Protein AF-A0A2W4VXG2-F1 (afdb_monomer)

Solvent-accessible surface area (backbone atoms only — not comparable to full-atom values): 48759 Å² total; per-residue (Å²): 139,83,85,88,84,85,87,83,86,83,87,83,91,79,90,80,83,90,81,88,81,88,81,87,82,88,82,89,78,89,79,85,82,85,83,81,85,79,87,78,92,73,88,78,89,84,82,93,70,100,81,78,76,88,74,81,88,76,89,81,80,85,81,76,74,92,76,72,94,66,62,72,68,63,55,51,52,53,52,51,55,50,55,54,52,54,52,57,54,52,51,66,73,67,74,70,90,80,87,90,79,88,79,92,59,96,84,71,78,91,73,88,88,81,92,78,92,81,80,98,80,87,80,69,103,74,79,86,60,80,89,77,64,88,80,92,78,87,83,88,84,87,87,78,89,84,90,88,83,89,81,89,77,85,90,84,77,95,78,55,74,53,84,78,67,70,52,48,40,58,44,26,44,40,58,65,48,56,29,76,59,56,20,39,46,7,42,40,57,31,43,70,57,41,52,53,52,40,52,52,49,52,52,48,34,69,72,66,78,43,69,86,54,51,63,60,43,52,52,39,52,51,53,42,50,54,24,60,68,40,43,60,59,40,47,51,52,50,50,52,54,43,52,48,44,52,49,52,62,78,42,51,57,72,52,55,82,38,57,93,45,45,36,41,76,64,56,46,91,52,85,86,71,55,62,48,43,31,66,42,53,21,23,50,50,93,87,74,54,57,93,83,62,37,62,45,68,40,48,43,21,61,41,20,41,38,59,86,79,35,96,47,74,69,58,45,33,67,22,36,43,72,59,55,49,17,42,51,38,14,48,45,50,48,25,40,52,51,49,50,30,51,48,19,60,72,72,74,43,82,54,73,48,65,64,56,50,75,42,71,74,62,28,63,75,41,76,78,52,58,74,76,42,50,42,53,88,84,21,55,83,40,73,57,42,51,61,60,52,49,48,55,48,48,43,64,56,58,49,68,96,55,101,76,54,74,63,58,53,56,48,59,65,48,28,49,70,52,47,43,17,35,70,44,3,56,54,49,18,50,54,28,38,52,52,12,43,55,30,7,44,52,12,22,52,27,46,51,50,29,51,56,37,56,78,67,72,50,62,63,72,60,33,53,53,34,42,51,51,18,35,51,28,22,21,50,14,50,51,34,32,26,39,16,42,31,23,50,52,29,49,49,18,31,25,23,56,43,41,51,68,40,46,33,24,53,51,46,50,50,40,63,74,68,68,61,78,52,22,84,45,50,68,20,40,36,49,50,27,33,24,43,40,59,38,63,56,86,61,63,74,72,53,55,64,44,56,61,40,61,50,50,56,32,44,75,70,62,76,40,93,42,58,54,55,51,12,40,48,39,56,35,50,57,45,72,45,47,27,50,43,48,52,44,32,51,46,21,62,82,32,74,66,51,33,54,31,35,34,58,56,42,4,69,68,39,82,44,79,85,27,40,77,27,35,68,50,31,38,54,33,50,52,50,32,34,75,43,59,48,25,42,84,44,76,46,65,97,87,61,71,46,69,30,37,30,57,37,67,34,60,43,50,48,78,75,70,85,45,81,70,53,64,61,62,51,49,69,77,60,64,58,85,71,87,59,94,77,75,62,81,85,70,71,77,85,44,67,64,56,27,35,54,52,20,7,49,48,38,44,51,19,46,49,44,38,61,54,30,47,50,47,47,19,34,36,45,42,52,24,56,48,25,10,72,71,34,37,38,31,23,20,61,72,65,50,73,44,45,34,19,18,5,71,92,28,37,71,31,57,76,11,29,55,25,42,24,53,42,19,46,49,45,44,44,60,51,48,19,39,41,25,22,43,71,66,38,54,87,78,23,64,47,71,65,65,56,57,28,62,39,62,42,24,38,54,42,86,100,72,43,76,31,43,43,70,55,39,50,74,69,67,62,75,44,76,65,54,50,50,55,15,49,52,43,4,48,54,34,37,56,62,42,53,82,65,81,43,90,64,50,40,48,48,45,48,55,73,60,55,49,71,78,39,78,84,78,116

Foldseek 3Di:
DDDDDDDDDDDDDDDDDDDDDDDDDDDDDDDDDDDDDDDDDDDDDDDDDPPDDDDDDDDDDDDDPVPDPDDPVVVVVVVVVVVVVVVVVVVVVVDDDDDDDDDDDPPDDDDPDDDDDDDPDDDDPDDPDPVPDDDDDDDDDDDDDDDDDDDDDDDDDPAADDLPQFLLQLLLCLLAPALQLLLLLLLLQCLVVLVVVLVVLVVVCVVVVDCPSVVVNVVSVVSNVVSVVSLVSNLVRLVLLLVVLQVCLPCLCVCVVVVVCALPLFQPPPPRGSFHKFWQFADEDVPDGDVPPGTGIDTLSLLLSCLLPDLASVLRNHFYPLLVLLQSLQSSVSNNLLSQQSSCSSVVHDRPQLVVCVPVVVVVCPPVRSPNRPHDVVDSVHSVVRCVCNLCVRLVRSDPPDPQCPVVSQLSNLLSVQCLAPPNLLVLLLVLLVQLLVLLLQLQVLLVVLVVCVVVVHDVVVSVVSNVSSSVSSSSSSSSNSNSLSSLLSLLAQLRLFNLQLLLLLLLVLCVVVPADWFPDLQLLLLSLLLNLLSPPDDASCQQVDRSSVLVVCVVVCVQVALQSSCVNRVNAQDPLLLLLLQLLVVCLVPVCSLKAQLQRSLCPPPAPQRNRPSVVSVVSLVVCVVSVQKDWDFDDPPDTRIIIGGRVSSNCCVVDDDPLVSVVVCVVPPPVPPPVPPDPPPPDDYSVVSSSSSSSSSVVSVSSNSSQLLSSLLSSLSSVVCLVVFFQFAFLLRDRQFTAHHGPCRSHNRNSSSSSLSSVLSVLSSVCSSCSSVVNNVPRDDSVNSRRSRTQWTQDPPPGIDGSSCCNNPPCNDPVSSVVSSLRSLSNLVVVCVPPDPSNSSNRPSVVVCVVCVVSD

Radius of gyration: 32.41 Å; Cα contacts (8 Å, |Δi|>4): 1069; chains: 1; bounding box: 90×103×91 Å

Sequence (858 aa):
MKPDLQLHQDEDEVQMKPDLQLHQDEDEVQMKPDLQLKESSGCTSGCQCTSCSPSGITVQRKINISQISGSPDLLNRKLIDMVQQDITQIQRFGDSSAHATGCSCSDCGVSPTQIQRKTETDHGSSCSCPMCSGSSEKIQAKFEGNGTSPVSISSSSNDSPVIQRHTAYEHYLLGQVDPSELSNIPMVREIPQLEKQFEEISKQIKKAQSTSNLAEALVLDTKLKDAKKKKEDVRHTLDQEMERLWAFKSNPEVLSNKEGEVGKVEKSDDDKWQVPIVKLPVKGDAKDAVAGDTSIIVSYSEINTFPDFFGNPETIANTPKAAVLKLLQGVRQQAYVEVSNLYKEIFGEDKNKLSDFSNRENLAITQGDFEGAVGPRGQAVNDSAYEKRTELGVQGATTRSKKEEKSQEYFAALERNACHFAPYSWQQWETYHTRARALAASSALGKQNAEDIRDMEGDEDAIDGIEQQALEESNQALLQNAFGEHYLQDSFAAGHLIDKTGVMQAFTKWINANGKKLGSTDEAKSQWAMASMIANKQGTASDLESNPQALDDRMMRGEIDSVGEAAGEVGLGATEDIIFMMWWRKAANDSKGDKHLTPDQAAEKCTLPSVKNNAVKAKQLMDGLVAKNFAKIKTSGVIKKTEFYSLDEAQVDVLKGKGAYKATLAMKIHSSEDDDPEYDDSEYDYTEEAYTEEAEEFNLAAYNEFMSNAYIQGATKYFHDKYCKEGLEVITGAGDSIGRIYGDAKMLSAGGQKGVEYSAKTSQMSREAIFNIVNGTPEDADSITAIRNRFPTQVKVPSVGNRTLENWNSQFLYTDESFKEAASTGAKIAYKAKGGGGISGGNAINVGEIVKHDSSVF

pLDDT: mean 71.48, std 24.89, range [22.59, 98.5]

Nearest PDB structures (foldseek):
  5zhv-assembly1_B  TM=6.850E-01  e=2.228E+00  Mycobacterium tuberculosis H37Rv
  3e6m-assembly2_D  TM=4.885E-01  e=5.632E-01  Ruegeria pomeroyi
  4gcv-assembly6_K  TM=5.421E-01  e=8.814E+00  Pseudomonas aeruginosa PAO1

Structure (mmCIF, N/CA/C/O backbone):
data_AF-A0A2W4VXG2-F1
#
_entry.id   AF-A0A2W4VXG2-F1
#
loop_
_atom_site.group_PDB
_atom_site.id
_atom_site.type_symbol
_atom_site.label_atom_id
_atom_site.label_alt_id
_atom_site.label_comp_id
_atom_site.label_asym_id
_atom_site.label_entity_id
_atom_site.label_seq_id
_atom_site.pdbx_PDB_ins_code
_atom_site.Cartn_x
_atom_site.Cartn_y
_atom_site.Cartn_z
_atom_site.occupancy
_atom_site.B_iso_or_equiv
_atom_site.auth_seq_id
_atom_site.auth_comp_id
_atom_site.auth_asym_id
_atom_site.auth_atom_id
_atom_site.pdbx_PDB_model_num
ATOM 1 N N . MET A 1 1 ? 16.687 -54.093 26.846 1.00 34.41 1 MET A N 1
ATOM 2 C CA . MET A 1 1 ? 16.399 -54.799 25.584 1.00 34.41 1 MET A CA 1
ATOM 3 C C . MET A 1 1 ? 16.290 -53.742 24.499 1.00 34.41 1 MET A C 1
ATOM 5 O O . MET A 1 1 ? 15.345 -52.968 24.521 1.00 34.41 1 MET A O 1
ATOM 9 N N . LYS A 1 2 ? 17.331 -53.622 23.672 1.00 30.14 2 LYS A N 1
ATOM 10 C CA . LYS A 1 2 ? 17.338 -52.849 22.421 1.00 30.14 2 LYS A CA 1
ATOM 11 C C . LYS A 1 2 ? 16.874 -53.784 21.295 1.00 30.14 2 LYS A C 1
ATOM 13 O O . LYS A 1 2 ? 17.178 -54.972 21.411 1.00 30.14 2 LYS A O 1
ATOM 18 N N . PRO A 1 3 ? 16.237 -53.295 20.223 1.00 50.06 3 PRO A N 1
ATOM 19 C CA . PRO A 1 3 ? 16.246 -53.994 18.953 1.00 50.06 3 PRO A CA 1
ATOM 20 C C . PRO A 1 3 ? 17.252 -53.347 17.994 1.00 50.06 3 PRO A C 1
ATOM 22 O O . PRO A 1 3 ? 17.236 -52.136 17.770 1.00 50.06 3 PRO A O 1
ATOM 25 N N . ASP A 1 4 ? 18.128 -54.201 17.477 1.00 35.38 4 ASP A N 1
ATOM 26 C CA . ASP A 1 4 ? 18.999 -53.983 16.329 1.00 35.38 4 ASP A CA 1
ATOM 27 C C . ASP A 1 4 ? 18.175 -53.845 15.042 1.00 35.38 4 ASP A C 1
ATOM 29 O O . ASP A 1 4 ? 17.183 -54.556 14.868 1.00 35.38 4 ASP A O 1
ATOM 33 N N . LEU A 1 5 ? 18.627 -53.010 14.103 1.00 33.09 5 LEU A N 1
ATOM 34 C CA . LEU A 1 5 ? 18.296 -53.191 12.692 1.00 33.09 5 LEU A CA 1
ATOM 35 C C . LEU A 1 5 ? 19.480 -52.796 11.804 1.00 33.09 5 LEU A C 1
ATOM 37 O O . LEU A 1 5 ? 20.167 -51.805 12.043 1.00 33.09 5 LEU A O 1
ATOM 41 N N . GLN A 1 6 ? 19.731 -53.680 10.845 1.00 31.73 6 GLN A N 1
ATOM 42 C CA . GLN A 1 6 ? 20.948 -53.861 10.065 1.00 31.73 6 GLN A CA 1
ATOM 43 C C . GLN A 1 6 ? 21.102 -52.825 8.944 1.00 31.73 6 GLN A C 1
ATOM 45 O O . GLN A 1 6 ? 20.137 -52.471 8.272 1.00 31.73 6 GLN A O 1
ATOM 50 N N . LEU A 1 7 ? 22.351 -52.407 8.725 1.00 29.80 7 LEU A N 1
ATOM 51 C CA . LEU A 1 7 ? 22.828 -51.723 7.525 1.00 29.80 7 LEU A CA 1
ATOM 52 C C . LEU A 1 7 ? 23.054 -52.753 6.410 1.00 29.80 7 LEU A C 1
ATOM 54 O O . LEU A 1 7 ? 23.821 -53.696 6.605 1.00 29.80 7 LEU A O 1
ATOM 58 N N . HIS A 1 8 ? 22.438 -52.533 5.250 1.00 34.41 8 HIS A N 1
ATOM 59 C CA . HIS A 1 8 ? 22.873 -53.106 3.979 1.00 34.41 8 HIS A CA 1
ATOM 60 C C . HIS A 1 8 ? 23.602 -52.012 3.191 1.00 34.41 8 HIS A C 1
ATOM 62 O O . HIS A 1 8 ? 23.040 -50.951 2.923 1.00 34.41 8 HIS A O 1
ATOM 68 N N . GLN A 1 9 ? 24.877 -52.269 2.908 1.00 32.53 9 GLN A N 1
ATOM 69 C CA . GLN A 1 9 ? 25.684 -51.577 1.911 1.00 32.53 9 GLN A CA 1
ATOM 70 C C . GLN A 1 9 ? 25.558 -52.378 0.619 1.00 32.53 9 GLN A C 1
ATOM 72 O O . GLN A 1 9 ? 25.808 -53.578 0.671 1.00 32.53 9 GLN A O 1
ATOM 77 N N . ASP A 1 10 ? 25.229 -51.724 -0.489 1.00 31.59 10 ASP A N 1
ATOM 78 C CA . ASP A 1 10 ? 25.543 -52.222 -1.825 1.00 31.59 10 ASP A CA 1
ATOM 79 C C . ASP A 1 10 ? 26.204 -51.066 -2.589 1.00 31.59 10 ASP A C 1
ATOM 81 O O . ASP A 1 10 ? 25.638 -49.982 -2.751 1.00 31.59 10 ASP A O 1
ATOM 85 N N . GLU A 1 11 ? 27.470 -51.294 -2.929 1.00 31.31 11 GLU A N 1
ATOM 86 C CA . GLU A 1 11 ? 28.304 -50.491 -3.812 1.00 31.31 11 GLU A CA 1
ATOM 87 C C . GLU A 1 11 ? 28.024 -50.939 -5.248 1.00 31.31 11 GLU A C 1
ATOM 89 O O . GLU A 1 11 ? 28.092 -52.133 -5.518 1.00 31.31 11 GLU A O 1
ATOM 94 N N . ASP A 1 12 ? 27.784 -50.005 -6.168 1.00 29.84 12 ASP A N 1
ATOM 95 C CA . ASP A 1 12 ? 27.978 -50.251 -7.599 1.00 29.84 12 ASP A CA 1
ATOM 96 C C . ASP A 1 12 ? 28.679 -49.037 -8.228 1.00 29.84 12 ASP A C 1
ATOM 98 O O . ASP A 1 12 ? 28.098 -47.982 -8.492 1.00 29.84 12 ASP A O 1
ATOM 102 N N . GLU A 1 13 ? 29.987 -49.211 -8.421 1.00 29.00 13 GLU A N 1
ATOM 103 C CA . GLU A 1 13 ? 30.864 -48.408 -9.267 1.00 29.00 13 GLU A CA 1
ATOM 104 C C . GLU A 1 13 ? 30.478 -48.588 -10.743 1.00 29.00 13 GLU A C 1
ATOM 106 O O . GLU A 1 13 ? 30.590 -49.683 -11.296 1.00 29.00 13 GLU A O 1
ATOM 111 N N . VAL A 1 14 ? 30.139 -47.496 -11.435 1.00 28.66 14 VAL A N 1
ATOM 112 C CA . VAL A 1 14 ? 30.198 -47.446 -12.903 1.00 28.66 14 VAL A CA 1
ATOM 113 C C . VAL A 1 14 ? 31.016 -46.230 -13.329 1.00 28.66 14 VAL A C 1
ATOM 115 O O . VAL A 1 14 ? 30.560 -45.090 -13.303 1.00 28.66 14 VAL A O 1
ATOM 118 N N . GLN A 1 15 ? 32.258 -46.499 -13.736 1.00 28.22 15 GLN A N 1
ATOM 119 C CA . GLN A 1 15 ? 33.098 -45.590 -14.512 1.00 28.22 15 GLN A CA 1
ATOM 120 C C . GLN A 1 15 ? 32.564 -45.477 -15.944 1.00 28.22 15 GLN A C 1
ATOM 122 O O . GLN A 1 15 ? 32.493 -46.492 -16.634 1.00 28.22 15 GLN A O 1
ATOM 127 N N . MET A 1 16 ? 32.339 -44.258 -16.448 1.00 26.14 16 MET A N 1
ATOM 128 C CA . MET A 1 16 ? 32.477 -43.959 -17.881 1.00 26.14 16 MET A CA 1
ATOM 129 C C . MET A 1 16 ? 33.114 -42.580 -18.106 1.00 26.14 16 MET A C 1
ATOM 131 O O . MET A 1 16 ? 32.876 -41.624 -17.375 1.00 26.14 16 MET A O 1
ATOM 135 N N . LYS A 1 17 ? 34.008 -42.557 -19.098 1.00 30.22 17 LYS A N 1
ATOM 136 C CA . LYS A 1 17 ? 34.942 -41.494 -19.497 1.00 30.22 17 LYS A CA 1
ATOM 137 C C . LYS A 1 17 ? 34.234 -40.308 -20.178 1.00 30.22 17 LYS A C 1
ATOM 139 O O . LYS A 1 17 ? 33.184 -40.528 -20.776 1.00 30.22 17 LYS A O 1
ATOM 144 N N . PRO A 1 18 ? 34.841 -39.107 -20.211 1.00 30.36 18 PRO A N 1
ATOM 145 C CA . PRO A 1 18 ? 34.420 -38.033 -21.102 1.00 30.36 18 PRO A CA 1
ATOM 146 C C . PRO A 1 18 ? 35.206 -38.090 -22.424 1.00 30.36 18 PRO A C 1
ATOM 148 O O . PRO A 1 18 ? 36.429 -37.954 -22.417 1.00 30.36 18 PRO A O 1
ATOM 151 N N . ASP A 1 19 ? 34.503 -38.257 -23.545 1.00 29.41 19 ASP A N 1
ATOM 152 C CA . ASP A 1 19 ? 35.033 -37.957 -24.880 1.00 29.41 19 ASP A CA 1
ATOM 153 C C . ASP A 1 19 ? 34.468 -36.609 -25.362 1.00 29.41 19 ASP A C 1
ATOM 155 O O . ASP A 1 19 ? 33.272 -36.334 -25.264 1.00 29.41 19 ASP A O 1
ATOM 159 N N . LEU A 1 20 ? 35.386 -35.763 -25.838 1.00 29.34 20 LEU A N 1
ATOM 160 C CA . LEU A 1 20 ? 35.188 -34.439 -26.429 1.00 29.34 20 LEU A CA 1
ATOM 161 C C . LEU A 1 20 ? 34.235 -34.452 -27.636 1.00 29.34 20 LEU A C 1
ATOM 163 O O . LEU A 1 20 ? 34.371 -35.312 -28.503 1.00 29.34 20 LEU A O 1
ATOM 167 N N . GLN A 1 21 ? 33.492 -33.355 -27.818 1.00 26.69 21 GLN A N 1
ATOM 168 C CA . GLN A 1 21 ? 33.396 -32.691 -29.125 1.00 26.69 21 GLN A CA 1
ATOM 169 C C . GLN A 1 21 ? 33.110 -31.188 -28.959 1.00 26.69 21 GLN A C 1
ATOM 171 O O . GLN A 1 21 ? 32.032 -30.774 -28.547 1.00 26.69 21 GLN A O 1
ATOM 176 N N . LEU A 1 22 ? 34.135 -30.386 -29.264 1.00 31.09 22 LEU A N 1
ATOM 177 C CA . LEU A 1 22 ? 34.050 -28.957 -29.555 1.00 31.09 22 LEU A CA 1
ATOM 178 C C . LEU A 1 22 ? 33.457 -28.796 -30.957 1.00 31.09 22 LEU A C 1
ATOM 180 O O . LEU A 1 22 ? 34.039 -29.303 -31.915 1.00 31.09 22 LEU A O 1
ATOM 184 N N . HIS A 1 23 ? 32.361 -28.053 -31.076 1.00 30.30 23 HIS A N 1
ATOM 185 C CA . HIS A 1 23 ? 31.980 -27.401 -32.324 1.00 30.30 23 HIS A CA 1
ATOM 186 C C . HIS A 1 23 ? 32.073 -25.891 -32.111 1.00 30.30 23 HIS A C 1
ATOM 188 O O . HIS A 1 23 ? 31.299 -25.302 -31.361 1.00 30.30 23 HIS A O 1
ATOM 194 N N . GLN A 1 24 ? 33.107 -25.314 -32.720 1.00 33.69 24 GLN A N 1
ATOM 195 C CA . GLN A 1 24 ? 33.175 -23.907 -33.088 1.00 33.69 24 GLN A CA 1
ATOM 196 C C . GLN A 1 24 ? 32.336 -23.747 -34.352 1.00 33.69 24 GLN A C 1
ATOM 198 O O . GLN A 1 24 ? 32.526 -24.550 -35.258 1.00 33.69 24 GLN A O 1
ATOM 203 N N . ASP A 1 25 ? 31.482 -22.731 -34.408 1.00 29.80 25 ASP A N 1
ATOM 204 C CA . ASP A 1 25 ? 31.132 -22.043 -35.650 1.00 29.80 25 ASP A CA 1
ATOM 205 C C . ASP A 1 25 ? 30.861 -20.574 -35.286 1.00 29.80 25 ASP A C 1
ATOM 207 O O . ASP A 1 25 ? 29.931 -20.239 -34.550 1.00 29.80 25 ASP A O 1
ATOM 211 N N . GLU A 1 26 ? 31.789 -19.728 -35.727 1.00 34.09 26 GLU A N 1
ATOM 212 C CA . GLU A 1 26 ? 31.680 -18.276 -35.799 1.00 34.09 26 GLU A CA 1
ATOM 213 C C . GLU A 1 26 ? 30.777 -17.924 -36.987 1.00 34.09 26 GLU A C 1
ATOM 215 O O . GLU A 1 26 ? 30.922 -18.536 -38.038 1.00 34.09 26 GLU A O 1
ATOM 220 N N . ASP A 1 27 ? 29.901 -16.927 -36.845 1.00 28.11 27 ASP A N 1
ATOM 221 C CA . ASP A 1 27 ? 29.458 -16.089 -37.966 1.00 28.11 27 ASP A CA 1
ATOM 222 C C . ASP A 1 27 ? 28.878 -14.771 -37.417 1.00 28.11 27 ASP A C 1
ATOM 224 O O . ASP A 1 27 ? 27.700 -14.647 -37.072 1.00 28.11 27 ASP A O 1
ATOM 228 N N . GLU A 1 28 ? 29.744 -13.759 -37.320 1.00 28.72 28 GLU A N 1
ATOM 229 C CA . GLU A 1 28 ? 29.351 -12.355 -37.212 1.00 28.72 28 GLU A CA 1
ATOM 230 C C . GLU A 1 28 ? 28.742 -11.894 -38.545 1.00 28.72 28 GLU A C 1
ATOM 232 O O . GLU A 1 28 ? 29.430 -11.798 -39.562 1.00 28.72 28 GLU A O 1
ATOM 237 N N . VAL A 1 29 ? 27.465 -11.506 -38.539 1.00 24.91 29 VAL A N 1
ATOM 238 C CA . VAL A 1 29 ? 26.878 -10.717 -39.630 1.00 24.91 29 VAL A CA 1
ATOM 239 C C . VAL A 1 29 ? 26.496 -9.342 -39.091 1.00 24.91 29 VAL A C 1
ATOM 241 O O . VAL A 1 29 ? 25.405 -9.126 -38.567 1.00 24.91 29 VAL A O 1
ATOM 244 N N . GLN A 1 30 ? 27.407 -8.379 -39.253 1.00 28.44 30 GLN A N 1
ATOM 245 C CA . GLN A 1 30 ? 27.077 -6.958 -39.172 1.00 28.44 30 GLN A CA 1
ATOM 246 C C . GLN A 1 30 ? 26.214 -6.566 -40.381 1.00 28.44 30 GLN A C 1
ATOM 248 O O . GLN A 1 30 ? 26.695 -6.540 -41.513 1.00 28.44 30 GLN A O 1
ATOM 253 N N . MET A 1 31 ? 24.960 -6.177 -40.147 1.00 23.38 31 MET A N 1
ATOM 254 C CA . MET A 1 31 ? 24.184 -5.391 -41.112 1.00 23.38 31 MET A CA 1
ATOM 255 C C . MET A 1 31 ? 23.899 -4.001 -40.542 1.00 23.38 31 MET A C 1
ATOM 257 O O . MET A 1 31 ? 23.070 -3.831 -39.652 1.00 23.38 31 MET A O 1
ATOM 261 N N . LYS A 1 32 ? 24.582 -2.991 -41.091 1.00 31.59 32 LYS A N 1
ATOM 262 C CA . LYS A 1 32 ? 24.178 -1.582 -40.994 1.00 31.59 32 LYS A CA 1
ATOM 263 C C . LYS A 1 32 ? 23.048 -1.317 -41.996 1.00 31.59 32 LYS A C 1
ATOM 265 O O . LYS A 1 32 ? 23.228 -1.659 -43.166 1.00 31.59 32 LYS A O 1
ATOM 270 N N . PRO A 1 33 ? 21.949 -0.645 -41.621 1.00 28.94 33 PRO A N 1
ATOM 271 C CA . PRO A 1 33 ? 21.050 -0.053 -42.601 1.00 28.94 33 PRO A CA 1
ATOM 272 C C . PRO A 1 33 ? 21.398 1.424 -42.830 1.00 28.94 33 PRO A C 1
ATOM 274 O O . PRO A 1 33 ? 21.266 2.254 -41.931 1.00 28.94 33 PRO A O 1
ATOM 277 N N . ASP A 1 34 ? 21.793 1.747 -44.063 1.00 28.34 34 ASP A N 1
ATOM 278 C CA . ASP A 1 34 ? 21.767 3.106 -44.604 1.00 28.34 34 ASP A CA 1
ATOM 279 C C . ASP A 1 34 ? 20.308 3.560 -44.783 1.00 28.34 34 ASP A C 1
ATOM 281 O O . ASP A 1 34 ? 19.551 2.999 -45.579 1.00 28.34 34 ASP A O 1
ATOM 285 N N . LEU A 1 35 ? 19.909 4.609 -44.063 1.00 23.44 35 LEU A N 1
ATOM 286 C CA . LEU A 1 35 ? 18.623 5.288 -44.234 1.00 23.44 35 LEU A CA 1
ATOM 287 C C . LEU A 1 35 ? 18.766 6.415 -45.267 1.00 23.44 35 LEU A C 1
ATOM 289 O O . LEU A 1 35 ? 19.248 7.505 -44.963 1.00 23.44 35 LEU A O 1
ATOM 293 N N . GLN A 1 36 ? 18.307 6.172 -46.498 1.00 28.00 36 GLN A N 1
ATOM 294 C CA . GLN A 1 36 ? 18.024 7.241 -47.460 1.00 28.00 36 GLN A CA 1
ATOM 295 C C . GLN A 1 36 ? 16.617 7.801 -47.215 1.00 28.00 36 GLN A C 1
ATOM 297 O O . GLN A 1 36 ? 15.612 7.171 -47.544 1.00 28.00 36 GLN A O 1
ATOM 302 N N . LEU A 1 37 ? 16.550 9.015 -46.665 1.00 24.34 37 LEU A N 1
ATOM 303 C CA . LEU A 1 37 ? 15.334 9.825 -46.606 1.00 24.34 37 LEU A CA 1
ATOM 304 C C . LEU A 1 37 ? 15.013 10.376 -48.000 1.00 24.34 37 LEU A C 1
ATOM 306 O O . LEU A 1 37 ? 15.789 11.129 -48.586 1.00 24.34 37 LEU A O 1
ATOM 310 N N . LYS A 1 38 ? 13.843 10.007 -48.524 1.00 25.45 38 LYS A N 1
ATOM 311 C CA . LYS A 1 38 ? 13.259 10.594 -49.730 1.00 25.45 38 LYS A CA 1
ATOM 312 C C . LYS A 1 38 ? 12.078 11.460 -49.300 1.00 25.45 38 LYS A C 1
ATOM 314 O O . LYS A 1 38 ? 11.014 10.944 -48.972 1.00 25.45 38 LYS A O 1
ATOM 319 N N . GLU A 1 39 ? 12.289 12.771 -49.261 1.00 28.52 39 GLU A N 1
ATOM 320 C CA . GLU A 1 39 ? 11.248 13.750 -48.948 1.00 28.52 39 GLU A CA 1
ATOM 321 C C . GLU A 1 39 ? 10.238 13.847 -50.101 1.00 28.52 39 GLU A C 1
ATOM 323 O O . GLU A 1 39 ? 10.601 14.120 -51.248 1.00 28.52 39 GLU A O 1
ATOM 328 N N . SER A 1 40 ? 8.954 13.644 -49.799 1.00 27.52 40 SER A N 1
ATOM 329 C CA . SER A 1 40 ? 7.848 14.041 -50.670 1.00 27.52 40 SER A CA 1
ATOM 330 C C . SER A 1 40 ? 7.211 15.319 -50.130 1.00 27.52 40 SER A C 1
ATOM 332 O O . SER A 1 40 ? 6.722 15.363 -49.004 1.00 27.52 40 SER A O 1
ATOM 334 N N . SER A 1 41 ? 7.227 16.345 -50.972 1.00 37.81 41 SER A N 1
ATOM 335 C CA . SER A 1 41 ? 6.721 17.702 -50.779 1.00 37.81 41 SER A CA 1
ATOM 336 C C . SER A 1 41 ? 5.265 17.783 -50.296 1.00 37.81 41 SER A C 1
ATOM 338 O O . SER A 1 41 ? 4.352 17.373 -51.015 1.00 37.81 41 SER A O 1
ATOM 340 N N . GLY A 1 42 ? 5.051 18.419 -49.140 1.00 30.72 42 GLY A N 1
ATOM 341 C CA . GLY A 1 42 ? 3.758 18.909 -48.653 1.00 30.72 42 GLY A CA 1
ATOM 342 C C . GLY A 1 42 ? 3.883 20.372 -48.212 1.00 30.72 42 GLY A C 1
ATOM 343 O O . GLY A 1 42 ? 4.886 20.751 -47.618 1.00 30.72 42 GLY A O 1
ATOM 344 N N . CYS A 1 43 ? 2.903 21.199 -48.583 1.00 31.64 43 CYS A N 1
ATOM 345 C CA . CYS A 1 43 ? 2.929 22.666 -48.562 1.00 31.64 43 CYS A CA 1
ATOM 346 C C . CYS A 1 43 ? 3.474 23.322 -47.281 1.00 31.64 43 CYS A C 1
ATOM 348 O O . CYS A 1 43 ? 2.979 23.092 -46.180 1.00 31.64 43 CYS A O 1
ATOM 350 N N . THR A 1 44 ? 4.410 24.252 -47.467 1.00 37.09 44 THR A N 1
ATOM 351 C CA . THR A 1 44 ? 4.833 25.233 -46.467 1.00 37.09 44 THR A CA 1
ATOM 352 C C . THR A 1 44 ? 3.822 26.378 -46.326 1.00 37.09 44 THR A C 1
ATOM 354 O O . THR A 1 44 ? 3.070 26.717 -47.240 1.00 37.09 44 THR A O 1
ATOM 357 N N . SER A 1 45 ? 3.806 26.925 -45.114 1.00 36.47 45 SER A N 1
ATOM 358 C CA . SER A 1 45 ? 3.012 28.026 -44.564 1.00 36.47 45 SER A CA 1
ATOM 359 C C . SER A 1 45 ? 2.588 29.146 -45.531 1.00 36.47 45 SER A C 1
ATOM 361 O O . SER A 1 45 ? 3.407 29.732 -46.234 1.00 36.47 45 SER A O 1
ATOM 363 N N . GLY A 1 46 ? 1.302 29.534 -45.464 1.00 43.66 46 GLY A N 1
ATOM 364 C CA . GLY A 1 46 ? 0.835 30.828 -45.991 1.00 43.66 46 GLY A CA 1
ATOM 365 C C . GLY A 1 46 ? -0.476 30.868 -46.786 1.00 43.66 46 GLY A C 1
ATOM 366 O O . GLY A 1 46 ? -0.685 31.842 -47.503 1.00 43.66 46 GLY A O 1
ATOM 367 N N . CYS A 1 47 ? -1.373 29.879 -46.696 1.00 30.22 47 CYS A N 1
ATOM 368 C CA . CYS A 1 47 ? -2.640 29.917 -47.442 1.00 30.22 47 CYS A CA 1
ATOM 369 C C . CYS A 1 47 ? -3.839 30.284 -46.547 1.00 30.22 47 CYS A C 1
ATOM 371 O O . CYS A 1 47 ? -4.242 29.508 -45.684 1.00 30.22 47 CYS A O 1
ATOM 373 N N . GLN A 1 48 ? -4.428 31.464 -46.770 1.00 42.91 48 GLN A N 1
ATOM 374 C CA . GLN A 1 48 ? -5.731 31.849 -46.221 1.00 42.91 48 GLN A CA 1
ATOM 375 C C . GLN A 1 48 ? -6.838 31.315 -47.139 1.00 42.91 48 GLN A C 1
ATOM 377 O O . GLN A 1 48 ? -7.164 31.939 -48.146 1.00 42.91 48 GLN A O 1
ATOM 382 N N . CYS A 1 49 ? -7.427 30.169 -46.803 1.00 34.31 49 CYS A N 1
ATOM 383 C CA . CYS A 1 49 ? -8.655 29.696 -47.443 1.00 34.31 49 CYS A CA 1
ATOM 384 C C . CYS A 1 49 ? -9.718 29.384 -46.380 1.00 34.31 49 CYS A C 1
ATOM 386 O O . CYS A 1 49 ? -9.456 28.728 -45.378 1.00 34.31 49 CYS A O 1
ATOM 388 N N . THR A 1 50 ? -10.927 29.907 -46.584 1.00 36.25 50 THR A N 1
ATOM 389 C CA . THR A 1 50 ? -12.058 29.920 -45.639 1.00 36.25 50 THR A CA 1
ATOM 390 C C . THR A 1 50 ? -12.898 28.635 -45.641 1.00 36.25 50 THR A C 1
ATOM 392 O O . THR A 1 50 ? -14.028 28.642 -45.163 1.00 36.25 50 THR A O 1
ATOM 395 N N . SER A 1 51 ? -12.376 27.525 -46.168 1.00 34.50 51 SER A N 1
ATOM 396 C CA . SER A 1 51 ? -13.169 26.319 -46.464 1.00 34.50 51 SER A CA 1
ATOM 397 C C . SER A 1 51 ? -12.653 25.011 -45.847 1.00 34.50 51 SER A C 1
ATOM 399 O O . SER A 1 51 ? -13.085 23.942 -46.266 1.00 34.50 51 SER A O 1
ATOM 401 N N . CYS A 1 52 ? -11.798 25.062 -44.822 1.00 31.52 52 CYS A N 1
ATOM 402 C CA . CYS A 1 52 ? -11.379 23.869 -44.073 1.00 31.52 52 CYS A CA 1
ATOM 403 C C . CYS A 1 52 ? -11.846 23.950 -42.609 1.00 31.52 52 CYS A C 1
ATOM 405 O O . CYS A 1 52 ? -11.208 24.601 -41.785 1.00 31.52 52 CYS A O 1
ATOM 407 N N . SER A 1 53 ? -12.960 23.289 -42.280 1.00 31.41 53 SER A N 1
ATOM 408 C CA . SER A 1 53 ? -13.322 22.949 -40.893 1.00 31.41 53 SER A CA 1
ATOM 409 C C . SER A 1 53 ? -12.597 21.665 -40.465 1.00 31.41 53 SER A C 1
ATOM 411 O O . SER A 1 53 ? -12.411 20.786 -41.308 1.00 31.41 53 SER A O 1
ATOM 413 N N . PRO A 1 54 ? -12.200 21.504 -39.189 1.00 34.53 54 PRO A N 1
ATOM 414 C CA . PRO A 1 54 ? -11.495 20.310 -38.748 1.00 34.53 54 PRO A CA 1
ATOM 415 C C . PRO A 1 54 ? -12.499 19.181 -38.488 1.00 34.53 54 PRO A C 1
ATOM 417 O O . PRO A 1 54 ? -13.184 19.158 -37.469 1.00 34.53 54 PRO A O 1
ATOM 420 N N . SER A 1 55 ? -12.596 18.234 -39.416 1.00 33.03 55 SER A N 1
ATOM 421 C CA . SER A 1 55 ? -13.067 16.882 -39.111 1.00 33.03 55 SER A CA 1
ATOM 422 C C . SER A 1 55 ? -11.939 16.117 -38.415 1.00 33.03 55 SER A C 1
ATOM 424 O O . SER A 1 55 ? -10.781 16.228 -38.821 1.00 33.03 55 SER A O 1
ATOM 426 N N . GLY A 1 56 ? -12.284 15.389 -37.349 1.00 29.11 56 GLY A N 1
ATOM 427 C CA . GLY A 1 56 ? -11.353 14.647 -36.502 1.00 29.11 56 GLY A CA 1
ATOM 428 C C . GLY A 1 56 ? -10.368 13.791 -37.296 1.00 29.11 56 GLY A C 1
ATOM 429 O O . GLY A 1 56 ? -10.719 13.166 -38.296 1.00 29.11 56 GLY A O 1
ATOM 430 N N . ILE A 1 57 ? -9.116 13.790 -36.847 1.00 26.55 57 ILE A N 1
ATOM 431 C CA . ILE A 1 57 ? -8.068 12.945 -37.405 1.00 26.55 57 ILE A CA 1
ATOM 432 C C . ILE A 1 57 ? -8.347 11.513 -36.940 1.00 26.55 57 ILE A C 1
ATOM 434 O O . ILE A 1 57 ? -8.093 11.171 -35.790 1.00 26.55 57 ILE A O 1
ATOM 438 N N . THR A 1 58 ? -8.861 10.670 -37.831 1.00 25.44 58 THR A N 1
ATOM 439 C CA . THR A 1 58 ? -8.781 9.215 -37.677 1.00 25.44 58 THR A CA 1
ATOM 440 C C . THR A 1 58 ? -7.505 8.753 -38.372 1.00 25.44 58 THR A C 1
ATOM 442 O O . THR A 1 58 ? -7.412 8.791 -39.599 1.00 25.44 58 THR A O 1
ATOM 445 N N . VAL A 1 59 ? -6.500 8.333 -37.602 1.00 27.03 59 VAL A N 1
ATOM 446 C CA . VAL A 1 59 ? -5.321 7.658 -38.157 1.00 27.03 59 VAL A CA 1
ATOM 447 C C . VAL A 1 59 ? -5.694 6.195 -38.395 1.00 27.03 59 VAL A C 1
ATOM 449 O O . VAL A 1 59 ? -5.613 5.374 -37.493 1.00 27.03 59 VAL A O 1
ATOM 452 N N . GLN A 1 60 ? -6.112 5.850 -39.614 1.00 27.36 60 GLN A N 1
ATOM 453 C CA . GLN A 1 60 ? -6.116 4.457 -40.065 1.00 27.36 60 GLN A CA 1
ATOM 454 C C . GLN A 1 60 ? -4.834 4.193 -40.853 1.00 27.36 60 GLN A C 1
ATOM 456 O O . GLN A 1 60 ? -4.673 4.671 -41.978 1.00 27.36 60 GLN A O 1
ATOM 461 N N . ARG A 1 61 ? -3.914 3.414 -40.276 1.00 32.75 61 ARG A N 1
ATOM 462 C CA . ARG A 1 61 ? -2.804 2.822 -41.032 1.00 32.75 61 ARG A CA 1
ATOM 463 C C . ARG A 1 61 ? -3.226 1.441 -41.521 1.00 32.75 61 ARG A C 1
ATOM 465 O O . ARG A 1 61 ? -3.541 0.563 -40.729 1.00 32.75 61 ARG A O 1
ATOM 472 N N . LYS A 1 62 ? -3.219 1.250 -42.840 1.00 27.81 62 LYS A N 1
ATOM 473 C CA . LYS A 1 62 ? -3.381 -0.066 -43.467 1.00 27.81 62 LYS A CA 1
ATOM 474 C C . LYS A 1 62 ? -2.056 -0.824 -43.346 1.00 27.81 62 LYS A C 1
ATOM 476 O O . LYS A 1 62 ? -1.056 -0.379 -43.906 1.00 27.81 62 LYS A O 1
ATOM 481 N N . ILE A 1 63 ? -2.049 -1.942 -42.623 1.00 36.78 63 ILE A N 1
ATOM 482 C CA . ILE A 1 63 ? -0.890 -2.836 -42.522 1.00 36.78 63 ILE A CA 1
ATOM 483 C C . ILE A 1 63 ? -0.893 -3.751 -43.748 1.00 36.78 63 ILE A C 1
ATOM 485 O O . ILE A 1 63 ? -1.894 -4.402 -44.040 1.00 36.78 63 ILE A O 1
ATOM 489 N N . ASN A 1 64 ? 0.212 -3.777 -44.495 1.00 31.77 64 ASN A N 1
ATOM 490 C CA . ASN A 1 64 ? 0.372 -4.674 -45.634 1.00 31.77 64 ASN A CA 1
ATOM 491 C C . ASN A 1 64 ? 1.123 -5.931 -45.172 1.00 31.77 64 ASN A C 1
ATOM 493 O O . ASN A 1 64 ? 2.339 -5.909 -45.000 1.00 31.77 64 ASN A O 1
ATOM 497 N N . ILE A 1 65 ? 0.371 -7.003 -44.919 1.00 37.72 65 ILE A N 1
ATOM 498 C CA . ILE A 1 65 ? 0.839 -8.238 -44.263 1.00 37.72 65 ILE A CA 1
ATOM 499 C C . ILE A 1 65 ? 1.785 -9.057 -45.168 1.00 37.72 65 ILE A C 1
ATOM 501 O O . ILE A 1 65 ? 2.544 -9.895 -44.695 1.00 37.72 65 ILE A O 1
ATOM 505 N N . SER A 1 66 ? 1.847 -8.767 -46.471 1.00 32.72 66 SER A N 1
ATOM 506 C CA . SER A 1 66 ? 2.580 -9.586 -47.446 1.00 32.72 66 SER A CA 1
ATOM 507 C C . SER A 1 66 ? 4.114 -9.441 -47.442 1.00 32.72 66 SER A C 1
ATOM 509 O O . SER A 1 66 ? 4.753 -9.907 -48.382 1.00 32.72 66 SER A O 1
ATOM 511 N N . GLN A 1 67 ? 4.726 -8.759 -46.465 1.00 37.84 67 GLN A N 1
ATOM 512 C CA . GLN A 1 67 ? 6.183 -8.518 -46.434 1.00 37.84 67 GLN A CA 1
ATOM 513 C C . GLN A 1 67 ? 6.887 -8.934 -45.133 1.00 37.84 67 GLN A C 1
ATOM 515 O O . GLN A 1 67 ? 8.080 -8.675 -44.985 1.00 37.84 67 GLN A O 1
ATOM 520 N N . ILE A 1 68 ? 6.198 -9.595 -44.200 1.00 42.19 68 ILE A N 1
ATOM 521 C CA . ILE A 1 68 ? 6.792 -10.011 -42.923 1.00 42.19 68 ILE A CA 1
ATOM 522 C C . ILE A 1 68 ? 7.055 -11.519 -42.969 1.00 42.19 68 ILE A C 1
ATOM 524 O O . ILE A 1 68 ? 6.175 -12.320 -42.691 1.00 42.19 68 ILE A O 1
ATOM 528 N N . SER A 1 69 ? 8.273 -11.912 -43.350 1.00 37.91 69 SER A N 1
ATOM 529 C CA . SER A 1 69 ? 8.739 -13.309 -43.349 1.00 37.91 69 SER A CA 1
ATOM 530 C C . SER A 1 69 ? 9.553 -13.649 -42.088 1.00 37.91 69 SER A C 1
ATOM 532 O O . SER A 1 69 ? 10.590 -14.302 -42.178 1.00 37.91 69 SER A O 1
ATOM 534 N N . GLY A 1 70 ? 9.140 -13.138 -40.926 1.00 49.72 70 GLY A N 1
ATOM 535 C CA . GLY A 1 70 ? 9.803 -13.367 -39.637 1.00 49.72 70 GLY A CA 1
ATOM 536 C C . GLY A 1 70 ? 8.902 -14.116 -38.654 1.00 49.72 70 GLY A C 1
ATOM 537 O O . GLY A 1 70 ? 7.684 -14.073 -38.799 1.00 49.72 70 GLY A O 1
ATOM 538 N N . SER A 1 71 ? 9.520 -14.785 -37.671 1.00 51.19 71 SER A N 1
ATOM 539 C CA . SER A 1 71 ? 8.839 -15.511 -36.583 1.00 51.19 71 SER A CA 1
ATOM 540 C C . SER A 1 71 ? 7.704 -14.675 -35.955 1.00 51.19 71 SER A C 1
ATOM 542 O O . SER A 1 71 ? 7.915 -13.473 -35.744 1.00 51.19 71 SER A O 1
ATOM 544 N N . PRO A 1 72 ? 6.548 -15.281 -35.613 1.00 45.47 72 PRO A N 1
ATOM 545 C CA . PRO A 1 72 ? 5.436 -14.629 -34.909 1.00 45.47 72 PRO A CA 1
ATOM 546 C C . PRO A 1 72 ? 5.865 -13.779 -33.698 1.00 45.47 72 PRO A C 1
ATOM 548 O O . PRO A 1 72 ? 5.311 -12.702 -33.474 1.00 45.47 72 PRO A O 1
ATOM 551 N N . ASP A 1 73 ? 6.930 -14.177 -32.997 1.00 43.06 73 ASP A N 1
ATOM 552 C CA . ASP A 1 73 ? 7.475 -13.458 -31.835 1.00 43.06 73 ASP A CA 1
ATOM 553 C C . ASP A 1 73 ? 7.961 -12.034 -32.156 1.00 43.06 73 ASP A C 1
ATOM 555 O O . ASP A 1 73 ? 7.823 -11.118 -31.345 1.00 43.06 73 ASP A O 1
ATOM 559 N N . LEU A 1 74 ? 8.514 -11.810 -33.354 1.00 43.53 74 LEU A N 1
ATOM 560 C CA . LEU A 1 74 ? 9.015 -10.498 -33.794 1.00 43.53 74 LEU A CA 1
ATOM 561 C C . LEU A 1 74 ? 7.882 -9.536 -34.165 1.00 43.53 74 LEU A C 1
ATOM 563 O O . LEU A 1 74 ? 8.029 -8.320 -34.016 1.00 43.53 74 LEU A O 1
ATOM 567 N N . LEU A 1 75 ? 6.761 -10.074 -34.651 1.00 49.03 75 LEU A N 1
ATOM 568 C CA . LEU A 1 75 ? 5.551 -9.302 -34.919 1.00 49.03 75 LEU A CA 1
ATOM 569 C C . LEU A 1 75 ? 4.896 -8.875 -33.600 1.00 49.03 75 LEU A C 1
ATOM 571 O O . LEU A 1 75 ? 4.511 -7.715 -33.459 1.00 49.03 75 LEU A O 1
ATOM 575 N N . ASN A 1 76 ? 4.859 -9.787 -32.627 1.00 45.59 76 ASN A N 1
ATOM 576 C CA . ASN A 1 76 ? 4.258 -9.551 -31.319 1.00 45.59 76 ASN A CA 1
ATOM 577 C C . ASN A 1 76 ? 5.036 -8.493 -30.517 1.00 45.59 76 ASN A C 1
ATOM 579 O O . ASN A 1 76 ? 4.453 -7.534 -30.014 1.00 45.59 76 ASN A O 1
ATOM 583 N N . ARG A 1 77 ? 6.376 -8.572 -30.509 1.00 44.62 77 ARG A N 1
ATOM 584 C CA . ARG A 1 77 ? 7.237 -7.565 -29.860 1.00 44.62 77 ARG A CA 1
ATOM 585 C C . ARG A 1 77 ? 7.042 -6.164 -30.448 1.00 44.62 77 ARG A C 1
ATOM 587 O O . ARG A 1 77 ? 6.882 -5.203 -29.709 1.00 44.62 77 ARG A O 1
ATOM 594 N N . LYS A 1 78 ? 6.957 -6.053 -31.781 1.00 46.91 78 LYS A N 1
ATOM 595 C CA . LYS A 1 78 ? 6.715 -4.766 -32.457 1.00 46.91 78 LYS A CA 1
ATOM 596 C C . LYS A 1 78 ? 5.328 -4.186 -32.191 1.00 46.91 78 LYS A C 1
ATOM 598 O O . LYS A 1 78 ? 5.200 -2.966 -32.143 1.00 46.91 78 LYS A O 1
ATOM 603 N N . LEU A 1 79 ? 4.299 -5.024 -32.057 1.00 44.09 79 LEU A N 1
ATOM 604 C CA . LEU A 1 79 ? 2.946 -4.568 -31.731 1.00 44.09 79 LEU A CA 1
ATOM 605 C C . LEU A 1 79 ? 2.865 -4.053 -30.290 1.00 44.09 79 LEU A C 1
ATOM 607 O O . LEU A 1 79 ? 2.296 -2.986 -30.071 1.00 44.09 79 LEU A O 1
ATOM 611 N N . ILE A 1 80 ? 3.497 -4.747 -29.341 1.00 43.59 80 ILE A N 1
ATOM 612 C CA . ILE A 1 80 ? 3.582 -4.320 -27.937 1.00 43.59 80 ILE A CA 1
ATOM 613 C C . ILE A 1 80 ? 4.353 -2.995 -27.814 1.00 43.59 80 ILE A C 1
ATOM 615 O O . ILE A 1 80 ? 3.828 -2.045 -27.230 1.00 43.59 80 ILE A O 1
ATOM 619 N N . ASP A 1 81 ? 5.528 -2.886 -28.446 1.00 43.53 81 ASP A N 1
ATOM 620 C CA . ASP A 1 81 ? 6.349 -1.666 -28.423 1.00 43.53 81 ASP A CA 1
ATOM 621 C C . ASP A 1 81 ? 5.610 -0.464 -29.049 1.00 43.53 81 ASP A C 1
ATOM 623 O O . ASP A 1 81 ? 5.698 0.663 -28.557 1.00 43.53 81 ASP A O 1
ATOM 627 N N . MET A 1 82 ? 4.843 -0.689 -30.126 1.00 42.28 82 MET A N 1
ATOM 628 C CA . MET A 1 82 ? 4.042 0.358 -30.773 1.00 42.28 82 MET A CA 1
ATOM 629 C C . MET A 1 82 ? 2.875 0.833 -29.900 1.00 42.28 82 MET A C 1
ATOM 631 O O . MET A 1 82 ? 2.638 2.036 -29.808 1.00 42.28 82 MET A O 1
ATOM 635 N N . VAL A 1 83 ? 2.163 -0.089 -29.245 1.00 41.72 83 VAL A N 1
ATOM 636 C CA . VAL A 1 83 ? 1.062 0.258 -28.332 1.00 41.72 83 VAL A CA 1
ATOM 637 C C . VAL A 1 83 ? 1.593 1.029 -27.121 1.00 41.72 83 VAL A C 1
ATOM 639 O O . VAL A 1 83 ? 0.986 2.019 -26.713 1.00 41.72 83 VAL A O 1
ATOM 642 N N . GLN A 1 84 ? 2.756 0.647 -26.586 1.00 39.22 84 GLN A N 1
ATOM 643 C CA . GLN A 1 84 ? 3.393 1.355 -25.474 1.00 39.22 84 GLN A CA 1
ATOM 644 C C . GLN A 1 84 ? 3.842 2.773 -25.862 1.00 39.22 84 GLN A C 1
ATOM 646 O O . GLN A 1 84 ? 3.566 3.708 -25.111 1.00 39.22 84 GLN A O 1
ATOM 651 N N . GLN A 1 85 ? 4.441 2.969 -27.045 1.00 38.66 85 GLN A N 1
ATOM 652 C CA . GLN A 1 85 ? 4.861 4.298 -27.519 1.00 38.66 85 GLN A CA 1
ATOM 653 C C . GLN A 1 85 ? 3.689 5.265 -27.760 1.00 38.66 85 GLN A C 1
ATOM 655 O O . GLN A 1 85 ? 3.798 6.452 -27.429 1.00 38.66 85 GLN A O 1
ATOM 660 N N . ASP A 1 86 ? 2.567 4.785 -28.304 1.00 38.88 86 ASP A N 1
ATOM 661 C CA . ASP A 1 86 ? 1.383 5.623 -28.540 1.00 38.88 86 ASP A CA 1
ATOM 662 C C . ASP A 1 86 ? 0.727 6.059 -27.215 1.00 38.88 86 ASP A C 1
ATOM 664 O O . ASP A 1 86 ? 0.290 7.205 -27.089 1.00 38.88 86 ASP A O 1
ATOM 668 N N . ILE A 1 87 ? 0.744 5.208 -26.181 1.00 40.81 87 ILE A N 1
ATOM 669 C CA . ILE A 1 87 ? 0.257 5.549 -24.833 1.00 40.81 87 ILE A CA 1
ATOM 670 C C . ILE A 1 87 ? 1.108 6.662 -24.198 1.00 40.81 87 ILE A C 1
ATOM 672 O O . ILE A 1 87 ? 0.555 7.627 -23.662 1.00 40.81 87 ILE A O 1
ATOM 676 N N . THR A 1 88 ? 2.441 6.593 -24.311 1.00 35.19 88 THR A N 1
ATOM 677 C CA . THR A 1 88 ? 3.336 7.624 -23.750 1.00 35.19 88 THR A CA 1
ATOM 678 C C . THR A 1 88 ? 3.187 8.968 -24.470 1.00 35.19 88 THR A C 1
ATOM 680 O O . THR A 1 88 ? 3.276 10.028 -23.845 1.00 35.19 88 THR A O 1
ATOM 683 N N . GLN A 1 89 ? 2.931 8.959 -25.784 1.00 33.03 89 GLN A N 1
ATOM 684 C CA . GLN A 1 89 ? 2.649 10.189 -26.530 1.00 33.03 89 GLN A CA 1
ATOM 685 C C . GLN A 1 89 ? 1.282 10.782 -26.174 1.00 33.03 89 GLN A C 1
ATOM 687 O O . GLN A 1 89 ? 1.180 12.000 -26.030 1.00 33.03 89 GLN A O 1
ATOM 692 N N . ILE A 1 90 ? 0.251 9.955 -25.971 1.00 35.28 90 ILE A N 1
ATOM 693 C CA . ILE A 1 90 ? -1.083 10.416 -25.557 1.00 35.28 90 ILE A CA 1
ATOM 694 C C . ILE A 1 90 ? -1.044 11.043 -24.151 1.00 35.28 90 ILE A C 1
ATOM 696 O O . ILE A 1 90 ? -1.650 12.096 -23.948 1.00 35.28 90 ILE A O 1
ATOM 700 N N . GLN A 1 91 ? -0.269 10.487 -23.210 1.00 34.19 91 GLN A N 1
ATOM 701 C CA . GLN A 1 91 ? -0.078 11.078 -21.875 1.00 34.19 91 GLN A CA 1
ATOM 702 C C . GLN A 1 91 ? 0.642 12.437 -21.918 1.00 34.19 91 GLN A C 1
ATOM 704 O O . GLN A 1 91 ? 0.208 13.376 -21.253 1.00 34.19 91 GLN A O 1
ATOM 709 N N . ARG A 1 92 ? 1.659 12.613 -22.776 1.00 32.25 92 ARG A N 1
ATOM 710 C CA . ARG A 1 92 ? 2.359 13.909 -22.924 1.00 32.25 92 ARG A CA 1
ATOM 711 C C . ARG A 1 92 ? 1.484 15.036 -23.486 1.00 32.25 92 ARG A C 1
ATOM 713 O O . ARG A 1 92 ? 1.811 16.203 -23.288 1.00 32.25 92 ARG A O 1
ATOM 720 N N . PHE A 1 93 ? 0.381 14.720 -24.170 1.00 31.06 93 PHE A N 1
ATOM 721 C CA . PHE A 1 93 ? -0.598 15.722 -24.612 1.00 31.06 93 PHE A CA 1
ATOM 722 C C . PHE A 1 93 ? -1.727 15.971 -23.595 1.00 31.06 93 PHE A C 1
ATOM 724 O O . PHE A 1 93 ? -2.428 16.977 -23.723 1.00 31.06 93 PHE A O 1
ATOM 731 N N . GLY A 1 94 ? -1.897 15.095 -22.596 1.00 29.67 94 GLY A N 1
ATOM 732 C CA . GLY A 1 94 ? -2.905 15.214 -21.536 1.00 29.67 94 GLY A CA 1
ATOM 733 C C . GLY A 1 94 ? -2.509 16.147 -20.387 1.00 29.67 94 GLY A C 1
ATOM 734 O O . GLY A 1 94 ? -3.377 16.816 -19.828 1.00 29.67 94 GLY A O 1
ATOM 735 N N . ASP A 1 95 ? -1.212 16.277 -20.097 1.00 28.61 95 ASP A N 1
ATOM 736 C CA . ASP A 1 95 ? -0.708 17.100 -18.993 1.00 28.61 95 ASP A CA 1
ATOM 737 C C . ASP A 1 95 ? -0.233 18.483 -19.459 1.00 28.61 95 ASP A C 1
ATOM 739 O O . ASP A 1 95 ? 0.950 18.780 -19.610 1.00 28.61 95 ASP A O 1
ATOM 743 N N . SER A 1 96 ? -1.198 19.384 -19.653 1.00 26.64 96 SER A N 1
ATOM 744 C CA . SER A 1 96 ? -0.959 20.822 -19.482 1.00 26.64 96 SER A CA 1
ATOM 745 C C . SER A 1 96 ? -2.127 21.457 -18.720 1.00 26.64 96 SER A C 1
ATOM 747 O O . SER A 1 96 ? -3.175 21.773 -19.276 1.00 26.64 96 SER A O 1
ATOM 749 N N . SER A 1 97 ? -1.937 21.541 -17.401 1.00 35.09 97 SER A N 1
ATOM 750 C CA . SER A 1 97 ? -2.565 22.443 -16.422 1.00 35.09 97 SER A CA 1
ATOM 751 C C . SER A 1 97 ? -3.870 23.164 -16.821 1.00 35.09 97 SER A C 1
ATOM 753 O O . SER A 1 97 ? -3.867 24.218 -17.459 1.00 35.09 97 SER A O 1
ATOM 755 N N . ALA A 1 98 ? -5.000 22.684 -16.286 1.00 25.95 98 ALA A N 1
ATOM 756 C CA . ALA A 1 98 ? -6.253 23.437 -16.213 1.00 25.95 98 ALA A CA 1
ATOM 757 C C . ALA A 1 98 ? -6.740 23.543 -14.755 1.00 25.95 98 ALA A C 1
ATOM 759 O O . ALA A 1 98 ? -7.136 22.557 -14.139 1.00 25.95 98 ALA A O 1
ATOM 760 N N . HIS A 1 99 ? -6.729 24.762 -14.205 1.00 29.02 99 HIS A N 1
ATOM 761 C CA . HIS A 1 99 ? -7.325 25.080 -12.906 1.00 29.02 99 HIS A CA 1
ATOM 762 C C . HIS A 1 99 ? -8.851 25.179 -13.022 1.00 29.02 99 HIS A C 1
ATOM 764 O O . HIS A 1 99 ? -9.373 25.936 -13.841 1.00 29.02 99 HIS A O 1
ATOM 770 N N . ALA A 1 100 ? -9.570 24.494 -12.133 1.00 30.09 100 ALA A N 1
ATOM 771 C CA . ALA A 1 100 ? -10.991 24.712 -11.900 1.00 30.09 100 ALA A CA 1
ATOM 772 C C . ALA A 1 100 ? -11.186 25.561 -10.635 1.00 30.09 100 ALA A C 1
ATOM 774 O O . ALA A 1 100 ? -11.156 25.042 -9.527 1.00 30.09 100 ALA A O 1
ATOM 775 N N . THR A 1 101 ? -11.411 26.867 -10.781 1.00 35.44 101 THR A N 1
ATOM 776 C CA . THR A 1 101 ? -12.175 27.665 -9.802 1.00 35.44 101 THR A CA 1
ATOM 777 C C . THR A 1 101 ? -12.825 28.854 -10.509 1.00 35.44 101 THR A C 1
ATOM 779 O O . THR A 1 101 ? -12.163 29.671 -11.143 1.00 35.44 101 THR A O 1
ATOM 782 N N . GLY A 1 102 ? -14.157 28.920 -10.444 1.00 34.84 102 GLY A N 1
ATOM 783 C CA . GLY A 1 102 ? -14.958 29.969 -11.070 1.00 34.84 102 GLY A CA 1
ATOM 784 C C . GLY A 1 102 ? -14.827 31.309 -10.347 1.00 34.84 102 GLY A C 1
ATOM 785 O O . GLY A 1 102 ? -14.996 31.389 -9.132 1.00 34.84 102 GLY A O 1
ATOM 786 N N . CYS A 1 103 ? -14.571 32.370 -11.111 1.00 30.86 103 CYS A N 1
ATOM 787 C CA . CYS A 1 103 ? -14.665 33.750 -10.647 1.00 30.86 103 CYS A CA 1
ATOM 788 C C . CYS A 1 103 ? -16.108 34.250 -10.822 1.00 30.86 103 CYS A C 1
ATOM 790 O O . CYS A 1 103 ? -16.668 34.176 -11.914 1.00 30.86 103 CYS A O 1
ATOM 792 N N . SER A 1 104 ? -16.717 34.762 -9.754 1.00 38.12 104 SER A N 1
ATOM 793 C CA . SER A 1 104 ? -18.075 35.315 -9.752 1.00 38.12 104 SER A CA 1
ATOM 794 C C . SER A 1 104 ? -18.054 36.847 -9.832 1.00 38.12 104 SER A C 1
ATOM 796 O O . SER A 1 104 ? -18.397 37.524 -8.863 1.00 38.12 104 SER A O 1
ATOM 798 N N . CYS A 1 105 ? -17.636 37.405 -10.973 1.00 37.12 105 CYS A N 1
ATOM 799 C CA . CYS A 1 105 ? -17.809 38.830 -11.279 1.00 37.12 105 CYS A CA 1
ATOM 800 C C . CYS A 1 105 ? -18.889 39.036 -12.355 1.00 37.12 105 CYS A C 1
ATOM 802 O O . CYS A 1 105 ? -19.064 38.218 -13.256 1.00 37.12 105 CYS A O 1
ATOM 804 N N . SER A 1 106 ? -19.634 40.137 -12.250 1.00 36.19 106 SER A N 1
ATOM 805 C CA . SER A 1 106 ? -20.786 40.459 -13.106 1.00 36.19 106 SER A CA 1
ATOM 806 C C . SER A 1 106 ? -20.429 40.870 -14.540 1.00 36.19 106 SER A C 1
ATOM 808 O O . SER A 1 106 ? -21.333 41.045 -15.352 1.00 36.19 106 SER A O 1
ATOM 810 N N . ASP A 1 107 ? -19.139 41.006 -14.858 1.00 39.41 107 ASP A N 1
ATOM 811 C CA . ASP A 1 107 ? -18.667 41.544 -16.141 1.00 39.41 107 ASP A CA 1
ATOM 812 C C . ASP A 1 107 ? -18.237 40.455 -17.145 1.00 39.41 107 ASP A C 1
ATOM 814 O O . ASP A 1 107 ? -17.910 40.758 -18.293 1.00 39.41 107 ASP A O 1
ATOM 818 N N . CYS A 1 108 ? -18.272 39.174 -16.760 1.00 37.22 108 CYS A N 1
ATOM 819 C CA . CYS A 1 108 ? -17.949 38.052 -17.646 1.00 37.22 108 CYS A CA 1
ATOM 820 C C . CYS A 1 108 ? -19.230 37.371 -18.154 1.00 37.22 108 CYS A C 1
ATOM 822 O O . CYS A 1 108 ? -19.761 36.448 -17.540 1.00 37.22 108 CYS A O 1
ATOM 824 N N . GLY A 1 109 ? -19.739 37.855 -19.288 1.00 32.56 109 GLY A N 1
ATOM 825 C CA . GLY A 1 109 ? -20.921 37.311 -19.957 1.00 32.56 109 GLY A CA 1
ATOM 826 C C . GLY A 1 109 ? -20.715 35.898 -20.517 1.00 32.56 109 GLY A C 1
ATOM 827 O O . GLY A 1 109 ? -19.686 35.578 -21.107 1.00 32.56 109 GLY A O 1
ATOM 828 N N . VAL A 1 110 ? -21.741 35.065 -20.353 1.00 37.69 110 VAL A N 1
ATOM 829 C CA . VAL A 1 110 ? -21.848 33.697 -20.875 1.00 37.69 110 VAL A CA 1
ATOM 830 C C . VAL A 1 110 ? -21.979 33.694 -22.402 1.00 37.69 110 VAL A C 1
ATOM 832 O O . VAL A 1 110 ? -22.983 34.152 -22.943 1.00 37.69 110 VAL A O 1
ATOM 835 N N . SER A 1 111 ? -21.003 33.101 -23.090 1.0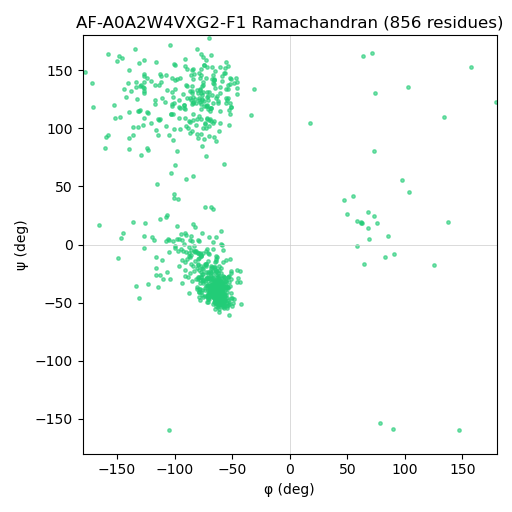0 28.36 111 SER A N 1
ATOM 836 C CA . SER A 1 111 ? -21.182 32.514 -24.422 1.00 28.36 111 SER A CA 1
ATOM 837 C C . SER A 1 111 ? -20.349 31.231 -24.506 1.00 28.36 111 SER A C 1
ATOM 839 O O . SER A 1 111 ? -19.155 31.275 -24.206 1.00 28.36 111 SER A O 1
ATOM 841 N N . PRO A 1 112 ? -20.930 30.079 -24.883 1.00 38.94 112 PRO A N 1
ATOM 842 C CA . PRO A 1 112 ? -20.171 28.847 -25.009 1.00 38.94 112 PRO A CA 1
ATOM 843 C C . PRO A 1 112 ? -19.375 28.875 -26.320 1.00 38.94 112 PRO A C 1
ATOM 845 O O . PRO A 1 112 ? -19.841 29.405 -27.326 1.00 38.94 112 PRO A O 1
ATOM 848 N N . THR A 1 113 ? -18.183 28.278 -26.303 1.00 35.66 113 THR A N 1
ATOM 849 C CA . THR A 1 113 ? -17.246 28.072 -27.429 1.00 35.66 113 THR A CA 1
ATOM 850 C C . THR A 1 113 ? -16.468 29.288 -27.955 1.00 35.66 113 THR A C 1
ATOM 852 O O . THR A 1 113 ? -16.754 29.814 -29.023 1.00 35.66 113 THR A O 1
ATOM 855 N N . GLN A 1 114 ? -15.385 29.651 -27.254 1.00 26.34 114 GLN A N 1
ATOM 856 C CA . GLN A 1 114 ? -14.077 29.983 -27.853 1.00 26.34 114 GLN A CA 1
ATOM 857 C C . GLN A 1 114 ? -13.012 30.122 -26.748 1.00 26.34 114 GLN A C 1
ATOM 859 O O . GLN A 1 114 ? -13.122 30.986 -25.885 1.00 26.34 114 GLN A O 1
ATOM 864 N N . ILE A 1 115 ? -11.973 29.280 -26.770 1.00 29.19 115 ILE A N 1
ATOM 865 C CA . ILE A 1 115 ? -10.796 29.412 -25.895 1.00 29.19 115 ILE A CA 1
ATOM 866 C C . ILE A 1 115 ? -9.760 30.268 -26.637 1.00 29.19 115 ILE A C 1
ATOM 868 O O . ILE A 1 115 ? -9.258 29.857 -27.682 1.00 29.19 115 ILE A O 1
ATOM 872 N N . GLN A 1 116 ? -9.426 31.447 -26.107 1.00 30.38 116 GLN A N 1
ATOM 873 C CA . GLN A 1 116 ? -8.237 32.210 -26.504 1.00 30.38 116 GLN A CA 1
ATOM 874 C C . GLN A 1 116 ? -7.180 32.124 -25.398 1.00 30.38 116 GLN A C 1
ATOM 876 O O . GLN A 1 116 ? -7.486 32.347 -24.229 1.00 30.38 116 GLN A O 1
ATOM 881 N N . ARG A 1 117 ? -5.926 31.833 -25.772 1.00 25.42 117 ARG A N 1
ATOM 882 C CA . ARG A 1 117 ? -4.768 31.896 -24.867 1.00 25.42 117 ARG A CA 1
ATOM 883 C C . ARG A 1 117 ? -4.375 33.358 -24.633 1.00 25.42 117 ARG A C 1
ATOM 885 O O . ARG A 1 117 ? -4.189 34.096 -25.599 1.00 25.42 117 ARG A O 1
ATOM 892 N N . LYS A 1 118 ? -4.182 33.751 -23.373 1.00 29.84 118 LYS A N 1
ATOM 893 C CA . LYS A 1 118 ? -3.413 34.947 -22.995 1.00 29.84 118 LYS A CA 1
ATOM 894 C C . LYS A 1 118 ? -2.197 34.515 -22.181 1.00 29.84 118 LYS A C 1
ATOM 896 O O . LYS A 1 118 ? -2.313 33.639 -21.333 1.00 29.84 118 LYS A O 1
ATOM 901 N N . THR A 1 119 ? -1.050 35.116 -22.471 1.00 30.58 119 THR A N 1
ATOM 902 C CA . THR A 1 119 ? 0.216 34.912 -21.759 1.00 30.58 119 THR A CA 1
ATOM 903 C C . THR A 1 119 ? 0.300 35.793 -20.513 1.00 30.58 119 THR A C 1
ATOM 905 O O . THR A 1 119 ? -0.280 36.878 -20.466 1.00 30.58 119 THR A O 1
ATOM 908 N N . GLU A 1 120 ? 1.036 35.315 -19.513 1.00 30.28 120 GLU A N 1
ATOM 909 C CA . GLU A 1 120 ? 1.281 35.938 -18.210 1.00 30.28 120 GLU A CA 1
ATOM 910 C C . GLU A 1 120 ? 2.000 37.292 -18.337 1.00 30.28 120 GLU A C 1
ATOM 912 O O . GLU A 1 120 ? 3.218 37.331 -18.485 1.00 30.28 120 GLU A O 1
ATOM 917 N N . THR A 1 121 ? 1.280 38.421 -18.308 1.00 37.47 121 THR A N 1
ATOM 918 C CA . THR A 1 121 ? 1.868 39.729 -17.917 1.00 37.47 121 THR A CA 1
ATOM 919 C C . THR A 1 121 ? 0.882 40.860 -17.590 1.00 37.47 121 THR A C 1
ATOM 921 O O . THR A 1 121 ? 1.314 42.002 -17.493 1.00 37.47 121 THR A O 1
ATOM 924 N N . ASP A 1 122 ? -0.407 40.605 -17.333 1.00 37.38 122 ASP A N 1
ATOM 925 C CA . ASP A 1 122 ? -1.370 41.699 -17.097 1.00 37.38 122 ASP A CA 1
ATOM 926 C C . ASP A 1 122 ? -2.117 41.593 -15.758 1.00 37.38 122 ASP A C 1
ATOM 928 O O . ASP A 1 122 ? -3.284 41.210 -15.703 1.00 37.38 122 ASP A O 1
ATOM 932 N N . HIS A 1 123 ? -1.483 42.060 -14.679 1.00 40.06 123 HIS A N 1
ATOM 933 C CA . HIS A 1 123 ? -2.206 42.691 -13.572 1.00 40.06 123 HIS A CA 1
ATOM 934 C C . HIS A 1 123 ? -1.520 44.007 -13.192 1.00 40.06 123 HIS A C 1
ATOM 936 O O . HIS A 1 123 ? -0.489 44.038 -12.523 1.00 40.06 123 HIS A O 1
ATOM 942 N N . GLY A 1 124 ? -2.106 45.115 -13.654 1.00 43.75 124 GLY A N 1
ATOM 943 C CA . GLY A 1 124 ? -1.723 46.466 -13.254 1.00 43.75 124 GLY A CA 1
ATOM 944 C C . GLY A 1 124 ? -2.060 46.764 -11.788 1.00 43.75 124 GLY A C 1
ATOM 945 O O . GLY A 1 124 ? -2.868 46.085 -11.154 1.00 43.75 124 GLY A O 1
ATOM 946 N N . SER A 1 125 ? -1.442 47.820 -11.262 1.00 36.16 125 SER A N 1
ATOM 947 C CA . SER A 1 125 ? -1.388 48.252 -9.855 1.00 36.16 125 SER A CA 1
ATOM 948 C C . SER A 1 125 ? -2.714 48.718 -9.217 1.00 36.16 125 SER A C 1
ATOM 950 O O . SER A 1 125 ? -2.707 49.593 -8.354 1.00 36.16 125 SER A O 1
ATOM 952 N N . SER A 1 126 ? -3.862 48.183 -9.630 1.00 40.25 126 SER A N 1
ATOM 953 C CA . SER A 1 126 ? -5.192 48.610 -9.166 1.00 40.25 126 SER A CA 1
ATOM 954 C C . SER A 1 126 ? -6.152 47.460 -8.833 1.00 40.25 126 SER A C 1
ATOM 956 O O . SER A 1 126 ? -7.364 47.671 -8.745 1.00 40.25 126 SER A O 1
ATOM 958 N N . CYS A 1 127 ? -5.647 46.245 -8.594 1.00 41.09 127 CYS A N 1
ATOM 959 C CA . CYS A 1 127 ? -6.495 45.140 -8.145 1.00 41.09 127 CYS A CA 1
ATOM 960 C C . CYS A 1 127 ? -6.963 45.360 -6.695 1.00 41.09 127 CYS A C 1
ATOM 962 O O . CYS A 1 127 ? -6.161 45.389 -5.765 1.00 41.09 127 CYS A O 1
ATOM 964 N N . SER A 1 128 ? -8.276 45.509 -6.511 1.00 41.00 128 SER A N 1
ATOM 965 C CA . SER A 1 128 ? -8.927 45.780 -5.219 1.00 41.00 128 SER A CA 1
ATOM 966 C C . SER A 1 128 ? -9.540 44.511 -4.605 1.00 41.00 128 SER A C 1
ATOM 968 O O . SER A 1 128 ? -10.662 44.548 -4.103 1.00 41.00 128 SER A O 1
ATOM 970 N N . CYS A 1 129 ? -8.861 43.359 -4.704 1.00 40.66 129 CYS A N 1
ATOM 971 C CA . CYS A 1 129 ? -9.403 42.101 -4.185 1.00 40.66 129 CYS A CA 1
ATOM 972 C C . CYS A 1 129 ? -9.093 41.926 -2.675 1.00 40.66 129 CYS A C 1
ATOM 974 O O . CYS A 1 129 ? -7.956 42.165 -2.257 1.00 40.66 129 CYS A O 1
ATOM 976 N N . PRO A 1 130 ? -10.058 41.474 -1.845 1.00 40.34 130 PRO A N 1
ATOM 977 C CA . PRO A 1 130 ? -9.871 41.320 -0.393 1.00 40.34 130 PRO A CA 1
ATOM 978 C C . PRO A 1 130 ? -8.839 40.258 0.019 1.00 40.34 130 PRO A C 1
ATOM 980 O O . PRO A 1 130 ? -8.413 40.233 1.169 1.00 40.34 130 PRO A O 1
ATOM 983 N N . MET A 1 131 ? -8.432 39.379 -0.902 1.00 40.06 131 MET A N 1
ATOM 984 C CA . MET A 1 131 ? -7.499 38.275 -0.634 1.00 40.06 131 MET A CA 1
ATOM 985 C C . MET A 1 131 ? -6.026 38.718 -0.599 1.00 40.06 131 MET A C 1
ATOM 987 O O . MET A 1 131 ? -5.163 37.929 -0.227 1.00 40.06 131 MET A O 1
ATOM 991 N N . CYS A 1 132 ? -5.719 39.970 -0.957 1.00 41.00 132 CYS A N 1
ATOM 992 C CA . CYS A 1 132 ? -4.344 40.484 -1.019 1.00 41.00 132 CYS A CA 1
ATOM 993 C C . CYS A 1 132 ? -3.961 41.430 0.136 1.00 41.00 132 CYS A C 1
ATOM 995 O O . CYS A 1 132 ? -2.854 41.965 0.134 1.00 41.00 132 CYS A O 1
ATOM 997 N N . SER A 1 133 ? -4.827 41.649 1.131 1.00 34.34 133 SER A N 1
ATOM 998 C CA . SER A 1 133 ? -4.512 42.489 2.297 1.00 34.34 133 SER A CA 1
ATOM 999 C C . SER A 1 133 ? -4.423 41.653 3.571 1.00 34.34 133 SER A C 1
ATOM 1001 O O . SER A 1 133 ? -5.435 41.180 4.082 1.00 34.34 133 SER A O 1
ATOM 1003 N N . GLY A 1 134 ? -3.201 41.474 4.077 1.00 34.75 134 GLY A N 1
ATOM 1004 C CA . GLY A 1 134 ? -2.921 40.718 5.293 1.00 34.75 134 GLY A CA 1
ATOM 1005 C C . GLY A 1 134 ? -3.510 41.334 6.564 1.00 34.75 134 GLY A C 1
ATOM 1006 O O . GLY A 1 134 ? -3.577 42.553 6.720 1.00 34.75 134 GLY A O 1
ATOM 1007 N N . SER A 1 135 ? -3.857 40.467 7.514 1.00 27.58 135 SER A N 1
ATOM 1008 C CA . SER A 1 135 ? -4.140 40.839 8.897 1.00 27.58 135 SER A CA 1
ATOM 1009 C C . SER A 1 135 ? -3.391 39.912 9.849 1.00 27.58 135 SER A C 1
ATOM 1011 O O . SER A 1 135 ? -3.640 38.710 9.919 1.00 27.58 135 SER A O 1
ATOM 1013 N N . SER A 1 136 ? -2.463 40.505 10.588 1.00 31.66 136 SER A N 1
ATOM 1014 C CA . SER A 1 136 ? -1.835 39.948 11.776 1.00 31.66 136 SER A CA 1
ATOM 1015 C C . SER A 1 136 ? -2.807 39.996 12.958 1.00 31.66 136 SER A C 1
ATOM 1017 O O . SER A 1 136 ? -3.141 41.093 13.403 1.00 31.66 136 SER A O 1
ATOM 1019 N N . GLU A 1 137 ? -3.171 38.852 13.539 1.00 26.47 137 GLU A N 1
ATOM 1020 C CA . GLU A 1 137 ? -3.733 38.808 14.894 1.00 26.47 137 GLU A CA 1
ATOM 1021 C C . GLU A 1 137 ? -3.065 37.720 15.741 1.00 26.47 137 GLU A C 1
ATOM 1023 O O . GLU A 1 137 ? -2.984 36.549 15.378 1.00 26.47 137 GLU A O 1
ATOM 1028 N N . LYS A 1 138 ? -2.543 38.158 16.892 1.00 26.64 138 LYS A N 1
ATOM 1029 C CA . LYS A 1 138 ? -1.995 37.326 17.962 1.00 26.64 138 LYS A CA 1
ATOM 1030 C C . LYS A 1 138 ? -3.150 36.863 18.845 1.00 26.64 138 LYS A C 1
ATOM 1032 O O . LYS A 1 138 ? -3.807 37.703 19.454 1.00 26.64 138 LYS A O 1
ATOM 1037 N N . ILE A 1 139 ? -3.327 35.554 19.003 1.00 24.55 139 ILE A N 1
ATOM 1038 C CA . ILE A 1 139 ? -4.207 34.988 20.030 1.00 24.55 139 ILE A CA 1
ATOM 1039 C C . ILE A 1 139 ? -3.341 34.507 21.199 1.00 24.55 139 ILE A C 1
ATOM 1041 O O . ILE A 1 139 ? -2.559 33.568 21.074 1.00 24.55 139 ILE A O 1
ATOM 1045 N N . GLN A 1 140 ? -3.471 35.181 22.344 1.00 23.94 140 GLN A N 1
ATOM 1046 C CA . GLN A 1 140 ? -3.036 34.679 23.647 1.00 23.94 140 GLN A CA 1
ATOM 1047 C C . GLN A 1 140 ? -4.140 33.783 24.214 1.00 23.94 140 GLN A C 1
ATOM 1049 O O . GLN A 1 140 ? -5.253 34.256 24.437 1.00 23.94 140 GLN A O 1
ATOM 1054 N N . ALA A 1 141 ? -3.826 32.520 24.502 1.00 23.95 141 ALA A N 1
ATOM 1055 C CA . ALA A 1 141 ? -4.689 31.644 25.287 1.00 23.95 141 ALA A CA 1
ATOM 1056 C C . ALA A 1 141 ? -4.066 31.404 26.669 1.00 23.95 141 ALA A C 1
ATOM 1058 O O . ALA A 1 141 ? -2.930 30.948 26.798 1.00 23.95 141 ALA A O 1
ATOM 1059 N N . LYS A 1 142 ? -4.834 31.757 27.701 1.00 22.59 142 LYS A N 1
ATOM 1060 C CA . LYS A 1 142 ? -4.550 31.584 29.126 1.00 22.59 142 LYS A CA 1
ATOM 1061 C C . LYS A 1 142 ? -5.237 30.290 29.580 1.00 22.59 142 LYS A C 1
ATOM 1063 O O . LYS A 1 142 ? -6.446 30.180 29.408 1.00 22.59 142 LYS A O 1
ATOM 1068 N N . PHE A 1 143 ? -4.501 29.344 30.163 1.00 23.59 143 PHE A N 1
ATOM 1069 C CA . PHE A 1 143 ? -5.072 28.148 30.796 1.00 23.59 143 PHE A CA 1
ATOM 1070 C C . PHE A 1 143 ? -4.762 28.143 32.297 1.00 23.59 143 PHE A C 1
ATOM 1072 O O . PHE A 1 143 ? -3.604 28.228 32.703 1.00 23.59 143 PHE A O 1
ATOM 1079 N N . GLU A 1 144 ? -5.815 28.053 33.111 1.00 24.83 144 GLU A N 1
ATOM 1080 C CA . GLU A 1 144 ? -5.772 27.870 34.563 1.00 24.83 144 GLU A CA 1
ATOM 1081 C C . GLU A 1 144 ? -6.435 26.530 34.927 1.00 24.83 144 GLU A C 1
ATOM 1083 O O . GLU A 1 144 ? -7.619 26.363 34.658 1.00 24.83 144 GLU A O 1
ATOM 1088 N N . GLY A 1 145 ? -5.659 25.644 35.577 1.00 26.36 145 GLY A N 1
ATOM 1089 C CA . GLY A 1 145 ? -6.062 24.620 36.567 1.00 26.36 145 GLY A CA 1
ATOM 1090 C C . GLY A 1 145 ? -7.003 23.483 36.124 1.00 26.36 145 GLY A C 1
ATOM 1091 O O . GLY A 1 145 ? -7.728 23.588 35.152 1.00 26.36 145 GLY A O 1
ATOM 1092 N N . ASN A 1 146 ? -7.142 22.355 36.821 1.00 25.88 146 ASN A N 1
ATOM 1093 C CA . ASN A 1 146 ? -6.466 21.705 37.950 1.00 25.88 146 ASN A CA 1
ATOM 1094 C C . ASN A 1 146 ? -7.223 20.361 38.138 1.00 25.88 146 ASN A C 1
ATOM 1096 O O . ASN A 1 146 ? -8.440 20.358 37.958 1.00 25.88 146 ASN A O 1
ATOM 1100 N N . GLY A 1 147 ? -6.590 19.266 38.583 1.00 27.61 147 GLY A N 1
ATOM 1101 C CA . GLY A 1 147 ? -7.335 18.170 39.240 1.00 27.61 147 GLY A CA 1
ATOM 1102 C C . GLY A 1 147 ? -7.021 16.736 38.807 1.00 27.61 147 GLY A C 1
ATOM 1103 O O . GLY A 1 147 ? -7.385 16.282 37.733 1.00 27.61 147 GLY A O 1
ATOM 1104 N N . THR A 1 148 ? -6.387 16.029 39.733 1.00 28.00 148 THR A N 1
ATOM 1105 C CA . THR A 1 148 ? -5.858 14.659 39.753 1.00 28.00 148 THR A CA 1
ATOM 1106 C C . THR A 1 148 ? -6.893 13.545 39.976 1.00 28.00 148 THR A C 1
ATOM 1108 O O . THR A 1 148 ? -7.777 13.716 40.813 1.00 28.00 148 THR A O 1
ATOM 1111 N N . SER A 1 149 ? -6.670 12.357 39.389 1.00 26.56 149 SER A N 1
ATOM 1112 C CA . SER A 1 149 ? -6.619 11.060 40.110 1.00 26.56 149 SER A CA 1
ATOM 1113 C C . SER A 1 149 ? -6.142 9.913 39.190 1.00 26.56 149 SER A C 1
ATOM 1115 O O . SER A 1 149 ? -6.567 9.868 38.038 1.00 26.56 149 SER A O 1
ATOM 1117 N N . PRO A 1 150 ? -5.282 8.981 39.656 1.00 26.61 150 PRO A N 1
ATOM 1118 C CA . PRO A 1 150 ? -4.731 7.909 38.827 1.00 26.61 150 PRO A CA 1
ATOM 1119 C C . PRO A 1 150 ? -5.668 6.692 38.757 1.00 26.61 150 PRO A C 1
ATOM 1121 O O . PRO A 1 150 ? -6.101 6.164 39.781 1.00 26.61 150 PRO A O 1
ATOM 1124 N N . VAL A 1 151 ? -5.937 6.219 37.540 1.00 24.72 151 VAL A N 1
ATOM 1125 C CA . VAL A 1 151 ? -6.562 4.916 37.276 1.00 24.72 151 VAL A CA 1
ATOM 1126 C C . VAL A 1 151 ? -5.442 3.894 37.094 1.00 24.72 151 VAL A C 1
ATOM 1128 O O . VAL A 1 151 ? -4.626 4.015 36.185 1.00 24.72 151 VAL A O 1
ATOM 1131 N N . SER A 1 152 ? -5.381 2.891 37.967 1.00 23.34 152 SER A N 1
ATOM 1132 C CA . SER A 1 152 ? -4.477 1.748 37.836 1.00 23.34 152 SER A CA 1
ATOM 1133 C C . SER A 1 152 ? -5.023 0.766 36.797 1.00 23.34 152 SER A C 1
ATOM 1135 O O . SER A 1 152 ? -6.011 0.080 37.063 1.00 23.34 152 SER A O 1
ATOM 1137 N N . ILE A 1 153 ? -4.384 0.693 35.630 1.00 23.88 153 ILE A N 1
ATOM 1138 C CA . ILE A 1 153 ? -4.670 -0.307 34.594 1.00 23.88 153 ILE A CA 1
ATOM 1139 C C . ILE A 1 153 ? -3.599 -1.396 34.691 1.00 23.88 153 ILE A C 1
ATOM 1141 O O . ILE A 1 153 ? -2.406 -1.115 34.614 1.00 23.88 153 ILE A O 1
ATOM 1145 N N . SER A 1 154 ? -4.028 -2.641 34.900 1.00 22.69 154 SER A N 1
ATOM 1146 C CA . SER A 1 154 ? -3.160 -3.817 34.905 1.00 22.69 154 SER A CA 1
ATOM 1147 C C . SER A 1 154 ? -2.687 -4.133 33.485 1.00 22.69 154 SER A C 1
ATOM 1149 O O . SER A 1 154 ? -3.506 -4.414 32.609 1.00 22.69 154 SER A O 1
ATOM 1151 N N . SER A 1 155 ? -1.375 -4.119 33.268 1.00 25.38 155 SER A N 1
ATOM 1152 C CA . SER A 1 155 ? -0.741 -4.524 32.017 1.00 25.38 155 SER A CA 1
ATOM 1153 C C . SER A 1 155 ? -0.655 -6.052 31.918 1.00 25.38 155 SER A C 1
ATOM 1155 O O . SER A 1 155 ? 0.106 -6.707 32.626 1.00 25.38 155 SER A O 1
ATOM 1157 N N . SER A 1 156 ? -1.439 -6.636 31.012 1.00 27.25 156 SER A N 1
ATOM 1158 C CA . SER A 1 156 ? -1.273 -8.027 30.584 1.00 27.25 156 SER A CA 1
ATOM 1159 C C . SER A 1 156 ? -1.493 -8.157 29.076 1.00 27.25 156 SER A C 1
ATOM 1161 O O . SER A 1 156 ? -2.625 -8.321 28.624 1.00 27.25 156 SER A O 1
ATOM 1163 N N . SER A 1 157 ? -0.411 -8.053 28.304 1.00 29.50 157 SER A N 1
ATOM 1164 C CA . SER A 1 157 ? -0.207 -8.703 26.993 1.00 29.50 157 SER A CA 1
ATOM 1165 C C . SER A 1 157 ? 1.166 -8.299 26.446 1.00 29.50 157 SER A C 1
ATOM 1167 O O . SER A 1 157 ? 1.493 -7.119 26.332 1.00 29.50 157 SER A O 1
ATOM 1169 N N . ASN A 1 158 ? 2.001 -9.299 26.165 1.00 29.72 158 ASN A N 1
ATOM 1170 C CA . ASN A 1 158 ? 3.318 -9.160 25.543 1.00 29.72 158 ASN A CA 1
ATOM 1171 C C . ASN A 1 158 ? 3.162 -9.098 24.015 1.00 29.72 158 ASN A C 1
ATOM 1173 O O . ASN A 1 158 ? 3.718 -9.932 23.304 1.00 29.72 158 ASN A O 1
ATOM 1177 N N . ASP A 1 159 ? 2.419 -8.117 23.509 1.00 32.16 159 ASP A N 1
ATOM 1178 C CA . ASP A 1 159 ? 2.201 -7.992 22.067 1.00 32.16 159 ASP A CA 1
ATOM 1179 C C . ASP A 1 159 ? 3.339 -7.175 21.441 1.00 32.16 159 ASP A C 1
ATOM 1181 O O . ASP A 1 159 ? 3.795 -6.143 21.958 1.00 32.16 159 ASP A O 1
ATOM 1185 N N . SER A 1 160 ? 3.892 -7.682 20.344 1.00 34.25 160 SER A N 1
ATOM 1186 C CA . SER A 1 160 ? 5.020 -7.075 19.643 1.00 34.25 160 SER A CA 1
ATOM 1187 C C . SER A 1 160 ? 4.521 -6.209 18.479 1.00 34.25 160 SER A C 1
ATOM 1189 O O . SER A 1 160 ? 3.912 -6.759 17.574 1.00 34.25 160 SER A O 1
ATOM 1191 N N . PRO A 1 161 ? 4.763 -4.881 18.456 1.00 33.94 161 PRO A N 1
ATOM 1192 C CA . PRO A 1 161 ? 4.469 -4.011 17.336 1.00 33.94 161 PRO A CA 1
ATOM 1193 C C . PRO A 1 161 ? 5.499 -4.274 16.244 1.00 33.94 161 PRO A C 1
ATOM 1195 O O . PRO A 1 161 ? 6.574 -3.675 16.213 1.00 33.94 161 PRO A O 1
ATOM 1198 N N . VAL A 1 162 ? 5.168 -5.203 15.367 1.00 37.03 162 VAL A N 1
ATOM 1199 C CA . VAL A 1 162 ? 5.646 -5.168 13.988 1.00 37.03 162 VAL A CA 1
ATOM 1200 C C . VAL A 1 162 ? 4.505 -4.586 13.147 1.00 37.03 162 VAL A C 1
ATOM 1202 O O . VAL A 1 162 ? 3.374 -4.514 13.649 1.00 37.03 162 VAL A O 1
ATOM 1205 N N . ILE A 1 163 ? 4.809 -3.977 11.995 1.00 37.78 163 ILE A N 1
ATOM 1206 C CA . ILE A 1 163 ? 3.788 -3.365 11.129 1.00 37.78 163 ILE A CA 1
ATOM 1207 C C . ILE A 1 163 ? 2.935 -4.515 10.627 1.00 37.78 163 ILE A C 1
ATOM 1209 O O . ILE A 1 163 ? 3.293 -5.134 9.637 1.00 37.78 163 ILE A O 1
ATOM 1213 N N . GLN A 1 164 ? 1.851 -4.792 11.359 1.00 39.19 164 GLN A N 1
ATOM 1214 C CA . GLN A 1 164 ? 0.940 -5.884 11.079 1.00 39.19 164 GLN A CA 1
ATOM 1215 C C . GLN A 1 164 ? 0.514 -5.755 9.624 1.00 39.19 164 GLN A C 1
ATOM 1217 O O . GLN A 1 164 ? -0.281 -4.880 9.292 1.00 39.19 164 GLN A O 1
ATOM 1222 N N . ARG A 1 165 ? 1.111 -6.593 8.771 1.00 48.72 165 ARG A N 1
ATOM 1223 C CA . ARG A 1 165 ? 0.692 -6.724 7.382 1.00 48.72 165 ARG A CA 1
ATOM 1224 C C . ARG A 1 165 ? -0.756 -7.189 7.381 1.00 48.72 165 ARG A C 1
ATOM 1226 O O . ARG A 1 165 ? -1.211 -7.829 8.341 1.00 48.72 165 ARG A O 1
ATOM 1233 N N . HIS A 1 166 ? -1.455 -6.839 6.317 1.00 51.66 166 HIS A N 1
ATOM 1234 C CA . HIS A 1 166 ? -2.888 -6.981 6.190 1.00 51.66 166 HIS A CA 1
ATOM 1235 C C . HIS A 1 166 ? -3.271 -8.412 6.530 1.00 51.66 166 HIS A C 1
ATOM 1237 O O . HIS A 1 166 ? -2.554 -9.382 6.247 1.00 51.66 166 HIS A O 1
ATOM 1243 N N . THR A 1 167 ? -4.409 -8.582 7.187 1.00 57.53 167 THR A N 1
ATOM 1244 C CA . THR A 1 167 ? -4.910 -9.934 7.356 1.00 57.53 167 THR A CA 1
ATOM 1245 C C . THR A 1 167 ? -5.447 -10.379 6.001 1.00 57.53 167 THR A C 1
ATOM 1247 O O . THR A 1 167 ? -6.535 -9.962 5.613 1.00 57.53 167 THR A O 1
ATOM 1250 N N . ALA A 1 168 ? -4.685 -11.226 5.301 1.00 67.50 168 ALA A N 1
ATOM 1251 C CA . ALA A 1 168 ? -4.958 -11.720 3.946 1.00 67.50 168 ALA A CA 1
ATOM 1252 C C . ALA A 1 168 ? -6.411 -12.190 3.710 1.00 67.50 168 ALA A C 1
ATOM 1254 O O . ALA A 1 168 ? -6.892 -12.212 2.581 1.00 67.50 168 ALA A O 1
ATOM 1255 N N . TYR A 1 169 ? -7.140 -12.540 4.775 1.00 88.81 169 TYR A N 1
ATOM 1256 C CA . TYR A 1 169 ? -8.531 -12.970 4.694 1.00 88.81 169 TYR A CA 1
ATOM 1257 C C . TYR A 1 169 ? -9.517 -11.867 4.276 1.00 88.81 169 TYR A C 1
ATOM 1259 O O . TYR A 1 169 ? -10.506 -12.191 3.633 1.00 88.81 169 TYR A O 1
ATOM 1267 N N . GLU A 1 170 ? -9.297 -10.588 4.604 1.00 90.81 170 GLU A N 1
ATOM 1268 C CA . GLU A 1 170 ? -10.240 -9.527 4.200 1.00 90.81 170 GLU A CA 1
ATOM 1269 C C . GLU A 1 170 ? -10.164 -9.293 2.688 1.00 90.81 170 GLU A C 1
ATOM 1271 O O . GLU A 1 170 ? -11.194 -9.314 2.018 1.00 90.81 170 GLU A O 1
ATOM 1276 N N . HIS A 1 171 ? -8.948 -9.190 2.142 1.00 92.00 171 HIS A N 1
ATOM 1277 C CA . HIS A 1 171 ? -8.693 -9.125 0.699 1.00 92.00 171 HIS A CA 1
ATOM 1278 C C . HIS A 1 171 ? -9.253 -10.338 -0.044 1.00 92.00 171 HIS A C 1
ATOM 1280 O O . HIS A 1 171 ? -9.918 -10.190 -1.074 1.00 92.00 171 HIS A O 1
ATOM 1286 N N . TYR A 1 172 ? -9.046 -11.528 0.531 1.00 91.88 172 TYR A N 1
ATOM 1287 C CA . TYR A 1 172 ? -9.625 -12.772 0.037 1.00 91.88 172 TYR A CA 1
ATOM 1288 C C . TYR A 1 172 ? -11.154 -12.691 -0.037 1.00 91.88 172 TYR A C 1
ATOM 1290 O O . TYR A 1 172 ? -11.726 -12.925 -1.097 1.00 91.88 172 TYR A O 1
ATOM 1298 N N . LEU A 1 173 ? -11.829 -12.311 1.053 1.00 93.69 173 LEU A N 1
ATOM 1299 C CA . LEU A 1 173 ? -13.290 -12.247 1.082 1.00 93.69 173 LEU A CA 1
ATOM 1300 C C . LEU A 1 173 ? -13.842 -11.152 0.151 1.00 93.69 173 LEU A C 1
ATOM 1302 O O . LEU A 1 173 ? -14.811 -11.400 -0.560 1.00 93.69 173 LEU A O 1
ATOM 1306 N N . LEU A 1 174 ? -13.223 -9.967 0.098 1.00 92.56 174 LEU A N 1
ATOM 1307 C CA . LEU A 1 174 ? -13.617 -8.872 -0.807 1.00 92.56 174 LEU A CA 1
ATOM 1308 C C . LEU A 1 174 ? -13.490 -9.253 -2.287 1.00 92.56 174 LEU A C 1
ATOM 1310 O O . LEU A 1 174 ? -14.258 -8.782 -3.125 1.00 92.56 174 LEU A O 1
ATOM 1314 N N . GLY A 1 175 ? -12.504 -10.087 -2.619 1.00 88.50 175 GLY A N 1
ATOM 1315 C CA . GLY A 1 175 ? -12.299 -10.579 -3.976 1.00 88.50 175 GLY A CA 1
ATOM 1316 C C . GLY A 1 175 ? -13.273 -11.689 -4.376 1.00 88.50 175 GLY A C 1
ATOM 1317 O O . GLY A 1 175 ? -13.273 -12.071 -5.545 1.00 88.50 175 GLY A O 1
ATOM 1318 N N . GLN A 1 176 ? -14.052 -12.237 -3.438 1.00 88.38 176 GLN A N 1
ATOM 1319 C CA . GLN A 1 176 ? -14.701 -13.540 -3.605 1.00 88.38 176 GLN A CA 1
ATOM 1320 C C . GLN A 1 176 ? -16.192 -13.566 -3.272 1.00 88.38 176 GLN A C 1
ATOM 1322 O O . GLN A 1 176 ? -16.972 -14.163 -4.015 1.00 88.38 176 GLN A O 1
ATOM 1327 N N . VAL A 1 177 ? -16.573 -12.974 -2.144 1.00 92.50 177 VAL A N 1
ATOM 1328 C CA . VAL A 1 177 ? -17.934 -13.005 -1.606 1.00 92.50 177 VAL A CA 1
ATOM 1329 C C . VAL A 1 177 ? -18.762 -11.911 -2.269 1.00 92.50 177 VAL A C 1
ATOM 1331 O O . VAL A 1 177 ? -18.265 -10.812 -2.523 1.00 92.50 177 VAL A O 1
ATOM 1334 N N . ASP A 1 178 ? -20.037 -12.198 -2.536 1.00 93.62 178 ASP A N 1
ATOM 1335 C CA . ASP A 1 178 ? -20.960 -11.191 -3.052 1.00 93.62 178 ASP A CA 1
ATOM 1336 C C . ASP A 1 178 ? -21.007 -9.966 -2.111 1.00 93.62 178 ASP A C 1
ATOM 1338 O O . ASP A 1 178 ? -21.130 -10.133 -0.890 1.00 93.62 178 ASP A O 1
ATOM 1342 N N . PRO A 1 179 ? -20.940 -8.722 -2.629 1.00 95.81 179 PRO A N 1
ATOM 1343 C CA . PRO A 1 179 ? -20.909 -7.528 -1.785 1.00 95.81 179 PRO A CA 1
ATOM 1344 C C . PRO A 1 179 ? -22.074 -7.423 -0.794 1.00 95.81 179 PRO A C 1
ATOM 1346 O O . PRO A 1 179 ? -21.894 -6.922 0.320 1.00 95.81 179 PRO A O 1
ATOM 1349 N N . SER A 1 180 ? -23.266 -7.891 -1.181 1.00 95.56 180 SER A N 1
ATOM 1350 C CA . SER A 1 180 ? -24.463 -7.838 -0.340 1.00 95.56 180 SER A CA 1
ATOM 1351 C C . SER A 1 180 ? -24.471 -8.914 0.746 1.00 95.56 180 SER A C 1
ATOM 1353 O O . SER A 1 180 ? -25.048 -8.711 1.815 1.00 95.56 180 SER A O 1
ATOM 1355 N N . GLU A 1 181 ? -23.813 -10.047 0.509 1.00 95.88 181 GLU A N 1
ATOM 1356 C CA . GLU A 1 181 ? -23.609 -11.085 1.518 1.00 95.88 181 GLU A CA 1
ATOM 1357 C C . GLU A 1 181 ? -22.536 -10.666 2.518 1.00 95.88 181 GLU A C 1
ATOM 1359 O O . GLU A 1 181 ? -22.748 -10.739 3.732 1.00 95.88 181 GLU A O 1
ATOM 1364 N N . LEU A 1 182 ? -21.423 -10.130 2.015 1.00 95.25 182 LEU A N 1
ATOM 1365 C CA . LEU A 1 182 ? -20.301 -9.682 2.829 1.00 95.25 182 LEU A CA 1
ATOM 1366 C C . LEU A 1 182 ? -20.694 -8.549 3.788 1.00 95.25 182 LEU A C 1
ATOM 1368 O O . LEU A 1 182 ? -20.287 -8.542 4.953 1.00 95.25 182 LEU A O 1
ATOM 1372 N N . SER A 1 183 ? -21.540 -7.615 3.346 1.00 96.25 183 SER A N 1
ATOM 1373 C CA . SER A 1 183 ? -22.014 -6.504 4.181 1.00 96.25 183 SER A CA 1
ATOM 1374 C C . SER A 1 183 ? -22.933 -6.943 5.332 1.00 96.25 183 SER A C 1
ATOM 1376 O O . SER A 1 183 ? -23.043 -6.232 6.341 1.00 96.25 183 SER A O 1
ATOM 1378 N N . ASN A 1 184 ? -23.521 -8.146 5.255 1.00 97.12 184 ASN A N 1
ATOM 1379 C CA . ASN A 1 184 ? -24.310 -8.714 6.349 1.00 97.12 184 ASN A CA 1
ATOM 1380 C C . ASN A 1 184 ? -23.432 -9.101 7.553 1.00 97.12 184 ASN A C 1
ATOM 1382 O O . ASN A 1 184 ? -23.928 -9.109 8.679 1.00 97.12 184 ASN A O 1
ATOM 1386 N N . ILE A 1 185 ? -22.133 -9.372 7.370 1.00 96.06 185 ILE A N 1
ATOM 1387 C CA . ILE A 1 185 ? -21.230 -9.753 8.470 1.00 96.06 185 ILE A CA 1
ATOM 1388 C C . ILE A 1 185 ? -21.132 -8.632 9.528 1.00 96.06 185 ILE A C 1
ATOM 1390 O O . ILE A 1 185 ? -21.511 -8.878 10.681 1.00 96.06 185 ILE A O 1
ATOM 1394 N N . PRO A 1 186 ? -20.710 -7.390 9.194 1.00 95.75 186 PRO A N 1
ATOM 1395 C CA . PRO A 1 186 ? -20.751 -6.266 10.133 1.00 95.75 186 PRO A CA 1
ATOM 1396 C C . PRO A 1 186 ? -22.130 -6.034 10.758 1.00 95.75 186 PRO A C 1
ATOM 1398 O O . PRO A 1 186 ? -22.235 -5.689 11.933 1.00 95.75 186 PRO A O 1
ATOM 1401 N N . MET A 1 187 ? -23.202 -6.222 9.981 1.00 95.56 187 MET A N 1
ATOM 1402 C CA . MET A 1 187 ? -24.587 -6.053 10.433 1.00 95.56 187 MET A CA 1
ATOM 1403 C C . MET A 1 187 ? -24.962 -7.052 11.528 1.00 95.56 187 MET A C 1
ATOM 1405 O O . MET A 1 187 ? -25.549 -6.672 12.538 1.00 95.56 187 MET A O 1
ATOM 1409 N N . VAL A 1 188 ? -24.585 -8.321 11.377 1.00 96.69 188 VAL A N 1
ATOM 1410 C CA . VAL A 1 188 ? -24.836 -9.349 12.393 1.00 96.69 188 VAL A CA 1
ATOM 1411 C C . VAL A 1 188 ? -23.954 -9.130 13.629 1.00 96.69 188 VAL A C 1
ATOM 1413 O O . VAL A 1 188 ? -24.423 -9.319 14.754 1.00 96.69 188 VAL A O 1
ATOM 1416 N N . ARG A 1 189 ? -22.712 -8.651 13.465 1.00 95.12 189 ARG A N 1
ATOM 1417 C CA . ARG A 1 189 ? -21.830 -8.295 14.597 1.00 95.12 189 ARG A CA 1
ATOM 1418 C C . ARG A 1 189 ? -22.365 -7.149 15.458 1.00 95.12 189 ARG A C 1
ATOM 1420 O O . ARG A 1 189 ? -21.999 -7.053 16.626 1.00 95.12 189 ARG A O 1
ATOM 1427 N N . GLU A 1 190 ? -23.246 -6.302 14.927 1.00 95.38 190 GLU A N 1
ATOM 1428 C CA . GLU A 1 190 ? -23.890 -5.228 15.693 1.00 95.38 190 GLU A CA 1
ATOM 1429 C C . GLU A 1 190 ? -24.965 -5.711 16.673 1.00 95.38 190 GLU A C 1
ATOM 1431 O O . GLU A 1 190 ? -25.322 -4.955 17.580 1.00 95.38 190 GLU A O 1
ATOM 1436 N N . ILE A 1 191 ? -25.477 -6.943 16.537 1.00 95.75 191 ILE A N 1
ATOM 1437 C CA . ILE A 1 191 ? -26.608 -7.442 17.339 1.00 95.75 191 ILE A CA 1
ATOM 1438 C C . ILE A 1 191 ? -26.421 -7.192 18.848 1.00 95.75 191 ILE A C 1
ATOM 1440 O O . ILE A 1 191 ? -27.323 -6.593 19.437 1.00 95.75 191 ILE A O 1
ATOM 1444 N N . PRO A 1 192 ? -25.284 -7.538 19.494 1.00 95.25 192 PRO A N 1
ATOM 1445 C CA . PRO A 1 192 ? -25.122 -7.319 20.934 1.00 95.25 192 PRO A CA 1
ATOM 1446 C C . PRO A 1 192 ? -25.188 -5.838 21.335 1.00 95.25 192 PRO A C 1
ATOM 1448 O O . PRO A 1 192 ? -25.740 -5.486 22.381 1.00 95.25 192 PRO A O 1
ATOM 1451 N N . GLN A 1 193 ? -24.640 -4.946 20.503 1.00 95.31 193 GLN A N 1
ATOM 1452 C CA . GLN A 1 193 ? -24.683 -3.505 20.744 1.00 95.31 193 GLN A CA 1
ATOM 1453 C C . GLN A 1 193 ? -26.099 -2.953 20.549 1.00 95.31 193 GLN A C 1
ATOM 1455 O O . GLN A 1 193 ? -26.565 -2.181 21.391 1.00 95.31 193 GLN A O 1
ATOM 1460 N N . LEU A 1 194 ? -26.789 -3.371 19.484 1.00 95.62 194 LEU A N 1
ATOM 1461 C CA . LEU A 1 194 ? -28.171 -2.986 19.200 1.00 95.62 194 LEU A CA 1
ATOM 1462 C C . LEU A 1 194 ? -29.117 -3.447 20.313 1.00 95.62 194 LEU A C 1
ATOM 1464 O O . LEU A 1 194 ? -29.967 -2.672 20.743 1.00 95.62 194 LEU A O 1
ATOM 1468 N N . GLU A 1 195 ? -28.945 -4.663 20.839 1.00 97.19 195 GLU A N 1
ATOM 1469 C CA . GLU A 1 195 ? -29.725 -5.172 21.974 1.00 97.19 195 GLU A CA 1
ATOM 1470 C C . GLU A 1 195 ? -29.517 -4.326 23.231 1.00 97.19 195 GLU A C 1
ATOM 1472 O O . GLU A 1 195 ? -30.491 -3.928 23.873 1.00 97.19 195 GLU A O 1
ATOM 1477 N N . LYS A 1 196 ? -28.263 -3.982 23.551 1.00 97.00 196 LYS A N 1
ATOM 1478 C CA . LYS A 1 196 ? -27.938 -3.129 24.701 1.00 97.00 196 LYS A CA 1
ATOM 1479 C C . LYS A 1 196 ? -28.540 -1.728 24.563 1.00 97.00 196 LYS A C 1
ATOM 1481 O O . LYS A 1 196 ? -29.143 -1.228 25.512 1.00 97.00 196 LYS A O 1
ATOM 1486 N N . GLN A 1 197 ? -28.398 -1.104 23.392 1.00 96.31 197 GLN A N 1
ATOM 1487 C CA . GLN A 1 197 ? -28.970 0.217 23.105 1.00 96.31 197 GLN A CA 1
ATOM 1488 C C . GLN A 1 197 ? -30.500 0.186 23.174 1.00 96.31 197 GLN A C 1
ATOM 1490 O O . GLN A 1 197 ? -31.114 1.051 23.801 1.00 96.31 197 GLN A O 1
ATOM 1495 N N . PHE A 1 198 ? -31.118 -0.845 22.592 1.00 96.75 198 PHE A N 1
ATOM 1496 C CA . PHE A 1 198 ? -32.562 -1.042 22.624 1.00 96.75 198 PHE A CA 1
ATOM 1497 C C . PHE A 1 198 ? -33.087 -1.261 24.053 1.00 96.75 198 PHE A C 1
ATOM 1499 O O . PHE A 1 198 ? -34.132 -0.722 24.430 1.00 96.75 198 PHE A O 1
ATOM 1506 N N . GLU A 1 199 ? -32.363 -2.006 24.890 1.00 97.31 199 GLU A N 1
ATOM 1507 C CA . GLU A 1 199 ? -32.720 -2.201 26.296 1.00 97.31 199 GLU A CA 1
ATOM 1508 C C . GLU A 1 199 ? -32.610 -0.891 27.093 1.00 97.31 199 GLU A C 1
ATOM 1510 O O . GLU A 1 199 ? -33.508 -0.556 27.875 1.00 97.31 199 GLU A O 1
ATOM 1515 N N . GLU A 1 200 ? -31.535 -0.127 26.888 1.00 96.50 200 GLU A N 1
ATOM 1516 C CA . GLU A 1 200 ? -31.309 1.153 27.558 1.00 96.50 200 GLU A CA 1
ATOM 1517 C C . GLU A 1 200 ? -32.393 2.175 27.205 1.00 96.50 200 GLU A C 1
ATOM 1519 O O . GLU A 1 200 ? -33.024 2.743 28.103 1.00 96.50 200 GLU A O 1
ATOM 1524 N N . ILE A 1 201 ? -32.691 2.353 25.917 1.00 95.88 201 ILE A N 1
ATOM 1525 C CA . ILE A 1 201 ? -33.734 3.286 25.488 1.00 95.88 201 ILE A CA 1
ATOM 1526 C C . ILE A 1 201 ? -35.122 2.839 25.956 1.00 95.88 201 ILE A C 1
ATOM 1528 O O . ILE A 1 201 ? -35.923 3.660 26.408 1.00 95.88 201 ILE A O 1
ATOM 1532 N N . SER A 1 202 ? -35.385 1.529 25.971 1.00 95.19 202 SER A N 1
ATOM 1533 C CA . SER A 1 202 ? -36.623 0.967 26.515 1.00 95.19 202 SER A CA 1
ATOM 1534 C C . SER A 1 202 ? -36.779 1.262 28.009 1.00 95.19 202 SER A C 1
ATOM 1536 O O . SER A 1 202 ? -37.884 1.561 28.473 1.00 95.19 202 SER A O 1
ATOM 1538 N N . LYS A 1 203 ? -35.687 1.222 28.786 1.00 96.00 203 LYS A N 1
ATOM 1539 C CA . LYS A 1 203 ? -35.683 1.635 30.202 1.00 96.00 203 LYS A CA 1
ATOM 1540 C C . LYS A 1 203 ? -35.953 3.134 30.347 1.00 96.00 203 LYS A C 1
ATOM 1542 O O . LYS A 1 203 ? -36.729 3.520 31.224 1.00 96.00 203 LYS A O 1
ATOM 1547 N N . GLN A 1 204 ? -35.366 3.970 29.489 1.00 94.56 204 GLN A N 1
ATOM 1548 C CA . GLN A 1 204 ? -35.595 5.418 29.502 1.00 94.56 204 GLN A CA 1
ATOM 1549 C C . GLN A 1 204 ? -37.056 5.773 29.187 1.00 94.56 204 GLN A C 1
ATOM 1551 O O . GLN A 1 204 ? -37.647 6.555 29.928 1.00 94.56 204 GLN A O 1
ATOM 1556 N N . ILE A 1 205 ? -37.673 5.141 28.180 1.00 94.88 205 ILE A N 1
ATOM 1557 C CA . ILE A 1 205 ? -39.097 5.331 27.837 1.00 94.88 205 ILE A CA 1
ATOM 1558 C C . ILE A 1 205 ? -39.991 4.980 29.033 1.00 94.88 205 ILE A C 1
ATOM 1560 O O . ILE A 1 205 ? -40.855 5.769 29.423 1.00 94.88 205 ILE A O 1
ATOM 1564 N N . LYS A 1 206 ? -39.746 3.824 29.669 1.00 95.44 206 LYS A N 1
ATOM 1565 C CA . LYS A 1 206 ? -40.503 3.380 30.853 1.00 95.44 206 LYS A CA 1
ATOM 1566 C C . LYS A 1 206 ? -40.371 4.351 32.029 1.00 95.44 206 LYS A C 1
ATOM 1568 O O . LYS A 1 206 ? -41.351 4.587 32.730 1.00 95.44 206 LYS A O 1
ATOM 1573 N N . LYS A 1 207 ? -39.175 4.909 32.251 1.00 95.25 207 LYS A N 1
ATOM 1574 C CA . LYS A 1 207 ? -38.897 5.833 33.360 1.00 95.25 207 LYS A CA 1
ATOM 1575 C C . LYS A 1 207 ? -39.451 7.237 33.114 1.00 95.25 207 LYS A C 1
ATOM 1577 O O . LYS A 1 207 ? -39.993 7.837 34.035 1.00 95.25 207 LYS A O 1
ATOM 1582 N N . ALA A 1 208 ? -39.282 7.768 31.906 1.00 91.12 208 ALA A N 1
ATOM 1583 C CA . ALA A 1 208 ? -39.633 9.146 31.578 1.00 91.12 208 ALA A CA 1
ATOM 1584 C C . ALA A 1 208 ? -41.133 9.344 31.324 1.00 91.12 208 ALA A C 1
ATOM 1586 O O . ALA A 1 208 ? -41.583 10.485 31.310 1.00 91.12 208 ALA A O 1
ATOM 1587 N N . GLN A 1 209 ? -41.889 8.263 31.074 1.00 85.31 209 GLN A N 1
ATOM 1588 C CA . GLN A 1 209 ? -43.268 8.336 30.565 1.00 85.31 209 GLN A CA 1
ATOM 1589 C C . GLN A 1 209 ? -43.391 9.261 29.332 1.00 85.31 209 GLN A C 1
ATOM 1591 O O . GLN A 1 209 ? -44.445 9.834 29.072 1.00 85.31 209 GLN A O 1
ATOM 1596 N N . SER A 1 210 ? -42.298 9.422 28.579 1.00 78.31 210 SER A N 1
ATOM 1597 C CA . SER A 1 210 ? -42.176 10.350 27.455 1.00 78.31 210 SER A CA 1
ATOM 1598 C C . SER A 1 210 ? -42.061 9.577 26.148 1.00 78.31 210 SER A C 1
ATOM 1600 O O . SER A 1 210 ? -41.352 8.573 26.062 1.00 78.31 210 SER A O 1
ATOM 1602 N N . THR A 1 211 ? -42.725 10.080 25.109 1.00 89.19 211 THR A N 1
ATOM 1603 C CA . THR A 1 211 ? -42.663 9.552 23.740 1.00 89.19 211 THR A CA 1
ATOM 1604 C C . THR A 1 211 ? -41.431 10.023 22.968 1.00 89.19 211 THR A C 1
ATOM 1606 O O . THR A 1 211 ? -41.206 9.542 21.860 1.00 89.19 211 THR A O 1
ATOM 1609 N N . SER A 1 212 ? -40.613 10.921 23.535 1.00 90.88 212 SER A N 1
ATOM 1610 C CA . SER A 1 212 ? -39.448 11.514 22.855 1.00 90.88 212 SER A CA 1
ATOM 1611 C C . SER A 1 212 ? -38.456 10.478 22.317 1.00 90.88 212 SER A C 1
ATOM 1613 O O . SER A 1 212 ? -37.850 10.706 21.278 1.00 90.88 212 SER A O 1
ATOM 1615 N N . ASN A 1 213 ? -38.342 9.321 22.976 1.00 93.25 213 ASN A N 1
ATOM 1616 C CA . ASN A 1 213 ? -37.391 8.264 22.616 1.00 93.25 213 ASN A CA 1
ATOM 1617 C C . ASN A 1 213 ? -38.036 7.116 21.812 1.00 93.25 213 ASN A C 1
ATOM 1619 O O . ASN A 1 213 ? -37.355 6.168 21.427 1.00 93.25 213 ASN A O 1
ATOM 1623 N N . LEU A 1 214 ? -39.352 7.170 21.556 1.00 95.06 214 LEU A N 1
ATOM 1624 C CA . LEU A 1 214 ? -40.074 6.088 20.877 1.00 95.06 214 LEU A CA 1
ATOM 1625 C C . LEU A 1 214 ? -39.604 5.911 19.427 1.00 95.06 214 LEU A C 1
ATOM 1627 O O . LEU A 1 214 ? -39.478 4.783 18.960 1.00 95.06 214 LEU A O 1
ATOM 1631 N N . ALA A 1 215 ? -39.320 7.014 18.730 1.00 94.50 215 ALA A N 1
ATOM 1632 C CA . ALA A 1 215 ? -38.847 6.978 17.348 1.00 94.50 215 ALA A CA 1
ATOM 1633 C C . ALA A 1 215 ? -37.481 6.282 17.229 1.00 94.50 215 ALA A C 1
ATOM 1635 O O . ALA A 1 215 ? -37.309 5.400 16.394 1.00 94.50 215 ALA A O 1
ATOM 1636 N N . GLU A 1 216 ? -36.533 6.622 18.104 1.00 95.06 216 GLU A N 1
ATOM 1637 C CA . GLU A 1 216 ? -35.210 5.992 18.137 1.00 95.06 216 GLU A CA 1
ATOM 1638 C C . GLU A 1 216 ? -35.301 4.504 18.520 1.00 95.06 216 GLU A C 1
ATOM 1640 O O . GLU A 1 216 ? -34.653 3.668 17.890 1.00 95.06 216 GLU A O 1
ATOM 1645 N N . ALA A 1 217 ? -36.178 4.139 19.463 1.00 95.81 217 ALA A N 1
ATOM 1646 C CA . ALA A 1 217 ? -36.410 2.739 19.820 1.00 95.81 217 ALA A CA 1
ATOM 1647 C C . ALA A 1 217 ? -36.978 1.918 18.648 1.00 95.81 217 ALA A C 1
ATOM 1649 O O . ALA A 1 217 ? -36.556 0.783 18.446 1.00 95.81 217 ALA A O 1
ATOM 1650 N N . LEU A 1 218 ? -37.893 2.485 17.851 1.00 96.25 218 LEU A N 1
ATOM 1651 C CA . LEU A 1 218 ? -38.433 1.830 16.650 1.00 96.25 218 LEU A CA 1
ATOM 1652 C C . LEU A 1 218 ? -37.363 1.628 15.566 1.00 96.25 218 LEU A C 1
ATOM 1654 O O . LEU A 1 218 ? -37.340 0.583 14.913 1.00 96.25 218 LEU A O 1
ATOM 1658 N N . VAL A 1 219 ? -36.457 2.596 15.392 1.00 96.12 219 VAL A N 1
ATOM 1659 C CA . VAL A 1 219 ? -35.315 2.465 14.471 1.00 96.12 219 VAL A CA 1
ATOM 1660 C C . VAL A 1 219 ? -34.380 1.343 14.931 1.00 96.12 219 VAL A C 1
ATOM 1662 O O . VAL A 1 219 ? -33.993 0.505 14.117 1.00 96.12 219 VAL A O 1
ATOM 1665 N N . LEU A 1 220 ? -34.051 1.287 16.226 1.00 96.25 220 LEU A N 1
ATOM 1666 C CA . LEU A 1 220 ? -33.212 0.228 16.797 1.00 96.25 220 LEU A CA 1
ATOM 1667 C C . LEU A 1 220 ? -33.866 -1.158 16.694 1.00 96.25 220 LEU A C 1
ATOM 1669 O O . LEU A 1 220 ? -33.190 -2.109 16.312 1.00 96.25 220 LEU A O 1
ATOM 1673 N N . ASP A 1 221 ? -35.169 -1.276 16.971 1.00 97.19 221 ASP A N 1
ATOM 1674 C CA . ASP A 1 221 ? -35.922 -2.532 16.826 1.00 97.19 221 ASP A CA 1
ATOM 1675 C C . ASP A 1 221 ? -35.915 -3.037 15.377 1.00 97.19 221 ASP A C 1
ATOM 1677 O O . ASP A 1 221 ? -35.700 -4.223 15.134 1.00 97.19 221 ASP A O 1
ATOM 1681 N N . THR A 1 222 ? -36.091 -2.130 14.410 1.00 97.44 222 THR A N 1
ATOM 1682 C CA . THR A 1 222 ? -36.044 -2.466 12.978 1.00 97.44 222 THR A CA 1
ATOM 1683 C C . THR A 1 222 ? -34.664 -2.999 12.594 1.00 97.44 222 THR A C 1
ATOM 1685 O O . THR A 1 222 ? -34.562 -4.120 12.100 1.00 97.44 222 THR A O 1
ATOM 1688 N N . LYS A 1 223 ? -33.591 -2.266 12.929 1.00 96.19 223 LYS A N 1
ATOM 1689 C CA . LYS A 1 223 ? -32.208 -2.704 12.670 1.00 96.19 223 LYS A CA 1
ATOM 1690 C C . LYS A 1 223 ? -31.890 -4.052 13.313 1.00 96.19 223 LYS A C 1
ATOM 1692 O O . LYS A 1 223 ? -31.285 -4.911 12.681 1.00 96.19 223 LYS A O 1
ATOM 1697 N N . LEU A 1 224 ? -32.312 -4.250 14.562 1.00 97.38 224 LEU A N 1
ATOM 1698 C CA . LEU A 1 224 ? -32.088 -5.493 15.294 1.00 97.38 224 LEU A CA 1
ATOM 1699 C C . LEU A 1 224 ? -32.812 -6.680 14.642 1.00 97.38 224 LEU A C 1
ATOM 1701 O O . LEU A 1 224 ? -32.241 -7.766 14.546 1.00 97.38 224 LEU A O 1
ATOM 1705 N N . LYS A 1 225 ? -34.060 -6.491 14.196 1.00 97.69 225 LYS A N 1
ATOM 1706 C CA . LYS A 1 225 ? -34.827 -7.522 13.479 1.00 97.69 225 LYS A CA 1
ATOM 1707 C C . LYS A 1 225 ? -34.186 -7.874 12.146 1.00 97.69 225 LYS A C 1
ATOM 1709 O O . LYS A 1 225 ? -34.043 -9.061 11.854 1.00 97.69 225 LYS A O 1
ATOM 1714 N N . ASP A 1 226 ? -33.767 -6.870 11.384 1.00 96.31 226 ASP A N 1
ATOM 1715 C CA . ASP A 1 226 ? -33.106 -7.084 10.101 1.00 96.31 226 ASP A CA 1
ATOM 1716 C C . ASP A 1 226 ? -31.784 -7.840 10.298 1.00 96.31 226 ASP A C 1
ATOM 1718 O O . ASP A 1 226 ? -31.552 -8.854 9.639 1.00 96.31 226 ASP A O 1
ATOM 1722 N N . ALA A 1 227 ? -30.955 -7.431 11.267 1.00 96.12 227 ALA A N 1
ATOM 1723 C CA . ALA A 1 227 ? -29.688 -8.102 11.568 1.00 96.12 227 ALA A CA 1
ATOM 1724 C C . ALA A 1 227 ? -29.903 -9.557 12.013 1.00 96.12 227 ALA A C 1
ATOM 1726 O O . ALA A 1 227 ? -29.213 -10.465 11.555 1.00 96.12 227 ALA A O 1
ATOM 1727 N N . LYS A 1 228 ? -30.913 -9.816 12.855 1.00 96.62 228 LYS A N 1
ATOM 1728 C CA . LYS A 1 228 ? -31.279 -11.180 13.270 1.00 96.62 228 LYS A CA 1
ATOM 1729 C C . LYS A 1 228 ? -31.745 -12.043 12.102 1.00 96.62 228 LYS A C 1
ATOM 1731 O O . LYS A 1 228 ? -31.408 -13.222 12.067 1.00 96.62 228 LYS A O 1
ATOM 1736 N N . LYS A 1 229 ? -32.484 -11.473 11.146 1.00 97.31 229 LYS A N 1
ATOM 1737 C CA . LYS A 1 229 ? -32.928 -12.184 9.939 1.00 97.31 229 LYS A CA 1
ATOM 1738 C C . LYS A 1 229 ? -31.746 -12.619 9.066 1.00 97.31 229 LYS A C 1
ATOM 1740 O O . LYS A 1 229 ? -31.808 -13.688 8.477 1.00 97.31 229 LYS A O 1
ATOM 1745 N N . LYS A 1 230 ? -30.679 -11.818 9.024 1.00 97.25 230 LYS A N 1
ATOM 1746 C CA . LYS A 1 230 ? -29.456 -12.075 8.247 1.00 97.25 230 LYS A CA 1
ATOM 1747 C C . LYS A 1 230 ? -28.450 -13.012 8.910 1.00 97.25 230 LYS A C 1
ATOM 1749 O O . LYS A 1 230 ? -27.460 -13.380 8.289 1.00 97.25 230 LYS A O 1
ATOM 1754 N N . LYS A 1 231 ? -28.694 -13.423 10.155 1.00 95.88 231 LYS A N 1
ATOM 1755 C CA . LYS A 1 231 ? -27.753 -14.245 10.922 1.00 95.88 231 LYS A CA 1
ATOM 1756 C C . LYS A 1 231 ? -27.478 -15.613 10.282 1.00 95.88 231 LYS A C 1
ATOM 1758 O O . LYS A 1 231 ? -26.333 -16.045 10.290 1.00 95.88 231 LYS A O 1
ATOM 1763 N N . GLU A 1 232 ? -28.495 -16.273 9.731 1.00 95.00 232 GLU A N 1
ATOM 1764 C CA . GLU A 1 232 ? -28.311 -17.573 9.065 1.00 95.00 232 GLU A CA 1
ATOM 1765 C C . GLU A 1 232 ? -27.714 -17.430 7.656 1.00 95.00 232 GLU A C 1
ATOM 1767 O O . GLU A 1 232 ? -26.883 -18.253 7.288 1.00 95.00 232 GLU A O 1
ATOM 1772 N N . ASP A 1 233 ? -28.028 -16.352 6.923 1.00 94.31 233 ASP A N 1
ATOM 1773 C CA . ASP A 1 233 ? -27.353 -16.023 5.654 1.00 94.31 233 ASP A CA 1
ATOM 1774 C C . ASP A 1 233 ? -25.834 -15.889 5.887 1.00 94.31 233 ASP A C 1
ATOM 1776 O O . ASP A 1 233 ? -25.036 -16.541 5.223 1.00 94.31 233 ASP A O 1
ATOM 1780 N N . VAL A 1 234 ? -25.428 -15.129 6.917 1.00 95.50 234 VAL A N 1
ATOM 1781 C CA . VAL A 1 234 ? -24.011 -14.982 7.299 1.00 95.50 234 VAL A CA 1
ATOM 1782 C C . VAL A 1 234 ? -23.384 -16.309 7.718 1.00 95.50 234 VAL A C 1
ATOM 1784 O O . VAL A 1 234 ? -22.217 -16.545 7.414 1.00 95.50 234 VAL A O 1
ATOM 1787 N N . ARG A 1 235 ? -24.130 -17.185 8.407 1.00 94.25 235 ARG A N 1
ATOM 1788 C CA . ARG A 1 235 ? -23.635 -18.525 8.756 1.00 94.25 235 ARG A CA 1
ATOM 1789 C C . ARG A 1 235 ? -23.268 -19.290 7.491 1.00 94.25 235 ARG A C 1
ATOM 1791 O O . ARG A 1 235 ? -22.152 -19.784 7.389 1.00 94.25 235 ARG A O 1
ATOM 1798 N N . HIS A 1 236 ? -24.200 -19.333 6.540 1.00 93.25 236 HIS A N 1
ATOM 1799 C CA . HIS A 1 236 ? -24.027 -20.049 5.287 1.00 93.25 236 HIS A CA 1
ATOM 1800 C C . HIS A 1 236 ? -22.829 -19.527 4.495 1.00 93.25 236 HIS A C 1
ATOM 1802 O O . HIS A 1 236 ? -21.993 -20.332 4.094 1.00 93.25 236 HIS A O 1
ATOM 1808 N N . THR A 1 237 ? -22.696 -18.203 4.353 1.00 93.56 237 THR A N 1
ATOM 1809 C CA . THR A 1 237 ? -21.537 -17.589 3.695 1.00 93.56 237 THR A CA 1
ATOM 1810 C C . THR A 1 237 ? -20.233 -18.017 4.375 1.00 93.56 237 THR A C 1
ATOM 1812 O O . THR A 1 237 ? -19.341 -18.531 3.715 1.00 93.56 237 THR A O 1
ATOM 1815 N N . LEU A 1 238 ? -20.107 -17.886 5.702 1.00 93.75 238 LEU A N 1
ATOM 1816 C CA . LEU A 1 238 ? -18.861 -18.247 6.397 1.00 93.75 238 LEU A CA 1
ATOM 1817 C C . LEU A 1 238 ? -18.542 -19.750 6.304 1.00 93.75 238 LEU A C 1
ATOM 1819 O O . LEU A 1 238 ? -17.380 -20.108 6.112 1.00 93.75 238 LEU A O 1
ATOM 1823 N N . ASP A 1 239 ? -19.549 -20.620 6.414 1.00 91.31 239 ASP A N 1
ATOM 1824 C CA . ASP A 1 239 ? -19.386 -22.069 6.250 1.00 91.31 239 ASP A CA 1
ATOM 1825 C C . ASP A 1 239 ? -18.917 -22.419 4.831 1.00 91.31 239 ASP A C 1
ATOM 1827 O O . ASP A 1 239 ? -17.974 -23.195 4.669 1.00 91.31 239 ASP A O 1
ATOM 1831 N N . GLN A 1 240 ? -19.510 -21.796 3.808 1.00 90.12 240 GLN A N 1
ATOM 1832 C CA . GLN A 1 240 ? -19.120 -21.975 2.410 1.00 90.12 240 GLN A CA 1
ATOM 1833 C C . GLN A 1 240 ? -17.650 -21.587 2.185 1.00 90.12 240 GLN A C 1
ATOM 1835 O O . GLN A 1 240 ? -16.887 -22.353 1.595 1.00 90.12 240 GLN A O 1
ATOM 1840 N N . GLU A 1 241 ? -17.220 -20.435 2.703 1.00 91.38 241 GLU A N 1
ATOM 1841 C CA . GLU A 1 241 ? -15.838 -19.962 2.570 1.00 91.38 241 GLU A CA 1
ATOM 1842 C C . GLU A 1 241 ? -14.841 -20.894 3.285 1.00 91.38 241 GLU A C 1
ATOM 1844 O O . GLU A 1 241 ? -13.784 -21.223 2.735 1.00 91.38 241 GLU A O 1
ATOM 1849 N N . MET A 1 242 ? -15.181 -21.373 4.490 1.00 90.31 242 MET A N 1
ATOM 1850 C CA . MET A 1 242 ? -14.362 -22.345 5.227 1.00 90.31 242 MET A CA 1
ATOM 1851 C C . MET A 1 242 ? -14.255 -23.682 4.490 1.00 90.31 242 MET A C 1
ATOM 1853 O O . MET A 1 242 ? -13.152 -24.220 4.360 1.00 90.31 242 MET A O 1
ATOM 1857 N N . GLU A 1 243 ? -15.370 -24.221 3.989 1.00 86.50 243 GLU A N 1
ATOM 1858 C CA . GLU A 1 243 ? -15.371 -25.458 3.206 1.00 86.50 243 GLU A CA 1
ATOM 1859 C C . GLU A 1 243 ? -14.548 -25.315 1.919 1.00 86.50 243 GLU A C 1
ATOM 1861 O O . GLU A 1 243 ? -13.813 -26.239 1.557 1.00 86.50 243 GLU A O 1
ATOM 1866 N N . ARG A 1 244 ? -14.618 -24.162 1.240 1.00 86.00 244 ARG A N 1
ATOM 1867 C CA . ARG A 1 244 ? -13.832 -23.915 0.027 1.00 86.00 244 ARG A CA 1
ATOM 1868 C C . ARG A 1 244 ? -12.339 -23.867 0.323 1.00 86.00 244 ARG A C 1
ATOM 1870 O O . ARG A 1 244 ? -11.567 -24.563 -0.336 1.00 86.00 244 ARG A O 1
ATOM 1877 N N . LEU A 1 245 ? -11.922 -23.100 1.332 1.00 86.56 245 LEU A N 1
ATOM 1878 C CA . LEU A 1 245 ? -10.521 -23.040 1.771 1.00 86.56 245 LEU A CA 1
ATOM 1879 C C . LEU A 1 245 ? -9.996 -24.433 2.153 1.00 86.56 245 LEU A C 1
ATOM 1881 O O . LEU A 1 245 ? -8.854 -24.785 1.849 1.00 86.56 245 LEU A O 1
ATOM 1885 N N . TRP A 1 246 ? -10.848 -25.257 2.767 1.00 82.56 246 TRP A N 1
ATOM 1886 C CA . TRP A 1 246 ? -10.530 -26.644 3.093 1.00 82.56 246 TRP A CA 1
ATOM 1887 C C . TRP A 1 246 ? -10.399 -27.549 1.855 1.00 82.56 246 TRP A C 1
ATOM 1889 O O . TRP A 1 246 ? -9.502 -28.396 1.790 1.00 82.56 246 TRP A O 1
ATOM 1899 N N . ALA A 1 247 ? -11.255 -27.368 0.848 1.00 79.00 247 ALA A N 1
ATOM 1900 C CA . ALA A 1 247 ? -11.161 -28.092 -0.417 1.00 79.00 247 ALA A CA 1
ATOM 1901 C C . ALA A 1 247 ? -9.870 -27.728 -1.177 1.00 79.00 247 ALA A C 1
ATOM 1903 O O . ALA A 1 247 ? -9.104 -28.611 -1.558 1.00 79.00 247 ALA A O 1
ATOM 1904 N N . PHE A 1 248 ? -9.565 -26.433 -1.298 1.00 76.75 248 PHE A N 1
ATOM 1905 C CA . PHE A 1 248 ? -8.390 -25.920 -2.019 1.00 76.75 248 PHE A CA 1
ATOM 1906 C C . PHE A 1 248 ? -7.066 -26.320 -1.357 1.00 76.75 248 PHE A C 1
ATOM 1908 O O . PHE A 1 248 ? -6.052 -26.522 -2.028 1.00 76.75 248 PHE A O 1
ATOM 1915 N N . LYS A 1 249 ? -7.072 -26.486 -0.032 1.00 74.94 249 LYS A N 1
ATOM 1916 C CA . LYS A 1 249 ? -5.954 -27.054 0.726 1.00 74.94 249 LYS A CA 1
ATOM 1917 C C . LYS A 1 249 ? -5.601 -28.469 0.276 1.00 74.94 249 LYS A C 1
ATOM 1919 O O . LYS A 1 249 ? -4.427 -28.770 0.086 1.00 74.94 249 LYS A O 1
ATOM 1924 N N . SER A 1 250 ? -6.604 -29.346 0.247 1.00 62.44 250 SER A N 1
ATOM 1925 C CA . SER A 1 250 ? -6.409 -30.800 0.218 1.00 62.44 250 SER A CA 1
ATOM 1926 C C . SER A 1 250 ? -6.097 -31.335 -1.172 1.00 62.44 250 SER A C 1
ATOM 1928 O O . SER A 1 250 ? -5.536 -32.422 -1.283 1.00 62.44 250 SER A O 1
ATOM 1930 N N . ASN A 1 251 ? -6.429 -30.579 -2.219 1.00 58.72 251 ASN A N 1
ATOM 1931 C CA . ASN A 1 251 ? -6.169 -30.984 -3.588 1.00 58.72 251 ASN A CA 1
ATOM 1932 C C . ASN A 1 251 ? -6.196 -29.765 -4.540 1.00 58.72 251 ASN A C 1
ATOM 1934 O O . ASN A 1 251 ? -7.220 -29.512 -5.178 1.00 58.72 251 ASN A O 1
ATOM 1938 N N . PRO A 1 252 ? -5.090 -28.996 -4.658 1.00 56.97 252 PRO A N 1
ATOM 1939 C CA . PRO A 1 252 ? -5.001 -27.909 -5.639 1.00 56.97 252 PRO A CA 1
ATOM 1940 C C . PRO A 1 252 ? -5.176 -28.411 -7.088 1.00 56.97 252 PRO A C 1
ATOM 1942 O O . PRO A 1 252 ? -5.569 -27.638 -7.956 1.00 56.97 252 PRO A O 1
ATOM 1945 N N . GLU A 1 253 ? -4.966 -29.711 -7.335 1.00 51.31 253 GLU A N 1
ATOM 1946 C CA . GLU A 1 253 ? -5.189 -30.393 -8.616 1.00 51.31 253 GLU A CA 1
ATOM 1947 C C . GLU A 1 253 ? -6.665 -30.757 -8.895 1.00 51.31 253 GLU A C 1
ATOM 1949 O O . GLU A 1 253 ? -6.999 -31.100 -10.024 1.00 51.31 253 GLU A O 1
ATOM 1954 N N . VAL A 1 254 ? -7.624 -30.588 -7.966 1.00 54.22 254 VAL A N 1
ATOM 1955 C CA . VAL A 1 254 ? -9.061 -30.621 -8.362 1.00 54.22 254 VAL A CA 1
ATOM 1956 C C . VAL A 1 254 ? -9.343 -29.563 -9.429 1.00 54.22 254 VAL A C 1
ATOM 1958 O O . VAL A 1 254 ? -10.218 -29.751 -10.271 1.00 54.22 254 VAL A O 1
ATOM 1961 N N . LEU A 1 255 ? -8.564 -28.480 -9.430 1.00 51.94 255 LEU A N 1
ATOM 1962 C CA . LEU A 1 255 ? -8.619 -27.442 -10.449 1.00 51.94 255 LEU A CA 1
ATOM 1963 C C . LEU A 1 255 ? -7.746 -27.751 -11.676 1.00 51.94 255 LEU A C 1
ATOM 1965 O O . LEU A 1 255 ? -7.964 -27.140 -12.713 1.00 51.94 255 LEU A O 1
ATOM 1969 N N . SER A 1 256 ? -6.790 -28.688 -11.617 1.00 52.53 256 SER A N 1
ATOM 1970 C CA . SER A 1 256 ? -6.000 -29.058 -12.807 1.00 52.53 256 SER A CA 1
ATOM 1971 C C . SER A 1 256 ? -6.831 -29.865 -13.808 1.00 52.53 256 SER A C 1
ATOM 1973 O O . SER A 1 256 ? -6.670 -29.699 -15.010 1.00 52.53 256 SER A O 1
ATOM 1975 N N . ASN A 1 257 ? -7.834 -30.620 -13.341 1.00 53.19 257 ASN A N 1
ATOM 1976 C CA . ASN A 1 257 ? -8.864 -31.203 -14.217 1.00 53.19 257 ASN A CA 1
ATOM 1977 C C . ASN A 1 257 ? -9.724 -30.140 -14.933 1.00 53.19 257 ASN A C 1
ATOM 1979 O O . ASN A 1 257 ? -10.479 -30.475 -15.843 1.00 53.19 257 ASN A O 1
ATOM 1983 N N . LYS A 1 258 ? -9.607 -28.871 -14.523 1.00 59.28 258 LYS A N 1
ATOM 1984 C CA . LYS A 1 258 ? -10.241 -27.697 -15.124 1.00 59.28 258 LYS A CA 1
ATOM 1985 C C . LYS A 1 258 ? -9.232 -26.836 -15.889 1.00 59.28 258 LYS A C 1
ATOM 1987 O O . LYS A 1 258 ? -9.455 -25.644 -16.054 1.00 59.28 258 LYS A O 1
ATOM 1992 N N . GLU A 1 259 ? -8.122 -27.399 -16.377 1.00 58.28 259 GLU A N 1
ATOM 1993 C CA . GLU A 1 259 ? -7.143 -26.629 -17.162 1.00 58.28 259 GLU A CA 1
ATOM 1994 C C . GLU A 1 259 ? -7.789 -25.964 -18.395 1.00 58.28 259 GLU A C 1
ATOM 1996 O O . GLU A 1 259 ? -7.449 -24.836 -18.738 1.00 58.28 259 GLU A O 1
ATOM 2001 N N . GLY A 1 260 ? -8.822 -26.588 -18.974 1.00 58.81 260 GLY A N 1
ATOM 2002 C CA . GLY A 1 260 ? -9.651 -25.990 -20.027 1.00 58.81 260 GLY A CA 1
ATOM 2003 C C . GLY A 1 260 ? -10.605 -24.872 -19.571 1.00 58.81 260 GLY A C 1
ATOM 2004 O O . GLY A 1 260 ? -11.301 -24.312 -20.413 1.00 58.81 260 GLY A O 1
ATOM 2005 N N . GLU A 1 261 ? -10.689 -24.559 -18.276 1.00 61.69 261 GLU A N 1
ATOM 2006 C CA . GLU A 1 261 ? -11.441 -23.431 -17.697 1.00 61.69 261 GLU A CA 1
ATOM 2007 C C . GLU A 1 261 ? -10.526 -22.275 -17.252 1.00 61.69 261 GLU A C 1
ATOM 2009 O O . GLU A 1 261 ? -11.011 -21.210 -16.876 1.00 61.69 261 GLU A O 1
ATOM 2014 N N . VAL A 1 262 ? -9.201 -22.444 -17.308 1.00 60.94 262 VAL A N 1
ATOM 2015 C CA . VAL A 1 262 ? -8.244 -21.375 -16.985 1.00 60.94 262 VAL A CA 1
ATOM 2016 C C . VAL A 1 262 ? -8.454 -20.198 -17.926 1.00 60.94 262 VAL A C 1
ATOM 2018 O O . VAL A 1 262 ? -8.517 -20.380 -19.134 1.00 60.94 262 VAL A O 1
ATOM 2021 N N . GLY A 1 263 ? -8.566 -18.982 -17.389 1.00 57.59 263 GLY A N 1
ATOM 2022 C CA . GLY A 1 263 ? -8.816 -17.798 -18.214 1.00 57.59 263 GLY A CA 1
ATOM 2023 C C . GLY A 1 263 ? -10.218 -17.763 -18.838 1.00 57.59 263 GLY A C 1
ATOM 2024 O O . GLY A 1 263 ? -10.516 -16.836 -19.596 1.00 57.59 263 GLY A O 1
ATOM 2025 N N . LYS A 1 264 ? -11.103 -18.720 -18.519 1.00 62.28 264 LYS A N 1
ATOM 2026 C CA . LYS A 1 264 ? -12.534 -18.575 -18.785 1.00 62.28 264 LYS A CA 1
ATOM 2027 C C . LYS A 1 264 ? -13.156 -17.718 -17.692 1.00 62.28 264 LYS A C 1
ATOM 2029 O O . LYS A 1 264 ? -12.907 -17.884 -16.503 1.00 62.28 264 LYS A O 1
ATOM 2034 N N . VAL A 1 265 ? -13.958 -16.764 -18.138 1.00 57.25 265 VAL A N 1
ATOM 2035 C CA . VAL A 1 265 ? -14.679 -15.813 -17.289 1.00 57.25 265 VAL A CA 1
ATOM 2036 C C . VAL A 1 265 ? -15.928 -16.443 -16.676 1.00 57.25 265 VAL A C 1
ATOM 2038 O O . VAL A 1 265 ? -16.448 -15.970 -15.664 1.00 57.25 265 VAL A O 1
ATOM 2041 N N . GLU A 1 266 ? -16.430 -17.508 -17.297 1.00 54.75 266 GLU A N 1
ATOM 2042 C CA . GLU A 1 266 ? -17.610 -18.209 -16.825 1.00 54.75 266 GLU A CA 1
ATOM 2043 C C . GLU A 1 266 ? -17.334 -18.805 -15.444 1.00 54.75 266 GLU A C 1
ATOM 2045 O O . GLU A 1 266 ? -16.343 -19.502 -15.221 1.00 54.75 266 GLU A O 1
ATOM 2050 N N . LYS A 1 267 ? -18.228 -18.506 -14.495 1.00 53.59 267 LYS A N 1
ATOM 2051 C CA . LYS A 1 267 ? -18.291 -19.217 -13.220 1.00 53.59 267 LYS A CA 1
ATOM 2052 C C . LYS A 1 267 ? -18.376 -20.696 -13.567 1.00 53.59 267 LYS A C 1
ATOM 2054 O O . LYS A 1 267 ? -19.346 -21.084 -14.206 1.00 53.59 267 LYS A O 1
ATOM 2059 N N . SER A 1 268 ? -17.368 -21.483 -13.191 1.00 50.44 268 SER A N 1
ATOM 2060 C CA . SER A 1 268 ? -17.335 -22.906 -13.533 1.00 50.44 268 SER A CA 1
ATOM 2061 C C . SER A 1 268 ? -18.683 -23.565 -13.240 1.00 50.44 268 SER A C 1
ATOM 2063 O O . SER A 1 268 ? -19.251 -23.273 -12.184 1.00 50.44 268 SER A O 1
ATOM 2065 N N . ASP A 1 269 ? -19.113 -24.515 -14.073 1.00 47.25 269 ASP A N 1
ATOM 2066 C CA . ASP A 1 269 ? -20.329 -25.331 -13.877 1.00 47.25 269 ASP A CA 1
ATOM 2067 C C . ASP A 1 269 ? -20.329 -26.141 -12.562 1.00 47.25 269 ASP A C 1
ATOM 2069 O O . ASP A 1 269 ? -21.275 -26.862 -12.247 1.00 47.25 269 ASP A O 1
ATOM 2073 N N . ASP A 1 270 ? -19.260 -26.041 -11.766 1.00 52.56 270 ASP A N 1
ATOM 2074 C CA . ASP A 1 270 ? -19.293 -26.395 -10.356 1.00 52.56 270 ASP A CA 1
ATOM 2075 C C . ASP A 1 270 ? -20.244 -25.449 -9.611 1.00 52.56 270 ASP A C 1
ATOM 2077 O O . ASP A 1 270 ? -19.846 -24.418 -9.050 1.00 52.56 270 ASP A O 1
ATOM 2081 N N . ASP A 1 271 ? -21.511 -25.870 -9.589 1.00 55.81 271 ASP A N 1
ATOM 2082 C CA . ASP A 1 271 ? -22.614 -25.322 -8.802 1.00 55.81 271 ASP A CA 1
ATOM 2083 C C . ASP A 1 271 ? -22.210 -25.007 -7.352 1.00 55.81 271 ASP A C 1
ATOM 2085 O O . ASP A 1 271 ? -22.863 -24.197 -6.692 1.00 55.81 271 ASP A O 1
ATOM 2089 N N . LYS A 1 272 ? -21.154 -25.649 -6.827 1.00 60.78 272 LYS A N 1
ATOM 2090 C CA . LYS A 1 272 ? -20.763 -25.521 -5.428 1.00 60.78 272 LYS A CA 1
ATOM 2091 C C . LYS A 1 272 ? -19.997 -24.232 -5.110 1.00 60.78 272 LYS A C 1
ATOM 2093 O O . LYS A 1 272 ? -20.233 -23.656 -4.046 1.00 60.78 272 LYS A O 1
ATOM 2098 N N . TRP A 1 273 ? -19.074 -23.784 -5.969 1.00 66.69 273 TRP A N 1
ATOM 2099 C CA . TRP A 1 273 ? -18.116 -22.727 -5.588 1.00 66.69 273 TRP A CA 1
ATOM 2100 C C . TRP A 1 273 ? -18.116 -21.484 -6.472 1.00 66.69 273 TRP A C 1
ATOM 2102 O O . TRP A 1 273 ? -17.887 -20.403 -5.938 1.00 66.69 273 TRP A O 1
ATOM 2112 N N . GLN A 1 274 ? -18.364 -21.612 -7.782 1.00 71.31 274 GLN A N 1
ATOM 2113 C CA . GLN A 1 274 ? -18.450 -20.481 -8.721 1.00 71.31 274 GLN A CA 1
ATOM 2114 C C . GLN A 1 274 ? -17.309 -19.440 -8.606 1.00 71.31 274 GLN A C 1
ATOM 2116 O O . GLN A 1 274 ? -17.545 -18.233 -8.718 1.00 71.31 274 GLN A O 1
ATOM 2121 N N . VAL A 1 275 ? -16.069 -19.887 -8.367 1.00 78.50 275 VAL A N 1
ATOM 2122 C CA . VAL A 1 275 ? -14.907 -18.996 -8.208 1.00 78.50 275 VAL A CA 1
ATOM 2123 C C . VAL A 1 275 ? -14.092 -18.917 -9.502 1.00 78.50 275 VAL A C 1
ATOM 2125 O O . VAL A 1 275 ? -13.798 -19.967 -10.076 1.00 78.50 275 VAL A O 1
ATOM 2128 N N . PRO A 1 276 ? -13.691 -17.720 -9.967 1.00 83.31 276 PRO A N 1
ATOM 2129 C CA . PRO A 1 276 ? -12.775 -17.610 -11.095 1.00 83.31 276 PRO A CA 1
ATOM 2130 C C . PRO A 1 276 ? -11.405 -18.183 -10.721 1.00 83.31 276 PRO A C 1
ATOM 2132 O O . PRO A 1 276 ? -10.902 -17.942 -9.616 1.00 83.31 276 PRO A O 1
ATOM 2135 N N . ILE A 1 277 ? -10.803 -18.930 -11.642 1.00 85.69 277 ILE A N 1
ATOM 2136 C CA . ILE A 1 277 ? -9.493 -19.562 -11.462 1.00 85.69 277 ILE A CA 1
ATOM 2137 C C . ILE A 1 277 ? -8.452 -18.925 -12.377 1.00 85.69 277 ILE A C 1
ATOM 2139 O O . ILE A 1 277 ? -8.744 -18.534 -13.506 1.00 85.69 277 ILE A O 1
ATOM 2143 N N . VAL A 1 278 ? -7.224 -18.834 -11.878 1.00 89.62 278 VAL A N 1
ATOM 2144 C CA . VAL A 1 278 ? -6.088 -18.241 -12.586 1.00 89.62 278 VAL A CA 1
ATOM 2145 C C . VAL A 1 278 ? -4.915 -19.217 -12.537 1.00 89.62 278 VAL A C 1
ATOM 2147 O O . VAL A 1 278 ? -4.637 -19.830 -11.502 1.00 89.62 278 VAL A O 1
ATOM 2150 N N . LYS A 1 279 ? -4.220 -19.365 -13.664 1.00 90.62 279 LYS A N 1
ATOM 2151 C CA . LYS A 1 279 ? -2.958 -20.094 -13.779 1.00 90.62 279 LYS A CA 1
ATOM 2152 C C . LYS A 1 279 ? -1.823 -19.139 -13.448 1.00 90.62 279 LYS A C 1
ATOM 2154 O O . LYS A 1 279 ? -1.477 -18.253 -14.223 1.00 90.62 279 LYS A O 1
ATOM 2159 N N . LEU A 1 280 ? -1.264 -19.310 -12.262 1.00 90.50 280 LEU A N 1
ATOM 2160 C CA . LEU A 1 280 ? -0.181 -18.496 -11.744 1.00 90.50 280 LEU A CA 1
ATOM 2161 C C . LEU A 1 280 ? 1.161 -19.036 -12.262 1.00 90.50 280 LEU A C 1
ATOM 2163 O O . LEU A 1 280 ? 1.535 -20.146 -11.868 1.00 90.50 280 LEU A O 1
ATOM 2167 N N . PRO A 1 281 ? 1.890 -18.307 -13.125 1.00 91.25 281 PRO A N 1
ATOM 2168 C CA . PRO A 1 281 ? 3.201 -18.745 -13.588 1.00 91.25 281 PRO A CA 1
ATOM 2169 C C . PRO A 1 281 ? 4.200 -18.759 -12.427 1.00 91.25 281 PRO A C 1
ATOM 2171 O O . PRO A 1 281 ? 4.185 -17.870 -11.575 1.00 91.25 281 PRO A O 1
ATOM 2174 N N . VAL A 1 282 ? 5.080 -19.760 -12.405 1.00 88.56 282 VAL A N 1
ATOM 2175 C CA . VAL A 1 282 ? 6.158 -19.913 -11.415 1.00 88.56 282 VAL A CA 1
ATOM 2176 C C . VAL A 1 282 ? 7.396 -20.536 -12.053 1.00 88.56 282 VAL A C 1
ATOM 2178 O O . VAL A 1 282 ? 7.322 -21.216 -13.079 1.00 88.56 282 VAL A O 1
ATOM 2181 N N . LYS A 1 283 ? 8.552 -20.369 -11.409 1.00 83.88 283 LYS A N 1
ATOM 2182 C CA . LYS A 1 283 ? 9.794 -20.995 -11.858 1.00 83.88 283 LYS A CA 1
ATOM 2183 C C . LYS A 1 283 ? 9.774 -22.479 -11.494 1.00 83.88 283 LYS A C 1
ATOM 2185 O O . LYS A 1 283 ? 9.607 -22.828 -10.324 1.00 83.88 283 LYS A O 1
ATOM 2190 N N . GLY A 1 284 ? 9.976 -23.343 -12.490 1.00 77.50 284 GLY A N 1
ATOM 2191 C CA . GLY A 1 284 ? 10.119 -24.784 -12.270 1.00 77.50 284 GLY A CA 1
ATOM 2192 C C . GLY A 1 284 ? 11.288 -25.101 -11.328 1.00 77.50 284 GLY A C 1
ATOM 2193 O O . GLY A 1 284 ? 12.321 -24.422 -11.345 1.00 77.50 284 GLY A O 1
ATOM 2194 N N . ASP A 1 285 ? 11.138 -26.133 -10.498 1.00 72.44 285 ASP A N 1
ATOM 2195 C CA . ASP A 1 285 ? 12.178 -26.537 -9.553 1.00 72.44 285 ASP A CA 1
ATOM 2196 C C . ASP A 1 285 ? 13.353 -27.192 -10.309 1.00 72.44 285 ASP A C 1
ATOM 2198 O O . ASP A 1 285 ? 13.259 -28.306 -10.818 1.00 72.44 285 ASP A O 1
ATOM 2202 N N . ALA A 1 286 ? 14.486 -26.484 -10.385 1.00 61.88 286 ALA A N 1
ATOM 2203 C CA . ALA A 1 286 ? 15.625 -26.763 -11.276 1.00 61.88 286 ALA A CA 1
ATOM 2204 C C . ALA A 1 286 ? 16.296 -28.150 -11.154 1.00 61.88 286 ALA A C 1
ATOM 2206 O O . ALA A 1 286 ? 17.224 -28.434 -11.908 1.00 61.88 286 ALA A O 1
ATOM 2207 N N . LYS A 1 287 ? 15.895 -28.991 -10.195 1.00 60.44 287 LYS A N 1
ATOM 2208 C CA . LYS A 1 287 ? 16.486 -30.321 -9.979 1.00 60.44 287 LYS A CA 1
ATOM 2209 C C . LYS A 1 287 ? 15.605 -31.484 -10.427 1.00 60.44 287 LYS A C 1
ATOM 2211 O O . LYS A 1 287 ? 16.169 -32.513 -10.766 1.00 60.44 287 LYS A O 1
ATOM 2216 N N . ASP A 1 288 ? 14.286 -31.300 -10.501 1.00 53.50 288 ASP A N 1
ATOM 2217 C CA . ASP A 1 288 ? 13.332 -32.385 -10.780 1.00 53.50 288 ASP A CA 1
ATOM 2218 C C . ASP A 1 288 ? 12.120 -31.930 -11.620 1.00 53.50 28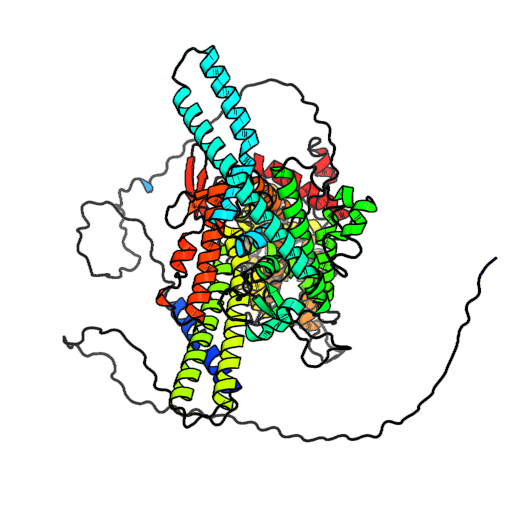8 ASP A C 1
ATOM 2220 O O . ASP A 1 288 ? 11.152 -32.677 -11.752 1.00 53.50 288 ASP A O 1
ATOM 2224 N N . ALA A 1 289 ? 12.134 -30.709 -12.178 1.00 54.53 289 ALA A N 1
ATOM 2225 C CA . ALA A 1 289 ? 11.023 -30.205 -12.980 1.00 54.53 289 ALA A CA 1
ATOM 2226 C C . ALA A 1 289 ? 10.791 -31.101 -14.203 1.00 54.53 289 ALA A C 1
ATOM 2228 O O . ALA A 1 289 ? 11.519 -31.047 -15.197 1.00 54.53 289 ALA A O 1
ATOM 2229 N N . VAL A 1 290 ? 9.734 -31.907 -14.136 1.00 56.47 290 VAL A N 1
ATOM 2230 C CA . VAL A 1 290 ? 9.105 -32.481 -15.321 1.00 56.47 290 VAL A CA 1
ATOM 2231 C C . VAL A 1 290 ? 8.752 -31.303 -16.229 1.00 56.47 290 VAL A C 1
ATOM 2233 O O . VAL A 1 290 ? 8.128 -30.339 -15.779 1.00 56.47 290 VAL A O 1
ATOM 2236 N N . ALA A 1 291 ? 9.196 -31.345 -17.487 1.00 54.62 291 ALA A N 1
ATOM 2237 C CA . ALA A 1 291 ? 8.853 -30.327 -18.473 1.00 54.62 291 ALA A CA 1
ATOM 2238 C C . ALA A 1 291 ? 7.322 -30.155 -18.502 1.00 54.62 291 ALA A C 1
ATOM 2240 O O . ALA A 1 291 ? 6.610 -31.090 -18.860 1.00 54.62 291 ALA A O 1
ATOM 2241 N N . GLY A 1 292 ? 6.830 -28.995 -18.054 1.00 61.31 292 GLY A N 1
ATOM 2242 C CA . GLY A 1 292 ? 5.398 -28.695 -17.931 1.00 61.31 292 GLY A CA 1
ATOM 2243 C C . GLY A 1 292 ? 4.938 -28.230 -16.545 1.00 61.31 292 GLY A C 1
ATOM 2244 O O . GLY A 1 292 ? 3.888 -27.600 -16.456 1.00 61.31 292 GLY A O 1
ATOM 2245 N N . ASP A 1 293 ? 5.713 -28.449 -15.473 1.00 70.50 293 ASP A N 1
ATOM 2246 C CA . ASP A 1 293 ? 5.283 -28.075 -14.114 1.00 70.50 293 ASP A CA 1
ATOM 2247 C C . ASP A 1 293 ? 5.680 -26.643 -13.688 1.00 70.50 293 ASP A C 1
ATOM 2249 O O . ASP A 1 293 ? 6.379 -26.421 -12.697 1.00 70.50 293 ASP A O 1
ATOM 2253 N N . THR A 1 294 ? 5.271 -25.647 -14.477 1.00 82.38 294 THR A N 1
ATOM 2254 C CA . THR A 1 294 ? 5.671 -24.230 -14.321 1.00 82.38 294 THR A CA 1
ATOM 2255 C C . THR A 1 294 ? 4.522 -23.312 -13.906 1.00 82.38 294 THR A C 1
ATOM 2257 O O . THR A 1 294 ? 4.563 -22.103 -14.136 1.00 82.38 294 THR A O 1
ATOM 2260 N N . SER A 1 295 ? 3.463 -23.865 -13.310 1.00 87.88 295 SER A N 1
ATOM 2261 C CA . SER A 1 295 ? 2.322 -23.066 -12.858 1.00 87.88 295 SER A CA 1
ATOM 2262 C C . SER A 1 295 ? 1.628 -23.637 -11.623 1.00 87.88 295 SER A C 1
ATOM 2264 O O . SER A 1 295 ? 1.812 -24.800 -11.256 1.00 87.88 295 SER A O 1
ATOM 2266 N N . ILE A 1 296 ? 0.836 -22.796 -10.961 1.00 86.56 296 ILE A N 1
ATOM 2267 C CA . ILE A 1 296 ? -0.045 -23.157 -9.849 1.00 86.56 296 ILE A CA 1
ATOM 2268 C C . ILE A 1 296 ? -1.445 -22.656 -10.195 1.00 86.56 296 ILE A C 1
ATOM 2270 O O . ILE A 1 296 ? -1.600 -21.496 -10.564 1.00 86.56 296 ILE A O 1
ATOM 2274 N N . ILE A 1 297 ? -2.472 -23.493 -10.052 1.00 85.38 297 ILE A N 1
ATOM 2275 C CA . ILE A 1 297 ? -3.854 -23.016 -10.158 1.00 85.38 297 ILE A CA 1
ATOM 2276 C C . ILE A 1 297 ? -4.291 -22.443 -8.811 1.00 85.38 297 ILE A C 1
ATOM 2278 O O . ILE A 1 297 ? -4.169 -23.094 -7.767 1.00 85.38 297 ILE A O 1
ATOM 2282 N N . VAL A 1 298 ? -4.788 -21.213 -8.844 1.00 87.50 298 VAL A N 1
ATOM 2283 C CA . VAL A 1 298 ? -5.240 -20.454 -7.675 1.00 87.50 298 VAL A CA 1
ATOM 2284 C C . VAL A 1 298 ? -6.618 -19.865 -7.944 1.00 87.50 298 VAL A C 1
ATOM 2286 O O . VAL A 1 298 ? -6.996 -19.677 -9.105 1.00 87.50 298 VAL A O 1
ATOM 2289 N N . SER A 1 299 ? -7.387 -19.567 -6.895 1.00 88.38 299 SER A N 1
ATOM 2290 C CA . SER A 1 299 ? -8.556 -18.707 -7.096 1.00 88.38 299 SER A CA 1
ATOM 2291 C C . SER A 1 299 ? -8.098 -17.275 -7.347 1.00 88.38 299 SER A C 1
ATOM 2293 O O . SER A 1 299 ? -7.052 -16.839 -6.864 1.00 88.38 299 SER A O 1
ATOM 2295 N N . TYR A 1 300 ? -8.913 -16.521 -8.074 1.00 91.19 300 TYR A N 1
ATOM 2296 C CA . TYR A 1 300 ? -8.679 -15.102 -8.310 1.00 91.19 300 TYR A CA 1
ATOM 2297 C C . TYR A 1 300 ? -8.395 -14.346 -7.001 1.00 91.19 300 TYR A C 1
ATOM 2299 O O . TYR A 1 300 ? -7.412 -13.624 -6.883 1.00 91.19 300 TYR A O 1
ATOM 2307 N N . SER A 1 301 ? -9.195 -14.593 -5.965 1.00 90.38 301 SER A N 1
ATOM 2308 C CA . SER A 1 301 ? -9.096 -13.892 -4.682 1.00 90.38 301 SER A CA 1
ATOM 2309 C C . SER A 1 301 ? -7.886 -14.301 -3.836 1.00 90.38 301 SER A C 1
ATOM 2311 O O . SER A 1 301 ? -7.521 -13.576 -2.916 1.00 90.38 301 SER A O 1
ATOM 2313 N N . GLU A 1 302 ? -7.242 -15.436 -4.130 1.00 91.56 302 GLU A N 1
ATOM 2314 C CA . GLU A 1 302 ? -5.941 -15.769 -3.535 1.00 91.56 302 GLU A CA 1
ATOM 2315 C C . GLU A 1 302 ? -4.849 -14.835 -4.060 1.00 91.56 302 GLU A C 1
ATOM 2317 O O . GLU A 1 302 ? -3.979 -14.439 -3.293 1.00 91.56 302 GLU A O 1
ATOM 2322 N N . ILE A 1 303 ? -4.920 -14.417 -5.327 1.00 92.88 303 ILE A N 1
ATOM 2323 C CA . ILE A 1 303 ? -3.958 -13.472 -5.911 1.00 92.88 303 ILE A CA 1
ATOM 2324 C C . ILE A 1 303 ? -4.112 -12.079 -5.293 1.00 92.88 303 ILE A C 1
ATOM 2326 O O . ILE A 1 303 ? -3.106 -11.401 -5.100 1.00 92.88 303 ILE A O 1
ATOM 2330 N N . ASN A 1 304 ? -5.322 -11.672 -4.890 1.00 92.00 304 ASN A N 1
ATOM 2331 C CA . ASN A 1 304 ? -5.547 -10.385 -4.214 1.00 92.00 304 ASN A CA 1
ATOM 2332 C C . ASN A 1 304 ? -4.731 -10.233 -2.914 1.00 92.00 304 ASN A C 1
ATOM 2334 O O . ASN A 1 304 ? -4.608 -9.128 -2.400 1.00 92.00 304 ASN A O 1
ATOM 2338 N N . THR A 1 305 ? -4.165 -11.308 -2.356 1.00 90.69 305 THR A N 1
ATOM 2339 C CA . THR A 1 305 ? -3.316 -11.242 -1.154 1.00 90.69 305 THR A CA 1
ATOM 2340 C C . THR A 1 305 ? -1.821 -11.212 -1.479 1.00 90.69 305 THR A C 1
ATOM 2342 O O . THR A 1 305 ? -0.997 -11.158 -0.574 1.00 90.69 305 THR A O 1
ATOM 2345 N N . PHE A 1 306 ? -1.433 -11.364 -2.745 1.00 89.19 306 PHE A N 1
ATOM 2346 C CA . PHE A 1 306 ? -0.036 -11.524 -3.154 1.00 89.19 306 PHE A CA 1
ATOM 2347 C C . PHE A 1 306 ? 0.776 -10.226 -3.193 1.00 89.19 306 PHE A C 1
ATOM 2349 O O . PHE A 1 306 ? 1.984 -10.321 -2.963 1.00 89.19 306 PHE A O 1
ATOM 2356 N N . PRO A 1 307 ? 0.186 -9.040 -3.416 1.00 89.25 307 PRO A N 1
ATOM 2357 C CA . PRO A 1 307 ? 0.933 -7.781 -3.371 1.00 89.25 307 PRO A CA 1
ATOM 2358 C C . PRO A 1 307 ? 1.575 -7.475 -2.012 1.00 89.25 307 PRO A C 1
ATOM 2360 O O . PRO A 1 307 ? 2.605 -6.812 -1.953 1.00 89.25 307 PRO A O 1
ATOM 2363 N N . ASP A 1 308 ? 1.066 -8.063 -0.924 1.00 82.94 308 ASP A N 1
ATOM 2364 C CA . ASP A 1 308 ? 1.732 -8.030 0.386 1.00 82.94 308 ASP A CA 1
ATOM 2365 C C . ASP A 1 308 ? 3.091 -8.758 0.393 1.00 82.94 308 ASP A C 1
ATOM 2367 O O . ASP A 1 308 ? 3.945 -8.517 1.255 1.00 82.94 308 ASP A O 1
ATOM 2371 N N . PHE A 1 309 ? 3.301 -9.695 -0.535 1.00 81.25 309 PHE A N 1
ATOM 2372 C CA . PHE A 1 309 ? 4.447 -10.609 -0.570 1.00 81.25 309 PHE A CA 1
ATOM 2373 C C . PHE A 1 309 ? 5.350 -10.411 -1.790 1.00 81.25 309 PHE A C 1
ATOM 2375 O O . PHE A 1 309 ? 6.551 -10.687 -1.710 1.00 81.25 309 PHE A O 1
ATOM 2382 N N . PHE A 1 310 ? 4.810 -9.896 -2.890 1.00 82.12 310 PHE A N 1
ATOM 2383 C CA . PHE A 1 310 ? 5.502 -9.672 -4.156 1.00 82.12 310 PHE A CA 1
ATOM 2384 C C . PHE A 1 310 ? 5.317 -8.221 -4.604 1.00 82.12 310 PHE A C 1
ATOM 2386 O O . PHE A 1 310 ? 4.275 -7.635 -4.353 1.00 82.12 310 PHE A O 1
ATOM 2393 N N . GLY A 1 311 ? 6.320 -7.642 -5.272 1.00 77.50 311 GLY A N 1
ATOM 2394 C CA . GLY A 1 311 ? 6.194 -6.286 -5.831 1.00 77.50 311 GLY A CA 1
ATOM 2395 C C . GLY A 1 311 ? 5.331 -6.245 -7.096 1.00 77.50 311 GLY A C 1
ATOM 2396 O O . GLY A 1 311 ? 4.623 -5.275 -7.339 1.00 77.50 311 GLY A O 1
ATOM 2397 N N . ASN A 1 312 ? 5.356 -7.328 -7.878 1.00 83.69 312 ASN A N 1
ATOM 2398 C CA . ASN A 1 312 ? 4.628 -7.466 -9.137 1.00 83.69 312 ASN A CA 1
ATOM 2399 C C . ASN A 1 312 ? 4.407 -8.954 -9.500 1.00 83.69 312 ASN A C 1
ATOM 2401 O O . ASN A 1 312 ? 5.093 -9.830 -8.950 1.00 83.69 312 ASN A O 1
ATOM 2405 N N . PRO A 1 313 ? 3.485 -9.264 -10.433 1.00 88.56 313 PRO A N 1
ATOM 2406 C CA . PRO A 1 313 ? 3.241 -10.632 -10.891 1.00 88.56 313 PRO A CA 1
ATOM 2407 C C . PRO A 1 313 ? 4.455 -11.327 -11.528 1.00 88.56 313 PRO A C 1
ATOM 2409 O O . PRO A 1 313 ? 4.634 -12.534 -11.368 1.00 88.56 313 PRO A O 1
ATOM 2412 N N . GLU A 1 314 ? 5.330 -10.589 -12.213 1.00 85.00 314 GLU A N 1
ATOM 2413 C CA . GLU A 1 314 ? 6.528 -11.127 -12.875 1.00 85.00 314 GLU A CA 1
ATOM 2414 C C . GLU A 1 314 ? 7.527 -11.718 -11.874 1.00 85.00 314 GLU A C 1
ATOM 2416 O O . GLU A 1 314 ? 8.214 -12.703 -12.161 1.00 85.00 314 GLU A O 1
ATOM 2421 N N . THR A 1 315 ? 7.591 -11.156 -10.668 1.00 81.81 315 THR A N 1
ATOM 2422 C CA . THR A 1 315 ? 8.412 -11.695 -9.579 1.00 81.81 315 THR A CA 1
ATOM 2423 C C . THR A 1 315 ? 7.933 -13.094 -9.184 1.00 81.81 315 THR A C 1
ATOM 2425 O O . THR A 1 315 ? 8.749 -13.982 -8.926 1.00 81.81 315 THR A O 1
ATOM 2428 N N . ILE A 1 316 ? 6.618 -13.335 -9.206 1.00 85.06 316 ILE A N 1
ATOM 2429 C CA . ILE A 1 316 ? 6.034 -14.648 -8.902 1.00 85.06 316 ILE A CA 1
ATOM 2430 C C . ILE A 1 316 ? 6.470 -15.679 -9.949 1.00 85.06 316 ILE A C 1
ATOM 2432 O O . ILE A 1 316 ? 6.939 -16.757 -9.581 1.00 85.06 316 ILE A O 1
ATOM 2436 N N . ALA A 1 317 ? 6.432 -15.310 -11.235 1.00 86.62 317 ALA A N 1
ATOM 2437 C CA . ALA A 1 317 ? 6.873 -16.158 -12.348 1.00 86.62 317 ALA A CA 1
ATOM 2438 C C . ALA A 1 317 ? 8.338 -16.609 -12.229 1.00 86.62 317 ALA A C 1
ATOM 2440 O O . ALA A 1 317 ? 8.708 -17.677 -12.710 1.00 86.62 317 ALA A O 1
ATOM 2441 N N . ASN A 1 318 ? 9.169 -15.821 -11.546 1.00 83.06 318 ASN A N 1
ATOM 2442 C CA . ASN A 1 318 ? 10.579 -16.122 -11.307 1.00 83.06 318 ASN A CA 1
ATOM 2443 C C . ASN A 1 318 ? 10.846 -16.821 -9.961 1.00 83.06 318 ASN A C 1
ATOM 2445 O O . ASN A 1 318 ? 11.983 -17.220 -9.690 1.00 83.06 318 ASN A O 1
ATOM 2449 N N . THR A 1 319 ? 9.819 -17.001 -9.130 1.00 80.25 319 THR A N 1
ATOM 2450 C CA . THR A 1 319 ? 9.926 -17.619 -7.805 1.00 80.25 319 THR A CA 1
ATOM 2451 C C . THR A 1 319 ? 9.746 -19.138 -7.906 1.00 80.25 319 THR A C 1
ATOM 2453 O O . THR A 1 319 ? 8.835 -19.585 -8.607 1.00 80.25 319 THR A O 1
ATOM 2456 N N . PRO A 1 320 ? 10.572 -19.960 -7.221 1.00 84.19 320 PRO A N 1
ATOM 2457 C CA . PRO A 1 320 ? 10.414 -21.414 -7.233 1.00 84.19 320 PRO A CA 1
ATOM 2458 C C . PRO A 1 320 ? 8.999 -21.848 -6.836 1.00 84.19 320 PRO A C 1
ATOM 2460 O O . PRO A 1 320 ? 8.475 -21.382 -5.815 1.00 84.19 320 PRO A O 1
ATOM 2463 N N . LYS A 1 321 ? 8.400 -22.776 -7.594 1.00 84.69 321 LYS A N 1
ATOM 2464 C CA . LYS A 1 321 ? 7.039 -23.295 -7.354 1.00 84.69 321 LYS A CA 1
ATOM 2465 C C . LYS A 1 321 ? 6.826 -23.700 -5.898 1.00 84.69 321 LYS A C 1
ATOM 2467 O O . LYS A 1 321 ? 5.835 -23.306 -5.280 1.00 84.69 321 LYS A O 1
ATOM 2472 N N . ALA A 1 322 ? 7.778 -24.437 -5.322 1.00 81.19 322 ALA A N 1
ATOM 2473 C CA . ALA A 1 322 ? 7.706 -24.860 -3.930 1.00 81.19 322 ALA A CA 1
ATOM 2474 C C . ALA A 1 322 ? 7.610 -23.676 -2.950 1.00 81.19 322 ALA A C 1
ATOM 2476 O O . ALA A 1 322 ? 6.908 -23.776 -1.949 1.00 81.19 322 ALA A O 1
ATOM 2477 N N . ALA A 1 323 ? 8.281 -22.550 -3.206 1.00 81.12 323 ALA A N 1
ATOM 2478 C CA . ALA A 1 323 ? 8.211 -21.371 -2.340 1.00 81.12 323 ALA A CA 1
ATOM 2479 C C . ALA A 1 323 ? 6.846 -20.670 -2.440 1.00 81.12 323 ALA A C 1
ATOM 2481 O O . ALA A 1 323 ? 6.248 -20.355 -1.410 1.00 81.12 323 ALA A O 1
ATOM 2482 N N . VAL A 1 324 ? 6.318 -20.508 -3.658 1.00 83.00 324 VAL A N 1
ATOM 2483 C CA . VAL A 1 324 ? 4.993 -19.905 -3.884 1.00 83.00 324 VAL A CA 1
ATOM 2484 C C . VAL A 1 324 ? 3.884 -20.764 -3.270 1.00 83.00 324 VAL A C 1
ATOM 2486 O O . VAL A 1 324 ? 3.023 -20.240 -2.568 1.00 83.00 324 VAL A O 1
ATOM 2489 N N . LEU A 1 325 ? 3.934 -22.093 -3.435 1.00 83.31 325 LEU A N 1
ATOM 2490 C CA . LEU A 1 325 ? 2.974 -23.007 -2.804 1.00 83.31 325 LEU A CA 1
ATOM 2491 C C . LEU A 1 325 ? 2.996 -22.906 -1.278 1.00 83.31 325 LEU A C 1
ATOM 2493 O O . LEU A 1 325 ? 1.943 -22.868 -0.646 1.00 83.31 325 LEU A O 1
ATOM 2497 N N . LYS A 1 326 ? 4.185 -22.847 -0.671 1.00 80.19 326 LYS A N 1
ATOM 2498 C CA . LYS A 1 326 ? 4.320 -22.715 0.785 1.00 80.19 326 LYS A CA 1
ATOM 2499 C C . LYS A 1 326 ? 3.662 -21.440 1.304 1.00 80.19 326 LYS A C 1
ATOM 2501 O O . LYS A 1 326 ? 2.976 -21.504 2.325 1.00 80.19 326 LYS A O 1
ATOM 2506 N N . LEU A 1 327 ? 3.856 -20.327 0.596 1.00 81.31 327 LEU A N 1
ATOM 2507 C CA . LEU A 1 327 ? 3.239 -19.042 0.907 1.00 81.31 327 LEU A CA 1
ATOM 2508 C C . LEU A 1 327 ? 1.714 -19.098 0.745 1.00 81.31 327 LEU A C 1
ATOM 2510 O O . LEU A 1 327 ? 0.984 -18.733 1.664 1.00 81.31 327 LEU A O 1
ATOM 2514 N N . LEU A 1 328 ? 1.234 -19.625 -0.382 1.00 84.31 328 LEU A N 1
ATOM 2515 C CA . LEU A 1 328 ? -0.191 -19.782 -0.673 1.00 84.31 328 LEU A CA 1
ATOM 2516 C C . LEU A 1 328 ? -0.904 -20.630 0.391 1.00 84.31 328 LEU A C 1
ATOM 2518 O O . LEU A 1 328 ? -1.982 -20.277 0.861 1.00 84.31 328 LEU A O 1
ATOM 2522 N N . GLN A 1 329 ? -0.290 -21.730 0.832 1.00 82.56 329 GLN A N 1
ATOM 2523 C CA . GLN A 1 329 ? -0.829 -22.543 1.926 1.00 82.56 329 GLN A CA 1
ATOM 2524 C C . GLN A 1 329 ? -0.856 -21.768 3.256 1.00 82.56 329 GLN A C 1
ATOM 2526 O O . GLN A 1 329 ? -1.762 -21.972 4.066 1.00 82.56 329 GLN A O 1
ATOM 2531 N N . GLY A 1 330 ? 0.089 -20.846 3.469 1.00 80.56 330 GLY A N 1
ATOM 2532 C CA . GLY A 1 330 ? 0.067 -19.894 4.579 1.00 80.56 330 GLY A CA 1
ATOM 2533 C C . GLY A 1 330 ? -1.130 -18.938 4.518 1.00 80.56 330 GLY A C 1
ATOM 2534 O O . GLY A 1 330 ? -1.838 -18.799 5.516 1.00 80.56 330 GLY A O 1
ATOM 2535 N N . VAL A 1 331 ? -1.401 -18.356 3.345 1.00 84.25 331 VAL A N 1
ATOM 2536 C CA . VAL A 1 331 ? -2.571 -17.494 3.088 1.00 84.25 331 VAL A CA 1
ATOM 2537 C C . VAL A 1 331 ? -3.874 -18.250 3.345 1.00 84.25 331 VAL A C 1
ATOM 2539 O O . VAL A 1 331 ? -4.702 -17.798 4.135 1.00 84.25 331 VAL A O 1
ATOM 2542 N N . ARG A 1 332 ? -4.036 -19.442 2.756 1.00 87.38 332 ARG A N 1
ATOM 2543 C CA . ARG A 1 332 ? -5.234 -20.285 2.929 1.00 87.38 332 ARG A CA 1
ATOM 2544 C C . ARG A 1 332 ? -5.490 -20.619 4.393 1.00 87.38 332 ARG A C 1
ATOM 2546 O O . ARG A 1 332 ? -6.618 -20.537 4.875 1.00 87.38 332 ARG A O 1
ATOM 2553 N N . GLN A 1 333 ? -4.431 -20.978 5.113 1.00 83.38 333 GLN A N 1
ATOM 2554 C CA . GLN A 1 333 ? -4.500 -21.250 6.541 1.00 83.38 333 GLN A CA 1
ATOM 2555 C C . GLN A 1 333 ? -4.927 -20.019 7.341 1.00 83.38 333 GLN A C 1
ATOM 2557 O O . GLN A 1 333 ? -5.791 -20.145 8.209 1.00 83.38 333 GLN A O 1
ATOM 2562 N N . GLN A 1 334 ? -4.320 -18.856 7.083 1.00 82.62 334 GLN A N 1
ATOM 2563 C CA . GLN A 1 334 ? -4.680 -17.618 7.770 1.00 82.62 334 GLN A CA 1
ATOM 2564 C C . GLN A 1 334 ? -6.149 -17.282 7.526 1.00 82.62 334 GLN A C 1
ATOM 2566 O O . GLN A 1 334 ? -6.889 -17.067 8.482 1.00 82.62 334 GLN A O 1
ATOM 2571 N N . ALA A 1 335 ? -6.578 -17.320 6.262 1.00 88.62 335 ALA A N 1
ATOM 2572 C CA . ALA A 1 335 ? -7.958 -17.071 5.881 1.00 88.62 335 ALA A CA 1
ATOM 2573 C C . ALA A 1 335 ? -8.924 -18.011 6.603 1.00 88.62 335 ALA A C 1
ATOM 2575 O O . ALA A 1 335 ? -9.881 -17.552 7.218 1.00 88.62 335 ALA A O 1
ATOM 2576 N N . TYR A 1 336 ? -8.623 -19.310 6.637 1.00 88.88 336 TYR A N 1
ATOM 2577 C CA . TYR A 1 336 ? -9.466 -20.288 7.319 1.00 88.88 336 TYR A CA 1
ATOM 2578 C C . TYR A 1 336 ? -9.585 -19.997 8.821 1.00 88.88 336 TYR A C 1
ATOM 2580 O O . TYR A 1 336 ? -10.678 -20.040 9.384 1.00 88.88 336 TYR A O 1
ATOM 2588 N N . VAL A 1 337 ? -8.466 -19.687 9.485 1.00 84.00 337 VAL A N 1
ATOM 2589 C CA . VAL A 1 337 ? -8.452 -19.386 10.924 1.00 84.00 337 VAL A CA 1
ATOM 2590 C C . VAL A 1 337 ? -9.259 -18.128 11.232 1.00 84.00 337 VAL A C 1
ATOM 2592 O O . VAL A 1 337 ? -10.051 -18.141 12.174 1.00 84.00 337 VAL A O 1
ATOM 2595 N N . GLU A 1 338 ? -9.092 -17.064 10.448 1.00 88.50 338 GLU A N 1
ATOM 2596 C CA . GLU A 1 338 ? -9.792 -15.798 10.680 1.00 88.50 338 GLU A CA 1
ATOM 2597 C C . GLU A 1 338 ? -11.291 -15.901 10.380 1.00 88.50 338 GLU A C 1
ATOM 2599 O O . GLU A 1 338 ? -12.107 -15.472 11.197 1.00 88.50 338 GLU A O 1
ATOM 2604 N N . VAL A 1 339 ? -11.677 -16.570 9.287 1.00 91.25 339 VAL A N 1
ATOM 2605 C CA . VAL A 1 339 ? -13.089 -16.854 8.977 1.00 91.25 339 VAL A CA 1
ATOM 2606 C C . VAL A 1 339 ? -13.715 -17.725 10.074 1.00 91.25 339 VAL A C 1
ATOM 2608 O O . VAL A 1 339 ? -14.812 -17.429 10.547 1.00 91.25 339 VAL A O 1
ATOM 2611 N N . SER A 1 340 ? -12.998 -18.738 10.573 1.00 88.75 340 SER A N 1
ATOM 2612 C CA . SER A 1 340 ? -13.462 -19.570 11.692 1.00 88.75 340 SER A CA 1
ATOM 2613 C C . SER A 1 340 ? -13.606 -18.776 12.997 1.00 88.75 340 SER A C 1
ATOM 2615 O O . SER A 1 340 ? -14.570 -18.958 13.743 1.00 88.75 340 SER A O 1
ATOM 2617 N N . ASN A 1 341 ? -12.682 -17.856 13.285 1.00 88.00 341 ASN A N 1
ATOM 2618 C CA . ASN A 1 341 ? -12.768 -16.973 14.450 1.00 88.00 341 ASN A CA 1
ATOM 2619 C C . ASN A 1 341 ? -13.942 -16.001 14.359 1.00 88.00 341 ASN A C 1
ATOM 2621 O O . ASN A 1 341 ? -14.604 -15.748 15.370 1.00 88.00 341 ASN A O 1
ATOM 2625 N N . LEU A 1 342 ? -14.202 -15.478 13.164 1.00 90.81 342 LEU A N 1
ATOM 2626 C CA . LEU A 1 342 ? -15.345 -14.627 12.871 1.00 90.81 342 LEU A CA 1
ATOM 2627 C C . LEU A 1 342 ? -16.666 -15.391 13.039 1.00 90.81 342 LEU A C 1
ATOM 2629 O O . LEU A 1 342 ? -17.574 -14.886 13.701 1.00 90.81 342 LEU A O 1
ATOM 2633 N N . TYR A 1 343 ? -16.746 -16.623 12.526 1.00 92.75 343 TYR A N 1
ATOM 2634 C CA . TYR A 1 343 ? -17.878 -17.525 12.749 1.00 92.75 343 TYR A CA 1
ATOM 2635 C C . TYR A 1 343 ? -18.133 -17.698 14.253 1.00 92.75 343 TYR A C 1
ATOM 2637 O O . TYR A 1 343 ? -19.208 -17.372 14.761 1.00 92.75 343 TYR A O 1
ATOM 2645 N N . LYS A 1 344 ? -17.108 -18.102 15.008 1.00 89.50 344 LYS A N 1
ATOM 2646 C CA . LYS A 1 344 ? -17.219 -18.331 16.455 1.00 89.50 344 LYS A CA 1
ATOM 2647 C C . LYS A 1 344 ? -17.671 -17.086 17.215 1.00 89.50 344 LYS A C 1
ATOM 2649 O O . LYS A 1 344 ? -18.575 -17.168 18.045 1.00 89.50 344 LYS A O 1
ATOM 2654 N N . GLU A 1 345 ? -17.108 -15.923 16.874 1.00 90.62 345 GLU A N 1
ATOM 2655 C CA . GLU A 1 345 ? -17.518 -14.632 17.436 1.00 90.62 345 GLU A CA 1
ATOM 2656 C C . GLU A 1 345 ? -19.021 -14.375 17.266 1.00 90.62 345 GLU A C 1
ATOM 2658 O O . GLU A 1 345 ? -19.705 -14.027 18.228 1.00 90.62 345 GLU A O 1
ATOM 2663 N N . ILE A 1 346 ? -19.537 -14.545 16.048 1.00 92.31 346 ILE A N 1
ATOM 2664 C CA . ILE A 1 346 ? -20.920 -14.216 15.685 1.00 92.31 346 ILE A CA 1
ATOM 2665 C C . ILE A 1 346 ? -21.929 -15.205 16.294 1.00 92.31 346 ILE A C 1
ATOM 2667 O O . ILE A 1 346 ? -23.052 -14.829 16.672 1.00 92.31 346 ILE A O 1
ATOM 2671 N N . PHE A 1 347 ? -21.548 -16.478 16.402 1.00 92.06 347 PHE A N 1
ATOM 2672 C CA . PHE A 1 347 ? -22.434 -17.551 16.859 1.00 92.06 347 PHE A CA 1
ATOM 2673 C C . PHE A 1 347 ? -22.277 -17.901 18.344 1.00 92.06 347 PHE A C 1
ATOM 2675 O O . PHE A 1 347 ? -23.001 -18.763 18.837 1.00 92.06 347 PHE A O 1
ATOM 2682 N N . GLY A 1 348 ? -21.454 -17.149 19.084 1.00 84.62 348 GLY A N 1
ATOM 2683 C CA . GLY A 1 348 ? -21.312 -17.288 20.536 1.00 84.62 348 GLY A CA 1
ATOM 2684 C C . GLY A 1 348 ? -20.539 -18.539 20.950 1.00 84.62 348 GLY A C 1
ATOM 2685 O O . GLY A 1 348 ? -20.733 -19.043 22.054 1.00 84.62 348 GLY A O 1
ATOM 2686 N N . GLU A 1 349 ? -19.688 -19.041 20.060 1.00 83.38 349 GLU A N 1
ATOM 2687 C CA . GLU A 1 349 ? -18.744 -20.113 20.346 1.00 83.38 349 GLU A CA 1
ATOM 2688 C C . GLU A 1 349 ? -17.411 -19.510 20.809 1.00 83.38 349 GLU A C 1
ATOM 2690 O O . GLU A 1 349 ? -17.050 -18.386 20.447 1.00 83.38 349 GLU A O 1
ATOM 2695 N N . ASP A 1 350 ? -16.643 -20.255 21.605 1.00 73.50 350 ASP A N 1
ATOM 2696 C CA . ASP A 1 350 ? -15.311 -19.804 21.998 1.00 73.50 350 ASP A CA 1
ATOM 2697 C C . ASP A 1 350 ? -14.426 -19.659 20.751 1.00 73.50 350 ASP A C 1
ATOM 2699 O O . ASP A 1 350 ? -14.240 -20.612 19.977 1.00 73.50 350 ASP A O 1
ATOM 2703 N N . LYS A 1 351 ? -13.872 -18.449 20.560 1.00 70.25 351 LYS A N 1
ATOM 2704 C CA . LYS A 1 351 ? -12.889 -18.162 19.506 1.00 70.25 351 LYS A CA 1
ATOM 2705 C C . LYS A 1 351 ? -11.774 -19.195 19.568 1.00 70.25 351 LYS A C 1
ATOM 2707 O O . LYS A 1 351 ? -11.328 -19.552 20.661 1.00 70.25 351 LYS A O 1
ATOM 2712 N N . ASN A 1 352 ? -11.269 -19.625 18.412 1.00 60.28 352 ASN A N 1
ATOM 2713 C CA . ASN A 1 352 ? -10.014 -20.356 18.425 1.00 60.28 352 ASN A CA 1
ATOM 2714 C C . ASN A 1 352 ? -8.954 -19.360 18.876 1.00 60.28 352 ASN A C 1
ATOM 2716 O O . ASN A 1 352 ? -8.556 -18.472 18.120 1.00 60.28 352 ASN A O 1
ATOM 2720 N N . LYS A 1 353 ? -8.496 -19.460 20.124 1.00 53.62 353 LYS A N 1
ATOM 2721 C CA . LYS A 1 353 ? -7.299 -18.715 20.480 1.00 53.62 353 LYS A CA 1
ATOM 2722 C C . LYS A 1 353 ? -6.188 -19.299 19.625 1.00 53.62 353 LYS A C 1
ATOM 2724 O O . LYS A 1 353 ? -5.956 -20.505 19.666 1.00 53.62 353 LYS A O 1
ATOM 2729 N N . LEU A 1 354 ? -5.479 -18.454 18.883 1.00 49.81 354 LEU A N 1
ATOM 2730 C CA . LEU A 1 354 ? -4.253 -18.861 18.194 1.00 49.81 354 LEU A CA 1
ATOM 2731 C C . LEU A 1 354 ? -3.284 -19.574 19.164 1.00 49.81 354 LEU A C 1
ATOM 2733 O O . LEU A 1 354 ? -2.613 -20.531 18.785 1.00 49.81 354 LEU A O 1
ATOM 2737 N N . SER A 1 355 ? -3.320 -19.213 20.455 1.00 43.56 355 SER A N 1
ATOM 2738 C CA . SER A 1 355 ? -2.605 -19.899 21.538 1.00 43.56 355 SER A CA 1
ATOM 2739 C C . SER A 1 355 ? -3.146 -21.291 21.912 1.00 43.56 355 SER A C 1
ATOM 2741 O O . SER A 1 355 ? -2.367 -22.131 22.359 1.00 43.56 355 SER A O 1
ATOM 2743 N N . ASP A 1 356 ? -4.443 -21.570 21.743 1.00 44.91 356 ASP A N 1
ATOM 2744 C CA . ASP A 1 356 ? -5.071 -22.861 22.090 1.00 44.91 356 ASP A CA 1
ATOM 2745 C C . ASP A 1 356 ? -4.780 -23.957 21.047 1.00 44.91 356 ASP A C 1
ATOM 2747 O O . ASP A 1 356 ? -4.996 -25.138 21.319 1.00 44.91 356 ASP A O 1
ATOM 2751 N N . PHE A 1 357 ? -4.195 -23.606 19.894 1.00 47.47 357 PHE A N 1
ATOM 2752 C CA . PHE A 1 357 ? -3.613 -24.578 18.958 1.00 47.47 357 PHE A CA 1
ATOM 2753 C C . PHE A 1 357 ? -2.333 -25.236 19.492 1.00 47.47 357 PHE A C 1
ATOM 2755 O O . PHE A 1 357 ? -1.856 -26.196 18.899 1.00 47.47 357 PHE A O 1
ATOM 2762 N N . SER A 1 358 ? -1.784 -24.779 20.624 1.00 44.06 358 SER A N 1
ATOM 2763 C CA . SER A 1 358 ? -0.707 -25.492 21.326 1.00 44.06 358 SER A CA 1
ATOM 2764 C C . SER A 1 358 ? -1.189 -26.762 22.047 1.00 44.06 358 SER A C 1
ATOM 2766 O O . SER A 1 358 ? -0.375 -27.633 22.364 1.00 44.06 358 SER A O 1
ATOM 2768 N N . ASN A 1 359 ? -2.503 -26.920 22.264 1.00 44.47 359 ASN A N 1
ATOM 2769 C CA . ASN A 1 359 ? -3.075 -28.165 22.769 1.00 44.47 359 ASN A CA 1
ATOM 2770 C C . ASN A 1 359 ? -3.176 -29.202 21.642 1.00 44.47 359 ASN A C 1
ATOM 2772 O O . ASN A 1 359 ? -3.843 -28.993 20.630 1.00 44.47 359 ASN A O 1
ATOM 2776 N N . ARG A 1 360 ? -2.537 -30.358 21.861 1.00 44.53 360 ARG A N 1
ATOM 2777 C CA . ARG A 1 360 ? -2.405 -31.486 20.917 1.00 44.53 360 ARG A CA 1
ATOM 2778 C C . ARG A 1 360 ? -3.712 -31.981 20.273 1.00 44.53 360 ARG A C 1
ATOM 2780 O O . ARG A 1 360 ? -3.642 -32.589 19.214 1.00 44.53 360 ARG A O 1
ATOM 2787 N N . GLU A 1 361 ? -4.875 -31.737 20.876 1.00 46.47 361 GLU A N 1
ATOM 2788 C CA . GLU A 1 361 ? -6.175 -32.155 20.321 1.00 46.47 361 GLU A CA 1
ATOM 2789 C C . GLU A 1 361 ? -6.696 -31.211 19.223 1.00 46.47 361 GLU A C 1
ATOM 2791 O O . GLU A 1 361 ? -7.143 -31.692 18.188 1.00 46.47 361 GLU A O 1
ATOM 2796 N N . ASN A 1 362 ? -6.522 -29.888 19.351 1.00 46.94 362 ASN A N 1
ATOM 2797 C CA . ASN A 1 362 ? -6.759 -28.944 18.240 1.00 46.94 362 ASN A CA 1
ATOM 2798 C C . ASN A 1 362 ? -5.616 -28.981 17.205 1.00 46.94 362 ASN A C 1
ATOM 2800 O O . ASN A 1 362 ? -5.784 -28.611 16.040 1.00 46.94 362 ASN A O 1
ATOM 2804 N N . LEU A 1 363 ? -4.450 -29.484 17.623 1.00 43.31 363 LEU A N 1
ATOM 2805 C CA . LEU A 1 363 ? -3.297 -29.763 16.770 1.00 43.31 363 LEU A CA 1
ATOM 2806 C C . LEU A 1 363 ? -3.568 -30.905 15.763 1.00 43.31 363 LEU A C 1
ATOM 2808 O O . LEU A 1 363 ? -2.927 -30.967 14.718 1.00 43.31 363 LEU A O 1
ATOM 2812 N N . ALA A 1 364 ? -4.527 -31.796 16.038 1.00 46.19 364 ALA A N 1
ATOM 2813 C CA . ALA A 1 364 ? -4.858 -32.918 15.155 1.00 46.19 364 ALA A CA 1
ATOM 2814 C C . ALA A 1 364 ? -5.590 -32.489 13.868 1.00 46.19 364 ALA A C 1
ATOM 2816 O O . ALA A 1 364 ? -5.370 -33.109 12.836 1.00 46.19 364 ALA A O 1
ATOM 2817 N N . ILE A 1 365 ? -6.356 -31.387 13.902 1.00 51.16 365 ILE A N 1
ATOM 2818 C CA . ILE A 1 365 ? -6.980 -30.740 12.718 1.00 51.16 365 ILE A CA 1
ATOM 2819 C C . ILE A 1 365 ? -5.944 -29.897 11.943 1.00 51.16 365 ILE A C 1
ATOM 2821 O O . ILE A 1 365 ? -6.255 -29.155 11.011 1.00 51.16 365 ILE A O 1
ATOM 2825 N N . THR A 1 366 ? -4.681 -29.907 12.383 1.00 47.91 366 THR A N 1
ATOM 2826 C CA . THR A 1 366 ? -3.687 -28.972 11.878 1.00 47.91 366 THR A CA 1
ATOM 2827 C C . THR A 1 366 ? -2.339 -29.601 11.505 1.00 47.91 366 THR A C 1
ATOM 2829 O O . THR A 1 366 ? -1.776 -29.235 10.484 1.00 47.91 366 THR A O 1
ATOM 2832 N N . GLN A 1 367 ? -1.810 -30.613 12.186 1.00 45.88 367 GLN A N 1
ATOM 2833 C CA . GLN A 1 367 ? -0.496 -31.169 11.821 1.00 45.88 367 GLN A CA 1
ATOM 2834 C C . GLN A 1 367 ? -0.459 -32.019 10.538 1.00 45.88 367 GLN A C 1
ATOM 2836 O O . GLN A 1 367 ? 0.622 -32.163 9.978 1.00 45.88 367 GLN A O 1
ATOM 2841 N N . GLY A 1 368 ? -1.598 -32.506 10.033 1.00 50.19 368 GLY A N 1
ATOM 2842 C CA . GLY A 1 368 ? -1.702 -33.151 8.709 1.00 50.19 368 GLY A CA 1
ATOM 2843 C C . GLY A 1 368 ? -2.358 -32.279 7.630 1.00 50.19 368 GLY A C 1
ATOM 2844 O O . GLY A 1 368 ? -2.617 -32.726 6.522 1.00 50.19 368 GLY A O 1
ATOM 2845 N N . ASP A 1 369 ? -2.683 -31.030 7.959 1.00 57.31 369 ASP A N 1
ATOM 2846 C CA . ASP A 1 369 ? -3.823 -30.337 7.375 1.00 57.31 369 ASP A CA 1
ATOM 2847 C C . ASP A 1 369 ? -3.389 -28.961 6.842 1.00 57.31 369 ASP A C 1
ATOM 2849 O O . ASP A 1 369 ? -3.658 -27.996 7.521 1.00 57.31 369 ASP A O 1
ATOM 2853 N N . PHE A 1 370 ? -2.725 -28.825 5.690 1.00 63.56 370 PHE A N 1
ATOM 2854 C CA . PHE A 1 370 ? -1.880 -27.689 5.198 1.00 63.56 370 PHE A CA 1
ATOM 2855 C C . PHE A 1 370 ? -0.381 -28.051 5.323 1.00 63.56 370 PHE A C 1
ATOM 2857 O O . PHE A 1 370 ? 0.420 -27.280 5.858 1.00 63.56 370 PHE A O 1
ATOM 2864 N N . GLU A 1 371 ? -0.006 -29.270 4.918 1.00 55.44 371 GLU A N 1
ATOM 2865 C CA . GLU A 1 371 ? 1.382 -29.742 4.956 1.00 55.44 371 GLU A CA 1
ATOM 2866 C C . GLU A 1 371 ? 2.282 -28.848 4.085 1.00 55.44 371 GLU A C 1
ATOM 2868 O O . GLU A 1 371 ? 1.905 -28.424 2.995 1.00 55.44 371 GLU A O 1
ATOM 2873 N N . GLY A 1 372 ? 3.457 -28.489 4.606 1.00 52.94 372 GLY A N 1
ATOM 2874 C CA . GLY A 1 372 ? 4.394 -27.597 3.925 1.00 52.94 372 GLY A CA 1
ATOM 2875 C C . GLY A 1 372 ? 4.120 -26.097 4.075 1.00 52.94 372 GLY A C 1
ATOM 2876 O O . GLY A 1 372 ? 5.024 -25.335 3.760 1.00 52.94 372 GLY A O 1
ATOM 2877 N N . ALA A 1 373 ? 2.970 -25.647 4.598 1.00 50.16 373 ALA A N 1
ATOM 2878 C CA . ALA A 1 373 ? 2.694 -24.215 4.781 1.00 50.16 373 ALA A CA 1
ATOM 2879 C C . ALA A 1 373 ? 3.842 -23.495 5.520 1.00 50.16 373 ALA A C 1
ATOM 2881 O O . ALA A 1 373 ? 4.143 -23.803 6.677 1.00 50.16 373 ALA A O 1
ATOM 2882 N N . VAL A 1 374 ? 4.476 -22.522 4.856 1.00 50.34 374 VAL A N 1
ATOM 2883 C CA . VAL A 1 374 ? 5.402 -21.576 5.493 1.00 50.34 374 VAL A CA 1
ATOM 2884 C C . VAL A 1 374 ? 4.631 -20.282 5.648 1.00 50.34 374 VAL A C 1
ATOM 2886 O O . VAL A 1 374 ? 4.210 -19.671 4.675 1.00 50.34 374 VAL A O 1
ATOM 2889 N N . GLY A 1 375 ? 4.359 -19.943 6.900 1.00 48.47 375 GLY A N 1
ATOM 2890 C CA . GLY A 1 375 ? 3.305 -19.011 7.259 1.00 48.47 375 GLY A CA 1
ATOM 2891 C C . GLY A 1 375 ? 2.698 -19.414 8.607 1.00 48.47 375 GLY A C 1
ATOM 2892 O O . GLY A 1 375 ? 3.349 -20.140 9.362 1.00 48.47 375 GLY A O 1
ATOM 2893 N N . PRO A 1 376 ? 1.482 -18.973 8.950 1.00 42.50 376 PRO A N 1
ATOM 2894 C CA . PRO A 1 376 ? 1.022 -18.701 10.320 1.00 42.50 376 PRO A CA 1
ATOM 2895 C C . PRO A 1 376 ? 1.231 -19.799 11.381 1.00 42.50 376 PRO A C 1
ATOM 2897 O O . PRO A 1 376 ? 1.366 -19.477 12.563 1.00 42.50 376 PRO A O 1
ATOM 2900 N N . ARG A 1 377 ? 1.342 -21.086 11.028 1.00 40.97 377 ARG A N 1
ATOM 2901 C CA . ARG A 1 377 ? 1.614 -22.163 12.001 1.00 40.97 377 ARG A CA 1
ATOM 2902 C C . ARG A 1 377 ? 2.949 -22.084 12.737 1.00 40.97 377 ARG A C 1
ATOM 2904 O O . ARG A 1 377 ? 3.030 -22.554 13.867 1.00 40.97 377 ARG A O 1
ATOM 2911 N N . GLY A 1 378 ? 3.994 -21.495 12.160 1.00 39.25 378 GLY A N 1
ATOM 2912 C CA . GLY A 1 378 ? 5.289 -21.402 12.848 1.00 39.25 378 GLY A CA 1
ATOM 2913 C C . GLY A 1 378 ? 5.373 -20.280 13.891 1.00 39.25 378 GLY A C 1
ATOM 2914 O O . GLY A 1 378 ? 6.386 -20.181 14.593 1.00 39.25 378 GLY A O 1
ATOM 2915 N N . GLN A 1 379 ? 4.397 -19.360 13.905 1.00 38.75 379 GLN A N 1
ATOM 2916 C CA . GLN A 1 379 ? 4.581 -18.007 14.449 1.00 38.75 379 GLN A CA 1
ATOM 2917 C C . GLN A 1 379 ? 3.351 -17.347 15.062 1.00 38.75 379 GLN A C 1
ATOM 2919 O O . GLN A 1 379 ? 3.540 -16.390 15.794 1.00 38.75 379 GLN A O 1
ATOM 2924 N N . ALA A 1 380 ? 2.132 -17.859 14.899 1.00 36.94 380 ALA A N 1
ATOM 2925 C CA . ALA A 1 380 ? 0.951 -17.265 15.539 1.00 36.94 380 ALA A CA 1
ATOM 2926 C C . ALA A 1 380 ? 0.884 -17.450 17.078 1.00 36.94 380 ALA A C 1
ATOM 2928 O O . ALA A 1 380 ? -0.090 -17.081 17.723 1.00 36.94 380 ALA A O 1
ATOM 2929 N N . VAL A 1 381 ? 1.940 -18.001 17.691 1.00 40.34 381 VAL A N 1
ATOM 2930 C CA . VAL A 1 381 ? 2.181 -17.945 19.148 1.00 40.34 381 VAL A CA 1
ATOM 2931 C C . VAL A 1 381 ? 3.015 -16.701 19.527 1.00 40.34 381 VAL A C 1
ATOM 2933 O O . VAL A 1 381 ? 3.252 -16.438 20.702 1.00 40.34 381 VAL A O 1
ATOM 2936 N N . ASN A 1 382 ? 3.501 -15.941 18.538 1.00 39.62 382 ASN A N 1
ATOM 2937 C CA . ASN A 1 382 ? 4.296 -14.730 18.702 1.00 39.62 382 ASN A CA 1
ATOM 2938 C C . ASN A 1 382 ? 4.208 -13.847 17.437 1.00 39.62 382 ASN A C 1
ATOM 2940 O O . ASN A 1 382 ? 5.015 -14.020 16.521 1.00 39.62 382 ASN A O 1
ATOM 2944 N N . ASP A 1 383 ? 3.282 -12.882 17.412 1.00 43.25 383 ASP A N 1
ATOM 2945 C CA . ASP A 1 383 ? 3.037 -11.933 16.304 1.00 43.25 383 ASP A CA 1
ATOM 2946 C C . ASP A 1 383 ? 4.321 -11.320 15.711 1.00 43.25 383 ASP A C 1
ATOM 2948 O O . ASP A 1 383 ? 4.402 -11.066 14.513 1.00 43.25 383 ASP A O 1
ATOM 2952 N N . SER A 1 384 ? 5.390 -11.175 16.510 1.00 42.09 384 SER A N 1
ATOM 2953 C CA . SER A 1 384 ? 6.682 -10.651 16.032 1.00 42.09 384 SER A CA 1
ATOM 2954 C C . SER A 1 384 ? 7.420 -11.508 15.018 1.00 42.09 384 SER A C 1
ATOM 2956 O O . SER A 1 384 ? 8.369 -11.060 14.369 1.00 42.09 384 SER A O 1
ATOM 2958 N N . ALA A 1 385 ? 7.065 -12.780 14.964 1.00 39.00 385 ALA A N 1
ATOM 2959 C CA . ALA A 1 385 ? 7.827 -13.757 14.246 1.00 39.00 385 ALA A CA 1
ATOM 2960 C C . ALA A 1 385 ? 7.350 -13.776 12.774 1.00 39.00 385 ALA A C 1
ATOM 2962 O O . ALA A 1 385 ? 8.214 -13.809 11.892 1.00 39.00 385 ALA A O 1
ATOM 2963 N N . TYR A 1 386 ? 6.030 -13.706 12.525 1.00 41.03 386 TYR A N 1
ATOM 2964 C CA . TYR A 1 386 ? 5.378 -13.799 11.200 1.00 41.03 386 TYR A CA 1
ATOM 2965 C C . TYR A 1 386 ? 6.119 -13.018 10.106 1.00 41.03 386 TYR A C 1
ATOM 2967 O O . TYR A 1 386 ? 6.506 -13.580 9.077 1.00 41.03 386 TYR A O 1
ATOM 2975 N N . GLU A 1 387 ? 6.401 -11.748 10.391 1.00 45.12 387 GLU A N 1
ATOM 2976 C CA . GLU A 1 387 ? 7.032 -10.829 9.446 1.00 45.12 387 GLU A CA 1
ATOM 2977 C C . GLU A 1 387 ? 8.498 -11.198 9.209 1.00 45.12 387 GLU A C 1
ATOM 2979 O O . GLU A 1 387 ? 8.917 -11.359 8.071 1.00 45.12 387 GLU A O 1
ATOM 2984 N N . LYS A 1 388 ? 9.269 -11.497 10.263 1.00 42.56 388 LYS A N 1
ATOM 2985 C CA . LYS A 1 388 ? 10.703 -11.789 10.118 1.00 42.56 388 LYS A CA 1
ATOM 2986 C C . LYS A 1 388 ? 11.022 -13.054 9.321 1.00 42.56 388 LYS A C 1
ATOM 2988 O O . LYS A 1 388 ? 12.046 -13.065 8.654 1.00 42.56 388 LYS A O 1
ATOM 2993 N N . ARG A 1 389 ? 10.246 -14.146 9.419 1.00 44.44 389 ARG A N 1
ATOM 2994 C CA . ARG A 1 389 ? 10.613 -15.423 8.748 1.00 44.44 389 ARG A CA 1
ATOM 2995 C C . ARG A 1 389 ? 9.998 -15.596 7.367 1.00 44.44 389 ARG A C 1
ATOM 2997 O O . ARG A 1 389 ? 10.644 -16.221 6.534 1.00 44.44 389 ARG A O 1
ATOM 3004 N N . THR A 1 390 ? 8.796 -15.083 7.124 1.00 44.47 390 THR A N 1
ATOM 3005 C CA . THR A 1 390 ? 8.172 -15.174 5.794 1.00 44.47 390 THR A CA 1
ATOM 3006 C C . THR A 1 390 ? 8.858 -14.214 4.836 1.00 44.47 390 THR A C 1
ATOM 3008 O O . THR A 1 390 ? 9.169 -14.595 3.719 1.00 44.47 390 THR A O 1
ATOM 3011 N N . GLU A 1 391 ? 9.212 -13.021 5.314 1.00 44.84 391 GLU A N 1
ATOM 3012 C CA . GLU A 1 391 ? 9.984 -12.049 4.551 1.00 44.84 391 GLU A CA 1
ATOM 3013 C C . GLU A 1 391 ? 11.394 -12.572 4.251 1.00 44.84 391 GLU A C 1
ATOM 3015 O O . GLU A 1 391 ? 11.706 -12.748 3.085 1.00 44.84 391 GLU A O 1
ATOM 3020 N N . LEU A 1 392 ? 12.186 -12.978 5.257 1.00 46.94 392 LEU A N 1
ATOM 3021 C CA . LEU A 1 392 ? 13.521 -13.565 5.027 1.00 46.94 392 LEU A CA 1
ATOM 3022 C C . LEU A 1 392 ? 13.481 -14.878 4.227 1.00 46.94 392 LEU A C 1
ATOM 3024 O O . LEU A 1 392 ? 14.443 -15.215 3.544 1.00 46.94 392 LEU A O 1
ATOM 3028 N N . GLY A 1 393 ? 12.405 -15.658 4.353 1.00 47.88 393 GLY A N 1
ATOM 3029 C CA . GLY A 1 393 ? 12.240 -16.940 3.672 1.00 47.88 393 GLY A CA 1
ATOM 3030 C C . GLY A 1 393 ? 11.819 -16.789 2.214 1.00 47.88 393 GLY A C 1
ATOM 3031 O O . GLY A 1 393 ? 12.346 -17.505 1.369 1.00 47.88 393 GLY A O 1
ATOM 3032 N N . VAL A 1 394 ? 10.903 -15.859 1.917 1.00 45.06 394 VAL A N 1
ATOM 3033 C CA . VAL A 1 394 ? 10.516 -15.497 0.548 1.00 45.06 394 VAL A CA 1
ATOM 3034 C C . VAL A 1 394 ? 11.647 -14.715 -0.102 1.00 45.06 394 VAL A C 1
ATOM 3036 O O . VAL A 1 394 ? 12.085 -15.149 -1.151 1.00 45.06 394 VAL A O 1
ATOM 3039 N N . GLN A 1 395 ? 12.208 -13.685 0.544 1.00 46.38 395 GLN A N 1
ATOM 3040 C CA . GLN A 1 395 ? 13.390 -12.953 0.060 1.00 46.38 395 GLN A CA 1
ATOM 3041 C C . GLN A 1 395 ? 14.546 -13.909 -0.224 1.00 46.38 395 GLN A C 1
ATOM 3043 O O . GLN A 1 395 ? 15.017 -13.976 -1.355 1.00 46.38 395 GLN A O 1
ATOM 3048 N N . GLY A 1 396 ? 14.897 -14.754 0.751 1.00 50.91 396 GLY A N 1
ATOM 3049 C CA . GLY A 1 396 ? 15.942 -15.761 0.603 1.00 50.91 396 GLY A CA 1
ATOM 3050 C C . GLY A 1 396 ? 15.645 -16.817 -0.467 1.00 50.91 396 GLY A C 1
ATOM 3051 O O . GLY A 1 396 ? 16.583 -17.384 -1.016 1.00 50.91 396 GLY A O 1
ATOM 3052 N N . ALA A 1 397 ? 14.376 -17.078 -0.804 1.00 41.28 397 ALA A N 1
ATOM 3053 C CA . ALA A 1 397 ? 13.977 -17.990 -1.883 1.00 41.28 397 ALA A CA 1
ATOM 3054 C C . ALA A 1 397 ? 13.800 -17.300 -3.250 1.00 41.28 397 ALA A C 1
ATOM 3056 O O . ALA A 1 397 ? 13.868 -17.976 -4.276 1.00 41.28 397 ALA A O 1
ATOM 3057 N N . THR A 1 398 ? 13.581 -15.983 -3.271 1.00 42.53 398 THR A N 1
ATOM 3058 C CA . THR A 1 398 ? 13.575 -15.135 -4.469 1.00 42.53 398 THR A CA 1
ATOM 3059 C C . THR A 1 398 ? 14.969 -14.637 -4.832 1.00 42.53 398 THR A C 1
ATOM 3061 O O . THR A 1 398 ? 15.137 -14.119 -5.932 1.00 42.53 398 THR A O 1
ATOM 3064 N N . THR A 1 399 ? 15.970 -14.809 -3.954 1.00 39.59 399 THR A N 1
ATOM 3065 C CA . THR A 1 399 ? 17.365 -14.502 -4.294 1.00 39.59 399 THR A CA 1
ATOM 3066 C C . THR A 1 399 ? 17.765 -15.230 -5.571 1.00 39.59 399 THR A C 1
ATOM 3068 O O . THR A 1 399 ? 17.688 -16.463 -5.666 1.00 39.59 399 THR A O 1
ATOM 3071 N N . ARG A 1 400 ? 18.270 -14.484 -6.561 1.00 40.81 400 ARG A N 1
ATOM 3072 C CA . ARG A 1 400 ? 19.197 -15.103 -7.501 1.00 40.81 400 ARG A CA 1
ATOM 3073 C C . ARG A 1 400 ? 20.411 -15.454 -6.653 1.00 40.81 400 ARG A C 1
ATOM 3075 O O . ARG A 1 400 ? 20.869 -14.681 -5.821 1.00 40.81 400 ARG A O 1
ATOM 3082 N N . SER A 1 401 ? 20.933 -16.659 -6.812 1.00 39.16 401 SER A N 1
ATOM 3083 C CA . SER A 1 401 ? 21.997 -17.224 -5.978 1.00 39.16 401 SER A CA 1
ATOM 3084 C C . SER A 1 401 ? 23.372 -16.541 -6.134 1.00 39.16 401 SER A C 1
ATOM 3086 O O . SER A 1 401 ? 24.400 -17.210 -6.020 1.00 39.16 401 SER A O 1
ATOM 3088 N N . LYS A 1 402 ? 23.438 -15.235 -6.415 1.00 44.00 402 LYS A N 1
ATOM 3089 C CA . LYS A 1 402 ? 24.673 -14.456 -6.461 1.00 44.00 402 LYS A CA 1
ATOM 3090 C C . LYS A 1 402 ? 24.860 -13.677 -5.163 1.00 44.00 402 LYS A C 1
ATOM 3092 O O . LYS A 1 402 ? 23.938 -13.140 -4.563 1.00 44.00 402 LYS A O 1
ATOM 3097 N N . LYS A 1 403 ? 26.119 -13.615 -4.738 1.00 45.03 403 LYS A N 1
ATOM 3098 C CA . LYS A 1 403 ? 26.634 -13.021 -3.494 1.00 45.03 403 LYS A CA 1
ATOM 3099 C C . LYS A 1 403 ? 26.417 -11.491 -3.393 1.00 45.03 403 LYS A C 1
ATOM 3101 O O . LYS A 1 403 ? 26.897 -10.886 -2.439 1.00 45.03 403 LYS A O 1
ATOM 3106 N N . GLU A 1 404 ? 25.695 -10.903 -4.346 1.00 44.78 404 GLU A N 1
ATOM 3107 C CA . GLU A 1 404 ? 25.559 -9.469 -4.629 1.00 44.78 404 GLU A CA 1
ATOM 3108 C C . GLU A 1 404 ? 24.157 -8.896 -4.313 1.00 44.78 404 GLU A C 1
ATOM 3110 O O . GLU A 1 404 ? 24.026 -7.689 -4.169 1.00 44.78 404 GLU A O 1
ATOM 3115 N N . GLU A 1 405 ? 23.116 -9.706 -4.081 1.00 49.16 405 GLU A N 1
ATOM 3116 C CA . GLU A 1 405 ? 21.713 -9.221 -4.023 1.00 49.16 405 GLU A CA 1
ATOM 3117 C C . GLU A 1 405 ? 21.137 -8.949 -2.614 1.00 49.16 405 GLU A C 1
ATOM 3119 O O . GLU A 1 405 ? 19.930 -8.796 -2.442 1.00 49.16 405 GLU A O 1
ATOM 3124 N N . LYS A 1 406 ? 21.964 -8.837 -1.567 1.00 41.88 406 LYS A N 1
ATOM 3125 C CA . LYS A 1 406 ? 21.448 -8.576 -0.201 1.00 41.88 406 LYS A CA 1
ATOM 3126 C C . LYS A 1 406 ? 20.838 -7.183 -0.007 1.00 41.88 406 LYS A C 1
ATOM 3128 O O . LYS A 1 406 ? 20.113 -6.972 0.961 1.00 41.88 406 LYS A O 1
ATOM 3133 N N . SER A 1 407 ? 21.143 -6.224 -0.879 1.00 40.19 407 SER A N 1
ATOM 3134 C CA . SER A 1 407 ? 20.528 -4.892 -0.847 1.00 40.19 407 SER A CA 1
ATOM 3135 C C . SER A 1 407 ? 19.093 -4.909 -1.392 1.00 40.19 407 SER A C 1
ATOM 3137 O O . SER A 1 407 ? 18.244 -4.206 -0.856 1.00 40.19 407 SER A O 1
ATOM 3139 N N . GLN A 1 408 ? 18.789 -5.772 -2.370 1.00 42.62 408 GLN A N 1
ATOM 3140 C CA . GLN A 1 408 ? 17.469 -5.873 -3.009 1.00 42.62 408 GLN A CA 1
ATOM 3141 C C . GLN A 1 408 ? 16.400 -6.481 -2.088 1.00 42.62 408 GLN A C 1
ATOM 3143 O O . GLN A 1 408 ? 15.238 -6.085 -2.137 1.00 42.62 408 GLN A O 1
ATOM 3148 N N . GLU A 1 409 ? 16.791 -7.386 -1.181 1.00 43.09 409 GLU A N 1
ATOM 3149 C CA . GLU A 1 409 ? 15.890 -7.932 -0.153 1.00 43.09 409 GLU A CA 1
ATOM 3150 C C . GLU A 1 409 ? 15.331 -6.815 0.753 1.00 43.09 409 GLU A C 1
ATOM 3152 O O . GLU A 1 409 ? 14.152 -6.813 1.100 1.00 43.09 409 GLU A O 1
ATOM 3157 N N . TYR A 1 410 ? 16.164 -5.828 1.095 1.00 39.44 410 TYR A N 1
ATOM 3158 C CA . TYR A 1 410 ? 15.843 -4.742 2.023 1.00 39.44 410 TYR A CA 1
ATOM 3159 C C . TYR A 1 410 ? 14.951 -3.651 1.416 1.00 39.44 410 TYR A C 1
ATOM 3161 O O . TYR A 1 410 ? 14.026 -3.182 2.086 1.00 39.44 410 TYR A O 1
ATOM 3169 N N . PHE A 1 411 ? 15.209 -3.272 0.161 1.00 41.31 411 PHE A N 1
ATOM 3170 C CA . PHE A 1 411 ? 14.416 -2.275 -0.564 1.00 41.31 411 PHE A CA 1
ATOM 3171 C C . PHE A 1 411 ? 12.991 -2.774 -0.774 1.00 41.31 411 PHE A C 1
ATOM 3173 O O . PHE A 1 411 ? 12.034 -2.144 -0.321 1.00 41.31 411 PHE A O 1
ATOM 3180 N N . ALA A 1 412 ? 12.859 -4.013 -1.243 1.00 44.72 412 ALA A N 1
ATOM 3181 C CA . ALA A 1 412 ? 11.568 -4.585 -1.559 1.00 44.72 412 ALA A CA 1
ATOM 3182 C C . ALA A 1 412 ? 10.597 -4.635 -0.362 1.00 44.72 412 ALA A C 1
ATOM 3184 O O . ALA A 1 412 ? 9.406 -4.460 -0.547 1.00 44.72 412 ALA A O 1
ATOM 3185 N N . ALA A 1 413 ? 11.026 -4.843 0.885 1.00 44.19 413 ALA A N 1
ATOM 3186 C CA . ALA A 1 413 ? 10.068 -4.920 1.999 1.00 44.19 413 ALA A CA 1
ATOM 3187 C C . ALA A 1 413 ? 9.658 -3.571 2.612 1.00 44.19 413 ALA A C 1
ATOM 3189 O O . ALA A 1 413 ? 8.535 -3.443 3.106 1.00 44.19 413 ALA A O 1
ATOM 3190 N N . LEU A 1 414 ? 10.542 -2.569 2.615 1.00 42.06 414 LEU A N 1
ATOM 3191 C CA . LEU A 1 414 ? 10.273 -1.268 3.246 1.00 42.06 414 LEU A CA 1
ATOM 3192 C C . LEU A 1 414 ? 9.647 -0.268 2.257 1.00 42.06 414 LEU A C 1
ATOM 3194 O O . LEU A 1 414 ? 8.869 0.596 2.681 1.00 42.06 414 LEU A O 1
ATOM 3198 N N . GLU A 1 415 ? 9.920 -0.436 0.960 1.00 47.84 415 GLU A N 1
ATOM 3199 C CA . GLU A 1 415 ? 9.387 0.368 -0.149 1.00 47.84 415 GLU A CA 1
ATOM 3200 C C . GLU A 1 415 ? 7.968 -0.057 -0.547 1.00 47.84 415 GLU A C 1
ATOM 3202 O O . GLU A 1 415 ? 7.113 0.815 -0.741 1.00 47.84 415 GLU A O 1
ATOM 3207 N N . ARG A 1 416 ? 7.656 -1.365 -0.496 1.00 55.16 416 ARG A N 1
ATOM 3208 C CA . ARG A 1 416 ? 6.294 -1.904 -0.694 1.00 55.16 416 ARG A CA 1
ATOM 3209 C C . ARG A 1 416 ? 5.262 -1.204 0.178 1.00 55.16 416 ARG A C 1
ATOM 3211 O O . ARG A 1 416 ? 4.227 -0.780 -0.308 1.00 55.16 416 ARG A O 1
ATOM 3218 N N . ASN A 1 417 ? 5.572 -0.921 1.441 1.00 64.06 417 ASN A N 1
ATOM 3219 C CA . ASN A 1 417 ? 4.594 -0.327 2.351 1.00 64.06 417 ASN A CA 1
ATOM 3220 C C . ASN A 1 417 ? 4.119 1.088 1.960 1.00 64.06 417 ASN A C 1
ATOM 3222 O O . ASN A 1 417 ? 3.284 1.606 2.677 1.00 64.06 417 ASN A O 1
ATOM 3226 N N . ALA A 1 418 ? 4.682 1.816 0.989 1.00 72.88 418 ALA A N 1
ATOM 3227 C CA . ALA A 1 418 ? 4.130 3.129 0.601 1.00 72.88 418 ALA A CA 1
ATOM 3228 C C . ALA A 1 418 ? 3.045 3.020 -0.478 1.00 72.88 418 ALA A C 1
ATOM 3230 O O . ALA A 1 418 ? 2.132 3.844 -0.514 1.00 72.88 418 ALA A O 1
ATOM 3231 N N . CYS A 1 419 ? 3.112 1.988 -1.321 1.00 81.25 419 CYS A N 1
ATOM 3232 C CA . CYS A 1 419 ? 2.216 1.830 -2.459 1.00 81.25 419 CYS A CA 1
ATOM 3233 C C . CYS A 1 419 ? 0.787 1.423 -2.060 1.00 81.25 419 CYS A C 1
ATOM 3235 O O . CYS A 1 419 ? -0.140 1.675 -2.817 1.00 81.25 419 CYS A O 1
ATOM 3237 N N . HIS A 1 420 ? 0.596 0.904 -0.845 1.00 89.00 420 HIS A N 1
ATOM 3238 C CA . HIS A 1 420 ? -0.716 0.591 -0.267 1.00 89.00 420 HIS A CA 1
ATOM 3239 C C . HIS A 1 420 ? -1.481 1.826 0.236 1.00 89.00 420 HIS A C 1
ATOM 3241 O O . HIS A 1 420 ? -2.646 1.723 0.606 1.00 89.00 420 HIS A O 1
ATOM 3247 N N . PHE A 1 421 ? -0.853 3.004 0.282 1.00 90.88 421 PHE A N 1
ATOM 3248 C CA . PHE A 1 421 ? -1.453 4.209 0.856 1.00 90.88 421 PHE A CA 1
ATOM 3249 C C . PHE A 1 421 ? -1.968 5.152 -0.230 1.00 90.88 421 PHE A C 1
ATOM 3251 O O . PHE A 1 421 ? -1.347 5.316 -1.282 1.00 90.88 421 PHE A O 1
ATOM 3258 N N . ALA A 1 422 ? -3.090 5.819 0.027 1.00 90.88 422 ALA A N 1
ATOM 3259 C CA . ALA A 1 422 ? -3.615 6.841 -0.865 1.00 90.88 422 ALA A CA 1
ATOM 3260 C C . ALA A 1 422 ? -2.658 8.055 -0.928 1.00 90.88 422 ALA A C 1
ATOM 3262 O O . ALA A 1 422 ? -2.110 8.458 0.100 1.00 90.88 422 ALA A O 1
ATOM 3263 N N . PRO A 1 423 ? -2.476 8.682 -2.107 1.00 88.31 423 PRO A N 1
ATOM 3264 C CA . PRO A 1 423 ? -3.123 8.375 -3.389 1.00 88.31 423 PRO A CA 1
ATOM 3265 C C . PRO A 1 423 ? -2.393 7.307 -4.227 1.00 88.31 423 PRO A C 1
ATOM 3267 O O . PRO A 1 423 ? -2.862 6.969 -5.314 1.00 88.31 423 PRO A O 1
ATOM 3270 N N . TYR A 1 424 ? -1.251 6.791 -3.770 1.00 88.31 424 TYR A N 1
ATOM 3271 C CA . TYR A 1 424 ? -0.414 5.876 -4.550 1.00 88.31 424 TYR A CA 1
ATOM 3272 C C . TYR A 1 424 ? -1.082 4.526 -4.811 1.00 88.31 424 TYR A C 1
ATOM 3274 O O . TYR A 1 424 ? -0.948 4.002 -5.914 1.00 88.31 424 TYR A O 1
ATOM 3282 N N . SER A 1 425 ? -1.874 4.007 -3.873 1.00 92.62 425 SER A N 1
ATOM 3283 C CA . SER A 1 425 ? -2.666 2.789 -4.097 1.00 92.62 425 SER A CA 1
ATOM 3284 C C . SER A 1 425 ? -3.646 2.931 -5.264 1.00 92.62 425 SER A C 1
ATOM 3286 O O . SER A 1 425 ? -3.853 1.986 -6.024 1.00 92.62 425 SER A O 1
ATOM 3288 N N . TRP A 1 426 ? -4.176 4.136 -5.497 1.00 94.50 426 TRP A N 1
ATOM 3289 C CA . TRP A 1 426 ? -5.056 4.409 -6.637 1.00 94.50 426 TRP A CA 1
ATOM 3290 C C . TRP A 1 426 ? -4.300 4.320 -7.955 1.00 94.50 426 TRP A C 1
ATOM 3292 O O . TRP A 1 426 ? -4.799 3.741 -8.915 1.00 94.50 426 TRP A O 1
ATOM 3302 N N . GLN A 1 427 ? -3.097 4.896 -7.992 1.00 92.12 427 GLN A N 1
ATOM 3303 C CA . GLN A 1 427 ? -2.233 4.867 -9.170 1.00 92.12 427 GLN A CA 1
ATOM 3304 C C . GLN A 1 427 ? -1.769 3.441 -9.478 1.00 92.12 427 GLN A C 1
ATOM 3306 O O . GLN A 1 427 ? -1.748 3.048 -10.644 1.00 92.12 427 GLN A O 1
ATOM 3311 N N . GLN A 1 428 ? -1.448 2.655 -8.446 1.00 90.62 428 GLN A N 1
ATOM 3312 C CA . GLN A 1 428 ? -1.059 1.259 -8.621 1.00 90.62 428 GLN A CA 1
ATOM 3313 C C . GLN A 1 428 ? -2.208 0.421 -9.168 1.00 90.62 428 GLN A C 1
ATOM 3315 O O . GLN A 1 428 ? -2.037 -0.241 -10.192 1.00 90.62 428 GLN A O 1
ATOM 3320 N N . TRP A 1 429 ? -3.400 0.505 -8.564 1.00 96.50 429 TRP A N 1
ATOM 3321 C CA . TRP A 1 429 ? -4.580 -0.161 -9.116 1.00 96.50 429 TRP A CA 1
ATOM 3322 C C . TRP A 1 429 ? -4.812 0.236 -10.578 1.00 96.50 429 TRP A C 1
ATOM 3324 O O . TRP A 1 429 ? -4.987 -0.638 -11.421 1.00 96.50 429 TRP A O 1
ATOM 3334 N N . GLU A 1 430 ? -4.771 1.530 -10.905 1.00 96.69 430 GLU A N 1
ATOM 3335 C CA . GLU A 1 430 ? -5.027 1.998 -12.270 1.00 96.69 430 GLU A CA 1
ATOM 3336 C C . GLU A 1 430 ? -3.990 1.479 -13.268 1.00 96.69 430 GLU A C 1
ATOM 3338 O O . GLU A 1 430 ? -4.352 1.099 -14.381 1.00 96.69 430 GLU A O 1
ATOM 3343 N N . THR A 1 431 ? -2.720 1.406 -12.865 1.00 93.75 431 THR A N 1
ATOM 3344 C CA . THR A 1 431 ? -1.633 0.859 -13.686 1.00 93.75 431 THR A CA 1
ATOM 3345 C C . THR A 1 431 ? -1.886 -0.614 -14.003 1.00 93.75 431 THR A C 1
ATOM 3347 O O . THR A 1 431 ? -1.945 -1.000 -15.176 1.00 93.75 431 THR A O 1
ATOM 3350 N N . TYR A 1 432 ? -2.117 -1.431 -12.972 1.00 95.62 432 TYR A N 1
ATOM 3351 C CA . TYR A 1 432 ? -2.399 -2.859 -13.127 1.00 95.62 432 TYR A CA 1
ATOM 3352 C C . TYR A 1 432 ? -3.697 -3.112 -13.903 1.00 95.62 432 TYR A C 1
ATOM 3354 O O . TYR A 1 432 ? -3.728 -3.940 -14.815 1.00 95.62 432 TYR A O 1
ATOM 3362 N N . HIS A 1 433 ? -4.757 -2.359 -13.610 1.00 97.81 433 HIS A N 1
ATOM 3363 C CA . HIS A 1 433 ? -6.046 -2.495 -14.279 1.00 97.81 433 HIS A CA 1
ATOM 3364 C C . HIS A 1 433 ? -5.970 -2.064 -15.752 1.00 97.81 433 HIS A C 1
ATOM 3366 O O . HIS A 1 433 ? -6.515 -2.743 -16.618 1.00 97.81 433 HIS A O 1
ATOM 3372 N N . THR A 1 434 ? -5.240 -0.996 -16.085 1.00 97.69 434 THR A N 1
ATOM 3373 C CA . THR A 1 434 ? -5.020 -0.577 -17.483 1.00 97.69 434 THR A CA 1
ATOM 3374 C C . THR A 1 434 ? -4.309 -1.666 -18.279 1.00 97.69 434 THR A C 1
ATOM 3376 O O . THR A 1 434 ? -4.735 -2.007 -19.385 1.00 97.69 434 THR A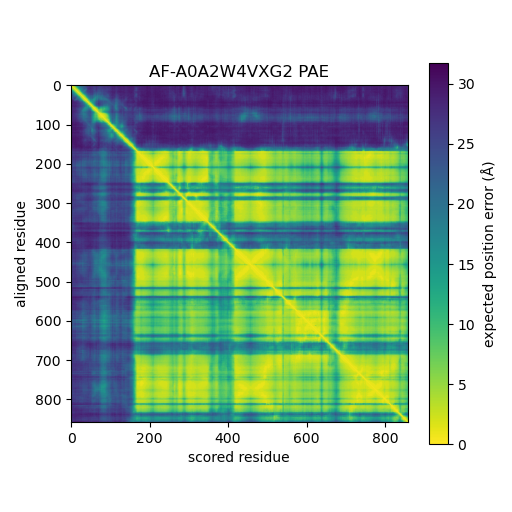 O 1
ATOM 3379 N N . ARG A 1 435 ? -3.266 -2.269 -17.696 1.00 95.75 435 ARG A N 1
ATOM 3380 C CA . ARG A 1 435 ? -2.560 -3.397 -18.309 1.00 95.75 435 ARG A CA 1
ATOM 3381 C C . ARG A 1 435 ? -3.476 -4.605 -18.495 1.00 95.75 435 ARG A C 1
ATOM 3383 O O . ARG A 1 435 ? -3.485 -5.198 -19.572 1.00 95.75 435 ARG A O 1
ATOM 3390 N N . ALA A 1 436 ? -4.281 -4.932 -17.486 1.00 97.44 436 ALA A N 1
ATOM 3391 C CA . ALA A 1 436 ? -5.262 -6.005 -17.571 1.00 97.44 436 ALA A CA 1
ATOM 3392 C C . ALA A 1 436 ? -6.279 -5.772 -18.698 1.00 97.44 436 ALA A C 1
ATOM 3394 O O . ALA A 1 436 ? -6.564 -6.690 -19.459 1.00 97.44 436 ALA A O 1
ATOM 3395 N N . ARG A 1 437 ? -6.780 -4.541 -18.872 1.00 98.25 437 ARG A N 1
ATOM 3396 C CA . ARG A 1 437 ? -7.703 -4.199 -19.969 1.00 98.25 437 ARG A CA 1
ATOM 3397 C C . ARG A 1 437 ? -7.068 -4.381 -21.346 1.00 98.25 437 ARG A C 1
ATOM 3399 O O . ARG A 1 437 ? -7.743 -4.859 -22.252 1.00 98.25 437 ARG A O 1
ATOM 3406 N N . ALA A 1 438 ? -5.796 -4.011 -21.509 1.00 97.75 438 ALA A N 1
ATOM 3407 C CA . ALA A 1 438 ? -5.080 -4.195 -22.771 1.00 97.75 438 ALA A CA 1
ATOM 3408 C C . ALA A 1 438 ? -4.930 -5.685 -23.125 1.00 97.75 438 ALA A C 1
ATOM 3410 O O . ALA A 1 438 ? -5.231 -6.083 -24.248 1.00 97.75 438 ALA A O 1
ATOM 3411 N N . LEU A 1 439 ? -4.550 -6.512 -22.145 1.00 97.19 439 LEU A N 1
ATOM 3412 C CA . LEU A 1 439 ? -4.464 -7.969 -22.295 1.00 97.19 439 LEU A CA 1
ATOM 3413 C C . LEU A 1 439 ? -5.837 -8.595 -22.583 1.00 97.19 439 LEU A C 1
ATOM 3415 O O . LEU A 1 439 ? -5.964 -9.423 -23.479 1.00 97.19 439 LEU A O 1
ATOM 3419 N N . ALA A 1 440 ? -6.884 -8.145 -21.890 1.00 97.38 440 ALA A N 1
ATOM 3420 C CA . ALA A 1 440 ? -8.251 -8.604 -22.115 1.00 97.38 440 ALA A CA 1
ATOM 3421 C C . ALA A 1 440 ? -8.753 -8.276 -23.529 1.00 97.38 440 ALA A C 1
ATOM 3423 O O . ALA A 1 440 ? -9.388 -9.111 -24.168 1.00 97.38 440 ALA A O 1
ATOM 3424 N N . ALA A 1 441 ? -8.456 -7.074 -24.031 1.00 97.62 441 ALA A N 1
ATOM 3425 C CA . ALA A 1 441 ? -8.834 -6.665 -25.381 1.00 97.62 441 ALA A CA 1
ATOM 3426 C C . ALA A 1 441 ? -8.081 -7.470 -26.450 1.00 97.62 441 ALA A C 1
ATOM 3428 O O . ALA A 1 441 ? -8.676 -7.853 -27.455 1.00 97.62 441 ALA A O 1
ATOM 3429 N N . SER A 1 442 ? -6.795 -7.756 -26.213 1.00 97.69 442 SER A N 1
ATOM 3430 C CA . SER A 1 442 ? -5.996 -8.631 -27.079 1.00 97.69 442 SER A CA 1
ATOM 3431 C C . SER A 1 442 ? -6.571 -10.051 -27.119 1.00 97.69 442 SER A C 1
ATOM 3433 O O . SER A 1 442 ? -6.819 -10.578 -28.202 1.00 97.69 442 SER A O 1
ATOM 3435 N N . SER A 1 443 ? -6.938 -10.602 -25.955 1.00 96.88 443 SER A N 1
ATOM 3436 C CA . SER A 1 443 ? -7.607 -11.902 -25.848 1.00 96.88 443 SER A CA 1
ATOM 3437 C C . SER A 1 443 ? -8.913 -11.950 -26.647 1.00 96.88 443 SER A C 1
ATOM 3439 O O . SER A 1 443 ? -9.127 -12.870 -27.436 1.00 96.88 443 SER A O 1
ATOM 3441 N N . ALA A 1 444 ? -9.779 -10.944 -26.494 1.00 96.44 444 ALA A N 1
ATOM 3442 C CA . ALA A 1 444 ? -11.050 -10.877 -27.213 1.00 96.44 444 ALA A CA 1
ATOM 3443 C C . ALA A 1 444 ? -10.861 -10.788 -28.735 1.00 96.44 444 ALA A C 1
ATOM 3445 O O . ALA A 1 444 ? -11.542 -11.488 -29.483 1.00 96.44 444 ALA A O 1
ATOM 3446 N N . LEU A 1 445 ? -9.897 -9.982 -29.192 1.00 97.56 445 LEU A N 1
ATOM 3447 C CA . LEU A 1 445 ? -9.542 -9.891 -30.607 1.00 97.56 445 LEU A CA 1
ATOM 3448 C C . LEU A 1 445 ? -8.985 -11.220 -31.136 1.00 97.56 445 LEU A C 1
ATOM 3450 O O . LEU A 1 445 ? -9.322 -11.620 -32.246 1.00 97.56 445 LEU A O 1
ATOM 3454 N N . GLY A 1 446 ? -8.159 -11.916 -30.351 1.00 97.00 446 GLY A N 1
ATOM 3455 C CA . GLY A 1 446 ? -7.662 -13.250 -30.685 1.00 97.00 446 GLY A CA 1
ATOM 3456 C C . GLY A 1 446 ? -8.803 -14.246 -30.900 1.00 97.00 446 GLY A C 1
ATOM 3457 O O . GLY A 1 446 ? -8.856 -14.889 -31.944 1.00 97.00 446 GLY A O 1
ATOM 3458 N N . LYS A 1 447 ? -9.770 -14.302 -29.975 1.00 96.25 447 LYS A N 1
ATOM 3459 C CA . LYS A 1 447 ? -10.966 -15.156 -30.110 1.00 96.25 447 LYS A CA 1
ATOM 3460 C C . LYS A 1 447 ? -11.771 -14.827 -31.366 1.00 96.25 447 LYS A C 1
ATOM 3462 O O . LYS A 1 447 ? -12.096 -15.729 -32.129 1.00 96.25 447 LYS A O 1
ATOM 3467 N N . GLN A 1 448 ? -12.029 -13.543 -31.617 1.00 97.25 448 GLN A N 1
ATOM 3468 C CA . GLN A 1 448 ? -12.747 -13.112 -32.816 1.00 97.25 448 GLN A CA 1
ATOM 3469 C C . GLN A 1 448 ? -12.000 -13.508 -34.100 1.00 97.25 448 GLN A C 1
ATOM 3471 O O . GLN A 1 448 ? -12.606 -14.020 -35.033 1.00 97.25 448 GLN A O 1
ATOM 3476 N N . ASN A 1 449 ? -10.679 -13.317 -34.147 1.00 97.38 449 ASN A N 1
ATOM 3477 C CA . ASN A 1 449 ? -9.876 -13.705 -35.307 1.00 97.38 449 ASN A CA 1
ATOM 3478 C C . ASN A 1 449 ? -9.912 -15.223 -35.546 1.00 97.38 449 ASN A C 1
ATOM 3480 O O . ASN A 1 449 ? -9.961 -15.654 -36.696 1.00 97.38 449 ASN A O 1
ATOM 3484 N N . ALA A 1 450 ? -9.878 -16.029 -34.482 1.00 97.31 450 ALA A N 1
ATOM 3485 C CA . ALA A 1 450 ? -10.009 -17.480 -34.579 1.00 97.31 450 ALA A CA 1
ATOM 3486 C C . ALA A 1 450 ? -11.376 -17.889 -35.159 1.00 97.31 450 ALA A C 1
ATOM 3488 O O . ALA A 1 450 ? -11.430 -18.728 -36.059 1.00 97.31 450 ALA A O 1
ATOM 3489 N N . GLU A 1 451 ? -12.464 -17.256 -34.709 1.00 97.44 451 GLU A N 1
ATOM 3490 C CA . GLU A 1 451 ? -13.811 -17.452 -35.264 1.00 97.44 451 GLU A CA 1
ATOM 3491 C C . GLU A 1 451 ? -13.897 -17.036 -36.741 1.00 97.44 451 GLU A C 1
ATOM 3493 O O . GLU A 1 451 ? -14.370 -17.815 -37.568 1.00 97.44 451 GLU A O 1
ATOM 3498 N N . ASP A 1 452 ? -13.364 -15.866 -37.102 1.00 97.00 452 ASP A N 1
ATOM 3499 C CA . ASP A 1 452 ? -13.350 -15.375 -38.485 1.00 97.00 452 ASP A CA 1
ATOM 3500 C C . ASP A 1 452 ? -12.574 -16.324 -39.421 1.00 97.00 452 ASP A C 1
ATOM 3502 O O . ASP A 1 452 ? -12.993 -16.574 -40.553 1.00 97.00 452 ASP A O 1
ATOM 3506 N N . ILE A 1 453 ? -11.438 -16.873 -38.970 1.00 96.56 453 ILE A N 1
ATOM 3507 C CA . ILE A 1 453 ? -10.648 -17.851 -39.738 1.00 96.56 453 ILE A CA 1
ATOM 3508 C C . ILE A 1 453 ? -11.415 -19.171 -39.883 1.00 96.56 453 ILE A C 1
ATOM 3510 O O . ILE A 1 453 ? -11.411 -19.756 -40.970 1.00 96.56 453 ILE A O 1
ATOM 3514 N N . ARG A 1 454 ? -12.105 -19.620 -38.827 1.00 97.38 454 ARG A N 1
ATOM 3515 C CA . ARG A 1 454 ? -12.956 -20.819 -38.847 1.00 97.38 454 ARG A CA 1
ATOM 3516 C C . ARG A 1 454 ? -14.089 -20.684 -39.868 1.00 97.38 454 ARG A C 1
ATOM 3518 O O . ARG A 1 454 ? -14.301 -21.595 -40.666 1.00 97.38 454 ARG A O 1
ATOM 3525 N N . ASP A 1 455 ? -14.751 -19.530 -39.912 1.00 97.31 455 ASP A N 1
ATOM 3526 C CA . ASP A 1 455 ? -15.813 -19.223 -40.881 1.00 97.31 455 ASP A CA 1
ATOM 3527 C C . ASP A 1 455 ? -15.312 -19.188 -42.336 1.00 97.31 455 ASP A C 1
ATOM 3529 O O . ASP A 1 455 ? -16.084 -19.393 -43.278 1.00 97.31 455 ASP A O 1
ATOM 3533 N N . MET A 1 456 ? -14.012 -18.957 -42.536 1.00 97.50 456 MET A N 1
ATOM 3534 C CA . MET A 1 456 ? -13.353 -18.988 -43.844 1.00 97.50 456 MET A CA 1
ATOM 3535 C C . MET A 1 456 ? -12.777 -20.365 -44.217 1.00 97.50 456 MET A C 1
ATOM 3537 O O . MET A 1 456 ? -12.061 -20.450 -45.217 1.00 97.50 456 MET A O 1
ATOM 3541 N N . GLU A 1 457 ? -13.081 -21.426 -43.458 1.00 96.50 457 GLU A N 1
ATOM 3542 C CA . GLU A 1 457 ? -12.495 -22.770 -43.619 1.00 96.50 457 GLU A CA 1
ATOM 3543 C C . GLU A 1 457 ? -10.950 -22.745 -43.560 1.00 96.50 457 GLU A C 1
ATOM 3545 O O . GLU A 1 457 ? -10.263 -23.373 -44.370 1.00 96.50 457 GLU A O 1
ATOM 3550 N N . GLY A 1 458 ? -10.396 -21.954 -42.632 1.00 93.75 458 GLY A N 1
ATOM 3551 C CA . GLY A 1 458 ? -8.956 -21.827 -42.410 1.00 93.75 458 GLY A CA 1
ATOM 3552 C C . GLY A 1 458 ? -8.287 -23.068 -41.803 1.00 93.75 458 GLY A C 1
ATOM 3553 O O . GLY A 1 458 ? -8.922 -24.078 -41.520 1.00 93.75 458 GLY A O 1
ATOM 3554 N N . ASP A 1 459 ? -6.967 -22.987 -41.629 1.00 96.25 459 ASP A N 1
ATOM 3555 C CA . ASP A 1 459 ? -6.148 -24.064 -41.062 1.00 96.25 459 ASP A CA 1
ATOM 3556 C C . ASP A 1 459 ? -6.396 -24.223 -39.552 1.00 96.25 459 ASP A C 1
ATOM 3558 O O . ASP A 1 459 ? -6.150 -23.284 -38.795 1.00 96.25 459 ASP A O 1
ATOM 3562 N N . GLU A 1 460 ? -6.865 -25.396 -39.114 1.00 96.00 460 GLU A N 1
ATOM 3563 C CA . GLU A 1 460 ? -7.226 -25.668 -37.708 1.00 96.00 460 GLU A CA 1
ATOM 3564 C C . GLU A 1 460 ? -6.036 -25.481 -36.754 1.00 96.00 460 GLU A C 1
ATOM 3566 O O . GLU A 1 460 ? -6.200 -24.900 -35.687 1.00 96.00 460 GLU A O 1
ATOM 3571 N N . ASP A 1 461 ? -4.816 -25.846 -37.165 1.00 95.00 461 ASP A N 1
ATOM 3572 C CA . ASP A 1 461 ? -3.614 -25.653 -36.338 1.00 95.00 461 ASP A CA 1
ATOM 3573 C C . ASP A 1 461 ? -3.344 -24.157 -36.063 1.00 95.00 461 ASP A C 1
ATOM 3575 O O . ASP A 1 461 ? -2.872 -23.772 -34.988 1.00 95.00 461 ASP A O 1
ATOM 3579 N N . ALA A 1 462 ? -3.652 -23.286 -37.031 1.00 94.38 462 ALA A N 1
ATOM 3580 C CA . ALA A 1 462 ? -3.521 -21.841 -36.870 1.00 94.38 462 ALA A CA 1
ATOM 3581 C C . ALA A 1 462 ? -4.616 -21.268 -35.957 1.00 94.38 462 ALA A C 1
ATOM 3583 O O . ALA A 1 462 ? -4.337 -20.363 -35.168 1.00 94.38 462 ALA A O 1
ATOM 3584 N N . ILE A 1 463 ? -5.840 -21.798 -36.053 1.00 95.88 463 ILE A N 1
ATOM 3585 C CA . ILE A 1 463 ? -6.966 -21.442 -35.179 1.00 95.88 463 ILE A CA 1
ATOM 3586 C C . ILE A 1 463 ? -6.625 -21.814 -33.732 1.00 95.88 463 ILE A C 1
ATOM 3588 O O . ILE A 1 463 ? -6.676 -20.944 -32.862 1.00 95.88 463 ILE A O 1
ATOM 3592 N N . ASP A 1 464 ? -6.171 -23.047 -33.497 1.00 94.75 464 ASP A N 1
ATOM 3593 C CA . ASP A 1 464 ? -5.765 -23.547 -32.179 1.00 94.75 464 ASP A CA 1
ATOM 3594 C C . ASP A 1 464 ? -4.655 -22.683 -31.560 1.00 94.75 464 ASP A C 1
ATOM 3596 O O . ASP A 1 464 ? -4.717 -22.321 -30.382 1.00 94.75 464 ASP A O 1
ATOM 3600 N N . GLY A 1 465 ? -3.654 -22.286 -32.356 1.00 95.38 465 GLY A N 1
ATOM 3601 C CA . GLY A 1 465 ? -2.580 -21.402 -31.899 1.00 95.38 465 GLY A CA 1
ATOM 3602 C C . GLY A 1 465 ? -3.074 -20.016 -31.462 1.00 95.38 465 GLY A C 1
ATOM 3603 O O . GLY A 1 465 ? -2.627 -19.492 -30.438 1.00 95.38 465 GLY A O 1
ATOM 3604 N N . ILE A 1 466 ? -4.020 -19.428 -32.204 1.00 96.25 466 ILE A N 1
ATOM 3605 C CA . ILE A 1 466 ? -4.623 -18.129 -31.868 1.00 96.25 466 ILE A CA 1
ATOM 3606 C C . ILE A 1 466 ? -5.505 -18.248 -30.620 1.00 96.25 466 ILE A C 1
ATOM 3608 O O . ILE A 1 466 ? -5.419 -17.400 -29.730 1.00 96.25 466 ILE A O 1
ATOM 3612 N N . GLU A 1 467 ? -6.324 -19.297 -30.519 1.00 95.25 467 GLU A N 1
ATOM 3613 C CA . GLU A 1 467 ? -7.170 -19.540 -29.347 1.00 95.25 467 GLU A CA 1
ATOM 3614 C C . GLU A 1 467 ? -6.329 -19.770 -28.086 1.00 95.25 467 GLU A C 1
ATOM 3616 O O . GLU A 1 467 ? -6.637 -19.219 -27.026 1.00 95.25 467 GLU A O 1
ATOM 3621 N N . GLN A 1 468 ? -5.222 -20.510 -28.195 1.00 92.94 468 GLN A N 1
ATOM 3622 C CA . GLN A 1 468 ? -4.293 -20.716 -27.087 1.00 92.94 468 GLN A CA 1
ATOM 3623 C C . GLN A 1 468 ? -3.638 -19.402 -26.637 1.00 92.94 468 GLN A C 1
ATOM 3625 O O . GLN A 1 468 ? -3.560 -19.140 -25.434 1.00 92.94 468 GLN A O 1
ATOM 3630 N N . GLN A 1 469 ? -3.194 -18.557 -27.575 1.00 94.50 469 GLN A N 1
ATOM 3631 C CA . GLN A 1 469 ? -2.654 -17.237 -27.241 1.00 94.50 469 GLN A CA 1
ATOM 3632 C C . GLN A 1 469 ? -3.715 -16.365 -26.557 1.00 94.50 469 GLN A C 1
ATOM 3634 O O . GLN A 1 469 ? -3.438 -15.751 -25.526 1.00 94.50 469 GLN A O 1
ATOM 3639 N N . ALA A 1 470 ? -4.940 -16.347 -27.086 1.00 95.00 470 ALA A N 1
ATOM 3640 C CA . ALA A 1 470 ? -6.044 -15.602 -26.496 1.00 95.00 470 ALA A CA 1
ATOM 3641 C C . ALA A 1 470 ? -6.362 -16.076 -25.067 1.00 95.00 470 ALA A C 1
ATOM 3643 O O . ALA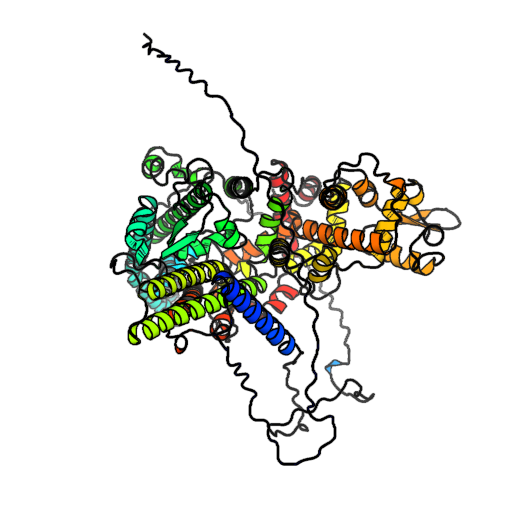 A 1 470 ? -6.693 -15.260 -24.202 1.00 95.00 470 ALA A O 1
ATOM 3644 N N . LEU A 1 471 ? -6.245 -17.378 -24.792 1.00 92.56 471 LEU A N 1
ATOM 3645 C CA . LEU A 1 471 ? -6.434 -17.942 -23.456 1.00 92.56 471 LEU A CA 1
ATOM 3646 C C . LEU A 1 471 ? -5.350 -17.481 -22.473 1.00 92.56 471 LEU A C 1
ATOM 3648 O O . LEU A 1 471 ? -5.670 -17.088 -21.349 1.00 92.56 471 LEU A O 1
ATOM 3652 N N . GLU A 1 472 ? -4.084 -17.482 -22.896 1.00 92.38 472 GLU A N 1
ATOM 3653 C CA . GLU A 1 472 ? -2.971 -16.998 -22.072 1.00 92.38 472 GLU A CA 1
ATOM 3654 C C . GLU A 1 472 ? -3.111 -15.500 -21.779 1.00 92.38 472 GLU A C 1
ATOM 3656 O O . GLU A 1 472 ? -2.974 -15.078 -20.633 1.00 92.38 472 GLU A O 1
ATOM 3661 N N . GLU A 1 473 ? -3.474 -14.691 -22.776 1.00 95.44 473 GLU A N 1
ATOM 3662 C CA . GLU A 1 473 ? -3.715 -13.256 -22.593 1.00 95.44 473 GLU A CA 1
ATOM 3663 C C . GLU A 1 473 ? -4.888 -12.984 -21.642 1.00 95.44 473 GLU A C 1
ATOM 3665 O O . GLU A 1 473 ? -4.794 -12.093 -20.796 1.00 95.44 473 GLU A O 1
ATOM 3670 N N . SER A 1 474 ? -5.955 -13.791 -21.707 1.00 95.88 474 SER A N 1
ATOM 3671 C CA . SER A 1 474 ? -7.047 -13.739 -20.727 1.00 95.88 474 SER A CA 1
ATOM 3672 C C . SER A 1 474 ? -6.533 -14.029 -19.318 1.00 95.88 474 SER A C 1
ATOM 3674 O O . SER A 1 474 ? -6.758 -13.249 -18.392 1.00 95.88 474 SER A O 1
ATOM 3676 N N . ASN A 1 475 ? -5.782 -15.118 -19.146 1.00 94.12 475 ASN A N 1
ATOM 3677 C CA . ASN A 1 475 ? -5.215 -15.497 -17.858 1.00 94.12 475 ASN A CA 1
ATOM 3678 C C . ASN A 1 475 ? -4.297 -14.401 -17.282 1.00 94.12 475 ASN A C 1
ATOM 3680 O O . ASN A 1 475 ? -4.411 -14.054 -16.105 1.00 94.12 475 ASN A O 1
ATOM 3684 N N . GLN A 1 476 ? -3.444 -13.801 -18.116 1.00 95.06 476 GLN A N 1
ATOM 3685 C CA . GLN A 1 476 ? -2.601 -12.671 -17.724 1.00 95.06 476 GLN A CA 1
ATOM 3686 C C . GLN A 1 476 ? -3.432 -11.433 -17.367 1.00 95.06 476 GLN A C 1
ATOM 3688 O O . GLN A 1 476 ? -3.108 -10.746 -16.399 1.00 95.06 476 GLN A O 1
ATOM 3693 N N . ALA A 1 477 ? -4.527 -11.155 -18.082 1.00 96.75 477 ALA A N 1
ATOM 3694 C CA . ALA A 1 477 ? -5.440 -10.071 -17.727 1.00 96.75 477 ALA A CA 1
ATOM 3695 C C . ALA A 1 477 ? -6.033 -10.271 -16.323 1.00 96.75 477 ALA A C 1
ATOM 3697 O O . ALA A 1 477 ? -6.039 -9.338 -15.516 1.00 96.75 477 ALA A O 1
ATOM 3698 N N . LEU A 1 478 ? -6.473 -11.493 -16.004 1.00 95.69 478 LEU A N 1
ATOM 3699 C CA . LEU A 1 478 ? -7.005 -11.828 -14.681 1.00 95.69 478 LEU A CA 1
ATOM 3700 C C . LEU A 1 478 ? -5.940 -11.712 -13.590 1.00 95.69 478 LEU A C 1
ATOM 3702 O O . LEU A 1 478 ? -6.208 -11.116 -12.551 1.00 95.69 478 LEU A O 1
ATOM 3706 N N . LEU A 1 479 ? -4.735 -12.230 -13.838 1.00 95.38 479 LEU A N 1
ATOM 3707 C CA . LEU A 1 479 ? -3.607 -12.148 -12.911 1.00 95.38 479 LEU A CA 1
ATOM 3708 C C . LEU A 1 479 ? -3.251 -10.693 -12.579 1.00 95.38 479 LEU A C 1
ATOM 3710 O O . LEU A 1 479 ? -3.143 -10.341 -11.405 1.00 95.38 479 LEU A O 1
ATOM 3714 N N . GLN A 1 480 ? -3.104 -9.841 -13.598 1.00 96.19 480 GLN A N 1
ATOM 3715 C CA . GLN A 1 480 ? -2.772 -8.425 -13.416 1.00 96.19 480 GLN A CA 1
ATOM 3716 C C . GLN A 1 480 ? -3.888 -7.685 -12.667 1.00 96.19 480 GLN A C 1
ATOM 3718 O O . GLN A 1 480 ? -3.603 -6.916 -11.752 1.00 96.19 480 GLN A O 1
ATOM 3723 N N . ASN A 1 481 ? -5.159 -7.939 -12.999 1.00 97.75 481 ASN A N 1
ATOM 3724 C CA . ASN A 1 481 ? -6.278 -7.284 -12.323 1.00 97.75 481 ASN A CA 1
ATOM 3725 C C . ASN A 1 481 ? -6.443 -7.739 -10.870 1.00 97.75 481 ASN A C 1
ATOM 3727 O O . ASN A 1 481 ? -6.663 -6.895 -10.010 1.00 97.75 481 ASN A O 1
ATOM 3731 N N . ALA A 1 482 ? -6.296 -9.036 -10.583 1.00 96.00 482 ALA A N 1
ATOM 3732 C CA . ALA A 1 482 ? -6.365 -9.567 -9.222 1.00 96.00 482 ALA A CA 1
ATOM 3733 C C . ALA A 1 482 ? -5.247 -8.989 -8.342 1.00 96.00 482 ALA A C 1
ATOM 3735 O O . ALA A 1 482 ? -5.478 -8.575 -7.207 1.00 96.00 482 ALA A O 1
ATOM 3736 N N . PHE A 1 483 ? -4.040 -8.877 -8.902 1.00 94.81 483 PHE A N 1
ATOM 3737 C CA . PHE A 1 483 ? -2.917 -8.220 -8.240 1.00 94.81 483 PHE A CA 1
ATOM 3738 C C . PHE A 1 483 ? -3.208 -6.727 -7.998 1.00 94.81 483 PHE A C 1
ATOM 3740 O O . PHE A 1 483 ? -3.025 -6.225 -6.894 1.00 94.81 483 PHE A O 1
ATOM 3747 N N . GLY A 1 484 ? -3.742 -6.016 -8.995 1.00 95.88 484 GLY A N 1
ATOM 3748 C CA . GLY A 1 484 ? -4.144 -4.611 -8.864 1.00 95.88 484 GLY A CA 1
ATOM 3749 C C . GLY A 1 484 ? -5.301 -4.370 -7.885 1.00 95.88 484 GLY A C 1
ATOM 3750 O O . GLY A 1 484 ? -5.359 -3.325 -7.234 1.00 95.88 484 GLY A O 1
ATOM 3751 N N . GLU A 1 485 ? -6.223 -5.326 -7.760 1.00 96.38 485 GLU A N 1
ATOM 3752 C CA . GLU A 1 485 ? -7.392 -5.241 -6.882 1.00 96.38 485 GLU A CA 1
ATOM 3753 C C . GLU A 1 485 ? -7.030 -5.156 -5.403 1.00 96.38 485 GLU A C 1
ATOM 3755 O O . GLU A 1 485 ? -7.790 -4.567 -4.637 1.00 96.38 485 GLU A O 1
ATOM 3760 N N . HIS A 1 486 ? -5.874 -5.679 -5.003 1.00 95.06 486 HIS A N 1
ATOM 3761 C CA . HIS A 1 486 ? -5.343 -5.482 -3.660 1.00 95.06 486 HIS A CA 1
ATOM 3762 C C . HIS A 1 486 ? -5.245 -3.991 -3.305 1.00 95.06 486 HIS A C 1
ATOM 3764 O O . HIS A 1 486 ? -5.844 -3.541 -2.333 1.00 95.06 486 HIS A O 1
ATOM 3770 N N . TYR A 1 487 ? -4.587 -3.195 -4.156 1.00 95.31 487 TYR A N 1
ATOM 3771 C CA . TYR A 1 487 ? -4.424 -1.755 -3.934 1.00 95.31 487 TYR A CA 1
ATOM 3772 C C . TYR A 1 487 ? -5.763 -1.012 -3.976 1.00 95.31 487 TYR A C 1
ATOM 3774 O O . TYR A 1 487 ? -5.976 -0.035 -3.255 1.00 95.31 487 TYR A O 1
ATOM 3782 N N . LEU A 1 488 ? -6.709 -1.491 -4.789 1.00 97.12 488 LEU A N 1
ATOM 3783 C CA . LEU A 1 488 ? -8.084 -0.997 -4.765 1.00 97.12 488 LEU A CA 1
ATOM 3784 C C . LEU A 1 488 ? -8.746 -1.269 -3.413 1.00 97.12 488 LEU A C 1
ATOM 3786 O O . LEU A 1 488 ? -9.414 -0.386 -2.886 1.00 97.12 488 LEU A O 1
ATOM 3790 N N . GLN A 1 489 ? -8.572 -2.458 -2.842 1.00 95.50 489 GLN A N 1
ATOM 3791 C CA . GLN A 1 489 ? -9.139 -2.820 -1.543 1.00 95.50 489 GLN A CA 1
ATOM 3792 C C . GLN A 1 489 ? -8.500 -1.999 -0.411 1.00 95.50 489 GLN A C 1
ATOM 3794 O O . GLN A 1 489 ? -9.231 -1.454 0.420 1.00 95.50 489 GLN A O 1
ATOM 3799 N N . ASP A 1 490 ? -7.181 -1.785 -0.449 1.00 95.06 490 ASP A N 1
ATOM 3800 C CA . ASP A 1 490 ? -6.466 -0.884 0.471 1.00 95.06 490 ASP A CA 1
ATOM 3801 C C . ASP A 1 490 ? -7.007 0.541 0.412 1.00 95.06 490 ASP A C 1
ATOM 3803 O O . ASP A 1 490 ? -7.103 1.241 1.416 1.00 95.06 490 ASP A O 1
ATOM 3807 N N . SER A 1 491 ? -7.452 0.977 -0.765 1.00 96.00 491 SER A N 1
ATOM 3808 C CA . SER A 1 491 ? -8.037 2.307 -0.953 1.00 96.00 491 SER A CA 1
ATOM 3809 C C . SER A 1 491 ? -9.335 2.520 -0.167 1.00 96.00 491 SER A C 1
ATOM 3811 O O . SER A 1 491 ? -9.786 3.659 -0.036 1.00 96.00 491 SER A O 1
ATOM 3813 N N . PHE A 1 492 ? -9.932 1.455 0.374 1.00 96.19 492 PHE A N 1
ATOM 3814 C CA . PHE A 1 492 ? -11.085 1.504 1.273 1.00 96.19 492 PHE A CA 1
ATOM 3815 C C . PHE A 1 492 ? -10.739 1.174 2.731 1.00 96.19 492 PHE A C 1
ATOM 3817 O O . PHE A 1 492 ? -11.638 1.182 3.574 1.00 96.19 492 PHE A O 1
ATOM 3824 N N . ALA A 1 493 ? -9.468 0.939 3.058 1.00 95.00 493 ALA A N 1
ATOM 3825 C CA . ALA A 1 493 ? -9.007 0.763 4.425 1.00 95.00 493 ALA A CA 1
ATOM 3826 C C . ALA A 1 493 ? -8.695 2.127 5.065 1.00 95.00 493 ALA A C 1
ATOM 3828 O O . ALA A 1 493 ? -7.906 2.927 4.568 1.00 95.00 493 ALA A O 1
ATOM 3829 N N . ALA A 1 494 ? -9.310 2.425 6.210 1.00 95.75 494 ALA A N 1
ATOM 3830 C CA . ALA A 1 494 ? -9.182 3.744 6.842 1.00 95.75 494 ALA A CA 1
ATOM 3831 C C . ALA A 1 494 ? -7.732 4.130 7.202 1.00 95.75 494 ALA A C 1
ATOM 3833 O O . ALA A 1 494 ? -7.356 5.293 7.060 1.00 95.75 494 ALA A O 1
ATOM 3834 N N . GLY A 1 495 ? -6.912 3.170 7.646 1.00 93.00 495 GLY A N 1
ATOM 3835 C CA . GLY A 1 495 ? -5.489 3.397 7.924 1.00 93.00 495 GLY A CA 1
ATOM 3836 C C . GLY A 1 495 ? -4.647 3.671 6.684 1.00 93.00 495 GLY A C 1
ATOM 3837 O O . GLY A 1 495 ? -3.603 4.298 6.814 1.00 93.00 495 GLY A O 1
ATOM 3838 N N . HIS A 1 496 ? -5.127 3.289 5.503 1.00 94.62 496 HIS A N 1
ATOM 3839 C CA . HIS A 1 496 ? -4.451 3.455 4.215 1.00 94.62 496 HIS A CA 1
ATOM 3840 C C . HIS A 1 496 ? -4.739 4.799 3.556 1.00 94.62 496 HIS A C 1
ATOM 3842 O O . HIS A 1 496 ? -4.080 5.176 2.593 1.00 94.62 496 HIS A O 1
ATOM 3848 N N . LEU A 1 497 ? -5.691 5.570 4.083 1.00 95.56 497 LEU A N 1
ATOM 3849 C CA . LEU A 1 497 ? -5.983 6.908 3.568 1.00 95.56 497 LEU A CA 1
ATOM 3850 C C . LEU A 1 497 ? -4.980 7.974 4.032 1.00 95.56 497 LEU A C 1
ATOM 3852 O O . LEU A 1 497 ? -5.057 9.123 3.581 1.00 95.56 497 LEU A O 1
ATOM 3856 N N . ILE A 1 498 ? -4.064 7.625 4.944 1.00 92.44 498 ILE A N 1
ATOM 3857 C CA . ILE A 1 498 ? -2.991 8.531 5.356 1.00 92.44 498 ILE A CA 1
ATOM 3858 C C . ILE A 1 498 ? -1.949 8.661 4.243 1.00 92.44 498 ILE A C 1
ATOM 3860 O O . ILE A 1 498 ? -1.577 7.683 3.604 1.00 92.44 498 ILE A O 1
ATOM 3864 N N . ASP A 1 499 ? -1.407 9.858 4.077 1.00 89.88 499 ASP A N 1
ATOM 3865 C CA . ASP A 1 499 ? -0.212 10.095 3.283 1.00 89.88 499 ASP A CA 1
ATOM 3866 C C . ASP A 1 499 ? 0.995 9.651 4.112 1.00 89.88 499 ASP A C 1
ATOM 3868 O O . ASP A 1 499 ? 1.499 10.384 4.970 1.00 89.88 499 ASP A O 1
ATOM 3872 N N . LYS A 1 500 ? 1.427 8.406 3.893 1.00 87.75 500 LYS A N 1
ATOM 3873 C CA . LYS A 1 500 ? 2.544 7.802 4.622 1.00 87.75 500 LYS A CA 1
ATOM 3874 C C . LYS A 1 500 ? 3.785 8.692 4.556 1.00 87.75 500 LYS A C 1
ATOM 3876 O O . LYS A 1 500 ? 4.375 8.992 5.593 1.00 87.75 500 LYS A O 1
ATOM 3881 N N . THR A 1 501 ? 4.164 9.137 3.362 1.00 85.62 501 THR A N 1
ATOM 3882 C CA . THR A 1 501 ? 5.354 9.965 3.148 1.00 85.62 501 THR A CA 1
ATOM 3883 C C . THR A 1 501 ? 5.205 11.315 3.846 1.00 85.62 501 THR A C 1
ATOM 3885 O O . THR A 1 501 ? 6.100 11.719 4.593 1.00 85.62 501 THR A O 1
ATOM 3888 N N . GLY A 1 502 ? 4.048 11.967 3.713 1.00 86.88 502 GLY A N 1
ATOM 3889 C CA . GLY A 1 502 ? 3.734 13.214 4.411 1.00 86.88 502 GLY A CA 1
ATOM 3890 C C . GLY A 1 502 ? 3.823 13.087 5.936 1.00 86.88 502 GLY A C 1
ATOM 3891 O O . GLY A 1 502 ? 4.448 13.926 6.593 1.00 86.88 502 GLY A O 1
ATOM 3892 N N . VAL A 1 503 ? 3.297 12.000 6.511 1.00 88.38 503 VAL A N 1
ATOM 3893 C CA . VAL A 1 503 ? 3.410 11.694 7.948 1.00 88.38 503 VAL A CA 1
ATOM 3894 C C . VAL A 1 503 ? 4.874 11.530 8.358 1.00 88.38 503 VAL A C 1
ATOM 3896 O O . VAL A 1 503 ? 5.286 12.093 9.374 1.00 88.38 503 VAL A O 1
ATOM 3899 N N . MET A 1 504 ? 5.680 10.806 7.576 1.00 89.44 504 MET A N 1
ATOM 3900 C CA . MET A 1 504 ? 7.110 10.614 7.851 1.00 89.44 504 MET A CA 1
ATOM 3901 C C . MET A 1 504 ? 7.873 11.947 7.836 1.00 89.44 504 MET A C 1
ATOM 3903 O O . MET A 1 504 ? 8.670 12.224 8.741 1.00 89.44 504 MET A O 1
ATOM 3907 N N . GLN A 1 505 ? 7.599 12.808 6.851 1.00 88.50 505 GLN A N 1
ATOM 3908 C CA . GLN A 1 505 ? 8.222 14.127 6.733 1.00 88.50 505 GLN A CA 1
ATOM 3909 C C . GLN A 1 505 ? 7.820 15.036 7.902 1.00 88.50 505 GLN A C 1
ATOM 3911 O O . GLN A 1 505 ? 8.678 15.646 8.548 1.00 88.50 505 GLN A O 1
ATOM 3916 N N . ALA A 1 506 ? 6.521 15.112 8.206 1.00 89.38 506 ALA A N 1
ATOM 3917 C CA . ALA A 1 506 ? 5.983 15.939 9.281 1.00 89.38 506 ALA A CA 1
ATOM 3918 C C . ALA A 1 506 ? 6.481 15.476 10.659 1.00 89.38 506 ALA A C 1
ATOM 3920 O O . ALA A 1 506 ? 6.888 16.303 11.480 1.00 89.38 506 ALA A O 1
ATOM 3921 N N . PHE A 1 507 ? 6.547 14.163 10.890 1.00 90.06 507 PHE A N 1
ATOM 3922 C CA . PHE A 1 507 ? 7.094 13.593 12.117 1.00 90.06 507 PHE A CA 1
ATOM 3923 C C . PHE A 1 507 ? 8.587 13.902 12.278 1.00 90.06 507 PHE A C 1
ATOM 3925 O O . PHE A 1 507 ? 9.022 14.332 13.346 1.00 90.06 507 PHE A O 1
ATOM 3932 N N . THR A 1 508 ? 9.376 13.768 11.210 1.00 89.62 508 THR A N 1
ATOM 3933 C CA . THR A 1 508 ? 10.813 14.092 11.223 1.00 89.62 508 THR A CA 1
ATOM 3934 C C . THR A 1 508 ? 11.051 15.576 11.518 1.00 89.62 508 THR A C 1
ATOM 3936 O O . THR A 1 508 ? 11.871 15.916 12.377 1.00 89.62 508 THR A O 1
ATOM 3939 N N . LYS A 1 509 ? 10.274 16.475 10.894 1.00 89.50 509 LYS A N 1
ATOM 3940 C CA . LYS A 1 509 ? 10.281 17.917 11.203 1.00 89.50 509 LYS A CA 1
ATOM 3941 C C . LYS A 1 509 ? 9.930 18.179 12.667 1.00 89.50 509 LYS A C 1
ATOM 3943 O O . LYS A 1 509 ? 10.619 18.952 13.333 1.00 89.50 509 LYS A O 1
ATOM 3948 N N . TRP A 1 510 ? 8.899 17.513 13.186 1.00 91.25 510 TRP A N 1
ATOM 3949 C CA . TRP A 1 510 ? 8.474 17.648 14.579 1.00 91.25 510 TRP A CA 1
ATOM 3950 C C . TRP A 1 510 ? 9.558 17.194 15.565 1.00 91.25 510 TRP A C 1
ATOM 3952 O O . TRP A 1 510 ? 9.829 17.896 16.541 1.00 91.25 510 TRP A O 1
ATOM 3962 N N . ILE A 1 511 ? 10.232 16.071 15.300 1.00 88.31 511 ILE A N 1
ATOM 3963 C CA . ILE A 1 511 ? 11.361 15.598 16.113 1.00 88.31 511 ILE A CA 1
ATOM 3964 C C . ILE A 1 511 ? 12.488 16.636 16.141 1.00 88.31 511 ILE A C 1
ATOM 3966 O O . ILE A 1 511 ? 12.977 16.977 17.224 1.00 88.31 511 ILE A O 1
ATOM 3970 N N . ASN A 1 512 ? 12.860 17.164 14.971 1.00 87.12 512 ASN A N 1
ATOM 3971 C CA . ASN A 1 512 ? 13.906 18.177 14.839 1.00 87.12 512 ASN A CA 1
ATOM 3972 C C . ASN A 1 512 ? 13.554 19.457 15.614 1.00 87.12 512 ASN A C 1
ATOM 3974 O O . ASN A 1 512 ? 14.391 19.985 16.348 1.00 87.12 512 ASN A O 1
ATOM 3978 N N . ALA A 1 513 ? 12.303 19.917 15.522 1.00 89.06 513 ALA A N 1
ATOM 3979 C CA . ALA A 1 513 ? 11.822 21.103 16.231 1.00 89.06 513 ALA A CA 1
ATOM 3980 C C . ALA A 1 513 ? 11.786 20.930 17.761 1.00 89.06 513 ALA A C 1
ATOM 3982 O O . ALA A 1 513 ? 11.995 21.893 18.497 1.00 89.06 513 ALA A O 1
ATOM 3983 N N . ASN A 1 514 ? 11.563 19.709 18.253 1.00 86.56 514 ASN A N 1
ATOM 3984 C CA . ASN A 1 514 ? 11.472 19.410 19.685 1.00 86.56 514 ASN A CA 1
ATOM 3985 C C . ASN A 1 514 ? 12.818 19.046 20.335 1.00 86.56 514 ASN A C 1
ATOM 3987 O O . ASN A 1 514 ? 12.852 18.617 21.489 1.00 86.56 514 ASN A O 1
ATOM 3991 N N . GLY A 1 515 ? 13.937 19.198 19.616 1.00 74.69 515 GLY A N 1
ATOM 3992 C CA . GLY A 1 515 ? 15.283 19.012 20.167 1.00 74.69 515 GLY A CA 1
ATOM 3993 C C . GLY A 1 515 ? 15.567 17.597 20.682 1.00 74.69 515 GLY A C 1
ATOM 3994 O O . GLY A 1 515 ? 16.504 17.403 21.464 1.00 74.69 515 GLY A O 1
ATOM 3995 N N . LYS A 1 516 ? 14.772 16.602 20.267 1.00 68.94 516 LYS A N 1
ATOM 3996 C CA . LYS A 1 516 ? 15.005 15.202 20.622 1.00 68.94 516 LYS A CA 1
ATOM 3997 C C . LYS A 1 516 ? 16.249 14.736 19.871 1.00 68.94 516 LYS A C 1
ATOM 3999 O O . LYS A 1 516 ? 16.228 14.565 18.657 1.00 68.94 516 LYS A O 1
ATOM 4004 N N . LYS A 1 517 ? 17.356 14.565 20.597 1.00 63.72 517 LYS A N 1
ATOM 4005 C CA . LYS A 1 517 ? 18.606 14.046 20.035 1.00 63.72 517 LYS A CA 1
ATOM 4006 C C . LYS A 1 517 ? 18.407 12.573 19.695 1.00 63.72 517 LYS A C 1
ATOM 4008 O O . LYS A 1 517 ? 18.301 11.740 20.592 1.00 63.72 517 LYS A O 1
ATOM 4013 N N . LEU A 1 518 ? 18.326 12.261 18.408 1.00 66.12 518 LEU A N 1
ATOM 4014 C CA . LEU A 1 518 ? 18.316 10.885 17.932 1.00 66.12 518 LEU A CA 1
ATOM 4015 C C . LEU A 1 518 ? 19.749 10.425 17.665 1.00 66.12 518 LEU A C 1
ATOM 4017 O O . LEU A 1 518 ? 20.569 11.180 17.150 1.00 66.12 518 LEU A O 1
ATOM 4021 N N . GLY A 1 519 ? 20.039 9.193 18.079 1.00 64.12 519 GLY A N 1
ATOM 4022 C CA . GLY A 1 519 ? 21.361 8.585 17.984 1.00 64.12 519 GLY A CA 1
ATOM 4023 C C . GLY A 1 519 ? 22.405 9.106 18.976 1.00 64.12 519 GLY A C 1
ATOM 4024 O O . GLY A 1 519 ? 22.657 10.303 19.104 1.00 64.12 519 GLY A O 1
ATOM 4025 N N . SER A 1 520 ? 23.081 8.186 19.668 1.00 67.56 520 SER A N 1
ATOM 4026 C CA . SER A 1 520 ? 24.309 8.503 20.418 1.00 67.56 520 SER A CA 1
ATOM 4027 C C . SER A 1 520 ? 25.583 8.195 19.627 1.00 67.56 520 SER A C 1
ATOM 4029 O O . SER A 1 520 ? 26.646 8.708 19.975 1.00 67.56 520 SER A O 1
ATOM 4031 N N . THR A 1 521 ? 25.488 7.370 18.579 1.00 76.44 521 THR A N 1
ATOM 4032 C CA . THR A 1 521 ? 26.607 7.022 17.692 1.00 76.44 521 THR A CA 1
ATOM 4033 C C . THR A 1 521 ? 26.683 7.985 16.511 1.00 76.44 521 THR A C 1
ATOM 4035 O O . THR A 1 521 ? 25.705 8.656 16.182 1.00 76.44 521 THR A O 1
ATOM 4038 N N . ASP A 1 522 ? 27.845 8.068 15.870 1.00 74.31 522 ASP A N 1
ATOM 4039 C CA . ASP A 1 522 ? 28.016 8.937 14.703 1.00 74.31 522 ASP A CA 1
ATOM 4040 C C . ASP A 1 522 ? 27.263 8.401 13.478 1.00 74.31 522 ASP A C 1
ATOM 4042 O O . ASP A 1 522 ? 26.624 9.173 12.774 1.00 74.31 522 ASP A O 1
ATOM 4046 N N . GLU A 1 523 ? 27.200 7.080 13.302 1.00 75.12 523 GLU A N 1
ATOM 4047 C CA . GLU A 1 523 ? 26.360 6.424 12.289 1.00 75.12 523 GLU A CA 1
ATOM 4048 C C . GLU A 1 523 ? 24.892 6.869 12.379 1.00 75.12 523 GLU A C 1
ATOM 4050 O O . GLU A 1 523 ? 24.329 7.356 11.402 1.00 75.12 523 GLU A O 1
ATOM 4055 N N . ALA A 1 524 ? 24.301 6.811 13.575 1.00 76.12 524 ALA A N 1
ATOM 4056 C CA . ALA A 1 524 ? 22.911 7.193 13.791 1.00 76.12 524 ALA A CA 1
ATOM 4057 C C . ALA A 1 524 ? 22.653 8.685 13.541 1.00 76.12 524 ALA A C 1
ATOM 4059 O O . ALA A 1 524 ? 21.592 9.057 13.043 1.00 76.12 524 ALA A O 1
ATOM 4060 N N . LYS A 1 525 ? 23.628 9.549 13.855 1.00 80.00 525 LYS A N 1
ATOM 4061 C CA . LYS A 1 525 ? 23.550 10.976 13.507 1.00 80.00 525 LYS A CA 1
ATOM 4062 C C . LYS A 1 525 ? 23.613 11.180 11.996 1.00 80.00 525 LYS A C 1
ATOM 4064 O O . LYS A 1 525 ? 22.891 12.034 11.495 1.00 80.00 525 LYS A O 1
ATOM 4069 N N . SER A 1 526 ? 24.441 10.408 11.282 1.00 80.88 526 SER A N 1
ATOM 4070 C CA . SER A 1 526 ? 24.509 10.451 9.814 1.00 80.88 526 SER A CA 1
ATOM 4071 C C . SER A 1 526 ? 23.172 10.070 9.197 1.00 80.88 526 SER A C 1
ATOM 4073 O O . SER A 1 526 ? 22.613 10.827 8.410 1.00 80.88 526 SER A O 1
ATOM 4075 N N . GLN A 1 527 ? 22.636 8.923 9.615 1.00 81.81 527 GLN A N 1
ATOM 4076 C CA . GLN A 1 527 ? 21.355 8.395 9.160 1.00 81.81 527 GLN A CA 1
ATOM 4077 C C . GLN A 1 527 ? 20.215 9.375 9.421 1.00 81.81 527 GLN A C 1
ATOM 4079 O O . GLN A 1 527 ? 19.420 9.671 8.532 1.00 81.81 527 GLN A O 1
ATOM 4084 N N . TRP A 1 528 ? 20.179 9.966 10.617 1.00 85.50 528 TRP A N 1
ATOM 4085 C CA . TRP A 1 528 ? 19.182 10.979 10.934 1.00 85.50 528 TRP A CA 1
ATOM 4086 C C . TRP A 1 528 ? 19.353 12.268 10.123 1.00 85.50 528 TRP A C 1
ATOM 4088 O O . TRP A 1 528 ? 18.353 12.875 9.744 1.00 85.50 528 TRP A O 1
ATOM 4098 N N . ALA A 1 529 ? 20.585 12.705 9.848 1.00 85.38 529 ALA A N 1
ATOM 4099 C CA . ALA A 1 529 ? 20.838 13.873 9.005 1.00 85.38 529 ALA A CA 1
ATOM 4100 C C . ALA A 1 529 ? 20.380 13.625 7.559 1.00 85.38 529 ALA A C 1
ATOM 4102 O O . ALA A 1 529 ? 19.705 14.478 6.988 1.00 85.38 529 ALA A O 1
ATOM 4103 N N . MET A 1 530 ? 20.656 12.434 7.014 1.00 86.62 530 MET A N 1
ATOM 4104 C CA . MET A 1 530 ? 20.139 11.980 5.720 1.00 86.62 530 MET A CA 1
ATOM 4105 C C . MET A 1 530 ? 18.607 12.005 5.700 1.00 86.62 530 MET A C 1
ATOM 4107 O O . MET A 1 530 ? 18.016 12.725 4.899 1.00 86.62 530 MET A O 1
ATOM 4111 N N . ALA A 1 531 ? 17.956 11.339 6.657 1.00 86.75 531 ALA A N 1
ATOM 4112 C CA . ALA A 1 531 ? 16.499 11.320 6.748 1.00 86.75 531 ALA A CA 1
ATOM 4113 C C . ALA A 1 531 ? 15.889 12.722 6.944 1.00 86.75 531 ALA A C 1
ATOM 4115 O O . ALA A 1 531 ? 14.865 13.064 6.352 1.00 86.75 531 ALA A O 1
ATOM 4116 N N . SER A 1 532 ? 16.540 13.572 7.742 1.00 87.50 532 SER A N 1
ATOM 4117 C CA . SER A 1 532 ? 16.124 14.958 7.968 1.00 87.50 532 SER A CA 1
ATOM 4118 C C . SER A 1 532 ? 16.258 15.820 6.723 1.00 87.50 532 SER A C 1
ATOM 4120 O O . SER A 1 532 ? 15.411 16.681 6.506 1.00 87.50 532 SER A O 1
ATOM 4122 N N . MET A 1 533 ? 17.298 15.616 5.913 1.00 88.31 533 MET A N 1
ATOM 4123 C CA . MET A 1 533 ? 17.458 16.313 4.639 1.00 88.31 533 M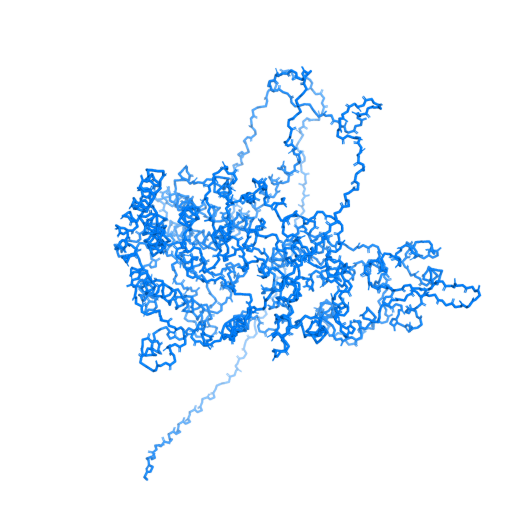ET A CA 1
ATOM 4124 C C . MET A 1 533 ? 16.267 16.023 3.725 1.00 88.31 533 MET A C 1
ATOM 4126 O O . MET A 1 533 ? 15.657 16.966 3.223 1.00 88.31 533 MET A O 1
ATOM 4130 N N . ILE A 1 534 ? 15.904 14.745 3.583 1.00 88.12 534 ILE A N 1
ATOM 4131 C CA . ILE A 1 534 ? 14.752 14.313 2.783 1.00 88.12 534 ILE A CA 1
ATOM 4132 C C . ILE A 1 534 ? 13.457 14.911 3.325 1.00 88.12 534 ILE A C 1
ATOM 4134 O O . ILE A 1 534 ? 12.684 15.502 2.576 1.00 88.12 534 ILE A O 1
ATOM 4138 N N . ALA A 1 535 ? 13.250 14.848 4.642 1.00 88.06 535 ALA A N 1
ATOM 4139 C CA . ALA A 1 535 ? 12.066 15.423 5.265 1.00 88.06 535 ALA A CA 1
ATOM 4140 C C . ALA A 1 535 ? 11.959 16.942 5.067 1.00 88.06 535 ALA A C 1
ATOM 4142 O O . ALA A 1 535 ? 10.862 17.462 4.876 1.00 88.06 535 ALA A O 1
ATOM 4143 N N . ASN A 1 536 ? 13.082 17.662 5.139 1.00 85.19 536 ASN A N 1
ATOM 4144 C CA . ASN A 1 536 ? 13.134 19.124 5.098 1.00 85.19 536 ASN A CA 1
ATOM 4145 C C . ASN A 1 536 ? 13.114 19.719 3.691 1.00 85.19 536 ASN A C 1
ATOM 4147 O O . ASN A 1 536 ? 13.056 20.947 3.584 1.00 85.19 536 ASN A O 1
ATOM 4151 N N . LYS A 1 537 ? 13.162 18.897 2.637 1.00 81.25 537 LYS A N 1
ATOM 4152 C CA . LYS A 1 537 ? 13.005 19.371 1.264 1.00 81.25 537 LYS A CA 1
ATOM 4153 C C . LYS A 1 537 ? 11.733 20.225 1.183 1.00 81.25 537 LYS A C 1
ATOM 4155 O O . LYS A 1 537 ? 10.649 19.793 1.578 1.00 81.25 537 LYS A O 1
ATOM 4160 N N . GLN A 1 538 ? 11.917 21.497 0.826 1.00 57.84 538 GLN A N 1
ATOM 4161 C CA . GLN A 1 538 ? 10.836 22.473 0.774 1.00 57.84 538 GLN A CA 1
ATOM 4162 C C . GLN A 1 538 ? 10.014 22.231 -0.478 1.00 57.84 538 GLN A C 1
ATOM 4164 O O . GLN A 1 538 ? 10.561 22.144 -1.571 1.00 57.84 538 GLN A O 1
ATOM 4169 N N . GLY A 1 539 ? 8.714 22.121 -0.257 1.00 55.94 539 GLY A N 1
ATOM 4170 C CA . GLY A 1 539 ? 7.776 21.612 -1.224 1.00 55.94 539 GLY A CA 1
ATOM 4171 C C . GLY A 1 539 ? 6.544 21.101 -0.499 1.00 55.94 539 GLY A C 1
ATOM 4172 O O . GLY A 1 539 ? 6.625 20.767 0.688 1.00 55.94 539 GLY A O 1
ATOM 4173 N N . THR A 1 540 ? 5.384 21.106 -1.135 1.00 47.22 540 THR A N 1
ATOM 4174 C CA . THR A 1 540 ? 4.204 20.423 -0.591 1.00 47.22 540 THR A CA 1
ATOM 4175 C C . THR A 1 540 ? 4.545 18.944 -0.330 1.00 47.22 540 THR A C 1
ATOM 4177 O O . THR A 1 540 ? 5.504 18.419 -0.884 1.00 47.22 540 THR A O 1
ATOM 4180 N N . ALA A 1 541 ? 3.829 18.245 0.560 1.00 48.38 541 ALA A N 1
ATOM 4181 C CA . ALA A 1 541 ? 4.110 16.824 0.855 1.00 48.38 541 ALA A CA 1
ATOM 4182 C C . ALA A 1 541 ? 4.101 15.918 -0.408 1.00 48.38 541 ALA A C 1
ATOM 4184 O O . ALA A 1 541 ? 4.628 14.811 -0.380 1.00 48.38 541 ALA A O 1
ATOM 4185 N N . SER A 1 542 ? 3.578 16.439 -1.524 1.00 51.97 542 SER A N 1
ATOM 4186 C CA . SER A 1 542 ? 3.623 15.918 -2.892 1.00 51.97 542 SER A CA 1
ATOM 4187 C C . SER A 1 542 ? 4.983 15.969 -3.611 1.00 51.97 542 SER A C 1
ATOM 4189 O O . SER A 1 542 ? 5.072 15.461 -4.720 1.00 51.97 542 SER A O 1
ATOM 4191 N N . ASP A 1 543 ? 6.025 16.593 -3.053 1.00 58.34 543 ASP A N 1
ATOM 4192 C CA . ASP A 1 543 ? 7.242 16.942 -3.817 1.00 58.34 543 ASP A CA 1
ATOM 4193 C C . ASP A 1 543 ? 8.360 15.876 -3.734 1.00 58.34 543 ASP A C 1
ATOM 4195 O O . ASP A 1 543 ? 9.476 16.069 -4.235 1.00 58.34 543 ASP A O 1
ATOM 4199 N N . LEU A 1 544 ? 8.087 14.745 -3.074 1.00 69.44 544 LEU A N 1
ATOM 4200 C CA . LEU A 1 544 ? 8.743 13.483 -3.417 1.00 69.44 544 LEU A CA 1
ATOM 4201 C C . LEU A 1 544 ? 7.893 12.876 -4.533 1.00 69.44 544 LEU A C 1
ATOM 4203 O O . LEU A 1 544 ? 6.841 12.305 -4.263 1.00 69.44 544 LEU A O 1
ATOM 4207 N N . GLU A 1 545 ? 8.320 13.114 -5.771 1.00 65.50 545 GLU A N 1
ATOM 4208 C CA . GLU A 1 545 ? 7.503 12.918 -6.976 1.00 65.50 545 GLU A CA 1
ATOM 4209 C C . GLU A 1 545 ? 7.218 11.440 -7.281 1.00 65.50 545 GLU A C 1
ATOM 4211 O O . GLU A 1 545 ? 6.212 11.124 -7.918 1.00 65.50 545 GLU A O 1
ATOM 4216 N N . SER A 1 546 ? 8.053 10.524 -6.779 1.00 62.47 546 SER A N 1
ATOM 4217 C CA . SER A 1 546 ? 7.906 9.090 -7.009 1.00 62.47 546 SER A CA 1
ATOM 4218 C C . SER A 1 546 ? 7.744 8.283 -5.718 1.00 62.47 546 SER A C 1
ATOM 4220 O O . SER A 1 546 ? 8.356 8.530 -4.672 1.00 62.47 546 SER A O 1
ATOM 4222 N N . ASN A 1 547 ? 6.866 7.285 -5.815 1.00 68.19 547 ASN A N 1
ATOM 4223 C CA . ASN A 1 547 ? 6.732 6.205 -4.850 1.00 68.19 547 ASN A CA 1
ATOM 4224 C C . ASN A 1 547 ? 8.003 5.336 -4.909 1.00 68.19 547 ASN A C 1
ATOM 4226 O O . ASN A 1 547 ? 8.336 4.888 -6.007 1.00 68.19 547 ASN A O 1
ATOM 4230 N N . PRO A 1 548 ? 8.671 5.039 -3.776 1.00 66.31 548 PRO A N 1
ATOM 4231 C CA . PRO A 1 548 ? 9.911 4.263 -3.782 1.00 66.31 548 PRO A CA 1
ATOM 4232 C C . PRO A 1 548 ? 9.760 2.923 -4.505 1.00 66.31 548 PRO A C 1
ATOM 4234 O O . PRO A 1 548 ? 10.614 2.564 -5.301 1.00 66.31 548 PRO A O 1
ATOM 4237 N N . GLN A 1 549 ? 8.632 2.227 -4.304 1.00 63.28 549 GLN A N 1
ATOM 4238 C CA . GLN A 1 549 ? 8.389 0.949 -4.972 1.00 63.28 549 GLN A CA 1
ATOM 4239 C C . GLN A 1 549 ? 8.217 1.123 -6.478 1.00 63.28 549 GLN A C 1
ATOM 4241 O O . GLN A 1 549 ? 8.691 0.301 -7.247 1.00 63.28 549 GLN A O 1
ATOM 4246 N N . ALA A 1 550 ? 7.547 2.197 -6.909 1.00 68.88 550 ALA A N 1
ATOM 4247 C CA . ALA A 1 550 ? 7.416 2.474 -8.332 1.00 68.88 550 ALA A CA 1
ATOM 4248 C C . ALA A 1 550 ? 8.789 2.772 -8.946 1.00 68.88 550 ALA A C 1
ATOM 4250 O O . ALA A 1 550 ? 9.062 2.312 -10.046 1.00 68.88 550 ALA A O 1
ATOM 4251 N N . LEU A 1 551 ? 9.658 3.491 -8.231 1.00 72.25 551 LEU A N 1
ATOM 4252 C CA . LEU A 1 551 ? 11.029 3.743 -8.659 1.00 72.25 551 LEU A CA 1
ATOM 4253 C C . LEU A 1 551 ? 11.838 2.442 -8.770 1.00 72.25 551 LEU A C 1
ATOM 4255 O O . LEU A 1 551 ? 12.417 2.184 -9.820 1.00 72.25 551 LEU A O 1
ATOM 4259 N N . ASP A 1 552 ? 11.832 1.607 -7.729 1.00 67.69 552 ASP A N 1
ATOM 4260 C CA . ASP A 1 552 ? 12.529 0.314 -7.709 1.00 67.69 552 ASP A CA 1
ATOM 4261 C C . ASP A 1 552 ? 12.008 -0.623 -8.803 1.00 67.69 552 ASP A C 1
ATOM 4263 O O . ASP A 1 552 ? 12.785 -1.159 -9.590 1.00 67.69 552 ASP A O 1
ATOM 4267 N N . ASP A 1 553 ? 10.686 -0.741 -8.952 1.00 65.56 553 ASP A N 1
ATOM 4268 C CA . ASP A 1 553 ? 10.070 -1.549 -10.001 1.00 65.56 553 ASP A CA 1
ATOM 4269 C C . ASP A 1 553 ? 10.504 -1.081 -11.401 1.00 65.56 553 ASP A C 1
ATOM 4271 O O . ASP A 1 553 ? 10.742 -1.903 -12.287 1.00 65.56 553 ASP A O 1
ATOM 4275 N N . ARG A 1 554 ? 10.622 0.235 -11.617 1.00 74.12 554 ARG A N 1
ATOM 4276 C CA . ARG A 1 554 ? 11.107 0.814 -12.878 1.00 74.12 554 ARG A CA 1
ATOM 4277 C C . ARG A 1 554 ? 12.592 0.547 -13.095 1.00 74.12 554 ARG A C 1
ATOM 4279 O O . ARG A 1 554 ? 12.967 0.125 -14.187 1.00 74.12 554 ARG A O 1
ATOM 4286 N N . MET A 1 555 ? 13.423 0.709 -12.066 1.00 67.19 555 MET A N 1
ATOM 4287 C CA . MET A 1 555 ? 14.846 0.356 -12.114 1.00 67.19 555 MET A CA 1
ATOM 4288 C C . MET A 1 555 ? 15.038 -1.132 -12.441 1.00 67.19 555 MET A C 1
ATOM 4290 O O . MET A 1 555 ? 15.828 -1.481 -13.314 1.00 67.19 555 MET A O 1
ATOM 4294 N N . MET A 1 556 ? 14.261 -2.017 -11.814 1.00 62.22 556 MET A N 1
ATOM 4295 C CA . MET A 1 556 ? 14.321 -3.467 -12.035 1.00 62.22 556 MET A CA 1
ATOM 4296 C C . MET A 1 556 ? 13.831 -3.884 -13.425 1.00 62.22 556 MET A C 1
ATOM 4298 O O . MET A 1 556 ? 14.277 -4.904 -13.954 1.00 62.22 556 MET A O 1
ATOM 4302 N N . ARG A 1 557 ? 12.944 -3.095 -14.042 1.00 67.75 557 ARG A N 1
ATOM 4303 C CA . ARG A 1 557 ? 12.540 -3.265 -15.445 1.00 67.75 557 ARG A CA 1
ATOM 4304 C C . ARG A 1 557 ? 13.516 -2.636 -16.444 1.00 67.75 557 ARG A C 1
ATOM 4306 O O . ARG A 1 557 ? 13.342 -2.850 -17.641 1.00 67.75 557 ARG A O 1
ATOM 4313 N N . GLY A 1 558 ? 14.532 -1.906 -15.979 1.00 73.62 558 GLY A N 1
ATOM 4314 C CA . GLY A 1 558 ? 15.434 -1.144 -16.843 1.00 73.62 558 GLY A CA 1
ATOM 4315 C C . GLY A 1 558 ? 14.745 0.042 -17.523 1.00 73.62 558 GLY A C 1
ATOM 4316 O O . GLY A 1 558 ? 15.114 0.408 -18.628 1.00 73.62 558 GLY A O 1
ATOM 4317 N N . GLU A 1 559 ? 13.705 0.608 -16.900 1.00 78.38 559 GLU A N 1
ATOM 4318 C CA . GLU A 1 559 ? 13.030 1.835 -17.360 1.00 78.38 559 GLU A CA 1
ATOM 4319 C C . GLU A 1 559 ? 13.707 3.112 -16.845 1.00 78.38 559 GLU A C 1
ATOM 4321 O O . GLU A 1 559 ? 13.256 4.212 -17.159 1.00 78.38 559 GLU A O 1
ATOM 4326 N N . ILE A 1 560 ? 14.722 2.957 -15.993 1.00 78.62 560 ILE A N 1
ATOM 4327 C CA . ILE A 1 560 ? 15.553 4.021 -15.440 1.00 78.62 560 ILE A CA 1
ATOM 4328 C C . ILE A 1 560 ? 16.997 3.573 -15.630 1.00 78.62 560 ILE A C 1
ATOM 4330 O O . ILE A 1 560 ? 17.420 2.571 -15.047 1.00 78.62 560 ILE A O 1
ATOM 4334 N N . ASP A 1 561 ? 17.740 4.308 -16.451 1.00 83.06 561 ASP A N 1
ATOM 4335 C CA . ASP A 1 561 ? 19.053 3.883 -16.948 1.00 83.06 561 ASP A CA 1
ATOM 4336 C C . ASP A 1 561 ? 20.201 4.318 -16.023 1.00 83.06 561 ASP A C 1
ATOM 4338 O O . ASP A 1 561 ? 21.343 3.876 -16.172 1.00 83.06 561 ASP A O 1
ATOM 4342 N N . SER A 1 562 ? 19.930 5.205 -15.059 1.00 82.19 562 SER A N 1
ATOM 4343 C CA . SER A 1 562 ? 20.958 5.762 -14.178 1.00 82.19 562 SER A CA 1
ATOM 4344 C C . SER A 1 562 ? 20.441 6.130 -12.789 1.00 82.19 562 SER A C 1
ATOM 4346 O O . SER A 1 562 ? 19.259 6.400 -12.579 1.00 82.19 562 SER A O 1
ATOM 4348 N N . VAL A 1 563 ? 21.363 6.209 -11.824 1.00 77.00 563 VAL A N 1
ATOM 4349 C CA . VAL A 1 563 ? 21.048 6.712 -10.478 1.00 77.00 563 VAL A CA 1
ATOM 4350 C C . VAL A 1 563 ? 20.648 8.188 -10.514 1.00 77.00 563 VAL A C 1
ATOM 4352 O O . VAL A 1 563 ? 19.790 8.591 -9.737 1.00 77.00 563 VAL A O 1
ATOM 4355 N N . GLY A 1 564 ? 21.208 8.976 -11.434 1.00 80.50 564 GLY A N 1
ATOM 4356 C CA . GLY A 1 564 ? 20.827 10.375 -11.620 1.00 80.50 564 GLY A CA 1
ATOM 4357 C C . GLY A 1 564 ? 19.387 10.544 -12.081 1.00 80.50 564 GLY A C 1
ATOM 4358 O O . GLY A 1 564 ? 18.656 11.367 -11.534 1.00 80.50 564 GLY A O 1
ATOM 4359 N N . GLU A 1 565 ? 18.938 9.705 -13.015 1.00 84.19 565 GLU A N 1
ATOM 4360 C CA . GLU A 1 565 ? 17.530 9.649 -13.408 1.00 84.19 565 GLU A CA 1
ATOM 4361 C C . GLU A 1 565 ? 16.656 9.215 -12.226 1.00 84.19 565 GLU A C 1
ATOM 4363 O O . GLU A 1 565 ? 15.703 9.916 -11.897 1.00 84.19 565 GLU A O 1
ATOM 4368 N N . ALA A 1 566 ? 17.039 8.155 -11.502 1.00 81.25 566 ALA A N 1
ATOM 4369 C CA . ALA A 1 566 ? 16.294 7.696 -10.329 1.00 81.25 566 ALA A CA 1
ATOM 4370 C C . ALA A 1 566 ? 16.164 8.785 -9.248 1.00 81.25 566 ALA A C 1
ATOM 4372 O O . ALA A 1 566 ? 15.080 9.030 -8.715 1.00 81.25 566 ALA A O 1
ATOM 4373 N N . ALA A 1 567 ? 17.270 9.470 -8.947 1.00 81.00 567 ALA A N 1
ATOM 4374 C CA . ALA A 1 567 ? 17.326 10.596 -8.028 1.00 81.00 567 ALA A CA 1
ATOM 4375 C C . ALA A 1 567 ? 16.477 11.767 -8.541 1.00 81.00 567 ALA A C 1
ATOM 4377 O O . ALA A 1 567 ? 15.765 12.394 -7.760 1.00 81.00 567 ALA A O 1
ATOM 4378 N N . GLY A 1 568 ? 16.498 12.035 -9.847 1.00 83.06 568 GLY A N 1
ATOM 4379 C CA . GLY A 1 568 ? 15.637 13.010 -10.508 1.00 83.06 568 GLY A CA 1
ATOM 4380 C C . GLY A 1 568 ? 14.152 12.721 -10.297 1.00 83.06 568 GLY A C 1
ATOM 4381 O O . GLY A 1 568 ? 13.411 13.633 -9.947 1.00 83.06 568 GLY A O 1
ATOM 4382 N N . GLU A 1 569 ? 13.730 11.461 -10.402 1.00 81.25 569 GLU A N 1
ATOM 4383 C CA . GLU A 1 569 ? 12.325 11.064 -10.251 1.00 81.25 569 GLU A CA 1
ATOM 4384 C C . GLU A 1 569 ? 11.785 11.136 -8.827 1.00 81.25 569 GLU A C 1
ATOM 4386 O O . GLU A 1 569 ? 10.600 11.373 -8.631 1.00 81.25 569 GLU A O 1
ATOM 4391 N N . VAL A 1 570 ? 12.626 10.957 -7.806 1.00 78.38 570 VAL A N 1
ATOM 4392 C CA . VAL A 1 570 ? 12.241 11.274 -6.412 1.00 78.38 570 VAL A CA 1
ATOM 4393 C C . VAL A 1 570 ? 12.338 12.786 -6.133 1.00 78.38 570 VAL A C 1
ATOM 4395 O O . VAL A 1 570 ? 12.151 13.257 -5.005 1.00 78.38 570 VAL A O 1
ATOM 4398 N N . GLY A 1 571 ? 12.658 13.580 -7.159 1.00 82.94 571 GLY A N 1
ATOM 4399 C CA . GLY A 1 571 ? 12.920 15.012 -7.105 1.00 82.94 571 GLY A CA 1
ATOM 4400 C C . GLY A 1 571 ? 14.208 15.371 -6.351 1.00 82.94 571 GLY A C 1
ATOM 4401 O O . GLY A 1 571 ? 14.375 16.514 -5.930 1.00 82.94 571 GLY A O 1
ATOM 4402 N N . LEU A 1 572 ? 15.089 14.412 -6.084 1.00 82.12 572 LEU A N 1
ATOM 4403 C CA . LEU A 1 572 ? 16.332 14.576 -5.332 1.00 82.12 572 LEU A CA 1
ATOM 4404 C C . LEU A 1 572 ? 17.554 14.682 -6.251 1.00 82.12 572 LEU A C 1
ATOM 4406 O O . LEU A 1 572 ? 18.600 14.101 -5.962 1.00 82.12 572 LEU A O 1
ATOM 4410 N N . GLY A 1 573 ? 17.451 15.456 -7.331 1.00 84.00 573 GLY A N 1
ATOM 4411 C CA . GLY A 1 573 ? 18.624 15.818 -8.128 1.00 84.00 573 GLY A CA 1
ATOM 4412 C C . GLY A 1 573 ? 19.732 16.437 -7.261 1.00 84.00 573 GLY A C 1
ATOM 4413 O O . GLY A 1 573 ? 19.470 17.002 -6.190 1.00 84.00 573 GLY A O 1
ATOM 4414 N N . ALA A 1 574 ? 20.984 16.319 -7.702 1.00 88.25 574 ALA A N 1
ATOM 4415 C CA . ALA A 1 574 ? 22.126 16.851 -6.969 1.00 88.25 574 ALA A CA 1
ATOM 4416 C C . ALA A 1 574 ? 22.023 18.374 -6.791 1.00 88.25 574 ALA A C 1
ATOM 4418 O O . ALA A 1 574 ? 22.085 19.153 -7.742 1.00 88.25 574 ALA A O 1
ATOM 4419 N N . THR A 1 575 ? 21.884 18.822 -5.542 1.00 91.38 575 THR A N 1
ATOM 4420 C CA . THR A 1 575 ? 21.924 20.249 -5.214 1.00 91.38 575 THR A CA 1
ATOM 4421 C C . THR A 1 575 ? 23.369 20.691 -5.004 1.00 91.38 575 THR A C 1
ATOM 4423 O O . THR A 1 575 ? 24.178 19.946 -4.452 1.00 91.38 575 THR A O 1
ATOM 4426 N N . GLU A 1 576 ? 23.703 21.928 -5.385 1.00 94.69 576 GLU A N 1
ATOM 4427 C CA . GLU A 1 576 ? 25.080 22.453 -5.305 1.00 94.69 576 GLU A CA 1
ATOM 4428 C C . GLU A 1 576 ? 25.724 22.305 -3.916 1.00 94.69 576 GLU A C 1
ATOM 4430 O O . GLU A 1 576 ? 26.936 22.135 -3.804 1.00 94.69 576 GLU A O 1
ATOM 4435 N N . ASP A 1 577 ? 24.939 22.372 -2.838 1.00 94.44 577 ASP A N 1
ATOM 4436 C CA . ASP A 1 577 ? 25.457 22.204 -1.482 1.00 94.44 577 ASP A CA 1
ATOM 4437 C C . ASP A 1 577 ? 25.803 20.746 -1.154 1.00 94.44 577 ASP A C 1
ATOM 4439 O O . ASP A 1 577 ? 26.766 20.511 -0.428 1.00 94.44 577 ASP A O 1
ATOM 4443 N N . ILE A 1 578 ? 25.091 19.771 -1.726 1.00 93.81 578 ILE A N 1
ATOM 4444 C CA . ILE A 1 578 ? 25.414 18.343 -1.601 1.00 93.81 578 ILE A CA 1
ATOM 4445 C C . ILE A 1 578 ? 26.606 17.978 -2.490 1.00 93.81 578 ILE A C 1
ATOM 4447 O O . ILE A 1 578 ? 27.502 17.290 -2.009 1.00 93.81 578 ILE A O 1
ATOM 4451 N N . ILE A 1 579 ? 26.700 18.529 -3.706 1.00 94.88 579 ILE A N 1
ATOM 4452 C CA . ILE A 1 579 ? 27.903 18.419 -4.558 1.00 94.88 579 ILE A CA 1
ATOM 4453 C C . ILE A 1 579 ? 29.124 18.966 -3.802 1.00 94.88 579 ILE A C 1
ATOM 4455 O O . ILE A 1 579 ? 30.156 18.305 -3.673 1.00 94.88 579 ILE A O 1
ATOM 4459 N N . PHE A 1 580 ? 28.989 20.151 -3.197 1.00 96.75 580 PHE A N 1
ATOM 4460 C CA . PHE A 1 580 ? 30.029 20.733 -2.350 1.00 96.75 580 PHE A CA 1
ATOM 4461 C C . PHE A 1 580 ? 30.345 19.873 -1.119 1.00 96.75 580 PHE A C 1
ATOM 4463 O O . PHE A 1 580 ? 31.506 19.784 -0.714 1.00 96.75 580 PHE A O 1
ATOM 4470 N N . MET A 1 581 ? 29.349 19.208 -0.527 1.00 95.44 581 MET A N 1
ATOM 4471 C CA . MET A 1 581 ? 29.574 18.263 0.564 1.00 95.44 581 MET A CA 1
ATOM 4472 C C . MET A 1 581 ? 30.393 17.051 0.120 1.00 95.44 581 MET A C 1
ATOM 4474 O O . MET A 1 581 ? 31.259 16.639 0.889 1.00 95.44 581 MET A O 1
ATOM 4478 N N . MET A 1 582 ? 30.158 16.493 -1.072 1.00 94.31 582 MET A N 1
ATOM 4479 C CA . MET A 1 582 ? 30.945 15.364 -1.593 1.00 94.31 582 MET A CA 1
ATOM 4480 C C . MET A 1 582 ? 32.419 15.752 -1.737 1.00 94.31 582 MET A C 1
ATOM 4482 O O . MET A 1 582 ? 33.299 15.091 -1.175 1.00 94.31 582 MET A O 1
ATOM 4486 N N . TRP A 1 583 ? 32.688 16.925 -2.322 1.00 95.44 583 TRP A N 1
ATOM 4487 C CA . TRP A 1 583 ? 34.037 17.496 -2.336 1.00 95.44 583 TRP A CA 1
ATOM 4488 C C . TRP A 1 583 ? 34.614 17.657 -0.918 1.00 95.44 583 TRP A C 1
ATOM 4490 O O . TRP A 1 583 ? 35.743 17.243 -0.640 1.00 95.44 583 TRP A O 1
ATOM 4500 N N . TRP A 1 584 ? 33.846 18.235 0.011 1.00 95.69 584 TRP A N 1
ATOM 4501 C CA . TRP A 1 584 ? 34.338 18.525 1.358 1.00 95.69 584 TRP A CA 1
ATOM 4502 C C . TRP A 1 584 ? 34.608 17.249 2.170 1.00 95.69 584 TRP A C 1
ATOM 4504 O O . TRP A 1 584 ? 35.588 17.184 2.915 1.00 95.69 584 TRP A O 1
ATOM 4514 N N . ARG A 1 585 ? 33.794 16.202 2.000 1.00 91.94 585 ARG A N 1
ATOM 4515 C CA . ARG A 1 585 ? 34.038 14.876 2.585 1.00 91.94 585 ARG A CA 1
ATOM 4516 C C . ARG A 1 585 ? 35.377 14.317 2.128 1.00 91.94 585 ARG A C 1
ATOM 4518 O O . ARG A 1 585 ? 36.159 13.884 2.975 1.00 91.94 585 ARG A O 1
ATOM 4525 N N . LYS A 1 586 ? 35.658 14.384 0.823 1.00 90.44 586 LYS A N 1
ATOM 4526 C CA . LYS A 1 586 ? 36.941 13.954 0.265 1.00 90.44 586 LYS A CA 1
ATOM 4527 C C . LYS A 1 586 ? 38.096 14.762 0.849 1.00 90.44 586 LYS A C 1
ATOM 4529 O O . LYS A 1 586 ? 39.011 14.174 1.416 1.00 90.44 586 LYS A O 1
ATOM 4534 N N . ALA A 1 587 ? 38.010 16.093 0.827 1.00 93.31 587 ALA A N 1
ATOM 4535 C CA . ALA A 1 587 ? 39.043 16.957 1.397 1.00 93.31 587 ALA A CA 1
ATOM 4536 C C . ALA A 1 587 ? 39.319 16.633 2.881 1.00 93.31 587 ALA A C 1
ATOM 4538 O O . ALA A 1 587 ? 40.472 16.526 3.298 1.00 93.31 587 ALA A O 1
ATOM 4539 N N . ALA A 1 588 ? 38.267 16.414 3.677 1.00 92.62 588 ALA A N 1
ATOM 4540 C CA . ALA A 1 588 ? 38.376 16.041 5.087 1.00 92.62 588 ALA A CA 1
ATOM 4541 C C . ALA A 1 588 ? 38.948 14.627 5.311 1.00 92.62 588 ALA A C 1
ATOM 4543 O O . ALA A 1 588 ? 39.563 14.371 6.352 1.00 92.62 588 ALA A O 1
ATOM 4544 N N . ASN A 1 589 ? 38.734 13.707 4.366 1.00 87.88 589 ASN A N 1
ATOM 4545 C CA . ASN A 1 589 ? 39.317 12.369 4.386 1.00 87.88 589 ASN A CA 1
ATOM 4546 C C . ASN A 1 589 ? 40.813 12.402 4.035 1.00 87.88 589 ASN A C 1
ATOM 4548 O O . ASN A 1 589 ? 41.614 11.798 4.751 1.00 87.88 589 ASN A O 1
ATOM 4552 N N . ASP A 1 590 ? 41.183 13.164 3.006 1.00 89.50 590 ASP A N 1
ATOM 4553 C CA . ASP A 1 590 ? 42.565 13.330 2.545 1.00 89.50 590 ASP A CA 1
ATOM 4554 C C . ASP A 1 590 ? 43.412 14.084 3.588 1.00 89.50 590 ASP A C 1
ATOM 4556 O O . ASP A 1 590 ? 44.580 13.771 3.825 1.00 89.50 590 ASP A O 1
ATOM 4560 N N . SER A 1 591 ? 42.805 15.051 4.284 1.00 93.81 591 SER A N 1
ATOM 4561 C CA . SER A 1 591 ? 43.431 15.818 5.357 1.00 93.81 591 SER A CA 1
ATOM 4562 C C . SER A 1 591 ? 42.461 16.039 6.514 1.00 93.81 591 SER A C 1
ATOM 4564 O O . SER A 1 591 ? 41.516 16.820 6.423 1.00 93.81 591 SER A O 1
ATOM 4566 N N . LYS A 1 592 ? 42.753 15.452 7.685 1.00 88.88 592 LYS A N 1
ATOM 4567 C CA . LYS A 1 592 ? 41.933 15.636 8.904 1.00 88.88 592 LYS A CA 1
ATOM 4568 C C . LYS A 1 592 ? 41.714 17.107 9.283 1.00 88.88 592 LYS A C 1
ATOM 4570 O O . LYS A 1 592 ? 40.717 17.423 9.929 1.00 88.88 592 LYS A O 1
ATOM 4575 N N . GLY A 1 593 ? 42.647 17.995 8.925 1.00 90.94 593 GLY A N 1
ATOM 4576 C CA . GLY A 1 593 ? 42.523 19.436 9.162 1.00 90.94 593 GLY A CA 1
ATOM 4577 C C . GLY A 1 593 ? 41.403 20.081 8.345 1.00 90.94 593 GLY A C 1
ATOM 4578 O O . GLY A 1 593 ? 40.766 21.018 8.818 1.00 90.94 593 GLY A O 1
ATOM 4579 N N . ASP A 1 594 ? 41.089 19.517 7.181 1.00 94.69 594 ASP A N 1
ATOM 4580 C CA . ASP A 1 594 ? 40.142 20.084 6.216 1.00 94.69 594 ASP A CA 1
ATOM 4581 C C . ASP A 1 594 ? 38.694 19.739 6.552 1.00 94.69 594 ASP A C 1
ATOM 4583 O O . ASP A 1 594 ? 37.756 20.266 5.964 1.00 94.69 594 ASP A O 1
ATOM 4587 N N . LYS A 1 595 ? 38.487 18.973 7.625 1.00 94.75 595 LYS A N 1
ATOM 4588 C CA . LYS A 1 595 ? 37.205 18.916 8.324 1.00 94.75 595 LYS A CA 1
ATOM 4589 C C . LYS A 1 595 ? 36.772 20.284 8.869 1.00 94.75 595 LYS A C 1
ATOM 4591 O O . LYS A 1 595 ? 35.586 20.501 9.128 1.00 94.75 595 LYS A O 1
ATOM 4596 N N . HIS A 1 596 ? 37.721 21.186 9.120 1.00 95.69 596 HIS A N 1
ATOM 4597 C CA . HIS A 1 596 ? 37.482 22.503 9.700 1.00 95.69 596 HIS A CA 1
ATOM 4598 C C . HIS A 1 596 ? 37.966 23.587 8.742 1.00 95.69 596 HIS A C 1
ATOM 4600 O O . HIS A 1 596 ? 39.165 23.831 8.644 1.00 95.69 596 HIS A O 1
ATOM 4606 N N . LEU A 1 597 ? 37.033 24.255 8.066 1.00 96.75 597 LEU A N 1
ATOM 4607 C CA . LEU A 1 597 ? 37.349 25.273 7.065 1.00 96.75 597 LEU A CA 1
ATOM 4608 C C . LEU A 1 597 ? 36.616 26.577 7.375 1.00 96.75 597 LEU A C 1
ATOM 4610 O O . LEU A 1 597 ? 35.443 26.580 7.755 1.00 96.75 597 LEU A O 1
ATOM 4614 N N . THR A 1 598 ? 37.297 27.703 7.193 1.00 96.75 598 THR A N 1
ATOM 4615 C CA . THR A 1 598 ? 36.617 28.980 6.957 1.00 96.75 598 THR A CA 1
ATOM 4616 C C . THR A 1 598 ? 36.083 29.017 5.518 1.00 96.75 598 THR A C 1
ATOM 4618 O O . THR A 1 598 ? 36.570 28.265 4.667 1.00 96.75 598 THR A O 1
ATOM 4621 N N . PRO A 1 599 ? 35.126 29.906 5.199 1.00 97.50 599 PRO A N 1
ATOM 4622 C CA . PRO A 1 599 ? 34.686 30.086 3.818 1.00 97.50 599 PRO A CA 1
ATOM 4623 C C . PRO A 1 599 ? 35.826 30.425 2.847 1.00 97.50 599 PRO A C 1
ATOM 4625 O O . PRO A 1 599 ? 35.848 29.907 1.735 1.00 97.50 599 PRO A O 1
ATOM 4628 N N . ASP A 1 600 ? 36.805 31.227 3.282 1.00 97.19 600 ASP A N 1
ATOM 4629 C CA . ASP A 1 600 ? 37.988 31.560 2.477 1.00 97.19 600 ASP A CA 1
ATOM 4630 C C . ASP A 1 600 ? 38.847 30.321 2.191 1.00 97.19 600 ASP A C 1
ATOM 4632 O O . ASP A 1 600 ? 39.228 30.084 1.048 1.00 97.19 600 ASP A O 1
ATOM 4636 N N . GLN A 1 601 ? 39.104 29.494 3.212 1.00 97.06 601 GLN A N 1
ATOM 4637 C CA . GLN A 1 601 ? 39.885 28.264 3.054 1.00 97.06 601 GLN A CA 1
ATOM 4638 C C . GLN A 1 601 ? 39.182 27.259 2.140 1.00 97.06 601 GLN A C 1
ATOM 4640 O O . GLN A 1 601 ? 39.836 26.594 1.342 1.00 97.06 601 GLN A O 1
ATOM 4645 N N . ALA A 1 602 ? 37.858 27.138 2.246 1.00 97.06 602 ALA A N 1
ATOM 4646 C CA . ALA A 1 602 ? 37.098 26.283 1.347 1.00 97.06 602 ALA A CA 1
ATOM 4647 C C . ALA A 1 602 ? 37.141 26.797 -0.092 1.00 97.06 602 ALA A C 1
ATOM 4649 O O . ALA A 1 602 ? 37.418 26.015 -0.989 1.00 97.06 602 ALA A O 1
ATOM 4650 N N . ALA A 1 603 ? 36.953 28.096 -0.321 1.00 97.44 603 ALA A N 1
ATOM 4651 C CA . ALA A 1 603 ? 37.068 28.681 -1.654 1.00 97.44 603 ALA A CA 1
ATOM 4652 C C . ALA A 1 603 ? 38.469 28.518 -2.266 1.00 97.44 603 ALA A C 1
ATOM 4654 O O . ALA A 1 603 ? 38.585 28.288 -3.466 1.00 97.44 603 ALA A O 1
ATOM 4655 N N . GLU A 1 604 ? 39.527 28.627 -1.464 1.00 97.19 604 GLU A N 1
ATOM 4656 C CA . GLU A 1 604 ? 40.909 28.428 -1.915 1.00 97.19 604 GLU A CA 1
ATOM 4657 C C . GLU A 1 604 ? 41.183 26.968 -2.311 1.00 97.19 604 GLU A C 1
ATOM 4659 O O . GLU A 1 604 ? 41.827 26.710 -3.327 1.00 97.19 604 GLU A O 1
ATOM 4664 N N . LYS A 1 605 ? 40.686 26.012 -1.516 1.00 96.38 605 LYS A N 1
ATOM 4665 C CA . LYS A 1 605 ? 40.953 24.578 -1.698 1.00 96.38 605 LYS A CA 1
ATOM 4666 C C . LYS A 1 605 ? 39.997 23.878 -2.663 1.00 96.38 605 LYS A C 1
ATOM 4668 O O . LYS A 1 605 ? 40.344 22.820 -3.183 1.00 96.38 605 LYS A O 1
ATOM 4673 N N . CYS A 1 606 ? 38.792 24.409 -2.857 1.00 95.81 606 CYS A N 1
ATOM 4674 C CA . CYS A 1 606 ? 37.751 23.735 -3.622 1.00 95.81 606 CYS A CA 1
ATOM 4675 C C . CYS A 1 606 ? 38.079 23.681 -5.113 1.00 95.81 606 CYS A C 1
ATOM 4677 O O . CYS A 1 606 ? 38.442 24.686 -5.728 1.00 95.81 606 CYS A O 1
ATOM 4679 N N . THR A 1 607 ? 37.949 22.487 -5.691 1.00 94.81 607 THR A N 1
ATOM 4680 C CA . THR A 1 607 ? 38.171 22.244 -7.120 1.00 94.81 607 THR A CA 1
ATOM 4681 C C . THR A 1 607 ? 36.937 22.563 -7.959 1.00 94.81 607 THR A C 1
ATOM 4683 O O . THR A 1 607 ? 37.086 22.818 -9.152 1.00 94.81 607 THR A O 1
ATOM 4686 N N . LEU A 1 608 ? 35.750 22.635 -7.342 1.00 94.81 608 LEU A N 1
ATOM 4687 C CA . LEU A 1 608 ? 34.500 22.973 -8.020 1.00 94.81 608 LEU A CA 1
ATOM 4688 C C . LEU A 1 608 ? 34.572 24.395 -8.609 1.00 94.81 608 LEU A C 1
ATOM 4690 O O . LEU A 1 608 ? 34.765 25.354 -7.849 1.00 94.81 608 LEU A O 1
ATOM 4694 N N . PRO A 1 609 ? 34.383 24.571 -9.931 1.00 95.75 609 PRO A N 1
ATOM 4695 C CA . PRO A 1 609 ? 34.459 25.874 -10.595 1.00 95.75 609 PRO A CA 1
ATOM 4696 C C . PRO A 1 609 ? 33.556 26.945 -9.975 1.00 95.75 609 PRO A C 1
ATOM 4698 O O . PRO A 1 609 ? 33.950 28.107 -9.879 1.00 95.75 609 PRO A O 1
ATOM 4701 N N . SER A 1 610 ? 32.367 26.553 -9.510 1.00 94.81 610 SER A N 1
ATOM 4702 C CA . SER A 1 610 ? 31.379 27.443 -8.888 1.00 94.81 610 SER A CA 1
ATOM 4703 C C . SER A 1 610 ? 31.815 27.998 -7.520 1.00 94.81 610 SER A C 1
ATOM 4705 O O . SER A 1 610 ? 31.348 29.065 -7.110 1.00 94.81 610 SER A O 1
ATOM 4707 N N . VAL A 1 611 ? 32.730 27.315 -6.821 1.00 96.44 611 VAL A N 1
ATOM 4708 C CA . VAL A 1 611 ? 33.173 27.647 -5.453 1.00 96.44 611 VAL A CA 1
ATOM 4709 C C . VAL A 1 611 ? 34.611 28.168 -5.414 1.00 96.44 611 VAL A C 1
ATOM 4711 O O . VAL A 1 611 ? 34.949 28.986 -4.552 1.00 96.44 611 VAL A O 1
ATOM 4714 N N . LYS A 1 612 ? 35.460 27.730 -6.348 1.00 96.88 612 LYS A N 1
ATOM 4715 C CA . LYS A 1 612 ? 36.878 28.087 -6.408 1.00 96.88 612 LYS A CA 1
ATOM 4716 C C . LYS A 1 612 ? 37.075 29.604 -6.427 1.00 96.88 612 LYS A C 1
ATOM 4718 O O . LYS A 1 612 ? 36.554 30.311 -7.286 1.00 96.88 612 LYS A O 1
ATOM 4723 N N . ASN A 1 613 ? 37.860 30.111 -5.479 1.00 97.12 613 ASN A N 1
ATOM 4724 C CA . ASN A 1 613 ? 38.110 31.537 -5.245 1.00 97.12 613 ASN A CA 1
ATOM 4725 C C . ASN A 1 613 ? 36.851 32.385 -4.949 1.00 97.12 613 ASN A C 1
ATOM 4727 O O . ASN A 1 613 ? 36.889 33.608 -5.082 1.00 97.12 613 ASN A O 1
ATOM 4731 N N . ASN A 1 614 ? 35.742 31.771 -4.521 1.00 97.25 614 ASN A N 1
ATOM 4732 C CA . ASN A 1 614 ? 34.495 32.453 -4.180 1.00 97.25 614 ASN A CA 1
ATOM 4733 C C . ASN A 1 614 ? 34.041 32.149 -2.739 1.00 97.25 614 ASN A C 1
ATOM 4735 O O . ASN A 1 614 ? 33.153 31.332 -2.490 1.00 97.25 614 ASN A O 1
ATOM 4739 N N . ALA A 1 615 ? 34.627 32.854 -1.766 1.00 97.00 615 ALA A N 1
ATOM 4740 C CA . ALA A 1 615 ? 34.328 32.672 -0.341 1.00 97.00 615 ALA A CA 1
ATOM 4741 C C . ALA A 1 615 ? 32.857 32.944 0.024 1.00 97.00 615 ALA A C 1
ATOM 4743 O O . ALA A 1 615 ? 32.322 32.320 0.940 1.00 97.00 615 ALA A O 1
ATOM 4744 N N . VAL A 1 616 ? 32.176 33.843 -0.700 1.00 96.81 616 VAL A N 1
ATOM 4745 C CA . VAL A 1 616 ? 30.745 34.123 -0.488 1.00 96.81 616 VAL A CA 1
ATOM 4746 C C . VAL A 1 616 ? 29.910 32.897 -0.846 1.00 96.81 616 VAL A C 1
ATOM 4748 O O . VAL A 1 616 ? 29.055 32.490 -0.058 1.00 96.81 616 VAL A O 1
ATOM 4751 N N . LYS A 1 617 ? 30.192 32.275 -1.998 1.00 97.25 617 LYS A N 1
ATOM 4752 C CA . LYS A 1 617 ? 29.517 31.045 -2.418 1.00 97.25 617 LYS A CA 1
ATOM 4753 C C . LYS A 1 617 ? 29.834 29.885 -1.478 1.00 97.25 617 LYS A C 1
ATOM 4755 O O . LYS A 1 617 ? 28.906 29.218 -1.033 1.00 97.25 617 LYS A O 1
ATOM 4760 N N . ALA A 1 618 ? 31.102 29.701 -1.101 1.00 97.38 618 ALA A N 1
ATOM 4761 C CA . ALA A 1 618 ? 31.494 28.690 -0.117 1.00 97.38 618 ALA A CA 1
ATOM 4762 C C . ALA A 1 618 ? 30.714 28.855 1.198 1.00 97.38 618 ALA A C 1
ATOM 4764 O O . ALA A 1 618 ? 30.149 27.889 1.704 1.00 97.38 618 ALA A O 1
ATOM 4765 N N . LYS A 1 619 ? 30.598 30.091 1.711 1.00 96.69 619 LYS A N 1
ATOM 4766 C CA . LYS A 1 619 ? 29.806 30.384 2.913 1.00 96.69 619 LYS A CA 1
ATOM 4767 C C . LYS A 1 619 ? 28.334 30.008 2.734 1.00 96.69 619 LYS A C 1
ATOM 4769 O O . LYS A 1 619 ? 27.773 29.371 3.616 1.00 96.69 619 LYS A O 1
ATOM 4774 N N . GLN A 1 620 ? 27.720 30.378 1.609 1.00 96.62 620 GLN A N 1
ATOM 4775 C CA . GLN A 1 620 ? 26.321 30.051 1.317 1.00 96.62 620 GLN A CA 1
ATOM 4776 C C . GLN A 1 620 ? 26.075 28.534 1.332 1.00 96.62 620 GLN A C 1
ATOM 4778 O O . GLN A 1 620 ? 25.119 28.081 1.958 1.00 96.62 620 GLN A O 1
ATOM 4783 N N . LEU A 1 621 ? 26.937 27.752 0.673 1.00 96.69 621 LEU A N 1
ATOM 4784 C CA . LEU A 1 621 ? 26.811 26.291 0.629 1.00 96.69 621 LEU A CA 1
ATOM 4785 C C . LEU A 1 621 ? 27.064 25.669 2.010 1.00 96.69 621 LEU A C 1
ATOM 4787 O O . LEU A 1 621 ? 26.304 24.810 2.450 1.00 96.69 621 LEU A O 1
ATOM 4791 N N . MET A 1 622 ? 28.065 26.160 2.747 1.00 97.00 622 MET A N 1
ATOM 4792 C CA . MET A 1 622 ? 28.319 25.746 4.130 1.00 97.00 622 MET A CA 1
ATOM 4793 C C . MET A 1 622 ? 27.144 26.055 5.068 1.00 97.00 622 MET A C 1
ATOM 4795 O O . MET A 1 622 ? 26.792 25.213 5.892 1.00 97.00 622 MET A O 1
ATOM 4799 N N . ASP A 1 623 ? 26.517 27.229 4.947 1.00 95.38 623 ASP A N 1
ATOM 4800 C CA . ASP A 1 623 ? 25.310 27.590 5.700 1.00 95.38 623 ASP A CA 1
ATOM 4801 C C . ASP A 1 623 ? 24.141 26.651 5.352 1.00 95.38 623 ASP A C 1
ATOM 4803 O O . ASP A 1 623 ? 23.417 26.217 6.251 1.00 95.38 623 ASP A O 1
ATOM 4807 N N . GLY A 1 624 ? 23.999 26.271 4.076 1.00 92.00 624 GLY A N 1
ATOM 4808 C CA . GLY A 1 624 ? 23.044 25.251 3.626 1.00 92.00 624 GLY A CA 1
ATOM 4809 C C . GLY A 1 624 ? 23.273 23.893 4.298 1.00 92.00 624 GLY A C 1
ATOM 4810 O O . GLY A 1 624 ? 22.345 23.305 4.858 1.00 92.00 624 GLY A O 1
ATOM 4811 N N . LEU A 1 625 ? 24.527 23.438 4.359 1.00 93.25 625 LEU A N 1
ATOM 4812 C CA . LEU A 1 625 ? 24.898 22.197 5.049 1.00 93.25 625 LEU A CA 1
ATOM 4813 C C . LEU A 1 625 ? 24.691 22.265 6.566 1.00 93.25 625 LEU A C 1
ATOM 4815 O O . LEU A 1 625 ? 24.323 21.263 7.180 1.00 93.25 625 LEU A O 1
ATOM 4819 N N . VAL A 1 626 ? 24.884 23.432 7.186 1.00 92.19 626 VAL A N 1
ATOM 4820 C CA . VAL A 1 626 ? 24.543 23.648 8.600 1.00 92.19 626 VAL A CA 1
ATOM 4821 C C . VAL A 1 626 ? 23.034 23.547 8.810 1.00 92.19 626 VAL A C 1
ATOM 4823 O O . VAL A 1 626 ? 22.599 22.865 9.735 1.00 92.19 626 VAL A O 1
ATOM 4826 N N . ALA A 1 627 ? 22.228 24.159 7.938 1.00 87.56 627 ALA A N 1
ATOM 4827 C CA . ALA A 1 627 ? 20.769 24.076 8.009 1.00 87.56 627 ALA A CA 1
ATOM 4828 C C . ALA A 1 627 ? 20.249 22.633 7.843 1.00 87.56 627 ALA A C 1
ATOM 4830 O O . ALA A 1 627 ? 19.256 22.261 8.467 1.00 87.56 627 ALA A O 1
ATOM 4831 N N . LYS A 1 628 ? 20.953 21.802 7.062 1.00 86.12 628 LYS A N 1
ATOM 4832 C CA . LYS A 1 628 ? 20.679 20.364 6.879 1.00 86.12 628 LYS A CA 1
ATOM 4833 C C . LYS A 1 628 ? 21.309 19.459 7.956 1.00 86.12 628 LYS A C 1
ATOM 4835 O O . LYS A 1 628 ? 21.161 18.245 7.889 1.00 86.12 628 LYS A O 1
ATOM 4840 N N . ASN A 1 629 ? 21.977 20.024 8.969 1.00 87.81 629 ASN A N 1
ATOM 4841 C CA . ASN A 1 629 ? 22.700 19.307 10.034 1.00 87.81 629 ASN A CA 1
ATOM 4842 C C . ASN A 1 629 ? 23.894 18.444 9.572 1.00 87.81 629 ASN A C 1
ATOM 4844 O O . ASN A 1 629 ? 24.365 17.596 10.331 1.00 87.81 629 ASN A O 1
ATOM 4848 N N . PHE A 1 630 ? 24.435 18.675 8.375 1.00 90.12 630 PHE A N 1
ATOM 4849 C CA . PHE A 1 630 ? 25.660 18.016 7.904 1.00 90.12 630 PHE A CA 1
ATOM 4850 C C . PHE A 1 630 ? 26.936 18.695 8.410 1.00 90.12 630 PHE A C 1
ATOM 4852 O O . PHE A 1 630 ? 27.989 18.062 8.507 1.00 90.12 630 PHE A O 1
ATOM 4859 N N . ALA A 1 631 ? 26.846 19.974 8.775 1.00 94.00 631 ALA A N 1
ATOM 4860 C CA . ALA A 1 631 ? 27.949 20.757 9.314 1.00 94.00 631 ALA A CA 1
ATOM 4861 C C . ALA A 1 631 ? 27.522 21.572 10.545 1.00 94.00 631 ALA A C 1
ATOM 4863 O O . ALA A 1 631 ? 26.343 21.704 10.869 1.00 94.00 631 ALA A O 1
ATOM 4864 N N . LYS A 1 632 ? 28.500 22.127 11.265 1.00 94.75 632 LYS A N 1
ATOM 4865 C 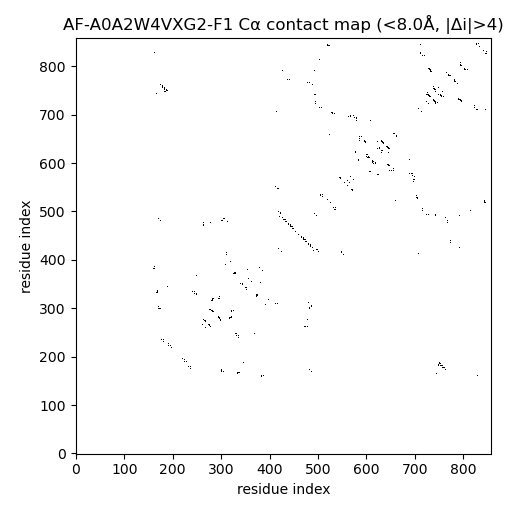CA . LYS A 1 632 ? 28.292 22.992 12.436 1.00 94.75 632 LYS A CA 1
ATOM 4866 C C . LYS A 1 632 ? 29.172 24.226 12.349 1.00 94.75 632 LYS A C 1
ATOM 4868 O O . LYS A 1 632 ? 30.352 24.117 12.022 1.00 94.75 632 LYS A O 1
ATOM 4873 N N . ILE A 1 633 ? 28.624 25.374 12.736 1.00 95.38 633 ILE A N 1
ATOM 4874 C CA . ILE A 1 633 ? 29.398 26.603 12.924 1.00 95.38 633 ILE A CA 1
ATOM 4875 C C . ILE A 1 633 ? 30.100 26.529 14.279 1.00 95.38 633 ILE A C 1
ATOM 4877 O O . ILE A 1 633 ? 29.486 26.231 15.306 1.00 95.38 633 ILE A O 1
ATOM 4881 N N . LYS A 1 634 ? 31.399 26.809 14.290 1.00 93.81 634 LYS A N 1
ATOM 4882 C CA . LYS A 1 634 ? 32.208 26.962 15.495 1.00 93.81 634 LYS A CA 1
ATOM 4883 C C . LYS A 1 634 ? 32.869 28.336 15.470 1.00 93.81 634 LYS A C 1
ATOM 4885 O O . LYS A 1 634 ? 33.286 28.831 14.428 1.00 93.81 634 LYS A O 1
ATOM 4890 N N . THR A 1 635 ? 32.990 28.955 16.637 1.00 89.62 635 THR A N 1
ATOM 4891 C CA . THR A 1 635 ? 33.701 30.229 16.796 1.00 89.62 635 THR A CA 1
ATOM 4892 C C . THR A 1 635 ? 34.975 29.996 17.591 1.00 89.62 635 THR A C 1
ATOM 4894 O O . THR A 1 635 ? 34.905 29.461 18.699 1.00 89.62 635 THR A O 1
ATOM 4897 N N . SER A 1 636 ? 36.125 30.410 17.058 1.00 85.25 636 SER A N 1
ATOM 4898 C CA . SER A 1 636 ? 37.402 30.402 17.786 1.00 85.25 636 SER A CA 1
ATOM 4899 C C . SER A 1 636 ? 37.887 31.831 18.031 1.00 85.25 636 SER A C 1
ATOM 4901 O O . SER A 1 636 ? 37.672 32.711 17.199 1.00 85.25 636 SER A O 1
ATOM 4903 N N . GLY A 1 637 ? 38.557 32.047 19.168 1.00 75.62 637 GLY A N 1
ATOM 4904 C CA . GLY A 1 637 ? 39.225 33.303 19.515 1.00 75.62 637 GLY A CA 1
ATOM 4905 C C . GLY A 1 637 ? 38.477 34.178 20.529 1.00 75.62 637 GLY A C 1
ATOM 4906 O O . GLY A 1 637 ? 37.273 34.399 20.433 1.00 75.62 637 GLY A O 1
ATOM 4907 N N . VAL A 1 638 ? 39.225 34.713 21.504 1.00 75.19 638 VAL A N 1
ATOM 4908 C CA . VAL A 1 638 ? 38.704 35.603 22.566 1.00 75.19 638 VAL A CA 1
ATOM 4909 C C . VAL A 1 638 ? 38.528 37.048 22.070 1.00 75.19 638 VAL A C 1
ATOM 4911 O O . VAL A 1 638 ? 37.673 37.769 22.572 1.00 75.19 638 VAL A O 1
ATOM 4914 N N . ILE A 1 639 ? 39.322 37.474 21.078 1.00 78.56 639 ILE A N 1
ATOM 4915 C CA . ILE A 1 639 ? 39.419 38.886 20.647 1.00 78.56 639 ILE A CA 1
ATOM 4916 C C . ILE A 1 639 ? 38.892 39.102 19.219 1.00 78.56 639 ILE A C 1
ATOM 4918 O O . ILE A 1 639 ? 38.260 40.117 18.943 1.00 78.56 639 ILE A O 1
ATOM 4922 N N . LYS A 1 640 ? 39.109 38.144 18.311 1.00 82.75 640 LYS A N 1
ATOM 4923 C CA . LYS A 1 640 ? 38.508 38.116 16.972 1.00 82.75 640 LYS A CA 1
ATOM 4924 C C . LYS A 1 640 ? 37.836 36.763 16.809 1.00 82.75 640 LYS A C 1
ATOM 4926 O O . LYS A 1 640 ? 38.533 35.756 16.753 1.00 82.75 640 LYS A O 1
ATOM 4931 N N . LYS A 1 641 ? 36.502 36.748 16.817 1.00 83.75 641 LYS A N 1
ATOM 4932 C CA . LYS A 1 641 ? 35.729 35.532 16.571 1.00 83.75 641 LYS A CA 1
ATOM 4933 C C . LYS A 1 641 ? 35.838 35.211 15.088 1.00 83.75 641 LYS A C 1
ATOM 4935 O O . LYS A 1 641 ? 35.168 35.846 14.281 1.00 83.75 641 LYS A O 1
ATOM 4940 N N . THR A 1 642 ? 36.704 34.270 14.742 1.00 89.19 642 THR A N 1
ATOM 4941 C CA . THR A 1 642 ? 36.700 33.690 13.401 1.00 89.19 642 THR A CA 1
ATOM 4942 C C . THR A 1 642 ? 35.671 32.570 13.399 1.00 89.19 642 THR A C 1
ATOM 4944 O O . THR A 1 642 ? 35.757 31.640 14.209 1.00 89.19 642 THR A O 1
ATOM 4947 N N . GLU A 1 643 ? 34.676 32.692 12.526 1.00 93.31 643 GLU A N 1
ATOM 4948 C CA . GLU A 1 643 ? 33.727 31.622 12.243 1.00 93.31 643 GLU A CA 1
ATOM 4949 C C . GLU A 1 643 ? 34.415 30.590 11.352 1.00 93.31 643 GLU A C 1
ATOM 4951 O O . GLU A 1 643 ? 34.959 30.920 10.298 1.00 93.31 643 GLU A O 1
ATOM 4956 N N . PHE A 1 644 ? 34.422 29.340 11.796 1.00 94.31 644 PHE A N 1
ATOM 4957 C CA . PHE A 1 644 ? 34.836 28.210 10.982 1.00 94.31 644 PHE A CA 1
ATOM 4958 C C . PHE A 1 644 ? 33.731 27.168 10.995 1.00 94.31 644 PHE A C 1
ATOM 4960 O O . PHE A 1 644 ? 33.038 26.967 11.996 1.00 94.31 644 PHE A O 1
ATOM 4967 N N . TYR A 1 645 ? 33.572 26.499 9.868 1.00 96.81 645 TYR A N 1
ATOM 4968 C CA . TYR A 1 645 ? 32.589 25.457 9.695 1.00 96.81 645 TYR A CA 1
ATOM 4969 C C . TYR A 1 645 ? 33.270 24.110 9.889 1.00 96.81 645 TYR A C 1
ATOM 4971 O O . TYR A 1 645 ? 34.432 23.903 9.541 1.00 96.81 645 TYR A O 1
ATOM 4979 N N . SER A 1 646 ? 32.547 23.194 10.513 1.00 95.56 646 SER A N 1
ATOM 4980 C CA . SER A 1 646 ? 33.012 21.851 10.807 1.00 95.56 646 SER A CA 1
ATOM 4981 C C . SER A 1 646 ? 32.038 20.871 10.196 1.00 95.56 646 SER A C 1
ATOM 4983 O O . SER A 1 646 ? 30.916 20.774 10.693 1.00 95.56 646 SER A O 1
ATOM 4985 N N . LEU A 1 647 ? 32.480 20.110 9.198 1.00 92.69 647 LEU A N 1
ATOM 4986 C CA . LEU A 1 647 ? 31.725 18.953 8.728 1.00 92.69 647 LEU A CA 1
ATOM 4987 C C . LEU A 1 647 ? 31.544 17.971 9.903 1.00 92.69 647 LEU A C 1
ATOM 4989 O O . LEU A 1 647 ? 32.435 17.855 10.761 1.00 92.69 647 LEU A O 1
ATOM 4993 N N . ASP A 1 648 ? 30.374 17.343 10.026 1.00 87.75 648 ASP A N 1
ATOM 4994 C CA . ASP A 1 648 ? 30.128 16.376 11.101 1.00 87.75 648 ASP A CA 1
ATOM 4995 C C . ASP A 1 648 ? 31.028 15.138 10.914 1.00 87.75 648 ASP A C 1
ATOM 4997 O O . ASP A 1 648 ? 31.292 14.723 9.788 1.00 87.75 648 ASP A O 1
ATOM 5001 N N . GLU A 1 649 ? 31.537 14.558 12.012 1.00 84.25 649 GLU A N 1
ATOM 5002 C CA . GLU A 1 649 ? 32.399 13.358 11.938 1.00 84.25 649 GLU A CA 1
ATOM 5003 C C . GLU A 1 649 ? 31.684 12.220 11.212 1.00 84.25 649 GLU A C 1
ATOM 5005 O O . GLU A 1 649 ? 32.278 11.532 10.391 1.00 84.25 649 GLU A O 1
ATOM 5010 N N . ALA A 1 650 ? 30.376 12.116 11.437 1.00 78.00 650 ALA A N 1
ATOM 5011 C CA . ALA A 1 650 ? 29.507 11.152 10.797 1.00 78.00 650 ALA A CA 1
ATOM 5012 C C . ALA A 1 650 ? 29.551 11.227 9.261 1.00 78.00 650 ALA A C 1
ATOM 5014 O O . ALA A 1 650 ? 29.451 10.203 8.598 1.00 78.00 650 ALA A O 1
ATOM 5015 N N . GLN A 1 651 ? 29.735 12.421 8.689 1.00 80.88 651 GLN A N 1
ATOM 5016 C CA . GLN A 1 651 ? 29.823 12.608 7.238 1.00 80.88 651 GLN A CA 1
ATOM 5017 C C . GLN A 1 651 ? 31.211 12.254 6.691 1.00 80.88 651 GLN A C 1
ATOM 5019 O O . GLN A 1 651 ? 31.319 11.816 5.552 1.00 80.88 651 GLN A O 1
ATOM 5024 N N . VAL A 1 652 ? 32.262 12.417 7.500 1.00 79.62 652 VAL A N 1
ATOM 5025 C CA . VAL A 1 652 ? 33.645 12.064 7.138 1.00 79.62 652 VAL A CA 1
ATOM 5026 C C . VAL A 1 652 ? 33.869 10.551 7.246 1.00 79.62 652 VAL A C 1
ATOM 5028 O O . VAL A 1 652 ? 34.554 9.957 6.417 1.00 79.62 652 VAL A O 1
ATOM 5031 N N . ASP A 1 653 ? 33.288 9.909 8.260 1.00 72.81 653 ASP A N 1
ATOM 5032 C CA . ASP A 1 653 ? 33.524 8.495 8.563 1.00 72.81 653 ASP A CA 1
ATOM 5033 C C . ASP A 1 653 ? 32.730 7.523 7.677 1.00 72.81 653 ASP A C 1
ATOM 5035 O O . ASP A 1 653 ? 33.129 6.363 7.559 1.00 72.81 653 ASP A O 1
ATOM 5039 N N . VAL A 1 654 ? 31.676 7.979 6.984 1.00 65.88 654 VAL A N 1
ATOM 5040 C CA . VAL A 1 654 ? 30.956 7.173 5.974 1.00 65.88 654 VAL A CA 1
ATOM 5041 C C . VAL A 1 654 ? 31.913 6.644 4.891 1.00 65.88 654 VAL A C 1
ATOM 5043 O O . VAL A 1 654 ? 31.798 5.482 4.502 1.00 65.88 654 VAL A O 1
ATOM 5046 N N . LEU A 1 655 ? 32.927 7.426 4.494 1.00 55.00 655 LEU A N 1
ATOM 5047 C CA . LEU A 1 655 ? 33.949 7.014 3.517 1.00 55.00 655 LEU A CA 1
ATOM 5048 C C . LEU A 1 655 ? 34.924 5.948 4.059 1.00 55.00 655 LEU A C 1
ATOM 5050 O O . LEU A 1 655 ? 35.486 5.163 3.294 1.00 55.00 655 LEU A O 1
ATOM 5054 N N . LYS A 1 656 ? 35.102 5.857 5.385 1.00 55.91 656 LYS A N 1
ATOM 5055 C CA . LYS A 1 656 ? 36.101 4.980 6.031 1.00 55.91 656 LYS A CA 1
ATOM 5056 C C . LYS A 1 656 ? 35.624 3.541 6.273 1.00 55.91 656 LYS A C 1
ATOM 5058 O O . LYS A 1 656 ? 36.354 2.747 6.863 1.00 55.91 656 LYS A O 1
ATOM 5063 N N . GLY A 1 657 ? 34.446 3.172 5.764 1.00 50.47 657 GLY A N 1
ATOM 5064 C CA . GLY A 1 657 ? 34.141 1.776 5.442 1.00 50.47 657 GLY A CA 1
ATOM 5065 C C . GLY A 1 657 ? 33.350 0.961 6.464 1.00 50.47 657 GLY A C 1
ATOM 5066 O O . GLY A 1 657 ? 33.793 -0.133 6.804 1.00 50.47 657 GLY A O 1
ATOM 5067 N N . LYS A 1 658 ? 32.158 1.416 6.884 1.00 48.72 658 LYS A N 1
ATOM 5068 C CA . LYS A 1 658 ? 31.134 0.547 7.525 1.00 48.72 658 LYS A CA 1
ATOM 5069 C C . LYS A 1 658 ? 29.661 0.911 7.238 1.00 48.72 658 LYS A C 1
ATOM 5071 O O . LYS A 1 658 ? 28.786 0.298 7.833 1.00 48.72 658 LYS A O 1
ATOM 5076 N N . GLY A 1 659 ? 29.372 1.884 6.369 1.00 48.75 659 GLY A N 1
ATOM 5077 C CA . GLY A 1 659 ? 27.999 2.342 6.097 1.00 48.75 659 GLY A CA 1
ATOM 5078 C C . GLY A 1 659 ? 27.397 1.770 4.809 1.00 48.75 659 GLY A C 1
ATOM 5079 O O . GLY A 1 659 ? 28.135 1.454 3.875 1.00 48.75 659 GLY A O 1
ATOM 5080 N N . ALA A 1 660 ? 26.061 1.700 4.745 1.00 49.00 660 ALA A N 1
ATOM 5081 C CA . ALA A 1 660 ? 25.280 1.197 3.603 1.00 49.00 660 ALA A CA 1
ATOM 5082 C C . ALA A 1 660 ? 25.638 1.853 2.250 1.00 49.00 660 ALA A C 1
ATOM 5084 O O . ALA A 1 660 ? 25.547 1.211 1.212 1.00 49.00 660 ALA A O 1
ATOM 5085 N N . TYR A 1 661 ? 26.135 3.094 2.275 1.00 53.84 661 TYR A N 1
ATOM 5086 C CA . TYR A 1 661 ? 26.517 3.878 1.098 1.00 53.84 661 TYR A CA 1
ATOM 5087 C C . TYR A 1 661 ? 27.646 3.260 0.244 1.00 53.84 661 TYR A C 1
ATOM 5089 O O . TYR A 1 661 ? 27.644 3.407 -0.972 1.00 53.84 661 TYR A O 1
ATOM 5097 N N . LYS A 1 662 ? 28.604 2.526 0.839 1.00 54.22 662 LYS A N 1
ATOM 5098 C CA . LYS A 1 662 ? 29.758 1.999 0.078 1.00 54.22 662 LYS A CA 1
ATOM 5099 C C . LYS A 1 662 ? 29.403 0.796 -0.811 1.00 54.22 662 LYS A C 1
ATOM 5101 O O . LYS A 1 662 ? 30.141 0.511 -1.746 1.00 54.22 662 LYS A O 1
ATOM 5106 N N . ALA A 1 663 ? 28.308 0.083 -0.530 1.00 48.50 663 ALA A N 1
ATOM 5107 C CA . ALA A 1 663 ? 27.926 -1.103 -1.300 1.00 48.50 663 ALA A CA 1
ATOM 5108 C C . ALA A 1 663 ? 27.531 -0.756 -2.746 1.00 48.50 663 ALA A C 1
ATOM 5110 O O . ALA A 1 663 ? 27.865 -1.505 -3.656 1.00 48.50 663 ALA A O 1
ATOM 5111 N N . THR A 1 664 ? 26.894 0.398 -2.957 1.00 48.59 664 THR A N 1
ATOM 5112 C CA . THR A 1 664 ? 26.439 0.849 -4.279 1.00 48.59 664 THR A CA 1
ATOM 5113 C C . THR A 1 664 ? 27.589 1.426 -5.110 1.00 48.59 664 THR A C 1
ATOM 5115 O O . THR A 1 664 ? 27.783 1.014 -6.250 1.00 48.59 664 THR A O 1
ATOM 5118 N N . LEU A 1 665 ? 28.431 2.275 -4.504 1.00 46.62 665 LEU A N 1
ATOM 5119 C CA . LEU A 1 665 ? 29.595 2.876 -5.169 1.00 46.62 665 LEU A CA 1
ATOM 5120 C C . LEU A 1 665 ? 30.643 1.815 -5.575 1.00 46.62 665 LEU A C 1
ATOM 5122 O O . LEU A 1 665 ? 31.233 1.883 -6.648 1.00 46.62 665 LEU A O 1
ATOM 5126 N N . ALA A 1 666 ? 30.849 0.786 -4.742 1.00 45.78 666 ALA A N 1
ATOM 5127 C CA . ALA A 1 666 ? 31.796 -0.294 -5.036 1.00 45.78 666 ALA A CA 1
ATOM 5128 C C . ALA A 1 666 ? 31.315 -1.257 -6.141 1.00 45.78 666 ALA A C 1
ATOM 5130 O O . ALA A 1 666 ? 32.145 -1.892 -6.783 1.00 45.78 666 ALA A O 1
ATOM 5131 N N . MET A 1 667 ? 30.003 -1.372 -6.386 1.00 47.91 667 MET A N 1
ATOM 5132 C CA . MET A 1 667 ? 29.456 -2.256 -7.427 1.00 47.91 667 MET A CA 1
ATOM 5133 C C . MET A 1 667 ? 29.694 -1.730 -8.850 1.00 47.91 667 MET A C 1
ATOM 5135 O O . MET A 1 667 ? 29.969 -2.522 -9.751 1.00 47.91 667 MET A O 1
ATOM 5139 N N . LYS A 1 668 ? 29.653 -0.410 -9.069 1.00 49.78 668 LYS A N 1
ATOM 5140 C CA . LYS A 1 668 ? 30.022 0.184 -10.369 1.00 49.78 668 LYS A CA 1
ATOM 5141 C C . LYS A 1 668 ? 31.519 0.065 -10.656 1.00 49.78 668 LYS A C 1
ATOM 5143 O O . LYS A 1 668 ? 31.895 -0.218 -11.784 1.00 49.78 668 LYS A O 1
ATOM 5148 N N . ILE A 1 669 ? 32.362 0.226 -9.635 1.00 48.47 669 ILE A N 1
ATOM 5149 C CA . ILE A 1 669 ? 33.826 0.225 -9.793 1.00 48.47 669 ILE A CA 1
ATOM 5150 C C . ILE A 1 669 ? 34.390 -1.201 -9.976 1.00 48.47 669 ILE A C 1
ATOM 5152 O O . ILE A 1 669 ? 35.508 -1.357 -10.451 1.00 48.47 669 ILE A O 1
ATOM 5156 N N . HIS A 1 670 ? 33.653 -2.259 -9.613 1.00 45.22 670 HIS A N 1
ATOM 5157 C CA . HIS A 1 670 ? 34.141 -3.652 -9.683 1.00 45.22 670 HIS A CA 1
ATOM 5158 C C . HIS A 1 670 ? 33.351 -4.573 -10.628 1.00 45.22 670 HIS A C 1
ATOM 5160 O O . HIS A 1 670 ? 33.638 -5.765 -10.675 1.00 45.22 670 HIS A O 1
ATOM 5166 N N . SER A 1 671 ? 32.363 -4.063 -11.372 1.00 47.34 671 SER A N 1
ATOM 5167 C CA . SER A 1 671 ? 31.624 -4.865 -12.368 1.00 47.34 671 SER A CA 1
ATOM 5168 C C . SER A 1 671 ? 32.213 -4.811 -13.779 1.00 47.34 671 SER A C 1
ATOM 5170 O O . SER A 1 671 ? 31.708 -5.496 -14.668 1.00 47.34 671 SER A O 1
ATOM 5172 N N . SER A 1 672 ? 33.309 -4.078 -14.003 1.00 50.28 672 SER A N 1
ATOM 5173 C CA . SER A 1 672 ? 34.179 -4.395 -15.133 1.00 50.28 672 SER A CA 1
ATOM 5174 C C . SER A 1 672 ? 34.871 -5.719 -14.808 1.00 50.28 672 SER A C 1
ATOM 5176 O O . SER A 1 672 ? 35.795 -5.748 -14.003 1.00 50.28 672 SER A O 1
ATOM 5178 N N . GLU A 1 673 ? 34.392 -6.816 -15.395 1.00 53.41 673 GLU A N 1
ATOM 5179 C CA . GLU A 1 673 ? 34.900 -8.191 -15.215 1.00 53.41 673 GLU A CA 1
ATOM 5180 C C . GLU A 1 673 ? 36.381 -8.381 -15.607 1.00 53.41 673 GLU A C 1
ATOM 5182 O O . GLU A 1 673 ? 36.925 -9.479 -15.480 1.00 53.41 673 GLU A O 1
ATOM 5187 N N . ASP A 1 674 ? 37.055 -7.319 -16.042 1.00 53.41 674 ASP A N 1
ATOM 5188 C CA . ASP A 1 674 ? 38.500 -7.277 -16.158 1.00 53.41 674 ASP A CA 1
ATOM 5189 C C . ASP A 1 674 ? 39.090 -7.017 -14.765 1.00 53.41 674 ASP A C 1
ATOM 5191 O O . ASP A 1 674 ? 39.245 -5.874 -14.334 1.00 53.41 674 ASP A O 1
ATOM 5195 N N . ASP A 1 675 ? 39.397 -8.108 -14.053 1.00 52.44 675 ASP A N 1
ATOM 5196 C CA . ASP A 1 675 ? 40.301 -8.156 -12.896 1.00 52.44 675 ASP A CA 1
ATOM 5197 C C . ASP A 1 675 ? 41.689 -7.617 -13.310 1.00 52.44 675 ASP A C 1
ATOM 5199 O O . ASP A 1 675 ? 42.655 -8.375 -13.420 1.00 52.44 675 ASP A O 1
ATOM 5203 N N . ASP A 1 676 ? 41.805 -6.318 -13.588 1.00 62.91 676 ASP A N 1
ATOM 5204 C CA . ASP A 1 676 ? 43.084 -5.645 -13.755 1.00 62.91 676 ASP A CA 1
ATOM 5205 C C . ASP A 1 676 ? 43.544 -5.164 -12.367 1.00 62.91 676 ASP A C 1
ATOM 5207 O O . ASP A 1 676 ? 43.045 -4.160 -11.846 1.00 62.91 676 ASP A O 1
ATOM 5211 N N . PRO A 1 677 ? 44.460 -5.889 -11.695 1.00 60.28 677 PRO A N 1
ATOM 5212 C CA . PRO A 1 677 ? 44.927 -5.554 -10.351 1.00 60.28 677 PRO A CA 1
ATOM 5213 C C . PRO A 1 677 ? 45.739 -4.248 -10.296 1.00 60.28 677 PRO A C 1
ATOM 5215 O O . PRO A 1 677 ? 46.239 -3.900 -9.225 1.00 60.28 677 PRO A O 1
ATOM 5218 N N . GLU A 1 678 ? 45.894 -3.544 -11.420 1.00 66.25 678 GLU A N 1
ATOM 5219 C CA . GLU A 1 678 ? 46.617 -2.280 -11.545 1.00 66.25 678 GLU A CA 1
ATOM 5220 C C . GLU A 1 678 ? 45.687 -1.064 -11.737 1.00 66.25 678 GLU A C 1
ATOM 5222 O O . GLU A 1 678 ? 46.117 -0.026 -12.236 1.00 66.25 678 GLU A O 1
ATOM 5227 N N . TYR A 1 679 ? 44.419 -1.141 -11.310 1.00 59.25 679 TYR A N 1
ATOM 5228 C CA . TYR A 1 679 ? 43.574 0.054 -11.203 1.00 59.25 679 TYR A CA 1
ATOM 5229 C C . TYR A 1 679 ? 44.060 0.952 -10.048 1.00 59.25 679 TYR A C 1
ATOM 5231 O O . TYR A 1 679 ? 43.722 0.753 -8.877 1.00 59.25 679 TYR A O 1
ATOM 5239 N N . ASP A 1 680 ? 44.924 1.915 -10.372 1.00 63.47 680 ASP A N 1
ATOM 5240 C CA . ASP A 1 680 ? 45.436 2.919 -9.439 1.00 63.47 680 ASP A CA 1
ATOM 5241 C C . ASP A 1 680 ? 44.362 3.984 -9.152 1.00 63.47 680 ASP A C 1
ATOM 5243 O O . ASP A 1 680 ? 44.166 4.931 -9.915 1.00 63.47 680 ASP A O 1
ATOM 5247 N N . ASP A 1 681 ? 43.696 3.853 -8.000 1.00 63.19 681 ASP A N 1
ATOM 5248 C CA . ASP A 1 681 ? 42.724 4.813 -7.443 1.00 63.19 681 ASP A CA 1
ATOM 5249 C C . ASP A 1 681 ? 43.253 6.267 -7.361 1.00 63.19 681 ASP A C 1
ATOM 5251 O O . ASP A 1 681 ? 42.483 7.199 -7.103 1.00 63.19 681 ASP A O 1
ATOM 5255 N N . SER A 1 682 ? 44.563 6.498 -7.531 1.00 66.25 682 SER A N 1
ATOM 5256 C CA . SER A 1 682 ? 45.162 7.832 -7.466 1.00 66.25 682 SER A CA 1
ATOM 5257 C C . SER A 1 682 ? 44.990 8.689 -8.729 1.00 66.25 682 SER A C 1
ATOM 5259 O O . SER A 1 682 ? 45.209 9.900 -8.636 1.00 66.25 682 SER A O 1
ATOM 5261 N N . GLU A 1 683 ? 44.540 8.125 -9.861 1.00 64.94 683 GLU A N 1
ATOM 5262 C CA . GLU A 1 683 ? 44.337 8.862 -11.128 1.00 64.94 683 GLU A CA 1
ATOM 5263 C C . GLU A 1 683 ? 42.868 9.229 -11.425 1.00 64.94 683 GLU A C 1
ATOM 5265 O O . GLU A 1 683 ? 42.575 9.838 -12.452 1.00 64.94 683 GLU A O 1
ATOM 5270 N N . TYR A 1 684 ? 41.918 8.938 -10.529 1.00 70.00 684 TYR A N 1
ATOM 5271 C CA . TYR A 1 684 ? 40.537 9.386 -10.738 1.00 70.00 684 TYR A CA 1
ATOM 5272 C C . TYR A 1 684 ? 40.472 10.924 -10.668 1.00 70.00 684 TYR A C 1
ATOM 5274 O O . TYR A 1 684 ? 40.606 11.512 -9.591 1.00 70.00 684 TYR A O 1
ATOM 5282 N N . ASP A 1 685 ? 40.312 11.592 -11.815 1.00 71.75 685 ASP A N 1
ATOM 5283 C CA . ASP A 1 685 ? 40.172 13.048 -11.876 1.00 71.75 685 ASP A CA 1
ATOM 5284 C C . ASP A 1 685 ? 38.793 13.425 -11.323 1.00 71.75 685 ASP A C 1
ATOM 5286 O O . ASP A 1 685 ? 37.753 13.140 -11.918 1.00 71.75 685 ASP A O 1
ATOM 5290 N N . TYR A 1 686 ? 38.775 14.019 -10.130 1.00 79.44 686 TYR A N 1
ATOM 5291 C CA . TYR A 1 686 ? 37.542 14.406 -9.452 1.00 79.44 686 TYR A CA 1
ATOM 5292 C C . TYR A 1 686 ? 36.974 15.670 -10.098 1.00 79.44 686 TYR A C 1
ATOM 5294 O O . TYR A 1 686 ? 37.217 16.799 -9.650 1.00 79.44 686 TYR A O 1
ATOM 5302 N N . THR A 1 687 ? 36.217 15.458 -11.169 1.00 89.31 687 THR A N 1
ATOM 5303 C CA . THR A 1 687 ? 35.469 16.489 -11.882 1.00 89.31 687 THR A CA 1
ATOM 5304 C C . THR A 1 687 ? 34.195 16.879 -11.122 1.00 89.31 687 THR A C 1
ATOM 5306 O O . THR A 1 687 ? 33.726 16.182 -10.222 1.00 89.31 687 THR A O 1
ATOM 5309 N N . GLU A 1 688 ? 33.605 18.023 -11.480 1.00 91.12 688 GLU A N 1
ATOM 5310 C CA . GLU A 1 688 ? 32.283 18.427 -10.973 1.00 91.12 688 GLU A CA 1
ATOM 5311 C C . GLU A 1 688 ? 31.194 17.396 -11.319 1.00 91.12 688 GLU A C 1
ATOM 5313 O O . GLU A 1 688 ? 30.294 17.170 -10.515 1.00 91.12 688 GLU A O 1
ATOM 5318 N N . GLU A 1 689 ? 31.320 16.719 -12.463 1.00 91.06 689 GLU A N 1
ATOM 5319 C CA . GLU A 1 689 ? 30.439 15.626 -12.886 1.00 91.06 689 GLU A CA 1
ATOM 5320 C C . GLU A 1 689 ? 30.538 14.423 -11.939 1.00 91.06 689 GLU A C 1
ATOM 5322 O O . GLU A 1 689 ? 29.512 13.955 -11.456 1.00 91.06 689 GLU A O 1
ATOM 5327 N N . ALA A 1 690 ? 31.752 14.012 -11.553 1.00 89.38 690 ALA A N 1
ATOM 5328 C CA . ALA A 1 690 ? 31.946 12.928 -10.587 1.00 89.38 690 ALA A CA 1
ATOM 5329 C C . ALA A 1 690 ? 31.306 13.242 -9.219 1.00 89.38 690 ALA A C 1
ATOM 5331 O O . ALA A 1 690 ? 30.657 12.390 -8.617 1.00 89.38 690 ALA A O 1
ATOM 5332 N N . TYR A 1 691 ? 31.430 14.483 -8.735 1.00 92.12 691 TYR A N 1
ATOM 5333 C CA . TYR A 1 691 ? 30.756 14.901 -7.498 1.00 92.12 691 TYR A CA 1
ATOM 5334 C C . TYR A 1 691 ? 29.238 15.040 -7.646 1.00 92.12 691 TYR A C 1
ATOM 5336 O O . TYR A 1 691 ? 28.525 14.952 -6.647 1.00 92.12 691 TYR A O 1
ATOM 5344 N N . THR A 1 692 ? 28.749 15.292 -8.860 1.00 91.19 692 THR A N 1
ATOM 5345 C CA . THR A 1 692 ? 27.316 15.347 -9.165 1.00 91.19 692 THR A CA 1
ATOM 5346 C C . THR A 1 692 ? 26.718 13.948 -9.105 1.00 91.19 692 THR A C 1
ATOM 5348 O O . THR A 1 692 ? 25.759 13.749 -8.366 1.00 91.19 692 THR A O 1
ATOM 5351 N N . GLU A 1 693 ? 27.342 12.972 -9.764 1.00 88.56 693 GLU A N 1
ATOM 5352 C CA . GLU A 1 693 ? 26.937 11.564 -9.695 1.00 88.56 693 GLU A CA 1
ATOM 5353 C C . GLU A 1 693 ? 26.994 11.042 -8.248 1.00 88.56 693 GLU A C 1
ATOM 5355 O O . GLU A 1 693 ? 26.022 10.473 -7.750 1.00 88.56 693 GLU A O 1
ATOM 5360 N N . GLU A 1 694 ? 28.076 11.329 -7.510 1.00 87.75 694 GLU A N 1
ATOM 5361 C CA . GLU A 1 694 ? 28.178 10.965 -6.088 1.00 87.75 694 GLU A CA 1
ATOM 5362 C C . GLU A 1 694 ? 27.073 11.638 -5.245 1.00 87.75 694 GLU A C 1
ATOM 5364 O O . GLU A 1 694 ? 26.521 11.039 -4.322 1.00 87.75 694 GLU A O 1
ATOM 5369 N N . ALA A 1 695 ? 26.703 12.884 -5.552 1.00 90.12 695 ALA A N 1
ATOM 5370 C CA . ALA A 1 695 ? 25.617 13.575 -4.863 1.00 90.12 695 ALA A CA 1
ATOM 5371 C C . ALA A 1 695 ? 24.235 12.964 -5.164 1.00 90.12 695 ALA A C 1
ATOM 5373 O O . ALA A 1 695 ? 23.402 12.895 -4.257 1.00 90.12 695 ALA A O 1
ATOM 5374 N N . GLU A 1 696 ? 23.986 12.510 -6.393 1.00 86.19 696 GLU A N 1
ATOM 5375 C CA . GLU A 1 696 ? 22.756 11.805 -6.785 1.00 86.19 696 GLU A CA 1
ATOM 5376 C C . GLU A 1 696 ? 22.642 10.457 -6.071 1.00 86.19 696 GLU A C 1
ATOM 5378 O O . GLU A 1 696 ? 21.609 10.155 -5.465 1.00 86.19 696 GLU A O 1
ATOM 5383 N N . GLU A 1 697 ? 23.732 9.689 -6.038 1.00 84.19 697 GLU A N 1
ATOM 5384 C CA . GLU A 1 697 ? 23.808 8.439 -5.282 1.00 84.19 697 GLU A CA 1
ATOM 5385 C C . GLU A 1 697 ? 23.590 8.674 -3.782 1.00 84.19 697 GLU A C 1
ATOM 5387 O O . GLU A 1 697 ? 22.843 7.939 -3.127 1.00 84.19 697 GLU A O 1
ATOM 5392 N N . PHE A 1 698 ? 24.192 9.728 -3.220 1.00 86.81 698 PHE A N 1
ATOM 5393 C CA . PHE A 1 698 ? 23.979 10.111 -1.826 1.00 86.81 698 PHE A CA 1
ATOM 5394 C C . PHE A 1 698 ? 22.521 10.466 -1.542 1.00 86.81 698 PHE A C 1
ATOM 5396 O O . PHE A 1 698 ? 21.979 10.068 -0.509 1.00 86.81 698 PHE A O 1
ATOM 5403 N N . ASN A 1 699 ? 21.877 11.200 -2.443 1.00 86.50 699 ASN A N 1
ATOM 5404 C CA . ASN A 1 699 ? 20.482 11.587 -2.309 1.00 86.50 699 ASN A CA 1
ATOM 5405 C C . ASN A 1 699 ? 19.542 10.376 -2.347 1.00 86.50 699 ASN A C 1
ATOM 5407 O O . ASN A 1 699 ? 18.655 10.281 -1.495 1.00 86.50 699 ASN A O 1
ATOM 5411 N N . LEU A 1 700 ? 19.771 9.424 -3.256 1.00 81.31 700 LEU A N 1
ATOM 5412 C CA . LEU A 1 700 ? 19.013 8.173 -3.305 1.00 81.31 700 LEU A CA 1
ATOM 5413 C C . LEU A 1 700 ? 19.239 7.331 -2.038 1.00 81.31 700 LEU A C 1
ATOM 5415 O O . LEU A 1 700 ? 18.290 6.846 -1.426 1.00 81.31 700 LEU A O 1
ATOM 5419 N N . ALA A 1 701 ? 20.481 7.231 -1.557 1.00 81.12 701 ALA A N 1
ATOM 5420 C CA . ALA A 1 701 ? 20.775 6.553 -0.296 1.00 81.12 701 ALA A CA 1
ATOM 5421 C C . ALA A 1 701 ? 20.094 7.233 0.906 1.00 81.12 701 ALA A C 1
ATOM 5423 O O . ALA A 1 701 ? 19.591 6.557 1.805 1.00 81.12 701 ALA A O 1
ATOM 5424 N N . ALA A 1 702 ? 20.046 8.567 0.925 1.00 84.25 702 ALA A N 1
ATOM 5425 C CA . ALA A 1 702 ? 19.375 9.326 1.972 1.00 84.25 702 ALA A CA 1
ATOM 5426 C C . ALA A 1 702 ? 17.852 9.141 1.939 1.00 84.25 702 ALA A C 1
ATOM 5428 O O . ALA A 1 702 ? 17.228 9.039 2.997 1.00 84.25 702 ALA A O 1
ATOM 5429 N N . TYR A 1 703 ? 17.265 9.067 0.744 1.00 83.69 703 TYR A N 1
ATOM 5430 C CA . TYR A 1 703 ? 15.864 8.709 0.540 1.00 83.69 703 TYR A CA 1
ATOM 5431 C C . TYR A 1 703 ? 15.556 7.318 1.073 1.00 83.69 703 TYR A C 1
ATOM 5433 O O . TYR A 1 703 ? 14.628 7.148 1.861 1.00 83.69 703 TYR A O 1
ATOM 5441 N N . ASN A 1 704 ? 16.395 6.343 0.749 1.00 78.94 704 ASN A N 1
ATOM 5442 C CA . ASN A 1 704 ? 16.207 4.984 1.225 1.00 78.94 704 ASN A CA 1
ATOM 5443 C C . ASN A 1 704 ? 16.372 4.888 2.742 1.00 78.94 704 ASN A C 1
ATOM 5445 O O . ASN A 1 704 ? 15.587 4.213 3.406 1.00 78.94 704 ASN A O 1
ATOM 5449 N N . GLU A 1 705 ? 17.333 5.603 3.333 1.00 80.69 705 GLU A N 1
ATOM 5450 C CA . GLU A 1 705 ? 17.455 5.716 4.790 1.00 80.69 705 GLU A CA 1
ATOM 5451 C C . GLU A 1 705 ? 16.197 6.346 5.403 1.00 80.69 705 GLU A C 1
ATOM 5453 O O . GLU A 1 705 ? 15.675 5.829 6.386 1.00 80.69 705 GLU A O 1
ATOM 5458 N N . PHE A 1 706 ? 15.661 7.418 4.813 1.00 84.44 706 PHE A N 1
ATOM 5459 C CA . PHE A 1 706 ? 14.401 8.021 5.252 1.00 84.44 706 PHE A CA 1
ATOM 5460 C C . PHE A 1 706 ? 13.250 7.009 5.222 1.00 84.44 706 PHE A C 1
ATOM 5462 O O . PHE A 1 706 ? 12.563 6.833 6.232 1.00 84.44 706 PHE A O 1
ATOM 5469 N N . MET A 1 707 ? 13.080 6.313 4.095 1.00 81.12 707 MET A N 1
ATOM 5470 C CA . MET A 1 707 ? 12.006 5.345 3.891 1.00 81.12 707 MET A CA 1
ATOM 5471 C C . MET A 1 707 ? 12.137 4.132 4.800 1.00 81.12 707 MET A C 1
ATOM 5473 O O . MET A 1 707 ? 11.126 3.632 5.280 1.00 81.12 707 MET A O 1
ATOM 5477 N N . SER A 1 708 ? 13.359 3.696 5.098 1.00 75.62 708 SER A N 1
ATOM 5478 C CA . SER A 1 708 ? 13.654 2.500 5.888 1.00 75.62 708 SER A CA 1
ATOM 5479 C C . SER A 1 708 ? 13.836 2.748 7.391 1.00 75.62 708 SER A C 1
ATOM 5481 O O . SER A 1 708 ? 13.944 1.803 8.181 1.00 75.62 708 SER A O 1
ATOM 5483 N N . ASN A 1 709 ? 13.823 4.009 7.830 1.00 80.50 709 ASN A N 1
ATOM 5484 C CA . ASN A 1 709 ? 14.039 4.340 9.229 1.00 80.50 709 ASN A CA 1
ATOM 5485 C C . ASN A 1 709 ? 12.872 3.864 10.113 1.00 80.50 709 ASN A C 1
ATOM 5487 O O . ASN A 1 709 ? 11.805 4.481 10.162 1.00 80.50 709 ASN A O 1
ATOM 5491 N N . ALA A 1 710 ? 13.098 2.802 10.891 1.00 79.50 710 ALA A N 1
ATOM 5492 C CA . ALA A 1 710 ? 12.078 2.184 11.744 1.00 79.50 710 ALA A CA 1
ATOM 5493 C C . ALA A 1 710 ? 11.429 3.145 12.761 1.00 79.50 710 ALA A C 1
ATOM 5495 O O . ALA A 1 710 ? 10.278 2.946 13.149 1.00 79.50 710 ALA A O 1
ATOM 5496 N N . TYR A 1 711 ? 12.138 4.190 13.209 1.00 81.12 711 TYR A N 1
ATOM 5497 C CA . TYR A 1 711 ? 11.549 5.183 14.109 1.00 81.12 711 TYR A CA 1
ATOM 5498 C C . TYR A 1 711 ? 10.543 6.074 13.388 1.00 81.12 711 TYR A C 1
ATOM 5500 O O . TYR A 1 711 ? 9.456 6.318 13.910 1.00 81.12 711 TYR A O 1
ATOM 5508 N N . ILE A 1 712 ? 10.907 6.532 12.187 1.00 85.56 712 ILE A N 1
ATOM 5509 C CA . ILE A 1 712 ? 10.055 7.367 11.340 1.00 85.56 712 ILE A CA 1
ATOM 5510 C C . ILE A 1 712 ? 8.845 6.550 10.863 1.00 85.56 712 ILE A C 1
ATOM 5512 O O . ILE A 1 712 ? 7.711 7.004 11.007 1.00 85.56 712 ILE A O 1
ATOM 5516 N N . GLN A 1 713 ? 9.055 5.308 10.413 1.00 82.81 713 GLN A N 1
ATOM 5517 C CA . GLN A 1 713 ? 7.967 4.377 10.081 1.00 82.81 713 GLN A CA 1
ATOM 5518 C C . GLN A 1 713 ? 7.073 4.041 11.282 1.00 82.81 713 GLN A C 1
ATOM 5520 O O . GLN A 1 713 ? 5.891 3.744 11.138 1.00 82.81 713 GLN A O 1
ATOM 5525 N N . GLY A 1 714 ? 7.605 4.106 12.502 1.00 84.19 714 GLY A N 1
ATOM 5526 C CA . GLY A 1 714 ? 6.802 3.906 13.699 1.00 84.19 714 GLY A CA 1
ATOM 5527 C C . GLY A 1 714 ? 5.681 4.933 13.854 1.00 84.19 714 GLY A C 1
ATOM 5528 O O . GLY A 1 714 ? 4.628 4.609 14.407 1.00 84.19 714 GLY A O 1
ATOM 5529 N N . ALA A 1 715 ? 5.872 6.145 13.324 1.00 88.31 715 ALA A N 1
ATOM 5530 C CA . ALA A 1 715 ? 4.827 7.155 13.302 1.00 88.31 715 ALA A CA 1
ATOM 5531 C C . ALA A 1 715 ? 3.717 6.815 12.304 1.00 88.31 715 ALA A C 1
ATOM 5533 O O . ALA A 1 715 ? 2.543 6.901 12.659 1.00 88.31 715 ALA A O 1
ATOM 5534 N N . THR A 1 716 ? 4.060 6.375 11.091 1.00 88.75 716 THR A N 1
ATOM 5535 C CA . THR A 1 716 ? 3.051 5.962 10.103 1.00 88.75 716 THR A CA 1
ATOM 5536 C C . THR A 1 716 ? 2.269 4.759 10.588 1.00 88.75 716 THR A C 1
ATOM 5538 O O . THR A 1 716 ? 1.046 4.786 10.528 1.00 88.75 716 THR A O 1
ATOM 5541 N N . LYS A 1 717 ? 2.944 3.771 11.187 1.00 86.19 717 LYS A N 1
ATOM 5542 C CA . LYS A 1 717 ? 2.282 2.631 11.826 1.00 86.19 717 LYS A CA 1
ATOM 5543 C C . LYS A 1 717 ? 1.283 3.070 12.901 1.00 86.19 717 LYS A C 1
ATOM 5545 O O . LYS A 1 717 ? 0.178 2.547 12.955 1.00 86.19 717 LYS A O 1
ATOM 5550 N N . TYR A 1 718 ? 1.647 4.033 13.752 1.00 89.19 718 TYR A N 1
ATOM 5551 C CA . TYR A 1 718 ? 0.727 4.548 14.770 1.00 89.19 718 TYR A CA 1
ATOM 5552 C C . TYR A 1 718 ? -0.561 5.107 14.145 1.00 89.19 718 TYR A C 1
ATOM 5554 O O . TYR A 1 718 ? -1.654 4.740 14.575 1.00 89.19 718 TYR A O 1
ATOM 5562 N N . PHE A 1 719 ? -0.448 5.970 13.129 1.00 91.00 719 PHE A N 1
ATOM 5563 C CA . PHE A 1 719 ? -1.627 6.549 12.478 1.00 91.00 719 PHE A CA 1
ATOM 5564 C C . PHE A 1 719 ? -2.424 5.504 11.699 1.00 91.00 719 PHE A C 1
ATOM 5566 O O . PHE A 1 719 ? -3.650 5.498 11.787 1.00 91.00 719 PHE A O 1
ATOM 5573 N N . HIS A 1 720 ? -1.733 4.602 11.004 1.00 92.06 720 HIS A N 1
ATOM 5574 C CA . HIS A 1 720 ? -2.325 3.454 10.333 1.00 92.06 720 HIS A CA 1
ATOM 5575 C C . HIS A 1 720 ? -3.193 2.646 11.308 1.00 92.06 720 HIS A C 1
ATOM 5577 O O . HIS A 1 720 ? -4.410 2.596 11.150 1.00 92.06 720 HIS A O 1
ATOM 5583 N N . ASP A 1 721 ? -2.606 2.117 12.386 1.00 88.44 721 ASP A N 1
ATOM 5584 C CA . ASP A 1 721 ? -3.310 1.278 13.362 1.00 88.44 721 ASP A CA 1
ATOM 5585 C C . ASP A 1 721 ? -4.477 2.028 14.019 1.00 88.44 721 ASP A C 1
ATOM 5587 O O . ASP A 1 721 ? -5.555 1.465 14.246 1.00 88.44 721 ASP A O 1
ATOM 5591 N N . LYS A 1 722 ? -4.265 3.316 14.327 1.00 91.81 722 LYS A N 1
ATOM 5592 C CA . LYS A 1 722 ? -5.289 4.185 14.905 1.00 91.81 722 LYS A CA 1
ATOM 5593 C C . LYS A 1 722 ? -6.511 4.250 14.001 1.00 91.81 722 LYS A C 1
ATOM 5595 O O . LYS A 1 722 ? -7.613 3.971 14.468 1.00 91.81 722 LYS A O 1
ATOM 5600 N N . TYR A 1 723 ? -6.335 4.590 12.727 1.00 93.81 723 TYR A N 1
ATOM 5601 C CA . TYR A 1 723 ? -7.463 4.738 11.810 1.00 93.81 723 TYR A CA 1
ATOM 5602 C C . TYR A 1 723 ? -8.019 3.400 11.333 1.00 93.81 723 TYR A C 1
ATOM 5604 O O . TYR A 1 723 ? -9.230 3.315 11.145 1.00 93.81 723 TYR A O 1
ATOM 5612 N N . CYS A 1 724 ? -7.219 2.332 11.263 1.00 91.94 724 CYS A N 1
ATOM 5613 C CA . CYS A 1 724 ? -7.743 0.983 11.052 1.00 91.94 724 CYS A CA 1
ATOM 5614 C C . CYS A 1 724 ? -8.746 0.602 12.148 1.00 91.94 724 CYS A C 1
ATOM 5616 O O . CYS A 1 724 ? -9.828 0.089 11.861 1.00 91.94 724 CYS A O 1
ATOM 5618 N N . LYS A 1 725 ? -8.426 0.933 13.404 1.00 91.25 725 LYS A N 1
ATOM 5619 C CA . LYS A 1 725 ? -9.271 0.648 14.567 1.00 91.25 725 LYS A CA 1
ATOM 5620 C C . LYS A 1 725 ? -10.453 1.604 14.726 1.00 91.25 725 LYS A C 1
ATOM 5622 O O . LYS A 1 725 ? -11.560 1.157 15.019 1.00 91.25 725 LYS A O 1
ATOM 5627 N N . GLU A 1 726 ? -10.218 2.908 14.625 1.00 93.81 726 GLU A N 1
ATOM 5628 C CA . GLU A 1 726 ? -11.243 3.934 14.855 1.00 93.81 726 GLU A CA 1
ATOM 5629 C C . GLU A 1 726 ? -12.192 4.073 13.658 1.00 93.81 726 GLU A C 1
ATOM 5631 O O . GLU A 1 726 ? -13.377 4.371 13.835 1.00 93.81 726 GLU A O 1
ATOM 5636 N N . GLY A 1 727 ? -11.692 3.821 12.450 1.00 95.44 727 GLY A N 1
ATOM 5637 C CA . GLY A 1 727 ? -12.385 4.060 11.195 1.00 95.44 727 GLY A CA 1
ATOM 5638 C C . GLY A 1 727 ? -12.519 5.544 10.843 1.00 95.44 727 GLY A C 1
ATOM 5639 O O . GLY A 1 727 ? -12.368 6.435 11.684 1.00 95.44 727 GLY A O 1
ATOM 5640 N N . LEU A 1 728 ? -12.851 5.813 9.584 1.00 96.25 728 LEU A N 1
ATOM 5641 C CA . LEU A 1 728 ? -13.053 7.153 9.037 1.00 96.25 728 LEU A CA 1
ATOM 5642 C C . LEU A 1 728 ? -14.413 7.239 8.351 1.00 96.25 728 LEU A C 1
ATOM 5644 O O . LEU A 1 728 ? -14.779 6.356 7.582 1.00 96.25 728 LEU A O 1
ATOM 5648 N N . GLU A 1 729 ? -15.166 8.311 8.609 1.00 97.12 729 GLU A N 1
ATOM 5649 C CA . GLU A 1 729 ? -16.322 8.647 7.772 1.00 97.12 729 GLU A CA 1
ATOM 5650 C C . GLU A 1 729 ? -15.821 9.290 6.482 1.00 97.12 729 GLU A C 1
ATOM 5652 O O . GLU A 1 729 ? -15.159 10.327 6.543 1.00 97.12 729 GLU A O 1
ATOM 5657 N N . VAL A 1 730 ? -16.135 8.699 5.329 1.00 97.69 730 VAL A N 1
ATOM 5658 C CA . VAL A 1 730 ? -15.553 9.130 4.050 1.00 97.69 730 VAL A CA 1
ATOM 5659 C C . VAL A 1 730 ? -16.587 9.452 2.976 1.00 97.69 730 VAL A C 1
ATOM 5661 O O . VAL A 1 730 ? -17.754 9.043 3.039 1.00 97.69 730 VAL A O 1
ATOM 5664 N N . ILE A 1 731 ? -16.139 10.236 1.996 1.00 97.88 731 ILE A N 1
ATOM 5665 C CA . ILE A 1 731 ? -16.886 10.613 0.797 1.00 97.88 731 ILE A CA 1
ATOM 5666 C C . ILE A 1 731 ? -16.031 10.288 -0.424 1.00 97.88 731 ILE A C 1
ATOM 5668 O O . ILE A 1 731 ? -14.828 10.563 -0.432 1.00 97.88 731 ILE A O 1
ATOM 5672 N N . THR A 1 732 ? -16.647 9.697 -1.441 1.00 97.94 732 THR A N 1
ATOM 5673 C CA . THR A 1 732 ? -15.960 9.257 -2.660 1.00 97.94 732 THR A CA 1
ATOM 5674 C C . THR A 1 732 ? -15.720 10.405 -3.637 1.00 97.94 732 THR A C 1
ATOM 5676 O O . THR A 1 732 ? -16.271 11.495 -3.480 1.00 97.94 732 THR A O 1
ATOM 5679 N N . GLY A 1 733 ? -14.903 10.180 -4.669 1.00 95.62 733 GLY A N 1
ATOM 5680 C CA . GLY A 1 733 ? -14.732 11.117 -5.789 1.00 95.62 733 GLY A CA 1
ATOM 5681 C C . GLY A 1 733 ? -16.048 11.492 -6.486 1.00 95.62 733 GLY A C 1
ATOM 5682 O O . GLY A 1 733 ? -16.212 12.630 -6.915 1.00 95.62 733 GLY A O 1
ATOM 5683 N N . ALA A 1 734 ? -17.020 10.577 -6.510 1.00 96.62 734 ALA A N 1
ATOM 5684 C CA . ALA A 1 734 ? -18.373 10.805 -7.016 1.00 96.62 734 ALA A CA 1
ATOM 5685 C C . ALA A 1 734 ? -19.268 11.624 -6.061 1.00 96.62 734 ALA A C 1
ATOM 5687 O O . ALA A 1 734 ? -20.385 11.988 -6.422 1.00 96.62 734 ALA A O 1
ATOM 5688 N N . GLY A 1 735 ? -18.802 11.918 -4.843 1.00 97.12 735 GLY A N 1
ATOM 5689 C CA . GLY A 1 735 ? -19.578 12.615 -3.818 1.00 97.12 735 GLY A CA 1
ATOM 5690 C C . GLY A 1 735 ? -20.467 11.706 -2.963 1.00 97.12 735 GLY A C 1
ATOM 5691 O O . GLY A 1 735 ? -21.227 12.215 -2.135 1.00 97.12 735 GLY A O 1
ATOM 5692 N N . ASP A 1 736 ? -20.368 10.379 -3.101 1.00 96.88 736 ASP A N 1
ATOM 5693 C CA . ASP A 1 736 ? -21.138 9.445 -2.278 1.00 96.88 736 ASP A CA 1
ATOM 5694 C C . ASP A 1 736 ? -20.593 9.425 -0.851 1.00 96.88 736 ASP A C 1
ATOM 5696 O O . ASP A 1 736 ? -19.418 9.146 -0.625 1.00 96.88 736 ASP A O 1
ATOM 5700 N N . SER A 1 737 ? -21.452 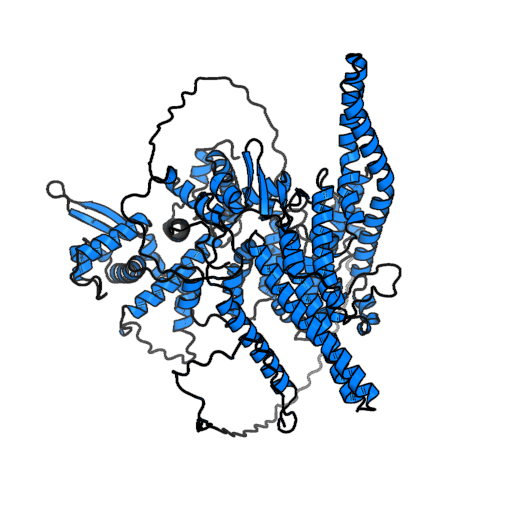9.638 0.146 1.00 96.62 737 SER A N 1
ATOM 5701 C CA . SER A 1 737 ? -21.088 9.343 1.534 1.00 96.62 737 SER A CA 1
ATOM 5702 C C . SER A 1 737 ? -21.260 7.851 1.791 1.00 96.62 737 SER A C 1
ATOM 5704 O O . SER A 1 737 ? -22.391 7.365 1.885 1.00 96.62 737 SER A O 1
ATOM 5706 N N . ILE A 1 738 ? -20.158 7.116 1.928 1.00 95.44 738 ILE A N 1
ATOM 5707 C CA . ILE A 1 738 ? -20.178 5.654 2.123 1.00 95.44 738 ILE A CA 1
ATOM 5708 C C . ILE A 1 738 ? -20.121 5.245 3.599 1.00 95.44 738 ILE A C 1
ATOM 5710 O O . ILE A 1 738 ? -20.071 4.065 3.926 1.00 95.44 738 ILE A O 1
ATOM 5714 N N . GLY A 1 739 ? -20.250 6.220 4.501 1.00 93.81 739 GLY A N 1
ATOM 5715 C CA . GLY A 1 739 ? -20.266 5.990 5.941 1.00 93.81 739 GLY A CA 1
ATOM 5716 C C . GLY A 1 739 ? -18.866 5.762 6.495 1.00 93.81 739 GLY A C 1
ATOM 5717 O O . GLY A 1 739 ? -17.887 6.286 5.961 1.00 93.81 739 GLY A O 1
ATOM 5718 N N . ARG A 1 740 ? -18.794 5.033 7.611 1.00 95.31 740 ARG A N 1
ATOM 5719 C CA . ARG A 1 740 ? -17.532 4.692 8.257 1.00 95.31 740 ARG A CA 1
ATOM 5720 C C . ARG A 1 740 ? -16.906 3.494 7.553 1.00 95.31 740 ARG A C 1
ATOM 5722 O O . ARG A 1 740 ? -17.512 2.428 7.506 1.00 95.31 740 ARG A O 1
ATOM 5729 N N . ILE A 1 741 ? -15.697 3.679 7.047 1.00 96.06 741 ILE A N 1
ATOM 5730 C CA . ILE A 1 741 ? -14.803 2.586 6.674 1.00 96.06 741 ILE A CA 1
ATOM 5731 C C . ILE A 1 741 ? -13.862 2.314 7.846 1.00 96.06 741 ILE A C 1
ATOM 5733 O O . ILE A 1 741 ? -13.464 3.242 8.552 1.00 96.06 741 ILE A O 1
ATOM 5737 N N . TYR A 1 742 ? -13.531 1.053 8.072 1.00 95.25 742 TYR A N 1
ATOM 5738 C CA . TYR A 1 742 ? -12.456 0.643 8.974 1.00 95.25 742 TYR A CA 1
ATOM 5739 C C . TYR A 1 742 ? -11.258 0.215 8.130 1.00 95.25 742 TYR A C 1
ATOM 5741 O O . TYR A 1 742 ? -11.353 0.179 6.907 1.00 95.25 742 TYR A O 1
ATOM 5749 N N . GLY A 1 743 ? -10.118 -0.038 8.756 1.00 89.75 743 GLY A N 1
ATOM 5750 C CA . GLY A 1 743 ? -8.982 -0.636 8.053 1.00 89.75 743 GLY A CA 1
ATOM 5751 C C . GLY A 1 743 ? -8.812 -2.099 8.415 1.00 89.75 743 GLY A C 1
ATOM 5752 O O . GLY A 1 743 ? -9.751 -2.725 8.913 1.00 89.75 743 GLY A O 1
ATOM 5753 N N . ASP A 1 744 ? -7.613 -2.609 8.191 1.00 79.75 744 ASP A N 1
ATOM 5754 C CA . ASP A 1 744 ? -7.326 -4.037 8.241 1.00 79.75 744 ASP A CA 1
ATOM 5755 C C . ASP A 1 744 ? -7.683 -4.689 9.573 1.00 79.75 744 ASP A C 1
ATOM 5757 O O . ASP A 1 744 ? -7.616 -4.082 10.652 1.00 79.75 744 ASP A O 1
ATOM 5761 N N . ALA A 1 745 ? -8.089 -5.955 9.490 1.00 81.81 745 ALA A N 1
ATOM 5762 C CA . ALA A 1 745 ? -8.618 -6.783 10.575 1.00 81.81 745 ALA A CA 1
ATOM 5763 C C . ALA A 1 745 ? -9.873 -6.211 11.264 1.00 81.81 745 ALA A C 1
ATOM 5765 O O . ALA A 1 745 ? -10.407 -6.798 12.221 1.00 81.81 745 ALA A O 1
ATOM 5766 N N . LYS A 1 746 ? -10.327 -5.034 10.833 1.00 90.38 746 LYS A N 1
ATOM 5767 C CA . LYS A 1 746 ? -11.478 -4.313 11.355 1.00 90.38 746 LYS A CA 1
ATOM 5768 C C . LYS A 1 746 ? -12.457 -3.946 10.263 1.00 90.38 746 LYS A C 1
ATOM 5770 O O . LYS A 1 746 ? -13.521 -3.452 10.632 1.00 90.38 746 LYS A O 1
ATOM 5775 N N . MET A 1 747 ? -12.182 -4.236 8.995 1.00 89.12 747 MET A N 1
ATOM 5776 C CA . MET A 1 747 ? -13.056 -3.863 7.892 1.00 89.12 747 MET A CA 1
ATOM 5777 C C . MET A 1 747 ? -14.439 -4.484 8.087 1.00 89.12 747 MET A C 1
ATOM 5779 O O . MET A 1 747 ? -15.453 -3.798 7.987 1.00 89.12 747 MET A O 1
ATOM 5783 N N . LEU A 1 748 ? -14.479 -5.742 8.537 1.00 91.75 748 LEU A N 1
ATOM 5784 C CA . LEU A 1 748 ? -15.715 -6.455 8.861 1.00 91.75 748 LEU A CA 1
ATOM 5785 C C . LEU A 1 748 ? -16.282 -6.147 10.264 1.00 91.75 748 LEU A C 1
ATOM 5787 O O . LEU A 1 748 ? -17.094 -6.918 10.780 1.00 91.75 748 LEU A O 1
ATOM 5791 N N . SER A 1 749 ? -15.838 -5.084 10.944 1.00 90.25 749 SER A N 1
ATOM 5792 C CA . SER A 1 749 ? -16.329 -4.704 12.283 1.00 90.25 749 SER A CA 1
ATOM 5793 C C . SER A 1 749 ? -17.721 -4.089 12.238 1.00 90.25 749 SER A C 1
ATOM 5795 O O . SER A 1 749 ? -18.116 -3.471 11.254 1.00 90.25 749 SER A O 1
ATOM 5797 N N . ALA A 1 750 ? -18.444 -4.207 13.355 1.00 85.31 750 ALA A N 1
ATOM 5798 C CA . ALA A 1 750 ? -19.698 -3.496 13.590 1.00 85.31 750 ALA A CA 1
ATOM 5799 C C . ALA A 1 750 ? -19.578 -2.004 13.211 1.00 85.31 750 ALA A C 1
ATOM 5801 O O . ALA A 1 750 ? -18.595 -1.352 13.561 1.00 85.31 750 ALA A O 1
ATOM 5802 N N . GLY A 1 751 ? -20.571 -1.475 12.495 1.00 88.19 751 GLY A N 1
ATOM 5803 C CA . GLY A 1 751 ? -20.598 -0.111 11.957 1.00 88.19 751 GLY A CA 1
ATOM 5804 C C . GLY A 1 751 ? -20.021 0.049 10.546 1.00 88.19 751 GLY A C 1
ATOM 5805 O O . GLY A 1 751 ? -20.130 1.137 9.980 1.00 88.19 751 GLY A O 1
ATOM 5806 N N . GLY A 1 752 ? -19.397 -0.996 9.988 1.00 90.75 752 GLY A N 1
ATOM 5807 C CA . GLY A 1 752 ? -18.688 -0.961 8.703 1.00 90.75 752 GLY A CA 1
ATOM 5808 C C . GLY A 1 752 ? -19.482 -1.442 7.483 1.00 90.75 752 GLY A C 1
ATOM 5809 O O . GLY A 1 752 ? -18.910 -1.508 6.401 1.00 90.75 752 GLY A O 1
ATOM 5810 N N . GLN A 1 753 ? -20.776 -1.773 7.616 1.00 94.44 753 GLN A N 1
ATOM 5811 C CA . GLN A 1 753 ? -21.582 -2.453 6.577 1.00 94.44 753 GLN A CA 1
ATOM 5812 C C . GLN A 1 753 ? -21.464 -1.766 5.217 1.00 94.44 753 GLN A C 1
ATOM 5814 O O . GLN A 1 753 ? -21.129 -2.397 4.220 1.00 94.44 753 GLN A O 1
ATOM 5819 N N . LYS A 1 754 ? -21.726 -0.453 5.195 1.00 95.06 754 LYS A N 1
ATOM 5820 C CA . LYS A 1 754 ? -21.762 0.332 3.961 1.00 95.06 754 LYS A CA 1
ATOM 5821 C C . LYS A 1 754 ? -20.372 0.481 3.346 1.00 95.06 754 LYS A C 1
ATOM 5823 O O . LYS A 1 754 ? -20.252 0.454 2.128 1.00 95.06 754 LYS A O 1
ATOM 5828 N N . GLY A 1 755 ? -19.339 0.609 4.179 1.00 94.75 755 GLY A N 1
ATOM 5829 C CA . GLY A 1 755 ? -17.950 0.657 3.731 1.00 94.75 755 GLY A CA 1
ATOM 5830 C C . GLY A 1 755 ? -17.521 -0.649 3.063 1.00 94.75 755 GLY A C 1
ATOM 5831 O O . GLY A 1 755 ? -17.008 -0.622 1.949 1.00 94.75 755 GLY A O 1
ATOM 5832 N N . VAL A 1 756 ? -17.816 -1.783 3.708 1.00 95.31 756 VAL A N 1
ATOM 5833 C CA . VAL A 1 756 ? -17.546 -3.138 3.197 1.00 95.31 756 VAL A CA 1
ATOM 5834 C C . VAL A 1 756 ? -18.282 -3.397 1.888 1.00 95.31 756 VAL A C 1
ATOM 5836 O O . VAL A 1 756 ? -17.655 -3.788 0.910 1.00 95.31 756 VAL A O 1
ATOM 5839 N N . GLU A 1 757 ? -19.592 -3.136 1.845 1.00 96.62 757 GLU A N 1
ATOM 5840 C CA . GLU A 1 757 ? -20.405 -3.315 0.636 1.00 96.62 757 GLU A CA 1
ATOM 5841 C C . GLU A 1 757 ? -19.853 -2.486 -0.525 1.00 96.62 757 GLU A C 1
ATOM 5843 O O . GLU A 1 757 ? -19.708 -2.969 -1.646 1.00 96.62 757 GLU A O 1
ATOM 5848 N N . TYR A 1 758 ? -19.527 -1.220 -0.255 1.00 97.44 758 TYR A N 1
ATOM 5849 C CA . TYR A 1 758 ? -19.061 -0.308 -1.286 1.00 97.44 758 TYR A CA 1
ATOM 5850 C C . TYR A 1 758 ? -17.663 -0.684 -1.787 1.00 97.44 758 TYR A C 1
ATOM 5852 O O . TYR A 1 758 ? -17.436 -0.602 -2.995 1.00 97.44 758 TYR A O 1
ATOM 5860 N N . SER A 1 759 ? -16.768 -1.126 -0.897 1.00 95.94 759 SER A N 1
ATOM 5861 C CA . SER A 1 759 ? -15.446 -1.664 -1.243 1.00 95.94 759 SER A CA 1
ATOM 5862 C C . SER A 1 759 ? -15.577 -2.911 -2.123 1.00 95.94 759 SER A C 1
ATOM 5864 O O . SER A 1 759 ? -15.133 -2.894 -3.271 1.00 95.94 759 SER A O 1
ATOM 5866 N N . ALA A 1 760 ? -16.315 -3.927 -1.658 1.00 96.19 760 ALA A N 1
ATOM 5867 C CA . ALA A 1 760 ? -16.532 -5.181 -2.382 1.00 96.19 760 ALA A CA 1
ATOM 5868 C C . ALA A 1 760 ? -17.175 -4.958 -3.756 1.00 96.19 760 ALA A C 1
ATOM 5870 O O . ALA A 1 760 ? -16.743 -5.536 -4.751 1.00 96.19 760 ALA A O 1
ATOM 5871 N N . LYS A 1 761 ? -18.162 -4.058 -3.846 1.00 97.75 761 LYS A N 1
ATOM 5872 C CA . LYS A 1 761 ? -18.778 -3.686 -5.123 1.00 97.75 761 LYS A CA 1
ATOM 5873 C C . LYS A 1 761 ? -17.789 -3.000 -6.064 1.00 97.75 761 LYS A C 1
ATOM 5875 O O . LYS A 1 761 ? -17.847 -3.213 -7.265 1.00 97.75 761 LYS A O 1
ATOM 5880 N N . THR A 1 762 ? -16.878 -2.184 -5.538 1.00 98.12 762 THR A N 1
ATOM 5881 C CA . THR A 1 762 ? -15.844 -1.534 -6.358 1.00 98.12 762 THR A CA 1
ATOM 5882 C C . THR A 1 762 ? -14.831 -2.558 -6.877 1.00 98.12 762 THR A C 1
ATOM 5884 O O . THR A 1 762 ? -14.479 -2.502 -8.053 1.00 98.12 762 THR A O 1
ATOM 5887 N N . SER A 1 763 ? -14.426 -3.535 -6.054 1.00 96.44 763 SER A N 1
ATOM 5888 C CA . SER A 1 763 ? -13.612 -4.675 -6.508 1.00 96.44 763 SER A CA 1
ATOM 5889 C C . SER A 1 763 ? -14.345 -5.483 -7.581 1.00 96.44 763 SER A C 1
ATOM 5891 O O . SER A 1 763 ? -13.773 -5.780 -8.624 1.00 96.44 763 SER A O 1
ATOM 5893 N N . GLN A 1 764 ? -15.632 -5.778 -7.370 1.00 96.06 764 GLN A N 1
ATOM 5894 C CA . GLN A 1 764 ? -16.466 -6.480 -8.345 1.00 96.06 764 GLN A CA 1
ATOM 5895 C C . GLN A 1 764 ? -16.536 -5.739 -9.684 1.00 96.06 764 GLN A C 1
ATOM 5897 O O . GLN A 1 764 ? -16.325 -6.374 -10.708 1.00 96.06 764 GLN A O 1
ATOM 5902 N N . MET A 1 765 ? -16.741 -4.416 -9.691 1.00 97.75 765 MET A N 1
ATOM 5903 C CA . MET A 1 765 ? -16.722 -3.611 -10.922 1.00 97.75 765 MET A CA 1
ATOM 5904 C C . MET A 1 765 ? -15.379 -3.718 -11.661 1.00 97.75 765 MET A C 1
ATOM 5906 O O . MET A 1 765 ? -15.355 -3.874 -12.879 1.00 97.75 765 MET A O 1
ATOM 5910 N N . SER A 1 766 ? -14.252 -3.679 -10.935 1.00 97.94 766 SER A N 1
ATOM 5911 C CA . SER A 1 766 ? -12.913 -3.862 -11.523 1.00 97.94 766 SER A CA 1
ATOM 5912 C C . SER A 1 766 ? -12.780 -5.226 -12.200 1.00 97.94 766 SER A C 1
ATOM 5914 O O . SER A 1 766 ? -12.295 -5.316 -13.325 1.00 97.94 766 SER A O 1
ATOM 5916 N N . ARG A 1 767 ? -13.239 -6.291 -11.539 1.00 95.69 767 ARG A N 1
ATOM 5917 C CA . ARG A 1 767 ? -13.224 -7.660 -12.067 1.00 95.69 767 ARG A CA 1
ATOM 5918 C C . ARG A 1 767 ? -14.148 -7.848 -13.264 1.00 95.69 767 ARG A C 1
ATOM 5920 O O . ARG A 1 767 ? -13.715 -8.343 -14.301 1.00 95.69 767 ARG A O 1
ATOM 5927 N N . GLU A 1 768 ? -15.402 -7.429 -13.128 1.00 95.56 768 GLU A N 1
ATOM 5928 C CA . GLU A 1 768 ? -16.431 -7.555 -14.161 1.00 95.56 768 GLU A CA 1
ATOM 5929 C C . GLU A 1 768 ? -16.067 -6.760 -15.416 1.00 95.56 768 GLU A C 1
ATOM 5931 O O . GLU A 1 768 ? -16.312 -7.224 -16.524 1.00 95.56 768 GLU A O 1
ATOM 5936 N N . ALA A 1 769 ? -15.380 -5.623 -15.275 1.00 97.69 769 ALA A N 1
ATOM 5937 C CA . ALA A 1 769 ? -14.857 -4.897 -16.424 1.00 97.69 769 ALA A CA 1
ATOM 5938 C C . ALA A 1 769 ? -13.868 -5.737 -17.252 1.00 97.69 769 ALA A C 1
ATOM 5940 O O . ALA A 1 769 ? -13.962 -5.752 -18.477 1.00 97.69 769 ALA A O 1
ATOM 5941 N N . ILE A 1 770 ? -12.943 -6.462 -16.613 1.00 97.81 770 ILE A N 1
ATOM 5942 C CA . ILE A 1 770 ? -12.002 -7.345 -17.323 1.00 97.81 770 ILE A CA 1
ATOM 5943 C C . ILE A 1 770 ? -12.733 -8.533 -17.944 1.00 97.81 770 ILE A C 1
ATOM 5945 O O . ILE A 1 770 ? -12.490 -8.871 -19.099 1.00 97.81 770 ILE A O 1
ATOM 5949 N N . PHE A 1 771 ? -13.665 -9.119 -17.201 1.00 95.25 771 PHE A N 1
ATOM 5950 C CA . PHE A 1 771 ? -14.512 -10.220 -17.648 1.00 95.25 771 PHE A CA 1
ATOM 5951 C C . PHE A 1 771 ? -15.316 -9.874 -18.905 1.00 95.25 771 PHE A C 1
ATOM 5953 O O . PHE A 1 771 ? -15.270 -10.615 -19.885 1.00 95.25 771 PHE A O 1
ATOM 5960 N N . ASN A 1 772 ? -15.983 -8.722 -18.908 1.00 95.94 772 ASN A N 1
ATOM 5961 C CA . ASN A 1 772 ? -16.761 -8.241 -20.045 1.00 95.94 772 ASN A CA 1
ATOM 5962 C C . ASN A 1 772 ? -15.865 -7.997 -21.268 1.00 95.94 772 ASN A C 1
ATOM 5964 O O . ASN A 1 772 ? -16.201 -8.414 -22.372 1.00 95.94 772 ASN A O 1
ATOM 5968 N N . ILE A 1 773 ? -14.670 -7.419 -21.084 1.00 97.69 773 ILE A N 1
ATOM 5969 C CA . ILE A 1 773 ? -13.726 -7.230 -22.197 1.00 97.69 773 ILE A CA 1
ATOM 5970 C C . ILE A 1 773 ? -13.268 -8.581 -22.762 1.00 97.69 773 ILE A C 1
ATOM 5972 O O . ILE A 1 773 ? -13.356 -8.769 -23.970 1.00 97.69 773 ILE A O 1
ATOM 5976 N N . VAL A 1 774 ? -12.832 -9.529 -21.921 1.00 96.06 774 VAL A N 1
ATOM 5977 C CA . VAL A 1 774 ? -12.393 -10.877 -22.349 1.00 96.06 774 VAL A CA 1
ATOM 5978 C C . VAL A 1 774 ? -13.499 -11.641 -23.090 1.00 96.06 774 VAL A C 1
ATOM 5980 O O . VAL A 1 774 ? -13.203 -12.461 -23.967 1.00 96.06 774 VAL A O 1
ATOM 5983 N N . ASN A 1 775 ? -14.761 -11.398 -22.733 1.00 94.75 775 ASN A N 1
ATOM 5984 C CA . ASN A 1 775 ? -15.935 -12.018 -23.348 1.00 94.75 775 ASN A CA 1
ATOM 5985 C C . ASN A 1 775 ? -16.442 -11.282 -24.597 1.00 94.75 775 ASN A C 1
ATOM 5987 O O . ASN A 1 775 ? -17.465 -11.674 -25.152 1.00 94.75 775 ASN A O 1
ATOM 5991 N N . GLY A 1 776 ? -15.749 -10.234 -25.049 1.00 95.31 776 GLY A N 1
ATOM 5992 C CA . GLY A 1 776 ? -16.140 -9.489 -26.244 1.00 95.31 776 GLY A CA 1
ATOM 5993 C C . GLY A 1 776 ? -17.338 -8.555 -26.045 1.00 95.31 776 GLY A C 1
ATOM 5994 O O . GLY A 1 776 ? -17.923 -8.129 -27.034 1.00 95.31 776 GLY A O 1
ATOM 5995 N N . THR A 1 777 ? -17.675 -8.196 -24.800 1.00 96.75 777 THR A N 1
ATOM 5996 C CA . THR A 1 777 ? -18.709 -7.202 -24.446 1.00 96.75 777 THR A CA 1
ATOM 5997 C C . THR A 1 777 ? -18.113 -5.962 -23.751 1.00 96.75 777 THR A C 1
ATOM 5999 O O . THR A 1 777 ? -18.539 -5.574 -22.658 1.00 96.75 777 THR A O 1
ATOM 6002 N N . PRO A 1 778 ? -17.087 -5.299 -24.328 1.00 97.31 778 PRO A N 1
ATOM 6003 C CA . PRO A 1 778 ? -16.401 -4.174 -23.686 1.00 97.31 778 PRO A CA 1
ATOM 6004 C C . PRO A 1 778 ? -17.307 -2.963 -23.395 1.00 97.31 778 PRO A C 1
ATOM 6006 O O . PRO A 1 778 ? -16.947 -2.123 -22.573 1.00 97.31 778 PRO A O 1
ATOM 6009 N N . GLU A 1 779 ? -18.464 -2.848 -24.045 1.00 97.12 779 GLU A N 1
ATOM 6010 C CA . GLU A 1 779 ? -19.486 -1.830 -23.788 1.00 97.12 779 GLU A CA 1
ATOM 6011 C C . GLU A 1 779 ? -20.161 -1.965 -22.417 1.00 97.12 779 GLU A C 1
ATOM 6013 O O . GLU A 1 779 ? -20.599 -0.956 -21.861 1.00 97.12 779 GLU A O 1
ATOM 6018 N N . ASP A 1 780 ? -20.189 -3.178 -21.858 1.00 97.19 780 ASP A N 1
ATOM 6019 C CA . ASP A 1 780 ? -20.706 -3.461 -20.517 1.00 97.19 780 ASP A CA 1
ATOM 6020 C C . ASP A 1 780 ? -19.620 -3.290 -19.441 1.00 97.19 780 ASP A C 1
ATOM 6022 O O . ASP A 1 780 ? -19.889 -3.398 -18.244 1.00 97.19 780 ASP A O 1
ATOM 6026 N N . ALA A 1 781 ? -18.363 -3.061 -19.836 1.00 97.62 781 ALA A N 1
ATOM 6027 C CA . ALA A 1 781 ? -17.257 -2.906 -18.905 1.00 97.62 781 ALA A CA 1
ATOM 6028 C C . ALA A 1 781 ? -17.247 -1.505 -18.281 1.00 97.62 781 ALA A C 1
ATOM 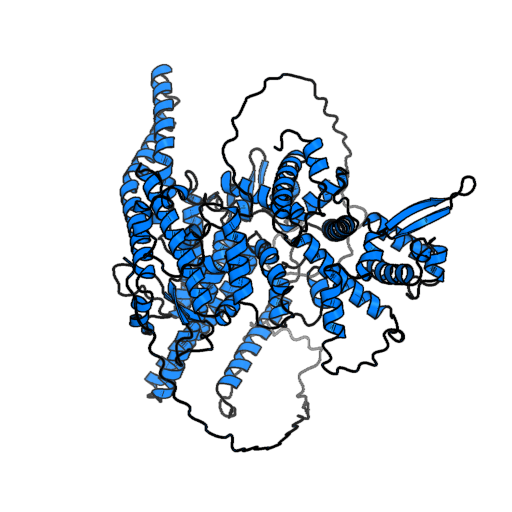6030 O O . ALA A 1 781 ? -17.113 -0.494 -18.979 1.00 97.62 781 ALA A O 1
ATOM 6031 N N . ASP A 1 782 ? -17.270 -1.439 -16.948 1.00 98.38 782 ASP A N 1
ATOM 6032 C CA . ASP A 1 782 ? -17.055 -0.185 -16.233 1.00 98.38 782 ASP A CA 1
ATOM 6033 C C . ASP A 1 782 ? -15.737 0.479 -16.666 1.00 98.38 782 ASP A C 1
ATOM 6035 O O . ASP A 1 782 ? -14.696 -0.163 -16.848 1.00 98.38 782 ASP A O 1
ATOM 6039 N N . SER A 1 783 ? -15.778 1.799 -16.856 1.00 98.38 783 SER A N 1
ATOM 6040 C CA . SER A 1 783 ? -14.586 2.575 -17.213 1.00 98.38 783 SER A CA 1
ATOM 6041 C C . SER A 1 783 ? -13.649 2.756 -16.016 1.00 98.38 783 SER A C 1
ATOM 6043 O O . SER A 1 783 ? -14.095 2.826 -14.869 1.00 98.38 783 SER A O 1
ATOM 6045 N N . ILE A 1 784 ? -12.355 2.959 -16.293 1.00 98.44 784 ILE A N 1
ATOM 6046 C CA . ILE A 1 784 ? -11.349 3.318 -15.276 1.00 98.44 784 ILE A CA 1
ATOM 6047 C C . ILE A 1 784 ? -11.831 4.513 -14.446 1.00 98.44 784 ILE A C 1
ATOM 6049 O O . ILE A 1 784 ? -11.799 4.477 -13.221 1.00 98.44 784 ILE A O 1
ATOM 6053 N N . THR A 1 785 ? -12.352 5.557 -15.097 1.00 98.12 785 THR A N 1
ATOM 6054 C CA . THR A 1 785 ? -12.877 6.747 -14.417 1.00 98.12 785 THR A CA 1
ATOM 6055 C C . THR A 1 785 ? -14.076 6.431 -13.522 1.00 98.12 785 THR A C 1
ATOM 6057 O O . THR A 1 785 ? -14.157 6.959 -12.414 1.00 98.12 785 THR A O 1
ATOM 6060 N N . ALA A 1 786 ? -15.001 5.573 -13.967 1.00 98.19 786 ALA A N 1
ATOM 6061 C CA . ALA A 1 786 ? -16.159 5.177 -13.164 1.00 98.19 786 ALA A CA 1
ATOM 6062 C C . ALA A 1 786 ? -15.730 4.456 -11.879 1.00 98.19 786 ALA A C 1
ATOM 6064 O O . ALA A 1 786 ? -16.236 4.784 -10.807 1.00 98.19 786 ALA A O 1
ATOM 6065 N N . ILE A 1 787 ? -14.758 3.545 -11.973 1.00 98.50 787 ILE A N 1
ATOM 6066 C CA . ILE A 1 787 ? -14.217 2.826 -10.814 1.00 98.50 787 ILE A CA 1
ATOM 6067 C C . ILE A 1 787 ? -13.395 3.777 -9.929 1.00 98.50 787 ILE A C 1
ATOM 6069 O O . ILE A 1 787 ? -13.643 3.855 -8.728 1.00 98.50 787 ILE A O 1
ATOM 6073 N N . ARG A 1 788 ? -12.501 4.593 -10.502 1.00 97.75 788 ARG A N 1
ATOM 6074 C CA . ARG A 1 788 ? -11.669 5.560 -9.759 1.00 97.75 788 ARG A CA 1
ATOM 6075 C C . ARG A 1 788 ? -12.497 6.577 -8.974 1.00 97.75 788 ARG A C 1
ATOM 6077 O O . ARG A 1 788 ? -12.153 6.923 -7.846 1.00 97.75 788 ARG A O 1
ATOM 6084 N N . ASN A 1 789 ? -13.626 7.028 -9.523 1.00 97.88 789 ASN A N 1
ATOM 6085 C CA . ASN A 1 789 ? -14.533 7.954 -8.838 1.00 97.88 789 ASN A CA 1
ATOM 6086 C C . ASN A 1 789 ? -15.174 7.359 -7.573 1.00 97.88 789 ASN A C 1
ATOM 6088 O O . ASN A 1 789 ? -15.724 8.100 -6.756 1.00 97.88 789 ASN A O 1
ATOM 6092 N N . ARG A 1 790 ? -15.095 6.041 -7.370 1.00 98.06 790 ARG A N 1
ATOM 6093 C CA . ARG A 1 790 ? -15.574 5.371 -6.157 1.00 98.06 790 ARG A CA 1
ATOM 6094 C C . ARG A 1 790 ? -14.570 5.441 -5.008 1.00 98.06 790 ARG A C 1
ATOM 6096 O O . ARG A 1 790 ? -14.962 5.205 -3.869 1.00 98.06 790 ARG A O 1
ATOM 6103 N N . PHE A 1 791 ? -13.313 5.808 -5.255 1.00 98.19 791 PHE A N 1
ATOM 6104 C CA . PHE A 1 791 ? -12.325 5.910 -4.182 1.00 98.19 791 PHE A CA 1
ATOM 6105 C C . PHE A 1 791 ? -12.652 7.050 -3.211 1.00 98.19 791 PHE A C 1
ATOM 6107 O O . PHE A 1 791 ? -13.131 8.107 -3.644 1.00 98.19 791 PHE A O 1
ATOM 6114 N N . PRO A 1 792 ? -12.419 6.863 -1.897 1.00 97.88 792 PRO A N 1
ATOM 6115 C CA . PRO A 1 792 ? -12.529 7.932 -0.912 1.00 97.88 792 PRO A CA 1
ATOM 6116 C C . PRO A 1 792 ? -11.636 9.114 -1.294 1.00 97.88 792 PRO A C 1
ATOM 6118 O O . PRO A 1 792 ? -10.433 8.961 -1.409 1.00 97.88 792 PRO A O 1
ATOM 6121 N N . THR A 1 793 ? -12.190 10.313 -1.461 1.00 97.62 793 THR A N 1
ATOM 6122 C CA . THR A 1 793 ? -11.398 11.533 -1.730 1.00 97.62 793 THR A CA 1
ATOM 6123 C C . THR A 1 793 ? -11.513 12.559 -0.613 1.00 97.62 793 THR A C 1
ATOM 6125 O O . THR A 1 793 ? -10.754 13.532 -0.580 1.00 97.62 793 THR A O 1
ATOM 6128 N N . GLN A 1 794 ? -12.445 12.355 0.323 1.00 97.81 794 GLN A N 1
ATOM 6129 C CA . GLN A 1 794 ? -12.646 13.229 1.471 1.00 97.81 794 GLN A CA 1
ATOM 6130 C C . GLN A 1 794 ? -12.926 12.430 2.743 1.00 97.81 794 GLN A C 1
ATOM 6132 O O . GLN A 1 794 ? -13.554 11.373 2.713 1.00 97.81 794 GLN A O 1
ATOM 6137 N N . VAL A 1 795 ? -12.530 13.008 3.873 1.00 97.31 795 VAL A N 1
ATOM 6138 C CA . VAL A 1 795 ? -12.839 12.542 5.224 1.00 97.31 795 VAL A CA 1
ATOM 6139 C C . VAL A 1 795 ? -13.747 13.566 5.894 1.00 97.31 795 VAL A C 1
ATOM 6141 O O . VAL A 1 795 ? -13.541 14.779 5.799 1.00 97.31 795 VAL A O 1
ATOM 6144 N N . LYS A 1 796 ? -14.767 13.087 6.599 1.00 96.81 796 LYS A N 1
ATOM 6145 C CA . LYS A 1 796 ? -15.637 13.914 7.426 1.00 96.81 796 LYS A CA 1
ATOM 6146 C C . LYS A 1 796 ? -15.041 14.041 8.823 1.00 96.81 796 LYS A C 1
ATOM 6148 O O . LYS A 1 796 ? -15.088 13.119 9.634 1.00 96.81 796 LYS A O 1
ATOM 6153 N N . VAL A 1 797 ? -14.495 15.218 9.108 1.00 94.44 797 VAL A N 1
ATOM 6154 C CA . VAL A 1 797 ? -13.870 15.537 10.392 1.00 94.44 797 VAL A CA 1
ATOM 6155 C C . VAL A 1 797 ? -14.938 16.094 11.346 1.00 94.44 797 VAL A C 1
ATOM 6157 O O . VAL A 1 797 ? -15.631 17.059 10.990 1.00 94.44 797 VAL A O 1
ATOM 6160 N N . PRO A 1 798 ? -15.100 15.534 12.564 1.00 91.06 798 PRO A N 1
ATOM 6161 C CA . PRO A 1 798 ? -16.046 16.054 13.551 1.00 91.06 798 PRO A CA 1
ATOM 6162 C C . PRO A 1 798 ? -15.846 17.554 13.782 1.00 91.06 798 PRO A C 1
ATOM 6164 O O . PRO A 1 798 ? -14.712 18.015 13.866 1.00 91.06 798 PRO A O 1
ATOM 6167 N N . SER A 1 799 ? -16.935 18.325 13.881 1.00 91.19 799 SER A N 1
ATOM 6168 C CA . SER A 1 799 ? -16.973 19.801 14.040 1.00 91.19 799 SER A CA 1
ATOM 6169 C C . SER A 1 799 ? -16.423 20.655 12.885 1.00 91.19 799 SER A C 1
ATOM 6171 O O . SER A 1 799 ? -16.741 21.837 12.798 1.00 91.19 799 SER A O 1
ATOM 6173 N N . VAL A 1 800 ? -15.655 20.062 11.974 1.00 93.75 800 VAL A N 1
ATOM 6174 C CA . VAL A 1 800 ? -14.937 20.748 10.889 1.00 93.75 800 VAL A CA 1
ATOM 6175 C C . VAL A 1 800 ? -15.644 20.554 9.538 1.00 93.75 800 VAL A C 1
ATOM 6177 O O . VAL A 1 800 ? -15.598 21.433 8.670 1.00 93.75 800 VAL A O 1
ATOM 6180 N N . GLY A 1 801 ? -16.341 19.427 9.371 1.00 95.06 801 GLY A N 1
ATOM 6181 C CA . GLY A 1 801 ? -17.028 19.042 8.141 1.00 95.06 801 GLY A CA 1
ATOM 6182 C C . GLY A 1 801 ? -16.132 18.231 7.207 1.00 95.06 801 GLY A C 1
ATOM 6183 O O . GLY A 1 801 ? -15.151 17.624 7.633 1.00 95.06 801 GLY A O 1
ATOM 6184 N N . ASN A 1 802 ? -16.483 18.207 5.926 1.00 96.81 802 ASN A N 1
ATOM 6185 C CA . ASN A 1 802 ? -15.764 17.418 4.929 1.00 96.81 802 ASN A CA 1
ATOM 6186 C C . ASN A 1 802 ? -14.430 18.090 4.582 1.00 96.81 802 ASN A C 1
ATOM 6188 O O . ASN A 1 802 ? -14.359 19.315 4.436 1.00 96.81 802 ASN A O 1
ATOM 6192 N N . ARG A 1 803 ? -13.368 17.301 4.464 1.00 96.56 803 ARG A N 1
ATOM 6193 C CA . ARG A 1 803 ? -12.037 17.745 4.048 1.00 96.56 803 ARG A CA 1
ATOM 6194 C C . ARG A 1 803 ? -11.509 16.784 3.004 1.00 96.56 803 ARG A C 1
ATOM 6196 O O . ARG A 1 803 ? -11.629 15.580 3.192 1.00 96.56 803 ARG A O 1
ATOM 6203 N N . THR A 1 804 ? -10.926 17.306 1.928 1.00 96.50 804 THR A N 1
ATOM 6204 C CA . THR A 1 804 ? -10.193 16.470 0.967 1.00 96.50 804 THR A CA 1
ATOM 6205 C C . THR A 1 804 ? -9.103 15.687 1.693 1.00 96.50 804 THR A C 1
ATOM 6207 O O . THR A 1 804 ? -8.602 16.155 2.718 1.00 96.50 804 THR A O 1
ATOM 6210 N N . LEU A 1 805 ? -8.731 14.513 1.184 1.00 94.44 805 LEU A N 1
ATOM 6211 C CA . LEU A 1 805 ? -7.669 13.712 1.796 1.00 94.44 805 LEU A CA 1
ATOM 6212 C C . LEU A 1 805 ? -6.362 14.491 1.923 1.00 94.44 805 LEU A C 1
ATOM 6214 O O . LEU A 1 805 ? -5.730 14.432 2.969 1.00 94.44 805 LEU A O 1
ATOM 6218 N N . GLU A 1 806 ? -6.013 15.300 0.927 1.00 91.25 806 GLU A N 1
ATOM 6219 C CA . GLU A 1 806 ? -4.855 16.198 0.978 1.00 91.25 806 GLU A CA 1
ATOM 6220 C C . GLU A 1 806 ? -4.931 17.194 2.153 1.00 91.25 806 GLU A C 1
ATOM 6222 O O . GLU A 1 806 ? -3.984 17.336 2.929 1.00 91.25 806 GLU A O 1
ATOM 6227 N N . ASN A 1 807 ? -6.079 17.855 2.347 1.00 91.94 807 ASN A N 1
ATOM 6228 C CA . ASN A 1 807 ? -6.268 18.800 3.452 1.00 91.94 807 ASN A CA 1
ATOM 6229 C C . ASN A 1 807 ? -6.321 18.094 4.811 1.00 91.94 807 ASN A C 1
ATOM 6231 O O . ASN A 1 807 ? -5.804 18.610 5.800 1.00 91.94 807 ASN A O 1
ATOM 6235 N N . TRP A 1 808 ? -6.954 16.923 4.879 1.00 93.50 808 TRP A N 1
ATOM 6236 C CA . TRP A 1 808 ? -7.003 16.113 6.092 1.00 93.50 808 TRP A CA 1
ATOM 6237 C C . TRP A 1 808 ? -5.598 15.674 6.522 1.00 93.50 808 TRP A C 1
ATOM 6239 O O . TRP A 1 808 ? -5.215 15.913 7.670 1.00 93.50 808 TRP A O 1
ATOM 6249 N N . ASN A 1 809 ? -4.811 15.148 5.580 1.00 90.12 809 ASN A N 1
ATOM 6250 C CA . ASN A 1 809 ? -3.428 14.749 5.805 1.00 90.12 809 ASN A CA 1
ATOM 6251 C C . ASN A 1 809 ? -2.554 15.934 6.226 1.00 90.12 809 ASN A C 1
ATOM 6253 O O . ASN A 1 809 ? -1.865 15.846 7.234 1.00 90.12 809 ASN A O 1
ATOM 6257 N N . SER A 1 810 ? -2.624 17.069 5.527 1.00 84.19 810 SER A N 1
ATOM 6258 C CA . SER A 1 810 ? -1.740 18.216 5.789 1.00 84.19 810 SER A CA 1
ATOM 6259 C C . SER A 1 810 ? -2.084 19.040 7.037 1.00 84.19 810 SER A C 1
ATOM 6261 O O . SER A 1 810 ? -1.181 19.619 7.642 1.00 84.19 810 SER A O 1
ATOM 6263 N N . GLN A 1 811 ? -3.359 19.124 7.436 1.00 78.94 811 GLN A N 1
ATOM 6264 C CA . GLN A 1 811 ? -3.801 20.067 8.478 1.00 78.94 811 GLN A CA 1
ATOM 6265 C C . GLN A 1 811 ? -4.274 19.401 9.772 1.00 78.94 811 GLN A C 1
ATOM 6267 O O . GLN A 1 811 ? -4.230 20.035 10.826 1.00 78.94 811 GLN A O 1
ATOM 6272 N N . PHE A 1 812 ? -4.755 18.156 9.717 1.00 64.62 812 PHE A N 1
ATOM 6273 C CA . PHE A 1 812 ? -5.502 17.564 10.834 1.00 64.62 812 PHE A CA 1
ATOM 6274 C C . PHE A 1 812 ? -4.816 16.360 11.475 1.00 64.62 812 PHE A C 1
ATOM 6276 O O . PHE A 1 812 ? -5.103 16.060 12.634 1.00 64.62 812 PHE A O 1
ATOM 6283 N N . LEU A 1 813 ? -3.883 15.705 10.781 1.00 68.25 813 LEU A N 1
ATOM 6284 C CA . LEU A 1 813 ? -3.111 14.603 11.361 1.00 68.25 813 LEU A CA 1
ATOM 6285 C C . LEU A 1 813 ? -2.011 15.074 12.321 1.00 68.25 813 LEU A C 1
ATOM 6287 O O . LEU A 1 813 ? -1.609 14.335 13.219 1.00 68.25 813 LEU A O 1
ATOM 6291 N N . TYR A 1 814 ? -1.524 16.304 12.160 1.00 78.06 814 TYR A N 1
ATOM 6292 C CA . TYR A 1 814 ? -0.253 16.740 12.744 1.00 78.06 814 TYR A CA 1
ATOM 6293 C C . TYR A 1 814 ? -0.430 17.608 13.988 1.00 78.06 814 TYR A C 1
ATOM 6295 O O . TYR A 1 814 ? -0.013 18.766 14.030 1.00 78.06 814 TYR A O 1
ATOM 6303 N N . THR A 1 815 ? -1.044 17.051 15.030 1.00 83.88 815 THR A N 1
ATOM 6304 C CA . THR A 1 815 ? -1.021 17.701 16.346 1.00 83.88 815 THR A CA 1
ATOM 6305 C C . THR A 1 815 ? 0.250 17.329 17.108 1.00 83.88 815 THR A C 1
ATOM 6307 O O . THR A 1 815 ? 0.795 16.234 16.954 1.00 83.88 815 THR A O 1
ATOM 6310 N N . ASP A 1 816 ? 0.716 18.231 17.972 1.00 87.75 816 ASP A N 1
ATOM 6311 C CA . ASP A 1 816 ? 1.831 17.942 18.882 1.00 87.75 816 ASP A CA 1
ATOM 6312 C C . ASP A 1 816 ? 1.558 16.683 19.725 1.00 87.75 816 ASP A C 1
ATOM 6314 O O . ASP A 1 816 ? 2.450 15.869 19.949 1.00 87.75 816 ASP A O 1
ATOM 6318 N N . GLU A 1 817 ? 0.302 16.479 20.130 1.00 89.94 817 GLU A N 1
ATOM 6319 C CA . GLU A 1 817 ? -0.104 15.339 20.950 1.00 89.94 817 GLU A CA 1
ATOM 6320 C C . GLU A 1 817 ? -0.070 14.014 20.182 1.00 89.94 817 GLU A C 1
ATOM 6322 O O . GLU A 1 817 ? 0.543 13.049 20.637 1.00 89.94 817 GLU A O 1
ATOM 6327 N N . SER A 1 818 ? -0.627 13.977 18.968 1.00 88.19 818 SER A N 1
ATOM 6328 C CA . SER A 1 818 ? -0.560 12.784 18.117 1.00 88.19 818 SER A CA 1
ATOM 6329 C C . SER A 1 818 ? 0.880 12.386 17.798 1.00 88.19 818 SER A C 1
ATOM 6331 O O . SER A 1 818 ? 1.188 11.198 17.765 1.00 88.19 818 SER A O 1
ATOM 6333 N N . PHE A 1 819 ? 1.796 13.348 17.627 1.00 90.88 819 PHE A N 1
ATOM 6334 C CA . PHE A 1 819 ? 3.208 13.024 17.417 1.00 90.88 819 PHE A CA 1
ATOM 6335 C C . PHE A 1 819 ? 3.948 12.572 18.677 1.00 90.88 819 PHE A C 1
ATOM 6337 O O . PHE A 1 819 ? 4.900 11.796 18.562 1.00 90.88 819 PHE A O 1
ATOM 6344 N N . LYS A 1 820 ? 3.511 12.954 19.883 1.00 89.94 820 LYS A N 1
ATOM 6345 C CA . LYS A 1 820 ? 4.026 12.336 21.119 1.00 89.94 820 LYS A CA 1
ATOM 6346 C C . LYS A 1 820 ? 3.651 10.861 21.197 1.00 89.94 820 LYS A C 1
ATOM 6348 O O . LYS A 1 820 ? 4.526 10.034 21.457 1.00 89.94 820 LYS A O 1
ATOM 6353 N N . GLU A 1 821 ? 2.394 10.527 20.916 1.00 88.81 821 GLU A N 1
ATOM 6354 C CA . GLU A 1 821 ? 1.931 9.135 20.891 1.00 88.81 821 GLU A CA 1
ATOM 6355 C C . GLU A 1 821 ? 2.628 8.323 19.785 1.00 88.81 821 GLU A C 1
ATOM 6357 O O . GLU A 1 821 ? 3.112 7.210 20.026 1.00 88.81 821 GLU A O 1
ATOM 6362 N N . ALA A 1 822 ? 2.779 8.912 18.596 1.00 87.69 822 ALA A N 1
ATOM 6363 C CA . ALA A 1 822 ? 3.526 8.327 17.488 1.00 87.69 822 ALA A CA 1
ATOM 6364 C C . ALA A 1 822 ? 5.002 8.086 17.852 1.00 87.69 822 ALA A C 1
ATOM 6366 O O . ALA A 1 822 ? 5.536 7.008 17.599 1.00 87.69 822 ALA A O 1
ATOM 6367 N N . ALA A 1 823 ? 5.654 9.041 18.524 1.00 85.31 823 ALA A N 1
ATOM 6368 C CA . ALA A 1 823 ? 7.030 8.894 18.998 1.00 85.31 823 ALA A CA 1
ATOM 6369 C C . ALA A 1 823 ? 7.179 7.775 20.035 1.00 85.31 823 ALA A C 1
ATOM 6371 O O . ALA A 1 823 ? 8.151 7.021 19.987 1.00 85.31 823 ALA A O 1
ATOM 6372 N N . SER A 1 824 ? 6.219 7.640 20.954 1.00 83.25 824 SER A N 1
ATOM 6373 C CA . SER A 1 824 ? 6.170 6.526 21.909 1.00 83.25 824 SER A CA 1
ATOM 6374 C C . SER A 1 824 ? 6.068 5.182 21.180 1.00 83.25 824 SER A C 1
ATOM 6376 O O . SER A 1 824 ? 6.833 4.254 21.457 1.00 83.25 824 SER A O 1
ATOM 6378 N N . THR A 1 825 ? 5.196 5.099 20.175 1.00 79.69 825 THR A N 1
ATOM 6379 C CA . THR A 1 825 ? 5.029 3.904 19.335 1.00 79.69 825 THR A CA 1
ATOM 6380 C C . THR A 1 825 ? 6.305 3.574 18.557 1.00 79.69 825 THR A C 1
ATOM 6382 O O . THR A 1 825 ? 6.803 2.449 18.644 1.00 79.69 825 THR A O 1
ATOM 6385 N N . GLY A 1 826 ? 6.907 4.556 17.882 1.00 75.69 826 GLY A N 1
ATOM 6386 C CA . GLY A 1 826 ? 8.167 4.375 17.162 1.00 75.69 826 GLY A CA 1
ATOM 6387 C C . GLY A 1 826 ? 9.322 3.966 18.072 1.00 75.69 826 GLY A C 1
ATOM 6388 O O . GLY A 1 826 ? 10.118 3.100 17.708 1.00 75.69 826 GLY A O 1
ATOM 6389 N N . ALA A 1 827 ? 9.394 4.506 19.291 1.00 74.19 827 ALA A N 1
ATOM 6390 C CA . ALA A 1 827 ? 10.408 4.108 20.263 1.00 74.19 827 ALA A CA 1
ATOM 6391 C C . ALA A 1 827 ? 10.240 2.639 20.688 1.00 74.19 827 ALA A C 1
ATOM 6393 O O . ALA A 1 827 ? 11.236 1.920 20.797 1.00 74.19 827 ALA A O 1
ATOM 6394 N N . LYS A 1 828 ? 8.997 2.167 20.877 1.00 73.88 828 LYS A N 1
ATOM 6395 C CA . LYS A 1 828 ? 8.699 0.754 21.179 1.00 73.88 828 LYS A CA 1
ATOM 6396 C C . LYS A 1 828 ? 9.121 -0.177 20.041 1.00 73.88 828 LYS A C 1
ATOM 6398 O O . LYS A 1 828 ? 9.711 -1.224 20.313 1.00 73.88 828 LYS A O 1
ATOM 6403 N N . ILE A 1 829 ? 8.861 0.208 18.792 1.00 70.75 829 ILE A N 1
ATOM 6404 C CA . ILE A 1 829 ? 9.253 -0.557 17.595 1.00 70.75 829 ILE A CA 1
ATOM 6405 C C . ILE A 1 829 ? 10.781 -0.632 17.491 1.00 70.75 829 ILE A C 1
ATOM 6407 O O . ILE A 1 829 ? 11.354 -1.724 17.460 1.00 70.75 829 ILE A O 1
ATOM 6411 N N . ALA A 1 830 ? 11.462 0.516 17.550 1.00 68.38 830 ALA A N 1
ATOM 6412 C CA . ALA A 1 830 ? 12.920 0.589 17.479 1.00 68.38 830 ALA A CA 1
ATOM 6413 C C . ALA A 1 830 ? 13.608 -0.171 18.629 1.00 68.38 830 ALA A C 1
ATOM 6415 O O . ALA A 1 830 ? 14.641 -0.815 18.434 1.00 68.38 830 ALA A O 1
ATOM 6416 N N . TYR A 1 831 ? 13.032 -0.143 19.837 1.00 68.06 831 TYR A N 1
ATOM 6417 C CA . TYR A 1 831 ? 13.527 -0.924 20.970 1.00 68.06 831 TYR A CA 1
ATOM 6418 C C . TYR A 1 831 ? 13.455 -2.430 20.707 1.00 68.06 831 TYR A C 1
ATOM 6420 O O . TYR A 1 831 ? 14.421 -3.145 20.965 1.00 68.06 831 TYR A O 1
ATOM 6428 N N . LYS A 1 832 ? 12.342 -2.917 20.151 1.00 66.94 832 LYS A N 1
ATOM 6429 C CA . LYS A 1 832 ? 12.159 -4.344 19.847 1.00 66.94 832 LYS A CA 1
ATOM 6430 C C . LYS A 1 832 ? 13.051 -4.818 18.697 1.00 66.94 832 LYS A C 1
ATOM 6432 O O . LYS A 1 832 ? 13.502 -5.964 18.714 1.00 66.94 832 LYS A O 1
ATOM 6437 N N . ALA A 1 833 ? 13.405 -3.934 17.764 1.00 63.75 833 ALA A N 1
ATOM 6438 C CA . ALA A 1 833 ? 14.366 -4.233 16.702 1.00 63.75 833 ALA A CA 1
ATOM 6439 C C . ALA A 1 833 ? 15.791 -4.532 17.230 1.00 63.75 833 ALA A C 1
ATOM 6441 O O . ALA A 1 833 ? 16.487 -5.372 16.652 1.00 63.75 833 ALA A O 1
ATOM 6442 N N . LYS A 1 834 ? 16.208 -3.940 18.367 1.00 58.75 834 LYS A N 1
ATOM 6443 C CA . LYS A 1 834 ? 17.559 -4.120 18.956 1.00 58.75 834 LYS A CA 1
ATOM 6444 C C . LYS A 1 834 ? 17.921 -5.566 19.293 1.00 58.75 834 LYS A C 1
ATOM 6446 O O . LYS A 1 834 ? 19.099 -5.905 19.261 1.00 58.75 834 LYS A O 1
ATOM 6451 N N . GLY A 1 835 ? 16.942 -6.416 19.603 1.00 53.56 835 GLY A N 1
ATOM 6452 C CA . GLY A 1 835 ? 17.190 -7.823 19.935 1.00 53.56 835 GLY A CA 1
ATOM 6453 C C . GLY A 1 835 ? 17.458 -8.728 18.727 1.00 53.56 835 GLY A C 1
ATOM 6454 O O . GLY A 1 835 ? 17.791 -9.892 18.920 1.00 53.56 835 GLY A O 1
ATOM 6455 N N . GLY A 1 836 ? 17.280 -8.232 17.495 1.00 47.56 836 GLY A N 1
ATOM 6456 C CA . GLY A 1 836 ? 17.207 -9.075 16.298 1.00 47.56 836 GLY A CA 1
ATOM 6457 C C . GLY A 1 836 ? 18.257 -8.842 15.215 1.00 47.56 836 GLY A C 1
ATOM 6458 O O . GLY A 1 836 ? 18.096 -9.423 14.151 1.00 47.56 836 GLY A O 1
ATOM 6459 N N . GLY A 1 837 ? 19.268 -7.992 15.426 1.00 39.78 837 GLY A N 1
ATOM 6460 C CA . GLY A 1 837 ? 20.269 -7.694 14.387 1.00 39.78 837 GLY A CA 1
ATOM 6461 C C . GLY A 1 837 ? 19.700 -7.040 13.116 1.00 39.78 837 GLY A C 1
ATOM 6462 O O . GLY A 1 837 ? 20.341 -7.102 12.075 1.00 39.78 837 GLY A O 1
ATOM 6463 N N . GLY A 1 838 ? 18.500 -6.449 13.189 1.00 41.25 838 GLY A N 1
ATOM 6464 C CA . GLY A 1 838 ? 17.860 -5.778 12.055 1.00 41.25 838 GLY A CA 1
ATOM 6465 C C . GLY A 1 838 ? 18.601 -4.508 11.628 1.00 41.25 838 GLY A C 1
ATOM 6466 O O . GLY A 1 838 ? 19.254 -3.861 12.448 1.00 41.25 838 GLY A O 1
ATOM 6467 N N . ILE A 1 839 ? 18.465 -4.167 10.344 1.00 40.28 839 ILE A N 1
ATOM 6468 C CA . ILE A 1 839 ? 19.248 -3.156 9.611 1.00 40.28 839 ILE A CA 1
ATOM 6469 C C . ILE A 1 839 ? 19.036 -1.722 10.122 1.00 40.28 839 ILE A C 1
ATOM 6471 O O . ILE A 1 839 ? 19.939 -0.900 10.009 1.00 40.28 839 ILE A O 1
ATOM 6475 N N . SER A 1 840 ? 17.953 -1.437 10.854 1.00 48.97 840 SER A N 1
ATOM 6476 C CA . SER A 1 840 ? 17.821 -0.190 11.626 1.00 48.97 840 SER A CA 1
ATOM 6477 C C . SER A 1 840 ? 18.706 -0.188 12.886 1.00 48.97 840 SER A C 1
ATOM 6479 O O . SER A 1 840 ? 18.257 0.308 13.928 1.00 48.97 840 SER A O 1
ATOM 6481 N N . GLY A 1 841 ? 19.875 -0.852 12.825 1.00 50.12 841 GLY A N 1
ATOM 6482 C CA . GLY A 1 841 ? 20.718 -1.287 13.936 1.00 50.12 841 GLY A CA 1
ATOM 6483 C C . GLY A 1 841 ? 20.602 -0.276 15.048 1.00 50.12 841 GLY A C 1
ATOM 6484 O O . GLY A 1 841 ? 20.939 0.877 14.821 1.00 50.12 841 GLY A O 1
ATOM 6485 N N . GLY A 1 842 ? 19.973 -0.658 16.172 1.00 52.00 842 GLY A N 1
ATOM 6486 C CA . GLY A 1 842 ? 19.226 0.264 17.051 1.00 52.00 842 GLY A CA 1
ATOM 6487 C C . GLY A 1 842 ? 19.997 1.439 17.680 1.00 52.00 842 GLY A C 1
ATOM 6488 O O . GLY A 1 842 ? 19.501 2.119 18.577 1.00 52.00 842 GLY A O 1
ATOM 6489 N N . ASN A 1 843 ? 21.204 1.694 17.219 1.00 54.16 843 ASN A N 1
ATOM 6490 C CA . ASN A 1 843 ? 21.935 2.943 17.239 1.00 54.16 843 ASN A CA 1
ATOM 6491 C C . ASN A 1 843 ? 21.082 4.170 16.867 1.00 54.16 843 ASN A C 1
ATOM 6493 O O . ASN A 1 843 ? 21.327 5.217 17.460 1.00 54.16 843 ASN A O 1
ATOM 6497 N N . ALA A 1 844 ? 20.071 4.058 15.987 1.00 52.88 844 ALA A N 1
ATOM 6498 C CA . ALA A 1 844 ? 19.235 5.190 15.544 1.00 52.88 844 ALA A CA 1
ATOM 6499 C C . ALA A 1 844 ? 18.591 5.989 16.700 1.00 52.88 844 ALA A C 1
ATOM 6501 O O . ALA A 1 844 ? 18.363 7.192 16.589 1.00 52.88 844 ALA A O 1
ATOM 6502 N N . ILE A 1 845 ? 18.338 5.350 17.852 1.00 60.03 845 ILE A N 1
ATOM 6503 C CA . ILE A 1 845 ? 17.742 6.010 19.017 1.00 60.03 845 ILE A CA 1
ATOM 6504 C C . ILE A 1 845 ? 18.430 5.590 20.313 1.00 60.03 845 ILE A C 1
ATOM 6506 O O . ILE A 1 845 ? 18.537 4.399 20.649 1.00 60.03 845 ILE A O 1
ATOM 6510 N N . ASN A 1 846 ? 18.768 6.588 21.133 1.00 64.25 846 ASN A N 1
ATOM 6511 C CA . ASN A 1 846 ? 19.009 6.375 22.552 1.00 64.25 846 ASN A CA 1
ATOM 6512 C C . ASN A 1 846 ? 17.673 6.126 23.273 1.00 64.25 846 ASN A C 1
ATOM 6514 O O . ASN A 1 846 ? 17.127 7.001 23.942 1.00 64.25 846 ASN A O 1
ATOM 6518 N N . VAL A 1 847 ? 17.127 4.915 23.115 1.00 62.53 847 VAL A N 1
ATOM 6519 C CA . VAL A 1 847 ? 15.864 4.513 23.757 1.00 62.53 847 VAL A CA 1
ATOM 6520 C C . VAL A 1 847 ? 15.911 4.793 25.262 1.00 62.53 847 VAL A C 1
ATOM 6522 O O . VAL A 1 847 ? 14.923 5.246 25.822 1.00 62.53 847 VAL A O 1
ATOM 6525 N N . GLY A 1 848 ? 17.075 4.621 25.902 1.00 64.06 848 GLY A N 1
ATOM 6526 C CA . GLY A 1 848 ? 17.261 4.891 27.326 1.00 64.06 848 GLY A CA 1
ATOM 6527 C C . GLY A 1 848 ? 17.040 6.352 27.734 1.00 64.06 848 GLY A C 1
ATOM 6528 O O . GLY A 1 848 ? 16.645 6.592 28.870 1.00 64.06 848 GLY A O 1
ATOM 6529 N N . GLU A 1 849 ? 17.256 7.324 26.847 1.00 65.06 849 GLU A N 1
ATOM 6530 C CA . GLU A 1 849 ? 16.901 8.728 27.103 1.00 65.06 849 GLU A CA 1
ATOM 6531 C C . GLU A 1 849 ? 15.406 8.983 26.910 1.00 65.06 849 GLU A C 1
ATOM 6533 O O . GLU A 1 849 ? 14.808 9.679 27.726 1.00 65.06 849 GLU A O 1
ATOM 6538 N N . ILE A 1 850 ? 14.774 8.360 25.910 1.00 60.66 850 ILE A N 1
ATOM 6539 C CA . ILE A 1 850 ? 13.320 8.473 25.708 1.00 60.66 850 ILE A CA 1
ATOM 6540 C C . ILE A 1 850 ? 12.559 7.861 26.893 1.00 60.66 850 ILE A C 1
ATOM 6542 O O . ILE A 1 850 ? 11.678 8.511 27.449 1.00 60.66 850 ILE A O 1
ATOM 6546 N N . VAL A 1 851 ? 12.958 6.666 27.347 1.00 60.06 851 VAL A N 1
ATOM 6547 C CA . VAL A 1 851 ? 12.360 5.983 28.513 1.00 60.06 851 VAL A CA 1
ATOM 6548 C C . VAL A 1 851 ? 12.458 6.841 29.779 1.00 60.06 851 VAL A C 1
ATOM 6550 O O . VAL A 1 851 ? 11.536 6.868 30.587 1.00 60.06 851 VAL A O 1
ATOM 6553 N N . LYS A 1 852 ? 13.578 7.549 29.977 1.00 64.75 852 LYS A N 1
ATOM 6554 C CA . LYS A 1 852 ? 13.806 8.363 31.184 1.00 64.75 852 LYS A CA 1
ATOM 6555 C C . LYS A 1 852 ? 12.904 9.591 31.266 1.00 64.75 852 LYS A C 1
ATOM 6557 O O . LYS A 1 852 ? 12.638 10.052 32.373 1.00 64.75 852 LYS A O 1
ATOM 6562 N N . HIS A 1 853 ? 12.483 10.133 30.127 1.00 60.12 853 HIS A N 1
ATOM 6563 C CA . HIS A 1 853 ? 11.655 11.336 30.075 1.00 60.12 853 HIS A CA 1
ATOM 6564 C C . HIS A 1 853 ? 10.157 11.042 30.016 1.00 60.12 853 HIS A C 1
ATOM 6566 O O . HIS A 1 853 ? 9.369 11.948 30.276 1.00 60.12 853 HIS A O 1
ATOM 6572 N N . ASP A 1 854 ? 9.770 9.796 29.740 1.00 59.25 854 ASP A N 1
ATOM 6573 C CA . ASP A 1 854 ? 8.373 9.390 29.682 1.00 59.25 854 ASP A CA 1
ATOM 6574 C C . ASP A 1 854 ? 8.173 8.013 30.330 1.00 59.25 854 ASP A C 1
ATOM 6576 O O . ASP A 1 854 ? 8.119 6.967 29.679 1.00 59.25 854 ASP A O 1
ATOM 6580 N N . SER A 1 855 ? 8.071 8.017 31.661 1.00 53.66 855 SER A N 1
ATOM 6581 C CA . SER A 1 855 ? 7.840 6.806 32.452 1.00 53.66 855 SER A CA 1
ATOM 6582 C C . SER A 1 855 ? 6.460 6.180 32.224 1.00 53.66 855 SER A C 1
ATOM 6584 O O . SER A 1 855 ? 6.184 5.151 32.825 1.00 53.66 855 SER A O 1
ATOM 6586 N N . SER A 1 856 ? 5.584 6.798 31.419 1.00 49.78 856 SER A N 1
ATOM 6587 C CA . SER A 1 856 ? 4.277 6.237 31.048 1.00 49.78 856 SER A CA 1
ATOM 6588 C C . SER A 1 856 ? 4.341 5.300 29.831 1.00 49.78 856 SER A C 1
ATOM 6590 O O . SER A 1 856 ? 3.365 4.625 29.509 1.00 49.78 856 SER A O 1
ATOM 6592 N N . VAL A 1 857 ? 5.494 5.242 29.151 1.00 48.19 857 VAL A N 1
ATOM 6593 C CA . VAL A 1 857 ? 5.706 4.454 27.922 1.00 48.19 857 VAL A CA 1
ATOM 6594 C C . VAL A 1 857 ? 5.881 2.955 28.200 1.00 48.19 857 VAL A C 1
ATOM 6596 O O . VAL A 1 857 ? 5.601 2.146 27.309 1.00 48.19 857 VAL A O 1
ATOM 6599 N N . PHE A 1 858 ? 6.306 2.587 29.410 1.00 43.91 858 PHE A N 1
ATOM 6600 C CA . PHE A 1 858 ? 6.556 1.216 29.877 1.00 43.91 858 PHE A CA 1
ATOM 6601 C C . PHE A 1 858 ? 5.697 0.913 31.100 1.00 43.91 858 PHE A C 1
ATOM 6603 O O . PHE A 1 858 ? 5.373 -0.282 31.283 1.00 43.91 858 PHE A O 1
#

Secondary structure (DSSP, 8-state):
-PPP-PPPP-------PPPP-----------PPP----PPP---S----TT---------PPP-GGG--S-HHHHHHHHHHHHHHHHHHHHHHH-S---------TT-----S------S----TT---GGGS----------------------------------HHHHHHHTTS-HHHHTHHHHHHTHHHHHHHHHHHHHHHHHH--GGGHHHHHHHHHHHHHHHHTHHHHHHHHHHHHHHHHHHHH-GGGTGGGGGGTT--S--S-TTT---EEEEE-B--TTT--TT--EEEEEHHHHTTSTTT-SSHHHHHTSBHHHHHHHHHHHHHHHHHHHHHHHHHHHTPPP--GGGGGSTTGGGGTTTSSTT--SGGGTTT-HHHHHHHHHHHHHHHHS-SSTTTHHHHHHHHHHHHHHTSTTHHHHHHHHHHHHHHHHHHHHHHHHHHHHHHHHTT--HHHHHHHHHHHHHHHHHHHHHHHHHHHHHHHTT-GGGGS-HHHHHHHHHHHHHHTT----SSHHHHHHHHHHHHHHH-SS-GGGS-S-HHHHHHHHHTT----HHHHHHHTT----HHHHHH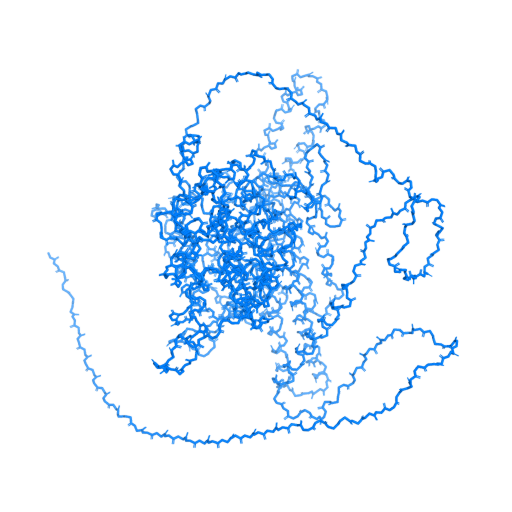HHHHHHHHH-GGGGEE-HHHHHHH---TTTTT-HHHHHHHHHHHHHTTSEEEEEE-SSS-EEEEEE-HHHHHGGGTTSTHHHHHHHHHH-SS---TT--GGG----HHHHHHHHHHHHHHHHHHHHH-HHHHHHHHHHHHHHHHH-EEEEETT--EEEEE--TTTTTSTT-HHHHHHHHHHHHHHHHHHHHHHTT-GGGSPPHHHHHTTSEEEEEETTTEEEEHHHHHHHTS--HHHHHHHHHHHHHHHHHHGGGT-SS-GGG--HHHHHHH-TT--

Organism: NCBI:txid945775

Mean predicted aligned error: 14.37 Å